Protein 9UEI (pdb70)

Foldseek 3Di:
DDAFEEEEEEAFALVTLVLVQLLVQLSVVVPHAYEYEYADVSCVVCVVSNPRPVRYHYDHQDQDDDPQADPPDGGPVSDDPRCQQVSLQSSQVSVVVVLVVCLVSVGQEYEYALNLCVLVSCVVNPHAYENAELADLLLVQQAQFPQQDADQPDFDDLVSLQDGGPPRPDPQLGDDRLLSVLSRQCQDCGYPGGNSVSRLSNLLRHQAYEYQADCVQQVVSLVSSCVRNVHHYAYLYNSADDADDDDFDVVVVVLLVPADFLFEAEEDADPPDAAALVLVQQQLVLVVVLPTAYEYEYAHHPPAPAVVRSHDPPSCVVCPSRYHYHRDDGRVLNSLPDRSHAEYEYQQDSNVLVSCLLGLHAYEHQHDHSSSSSSCSSLCPVLLLHHYFDADSNSGGGSVRSSVRVCLLNVPPHPSVVRNSVSSVVSNCQCPDVCNNVVSNVSSVVVSVD/DDDAFEEEEEEAQALVTLVLVQLLVQLSVVVPHAYEYEYADVSCVVCVVSRPRPVRYHYDHQDQDDDVLDPPPDGGPVRDDPSCQQVSLQSSQVSVVVVLVVCLVRVGQEYEYALNLCVLVSCVVRPHAYENAALADLLLVQQAQFPLQDADQPDFDDLVSQQDGRPPRPDPQLGDDDLLSVLRRQCQDCGHPGGNSVSRLSNLLSHQAYEYQADCVQQVVSQVSRCVRNVHHYAYQHNSADDADDDDFDVVLVVLLVVADFLFEAEEEADDPDAAALVLLQQQVVLVLVLVTQYEYEYACHPPAPAVVRSHDDDDCDVHHSRYHHHRDDGRVLNNQAPRSHAHYEYQQDSNVLVSCLQGLHAYEHQHQHSSSSSSVSSLCPVLLLHHYQDADNNRRGGSVSSSVRVCCLNPPPNPSVVVNSVSSVVRNCVCPPDCNNVVSNVSSVVVSD

B-factor: mean 23.68, std 9.34, range [8.8, 73.56]

Structure (mmCIF, N/CA/C/O backbone):
data_9UEI
#
_entry.id   9UEI
#
_cell.length_a   49.745
_cell.length_b   71.970
_cell.length_c   133.890
_cell.angle_alpha   90.00
_cell.angle_beta   97.52
_cell.angle_gamma   90.00
#
_symmetry.space_group_name_H-M   'P 1 21 1'
#
loop_
_entity.id
_entity.type
_entity.pdbx_description
1 polymer UGT79G15
2 water water
#
loop_
_atom_site.group_PDB
_atom_site.id
_atom_site.type_symbol
_atom_site.label_atom_id
_atom_site.label_alt_id
_atom_site.label_comp_id
_atom_site.label_asym_id
_atom_site.label_entity_id
_atom_site.label_seq_id
_atom_site.pdbx_PDB_ins_code
_atom_site.Cartn_x
_atom_site.Cartn_y
_atom_site.Cartn_z
_atom_site.occupancy
_atom_site.B_iso_or_equiv
_atom_site.auth_seq_id
_atom_site.auth_comp_id
_atom_site.auth_asym_id
_atom_site.auth_atom_id
_atom_site.pdbx_PDB_model_num
ATOM 1 N N . LYS A 1 2 ? 2.787 69.074 99.079 1.00 51.38 6 LYS A N 1
ATOM 2 C CA . LYS A 1 2 ? 1.558 68.293 99.140 1.00 42.95 6 LYS A CA 1
ATOM 3 C C . LYS A 1 2 ? 0.459 69.051 99.877 1.00 46.83 6 LYS A C 1
ATOM 4 O O . LYS A 1 2 ? 0.713 69.706 100.887 1.00 43.81 6 LYS A O 1
ATOM 10 N N . PRO A 1 3 ? -0.764 68.958 99.364 1.00 42.88 7 PRO A N 1
ATOM 11 C CA . PRO A 1 3 ? -1.904 69.636 99.971 1.00 34.89 7 PRO A CA 1
ATOM 12 C C . PRO A 1 3 ? -2.342 68.913 101.244 1.00 31.35 7 PRO A C 1
ATOM 13 O O . PRO A 1 3 ? -2.068 67.764 101.367 1.00 30.79 7 PRO A O 1
ATOM 17 N N . LYS A 1 4 ? -2.993 69.592 102.158 1.00 26.80 8 LYS A N 1
ATOM 18 C CA . LYS A 1 4 ? -3.509 68.884 103.324 1.00 26.60 8 LYS A CA 1
ATOM 19 C C . LYS A 1 4 ? -4.545 67.840 102.921 1.00 26.93 8 LYS A C 1
ATOM 20 O O . LYS A 1 4 ? -5.139 67.924 101.846 1.00 24.81 8 LYS A O 1
ATOM 26 N N . LEU A 1 5 ? -4.755 66.856 103.789 1.00 21.16 9 LEU A N 1
ATOM 27 C CA . LEU A 1 5 ? -5.719 65.792 103.523 1.00 21.19 9 LEU A CA 1
ATOM 28 C C . LEU A 1 5 ? -7.093 66.149 104.075 1.00 18.82 9 LEU A C 1
ATOM 29 O O . LEU A 1 5 ? -7.216 66.858 105.076 1.00 20.28 9 LEU A O 1
ATOM 34 N N . HIS A 1 6 ? -8.128 65.664 103.404 1.00 18.72 10 HIS A N 1
ATOM 35 C CA . HIS A 1 6 ? -9.484 65.665 103.939 1.00 17.33 10 HIS A CA 1
ATOM 36 C C . HIS A 1 6 ? -9.846 64.215 104.225 1.00 18.71 10 HIS A C 1
ATOM 37 O O . HIS A 1 6 ? -9.948 63.403 103.301 1.00 17.33 10 HIS A O 1
ATOM 44 N N . ILE A 1 7 ? -10.027 63.894 105.500 1.00 17.30 11 ILE A N 1
ATOM 45 C CA . ILE A 1 7 ? -10.310 62.537 105.943 1.00 17.01 11 ILE A CA 1
ATOM 46 C C . ILE A 1 7 ? -11.717 62.520 106.514 1.00 16.91 11 ILE A C 1
ATOM 47 O O . ILE A 1 7 ? -12.069 63.378 107.332 1.00 18.22 11 ILE A O 1
ATOM 52 N N . THR A 1 8 ? -12.529 61.567 106.074 1.00 14.83 12 THR A N 1
ATOM 53 C CA . THR A 1 8 ? -13.831 61.342 106.686 1.00 14.47 12 THR A CA 1
ATOM 54 C C . THR A 1 8 ? -13.747 60.091 107.548 1.00 17.20 12 THR A C 1
ATOM 55 O O . THR A 1 8 ? -13.228 59.062 107.109 1.00 17.18 12 THR A O 1
ATOM 59 N N . MET A 1 9 ? -14.250 60.181 108.771 1.00 17.68 13 MET A N 1
ATOM 60 C CA . MET A 1 9 ? -14.292 59.041 109.673 1.00 18.33 13 MET A CA 1
ATOM 61 C C . MET A 1 9 ? -15.732 58.605 109.871 1.00 18.29 13 MET A C 1
ATOM 62 O O . MET A 1 9 ? -16.605 59.432 110.159 1.00 16.19 13 MET A O 1
ATOM 67 N N . PHE A 1 10 ? -15.967 57.304 109.717 1.00 15.72 14 PHE A N 1
ATOM 68 C CA . PHE A 1 10 ? -17.275 56.692 109.938 1.00 16.50 14 PHE A CA 1
ATOM 69 C C . PHE A 1 10 ? -17.080 55.476 110.832 1.00 17.39 14 PHE A C 1
ATOM 70 O O . PHE A 1 10 ? -16.931 54.347 110.344 1.00 16.57 14 PHE A O 1
ATOM 78 N N . PRO A 1 11 ? -17.067 55.673 112.144 1.00 15.43 15 PRO A N 1
ATOM 79 C CA . PRO A 1 11 ? -16.848 54.562 113.072 1.00 16.69 15 PRO A CA 1
ATOM 80 C C . PRO A 1 11 ? -18.129 53.808 113.391 1.00 17.30 15 PRO A C 1
ATOM 81 O O . PRO A 1 11 ? -19.246 54.295 113.192 1.00 17.02 15 PRO A O 1
ATOM 85 N N . TRP A 1 12 ? -17.934 52.597 113.913 1.00 15.95 16 TRP A N 1
ATOM 86 C CA . TRP A 1 12 ? -19.018 51.847 114.533 1.00 17.55 16 TRP A CA 1
ATOM 87 C C . TRP A 1 12 ? -19.703 52.700 115.594 1.00 17.44 16 TRP A C 1
ATOM 88 O O . TRP A 1 12 ? -19.066 53.510 116.275 1.00 17.45 16 TRP A O 1
ATOM 99 N N . VAL A 1 13 ? -21.014 52.525 115.717 1.00 16.82 17 VAL A N 1
ATOM 100 C CA . VAL A 1 13 ? -21.822 53.360 116.594 1.00 19.60 17 VAL A CA 1
ATOM 101 C C . VAL A 1 13 ? -21.704 52.889 118.040 1.00 20.69 17 VA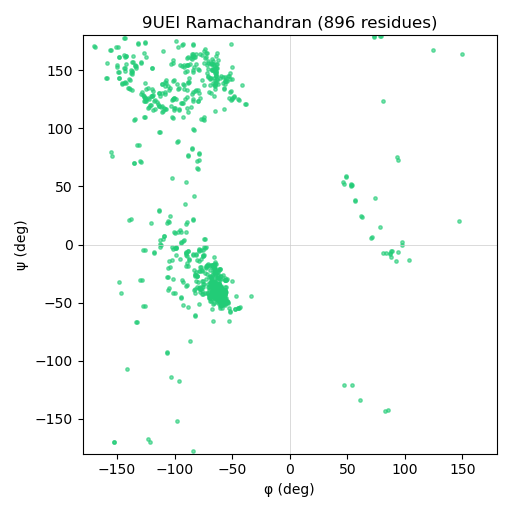L A C 1
ATOM 102 O O . VAL A 1 13 ? -22.637 52.311 118.607 1.00 20.67 17 VAL A O 1
ATOM 106 N N . ALA A 1 14 ? -20.547 53.137 118.641 1.00 15.59 18 ALA A N 1
ATOM 107 C CA . ALA A 1 14 ? -20.324 52.902 120.056 1.00 16.88 18 ALA A CA 1
ATOM 108 C C . ALA A 1 14 ? -19.411 54.009 120.547 1.00 17.53 18 ALA A C 1
ATOM 109 O O . ALA A 1 14 ? -18.492 54.420 119.831 1.00 16.41 18 ALA A O 1
ATOM 111 N N . ILE A 1 15 ? -19.706 54.527 121.742 1.00 19.83 19 ILE A N 1
ATOM 112 C CA . ILE A 1 15 ? -18.897 55.604 122.305 1.00 17.23 19 ILE A CA 1
ATOM 113 C C . ILE A 1 15 ? -17.436 55.177 122.387 1.00 20.72 19 ILE A C 1
ATOM 114 O O . ILE A 1 15 ? -16.524 55.979 122.155 1.00 18.18 19 ILE A O 1
ATOM 119 N N . GLY A 1 16 ? -17.194 53.899 122.700 1.00 17.28 20 GLY A N 1
ATOM 120 C CA . GLY A 1 16 ? -15.840 53.385 122.812 1.00 18.67 20 GLY A CA 1
ATOM 121 C C . GLY A 1 16 ? -15.077 53.341 121.502 1.00 18.58 20 GLY A C 1
ATOM 122 O O . GLY A 1 16 ? -13.847 53.220 121.520 1.00 18.63 20 GLY A O 1
ATOM 123 N N . HIS A 1 17 ? -15.777 53.412 120.370 1.00 16.03 21 HIS A N 1
ATOM 124 C CA . HIS A 1 17 ? -15.148 53.556 119.061 1.00 15.51 21 HIS A CA 1
ATOM 125 C C . HIS A 1 17 ? -15.072 55.020 118.636 1.00 18.44 21 HIS A C 1
ATOM 126 O O . HIS A 1 17 ? -14.039 55.482 118.138 1.00 18.74 21 HIS A O 1
ATOM 133 N N . ILE A 1 18 ? -16.171 55.753 118.813 1.00 15.02 22 ILE A N 1
ATOM 134 C CA . ILE A 1 18 ? -16.231 57.147 118.373 1.00 16.21 22 ILE A CA 1
ATOM 135 C C . ILE A 1 18 ? -15.198 57.996 119.103 1.00 19.21 22 ILE A C 1
ATOM 136 O O . ILE A 1 18 ? -14.563 58.875 118.507 1.00 18.13 22 ILE A O 1
ATOM 141 N N . THR A 1 19 ? -15.026 57.763 120.404 1.00 17.60 23 THR A N 1
ATOM 142 C CA . THR A 1 19 ? -14.122 58.602 121.188 1.00 17.74 23 THR A CA 1
ATOM 143 C C . THR A 1 19 ? -12.675 58.509 120.713 1.00 17.06 23 THR A C 1
ATOM 144 O O . THR A 1 19 ? -12.052 59.566 120.500 1.00 16.49 23 THR A O 1
ATOM 148 N N . PRO A 1 20 ? -12.078 57.323 120.521 1.00 17.84 24 PRO A N 1
ATOM 149 C CA . PRO A 1 20 ? -10.703 57.302 119.993 1.00 15.11 24 PRO A CA 1
ATOM 150 C C . PRO A 1 20 ? -10.594 57.808 118.566 1.00 15.81 24 PRO A C 1
ATOM 151 O O . PRO A 1 20 ? -9.526 58.310 118.196 1.00 16.20 24 PRO A O 1
ATOM 155 N N . PHE A 1 21 ? -11.646 57.695 117.745 1.00 14.86 25 PHE A N 1
ATOM 156 C CA . PHE A 1 21 ? -11.598 58.323 116.427 1.00 15.85 25 PHE A CA 1
ATOM 157 C C . PHE A 1 21 ? -11.495 59.838 116.563 1.00 17.23 25 PHE A C 1
ATOM 158 O O . PHE A 1 21 ? -10.761 60.489 115.808 1.00 15.97 25 PHE A O 1
ATOM 166 N N . ILE A 1 22 ? -12.216 60.412 117.533 1.00 15.07 26 ILE A N 1
ATOM 167 C CA . ILE A 1 22 ? -12.151 61.853 117.776 1.00 13.79 26 ILE A CA 1
ATOM 168 C C . ILE A 1 22 ? -10.767 62.252 118.262 1.00 14.37 26 ILE A C 1
ATOM 169 O O . ILE A 1 22 ? -10.221 63.274 117.834 1.00 16.24 26 ILE A O 1
ATOM 174 N N . HIS A 1 23 ? -10.180 61.461 119.165 1.00 16.58 27 HIS A N 1
ATOM 175 C CA . HIS A 1 23 ? -8.826 61.750 119.622 1.00 17.79 27 HIS A CA 1
ATOM 176 C C . HIS A 1 23 ? -7.858 61.801 118.449 1.00 18.92 27 HIS A C 1
ATOM 177 O O . HIS A 1 23 ? -7.034 62.717 118.350 1.00 19.51 27 HIS A O 1
ATOM 184 N N . LEU A 1 24 ? -7.954 60.830 117.538 1.00 17.86 28 LEU A N 1
ATOM 185 C CA . LEU A 1 24 ? -7.080 60.831 116.371 1.00 17.62 28 LEU A CA 1
ATOM 186 C C . LEU A 1 24 ? -7.382 62.010 115.455 1.00 16.53 28 LEU A C 1
ATOM 187 O O . LEU A 1 24 ? -6.461 62.617 114.896 1.00 16.41 28 LEU A O 1
ATOM 192 N N . ALA A 1 25 ? -8.663 62.343 115.283 1.00 16.28 29 ALA A N 1
ATOM 193 C CA . ALA A 1 25 ? -9.018 63.519 114.495 1.00 16.76 29 ALA A CA 1
ATOM 194 C C . ALA A 1 25 ? -8.336 64.769 115.039 1.00 17.56 29 ALA A C 1
ATOM 195 O O . ALA A 1 25 ? -7.832 65.595 114.270 1.00 16.98 29 ALA A O 1
ATOM 197 N N . ASN A 1 26 ? -8.314 64.924 116.365 1.00 17.37 30 ASN A N 1
ATOM 198 C CA . ASN A 1 26 ? -7.628 66.064 116.966 1.00 17.42 30 ASN A CA 1
ATOM 199 C C . ASN A 1 26 ? -6.146 66.077 116.601 1.00 21.09 30 ASN A C 1
ATOM 200 O O . ASN A 1 26 ? -5.584 67.138 116.305 1.00 17.66 30 ASN A O 1
ATOM 205 N N . GLU A 1 27 ? -5.489 64.912 116.638 1.00 17.45 31 GLU A N 1
ATOM 206 C CA . GLU A 1 27 ? -4.067 64.875 116.313 1.00 20.19 31 GLU A CA 1
ATOM 207 C C . GLU A 1 27 ? -3.814 65.209 114.846 1.00 21.09 31 GLU A C 1
ATOM 208 O O . GLU A 1 27 ? -2.784 65.804 114.518 1.00 20.28 31 GLU A O 1
ATOM 214 N N . LEU A 1 28 ? -4.732 64.832 113.951 1.00 14.71 32 LEU A N 1
ATOM 215 C CA . LEU A 1 28 ? -4.548 65.132 112.536 1.00 15.79 32 LEU A CA 1
ATOM 216 C C . LEU A 1 28 ? -4.810 66.606 112.232 1.00 19.72 32 LEU A C 1
ATOM 217 O O . LEU A 1 28 ? -4.062 67.227 111.465 1.00 18.66 32 LEU A O 1
ATOM 222 N N . ALA A 1 29 ? -5.863 67.185 112.818 1.00 17.57 33 ALA A N 1
ATOM 223 C CA . ALA A 1 29 ? -6.142 68.601 112.581 1.00 19.81 33 ALA A CA 1
ATOM 224 C C . ALA A 1 29 ? -5.079 69.492 113.207 1.00 19.81 33 ALA A C 1
ATOM 225 O O . ALA A 1 29 ? -4.837 70.603 112.721 1.00 19.45 33 ALA A O 1
ATOM 227 N N . LYS A 1 30 ? -4.449 69.034 114.289 1.00 19.29 34 LYS A N 1
ATOM 228 C CA . LYS A 1 30 ? -3.308 69.756 114.842 1.00 24.87 34 LYS A CA 1
ATOM 229 C C . LYS A 1 30 ? -2.210 69.942 113.798 1.00 25.23 34 LYS A C 1
ATOM 230 O O . LYS A 1 30 ? -1.483 70.943 113.832 1.00 30.85 34 LYS A O 1
ATOM 236 N N . ARG A 1 31 ? -2.091 69.008 112.854 1.00 21.95 35 ARG A N 1
ATOM 237 C CA . ARG A 1 31 ? -1.145 69.101 111.748 1.00 24.34 35 ARG A CA 1
ATOM 238 C C . ARG A 1 31 ? -1.769 69.682 110.488 1.00 24.05 35 ARG A C 1
ATOM 239 O O . ARG A 1 31 ? -1.174 69.574 109.410 1.00 25.39 35 ARG A O 1
ATOM 247 N N . GLY A 1 32 ? -2.968 70.256 110.590 1.00 22.12 36 GLY A N 1
ATOM 248 C CA . GLY A 1 32 ? -3.556 71.036 109.520 1.00 22.01 36 GLY A CA 1
ATOM 249 C C . GLY A 1 32 ? -4.546 70.312 108.634 1.00 22.01 36 GLY A C 1
ATOM 250 O O . GLY A 1 32 ? -5.087 70.931 107.712 1.00 16.97 36 GLY A O 1
ATOM 251 N N . HIS A 1 33 ? -4.812 69.034 108.883 1.00 18.19 37 HIS A N 1
ATOM 252 C CA . HIS A 1 33 ? -5.726 68.279 108.039 1.00 16.29 37 HIS A CA 1
ATOM 253 C C . HIS A 1 33 ? -7.180 68.492 108.449 1.00 20.10 37 HIS A C 1
ATOM 254 O O . HIS A 1 33 ? -7.492 68.779 109.610 1.00 19.62 37 HIS A O 1
ATOM 261 N N . SER A 1 34 ? -8.065 68.395 107.457 1.00 18.42 38 SER A N 1
ATOM 262 C CA . SER A 1 34 ? -9.504 68.535 107.643 1.00 18.56 38 SER A CA 1
ATOM 263 C C . SER A 1 34 ? -10.135 67.168 107.891 1.00 17.67 38 SER A C 1
ATOM 264 O O . SER A 1 34 ? -9.834 66.207 107.179 1.00 19.79 38 SER A O 1
ATOM 267 N N . ILE A 1 35 ? -11.014 67.083 108.893 1.00 18.05 39 ILE A N 1
ATOM 268 C CA . ILE A 1 35 ? -11.684 65.834 109.251 1.00 17.19 39 ILE A CA 1
ATOM 269 C C . ILE A 1 35 ? -13.191 66.059 109.296 1.00 18.99 39 ILE A C 1
ATOM 270 O O . ILE A 1 35 ? -13.665 66.986 109.963 1.00 17.59 39 ILE A O 1
ATOM 275 N N . SER A 1 36 ? -13.943 65.205 108.605 1.00 14.26 40 SER A N 1
ATOM 276 C CA . SER A 1 36 ? -15.389 65.118 108.779 1.00 15.71 40 SER A CA 1
ATOM 277 C C . SER A 1 36 ? -15.711 63.819 109.505 1.00 17.44 40 SER A C 1
ATOM 278 O O . SER A 1 36 ? -15.220 62.754 109.123 1.00 16.43 40 SER A O 1
ATOM 281 N N . ILE A 1 37 ? -16.526 63.907 110.553 1.00 17.39 41 ILE A N 1
ATOM 282 C CA . ILE A 1 37 ? -16.836 62.769 111.417 1.00 18.70 41 ILE A CA 1
ATOM 283 C C . ILE A 1 37 ? -18.341 62.546 111.392 1.00 18.47 41 ILE A C 1
ATOM 284 O O . ILE A 1 37 ? -19.113 63.444 111.751 1.00 18.36 41 ILE A O 1
ATOM 289 N N . LEU A 1 38 ? -18.752 61.353 110.954 1.00 17.03 42 LEU A N 1
ATOM 290 C CA . LEU A 1 38 ? -20.155 60.995 110.775 1.00 17.77 42 LEU A CA 1
ATOM 291 C C . LEU A 1 38 ? -20.581 60.132 111.961 1.00 17.22 42 LEU A C 1
ATOM 292 O O . LEU A 1 38 ? -20.153 58.979 112.070 1.00 19.79 42 LEU A O 1
ATOM 297 N N . ILE A 1 39 ? -21.422 60.676 112.839 1.00 17.77 43 ILE A N 1
ATOM 298 C CA . ILE A 1 39 ? -21.869 59.966 114.040 1.00 18.30 43 ILE A CA 1
ATOM 299 C C . ILE A 1 39 ? -23.325 60.310 114.330 1.00 18.92 43 ILE A C 1
ATOM 300 O O . ILE A 1 39 ? -23.867 61.292 113.805 1.00 20.57 43 ILE A O 1
ATOM 305 N N . PRO A 1 40 ? -23.990 59.504 115.161 1.00 19.84 44 PRO A N 1
ATOM 306 C CA . PRO A 1 40 ? -25.391 59.788 115.506 1.00 20.17 44 PRO A CA 1
ATOM 307 C C . PRO A 1 40 ? -25.526 60.969 116.460 1.00 20.50 44 PRO A C 1
ATOM 308 O O . PRO A 1 40 ? -24.563 61.462 117.049 1.00 16.71 44 PRO A O 1
ATOM 312 N N . LYS A 1 41 ? -26.779 61.415 116.599 1.00 20.21 45 LYS A N 1
ATOM 313 C CA . LYS A 1 41 ? -27.088 62.643 117.330 1.00 21.48 45 LYS A CA 1
ATOM 314 C C . LYS A 1 41 ? -26.660 62.574 118.791 1.00 21.43 45 LYS A C 1
ATOM 315 O O . LYS A 1 41 ? -25.923 63.441 119.273 1.00 23.21 45 LYS A O 1
ATOM 321 N N . LYS A 1 42 ? -27.124 61.555 119.518 1.00 21.81 46 LYS A N 1
ATOM 322 C CA . LYS A 1 42 ? -26.870 61.509 120.956 1.00 24.83 46 LYS A CA 1
ATOM 323 C C . LYS A 1 42 ? -25.379 61.429 121.253 1.00 22.95 46 LYS A C 1
ATOM 324 O O . LYS A 1 42 ? -24.891 62.071 122.192 1.00 24.06 46 LYS A O 1
ATOM 330 N N . ALA A 1 43 ? -24.634 60.672 120.444 1.00 19.41 47 ALA A N 1
ATOM 331 C CA . ALA A 1 43 ? -23.189 60.601 120.625 1.00 18.90 47 ALA A CA 1
ATOM 332 C C . ALA A 1 43 ? -22.551 61.971 120.450 1.00 19.12 47 ALA A C 1
ATOM 333 O O . ALA A 1 43 ? -21.648 62.345 121.207 1.00 21.96 47 ALA A O 1
ATOM 335 N N . HIS A 1 44 ? -23.017 62.739 119.463 1.00 20.53 48 HIS A N 1
ATOM 336 C CA . HIS A 1 44 ? -22.460 64.071 119.252 1.00 18.33 48 HIS A CA 1
ATOM 337 C C . HIS A 1 44 ? -22.755 64.985 120.436 1.00 25.99 48 HIS A C 1
ATOM 338 O O . HIS A 1 44 ? -21.893 65.766 120.858 1.00 21.71 48 HIS A O 1
ATOM 345 N N . THR A 1 45 ? -23.964 64.894 120.998 1.00 22.45 49 THR A N 1
ATOM 346 C CA . THR A 1 45 ? -24.273 65.689 122.184 1.00 24.04 49 THR A CA 1
ATOM 347 C C . THR A 1 45 ? -23.331 65.345 123.332 1.00 25.95 49 THR A C 1
ATOM 348 O O . THR A 1 45 ? -22.905 66.229 124.083 1.00 22.90 49 THR A O 1
ATOM 352 N N . GLN A 1 46 ? -22.975 64.067 123.469 1.00 18.36 50 GLN A N 1
ATOM 353 C CA . GLN A 1 46 ? -22.134 63.643 124.582 1.00 23.32 50 GLN A CA 1
ATOM 354 C C . GLN A 1 46 ? -20.655 63.924 124.344 1.00 22.19 50 GLN A C 1
ATOM 355 O O . GLN A 1 46 ? -19.903 64.095 125.311 1.00 21.75 50 GLN A O 1
ATOM 361 N N . LEU A 1 47 ? -20.216 63.972 123.084 1.00 17.28 51 LEU A N 1
ATOM 362 C CA . LEU A 1 47 ? -18.796 64.015 122.765 1.00 19.18 51 LEU A CA 1
ATOM 363 C C . LEU A 1 47 ? -18.339 65.273 122.038 1.00 19.62 51 LEU A C 1
ATOM 364 O O . LEU A 1 47 ? -17.126 65.460 121.886 1.00 18.35 51 LEU A O 1
ATOM 369 N N . GLY A 1 48 ? -19.256 66.150 121.618 1.00 18.30 52 GLY A N 1
ATOM 370 C CA . GLY A 1 48 ? -18.870 67.272 120.773 1.00 20.62 52 GLY A CA 1
ATOM 371 C C . GLY A 1 48 ? -17.859 68.204 121.412 1.00 21.19 52 GLY A C 1
ATOM 372 O O . GLY A 1 48 ? -17.085 68.860 120.709 1.00 21.49 52 GLY A O 1
ATOM 373 N N . HIS A 1 49 ? -17.851 68.281 122.746 1.00 22.45 53 HIS A N 1
ATOM 374 C CA . HIS A 1 49 ? -16.905 69.140 123.451 1.00 22.94 53 HIS A CA 1
ATOM 375 C C . HIS A 1 49 ? -15.457 68.711 123.242 1.00 21.42 53 HIS A C 1
ATOM 376 O O . HIS A 1 49 ? -14.544 69.496 123.528 1.00 17.11 53 HIS A O 1
ATOM 383 N N . ASN A 1 50 ? -15.225 67.481 122.767 1.00 19.84 54 ASN A N 1
ATOM 384 C CA . ASN A 1 50 ? -13.874 66.978 122.539 1.00 22.15 54 ASN A CA 1
ATOM 385 C C . ASN A 1 50 ? -13.219 67.559 121.294 1.00 22.68 54 ASN A C 1
ATOM 386 O O . ASN A 1 50 ? -12.019 67.346 121.093 1.00 23.55 54 ASN A O 1
ATOM 391 N N . ASN A 1 51 ? -13.968 68.279 120.462 1.00 21.35 55 ASN A N 1
ATOM 392 C CA . ASN A 1 51 ? -13.434 68.846 119.225 1.00 19.29 55 ASN A CA 1
ATOM 393 C C . ASN A 1 51 ? -12.545 70.037 119.559 1.00 21.33 55 ASN A C 1
ATOM 394 O O . ASN A 1 51 ? -13.041 71.103 119.930 1.00 23.07 55 ASN A O 1
ATOM 399 N N . LEU A 1 52 ? -11.232 69.864 119.420 1.00 20.56 56 LEU A N 1
ATOM 400 C CA . LEU A 1 52 ? -10.292 70.933 119.727 1.00 20.79 56 LEU A CA 1
ATOM 401 C C . LEU A 1 52 ? -9.982 71.823 118.532 1.00 20.14 56 LEU A C 1
ATOM 402 O O . LEU A 1 52 ? -9.319 72.851 118.703 1.00 22.18 56 LEU A O 1
ATOM 407 N N . TYR A 1 53 ? -10.447 71.467 117.335 1.00 18.55 57 TYR A N 1
ATOM 408 C CA . TYR A 1 53 ? -10.123 72.201 116.108 1.00 20.60 57 TYR A CA 1
ATOM 409 C C . TYR A 1 53 ? -11.392 72.395 115.291 1.00 18.61 57 TYR A C 1
ATOM 410 O O . TYR A 1 53 ? -11.564 71.801 114.220 1.00 17.26 57 TYR A O 1
ATOM 419 N N . PRO A 1 54 ? -12.306 73.246 115.769 1.00 19.31 58 PRO A N 1
ATOM 420 C CA . PRO A 1 54 ? -13.641 73.322 115.148 1.00 19.72 58 PRO A CA 1
ATOM 421 C C . PRO A 1 54 ? -13.645 73.823 113.710 1.00 20.63 58 PRO A C 1
ATOM 422 O O . PRO A 1 54 ? -14.602 73.525 112.981 1.00 18.09 58 PRO A O 1
ATOM 426 N N . ASP A 1 55 ? -12.634 74.584 113.277 1.00 17.88 59 ASP A N 1
ATOM 427 C CA . ASP A 1 55 ? -12.575 74.981 111.872 1.00 18.19 59 ASP A CA 1
ATOM 428 C C . ASP A 1 55 ? -12.170 73.824 110.972 1.00 19.17 59 ASP A C 1
ATOM 429 O O . ASP A 1 55 ? -12.495 73.837 109.778 1.00 18.59 59 ASP A O 1
ATOM 434 N N . LEU A 1 56 ? -11.464 72.831 111.513 1.00 16.35 60 LEU A N 1
ATOM 435 C CA . LEU A 1 56 ? -10.933 71.733 110.720 1.00 17.16 60 LEU A CA 1
ATOM 436 C C . LEU A 1 56 ? -11.688 70.427 110.909 1.00 18.49 60 LEU A C 1
ATOM 437 O O . LEU A 1 56 ? -11.718 69.614 109.984 1.00 16.95 60 LEU A O 1
ATOM 442 N N . ILE A 1 57 ? -12.300 70.212 112.071 1.00 15.28 61 ILE A N 1
ATOM 443 C CA . ILE A 1 57 ? -13.035 68.985 112.373 1.00 16.88 61 ILE A CA 1
ATOM 444 C C . ILE A 1 57 ? -14.523 69.311 112.394 1.00 17.39 61 ILE A C 1
ATOM 445 O O . ILE A 1 57 ? -14.981 70.085 113.243 1.00 19.55 61 ILE A O 1
ATOM 450 N N . LYS A 1 58 ? -15.284 68.710 111.480 1.00 17.12 62 LYS A N 1
ATOM 451 C CA . LYS A 1 58 ? -16.717 68.961 111.360 1.00 18.59 62 LYS A CA 1
ATOM 452 C C . LYS A 1 58 ? -17.505 67.676 111.580 1.00 19.67 62 LYS A C 1
ATOM 453 O O . LYS A 1 58 ? -17.240 66.662 110.927 1.00 16.69 62 LYS A O 1
ATOM 459 N N . PHE A 1 59 ? -18.485 67.728 112.479 1.00 17.48 63 PHE A N 1
ATOM 460 C CA . PHE A 1 59 ? -19.372 66.596 112.705 1.00 19.45 63 PHE A CA 1
ATOM 461 C C . PHE A 1 59 ? -20.560 66.671 111.762 1.00 20.55 63 PHE A C 1
ATOM 462 O O . PHE A 1 59 ? -21.100 67.751 111.509 1.00 18.60 63 PHE A O 1
ATOM 470 N N . HIS A 1 60 ? -20.959 65.515 111.237 1.00 21.45 64 HIS A N 1
ATOM 471 C CA . HIS A 1 60 ? -22.163 65.397 110.429 1.00 21.50 64 HIS A CA 1
ATOM 472 C C . HIS A 1 60 ? -23.044 64.327 111.055 1.00 22.25 64 HIS A C 1
ATOM 473 O O . HIS A 1 60 ? -22.594 63.194 111.265 1.00 19.34 64 HIS A O 1
ATOM 480 N N . ILE A 1 61 ? -24.291 64.686 111.351 1.00 24.94 65 ILE A N 1
ATOM 481 C CA . ILE A 1 61 ? -25.193 63.811 112.097 1.00 26.76 65 ILE A CA 1
ATOM 482 C C . ILE A 1 61 ? -25.851 62.822 111.145 1.00 24.61 65 ILE A C 1
ATOM 483 O O . ILE A 1 61 ? -26.488 63.217 110.163 1.00 24.83 65 ILE A O 1
ATOM 488 N N . VAL A 1 62 ? -25.717 61.535 111.447 1.00 26.23 66 VAL A N 1
ATOM 489 C CA . VAL A 1 62 ? -26.362 60.471 110.689 1.00 24.63 66 VAL A CA 1
ATOM 490 C C . VAL A 1 62 ? -27.519 59.932 111.521 1.00 25.58 66 VAL A C 1
ATOM 491 O O . VAL A 1 62 ? -27.391 59.747 112.737 1.00 24.85 66 VAL A O 1
ATOM 495 N N . THR A 1 63 ? -28.658 59.703 110.874 1.00 25.01 67 THR A N 1
ATOM 496 C CA . THR A 1 63 ? -29.826 59.176 111.568 1.00 26.68 67 THR A CA 1
ATOM 497 C C . THR A 1 63 ? -29.763 57.656 111.583 1.00 25.53 67 THR A C 1
ATOM 498 O O . THR A 1 63 ? -29.327 57.031 110.614 1.00 24.08 67 THR A O 1
ATOM 502 N N . VAL A 1 64 ? -30.209 57.066 112.688 1.00 27.43 68 VAL A N 1
ATOM 503 C CA . VAL A 1 64 ? -30.213 55.616 112.859 1.00 26.69 68 VAL A CA 1
ATOM 504 C C . VAL A 1 64 ? -31.532 55.088 112.298 1.00 28.76 68 VAL A C 1
ATOM 505 O O . VAL A 1 64 ? -32.598 55.411 112.851 1.00 30.32 68 VAL A O 1
ATOM 509 N N . PRO A 1 65 ? -31.513 54.311 111.218 1.00 30.39 69 PRO A N 1
ATOM 510 C CA . PRO A 1 65 ? -32.764 53.900 110.575 1.00 31.56 69 PRO A CA 1
ATOM 511 C C . PRO A 1 65 ? -33.569 52.977 111.476 1.00 33.20 69 PRO A C 1
ATOM 512 O O . PRO A 1 65 ? -33.040 52.322 112.377 1.00 30.94 69 PRO A O 1
ATOM 516 N N . HIS A 1 66 ? -34.880 52.966 111.244 1.00 36.12 70 HIS A N 1
ATOM 517 C CA . HIS A 1 66 ? -35.741 52.014 111.932 1.00 36.11 70 HIS A CA 1
ATOM 518 C C . HIS A 1 66 ? -35.474 50.597 111.441 1.00 33.75 70 HIS A C 1
ATOM 519 O O . HIS A 1 66 ? -35.325 50.352 110.240 1.00 32.48 70 HIS A O 1
ATOM 526 N N . VAL A 1 67 ? -35.425 49.660 112.385 1.00 32.22 71 VAL A N 1
ATOM 527 C CA . VAL A 1 67 ? -35.292 48.236 112.105 1.00 31.23 71 VAL A CA 1
ATOM 528 C C . VAL A 1 67 ? -36.148 47.502 113.126 1.00 31.96 71 VAL A C 1
ATOM 529 O O . VAL A 1 67 ? -36.334 47.974 114.251 1.00 36.30 71 VAL A O 1
ATOM 533 N N . GLU A 1 68 ? -36.692 46.349 112.734 1.00 36.37 72 GLU A N 1
ATOM 534 C CA . GLU A 1 68 ? -37.428 45.541 113.697 1.00 29.73 72 GLU A CA 1
ATOM 535 C C . GLU A 1 68 ? -36.465 45.035 114.760 1.00 29.52 72 GLU A C 1
ATOM 536 O O . GLU A 1 68 ? -35.403 44.490 114.443 1.00 31.69 72 GLU A O 1
ATOM 542 N N . GLY A 1 69 ? -36.805 45.269 116.022 1.00 29.63 73 GLY A N 1
ATOM 543 C CA . GLY A 1 69 ? -36.002 44.810 117.131 1.00 32.13 73 GLY A CA 1
ATOM 544 C C . GLY A 1 69 ? -35.177 45.893 117.784 1.00 22.43 73 GLY A C 1
ATOM 545 O O . GLY A 1 69 ? -34.628 45.664 118.868 1.00 24.80 73 GLY A O 1
ATOM 546 N N . LEU A 1 70 ? -35.053 47.054 117.147 1.00 27.22 74 LEU A N 1
ATOM 547 C CA . LEU A 1 70 ? -34.238 48.121 117.691 1.00 29.05 74 LEU A CA 1
ATOM 548 C C . LEU A 1 70 ? -35.168 49.119 118.358 1.00 26.07 74 LEU A C 1
ATOM 549 O O . LEU A 1 70 ? -35.989 49.735 117.662 1.00 23.58 74 LEU A O 1
ATOM 554 N N . PRO A 1 71 ? -35.091 49.306 119.675 1.00 27.73 75 PRO A N 1
ATOM 555 C CA . PRO A 1 71 ? -35.997 50.251 120.345 1.00 29.49 75 PRO A CA 1
ATOM 556 C C . PRO A 1 71 ? -35.871 51.659 119.785 1.00 30.60 75 PRO A C 1
ATOM 557 O O . PRO A 1 71 ? -34.790 52.091 119.383 1.00 26.34 75 PRO A O 1
ATOM 561 N N . ALA A 1 72 ? -37.007 52.354 119.727 1.00 30.19 76 ALA A N 1
ATOM 562 C CA . ALA A 1 72 ? -37.021 53.766 119.368 1.00 32.21 76 ALA A CA 1
ATOM 563 C C . ALA A 1 72 ? -36.026 54.538 120.221 1.00 30.23 76 ALA A C 1
ATOM 564 O O . ALA A 1 72 ? -36.003 54.403 121.447 1.00 29.07 76 ALA A O 1
ATOM 566 N N . GLY A 1 73 ? -35.212 55.361 119.561 1.00 37.40 77 GLY A N 1
ATOM 567 C CA . GLY A 1 73 ? -34.234 56.199 120.218 1.00 33.59 77 GLY A CA 1
ATOM 568 C C . GLY A 1 73 ? -32.884 55.556 120.463 1.00 36.72 77 GLY A C 1
ATOM 569 O O . GLY A 1 73 ? -31.939 56.266 120.834 1.00 35.02 77 GLY A O 1
ATOM 570 N N . ALA A 1 74 ? -32.757 54.243 120.276 1.00 30.21 78 ALA A N 1
ATOM 571 C CA . ALA A 1 74 ? -31.461 53.593 120.429 1.00 36.16 78 ALA A CA 1
ATOM 572 C C . ALA A 1 74 ? -30.548 54.005 119.280 1.00 34.94 78 ALA A C 1
ATOM 573 O O . ALA A 1 74 ? -30.944 53.944 118.112 1.00 23.92 78 ALA A O 1
ATOM 575 N N . GLU A 1 75 ? -29.323 54.426 119.604 1.00 28.06 79 GLU A N 1
ATOM 576 C CA . GLU A 1 75 ? -28.423 54.896 118.557 1.00 26.90 79 GLU A CA 1
ATOM 577 C C . GLU A 1 75 ? -27.040 54.258 118.609 1.00 24.29 79 GLU A C 1
ATOM 578 O O . GLU A 1 75 ? -26.386 54.125 117.570 1.00 24.26 79 GLU A O 1
ATOM 584 N N . THR A 1 76 ? -26.564 53.885 119.793 1.00 23.44 80 THR A N 1
ATOM 585 C CA . THR A 1 76 ? -25.238 53.297 119.916 1.00 24.65 80 THR A CA 1
ATOM 586 C C . THR A 1 76 ? -25.316 52.034 120.765 1.00 24.51 80 THR A C 1
ATOM 587 O O . THR A 1 76 ? -26.351 51.719 121.360 1.00 24.53 80 THR A O 1
ATOM 591 N N . ALA A 1 77 ? -24.191 51.311 120.820 1.00 22.55 81 ALA A N 1
ATOM 592 C CA . ALA A 1 77 ? -24.159 50.022 121.508 1.00 25.05 81 ALA A CA 1
ATOM 593 C C . ALA A 1 77 ? -24.532 50.148 122.980 1.00 30.79 81 ALA A C 1
ATOM 594 O O . ALA A 1 77 ? -25.073 49.201 123.564 1.00 25.68 81 ALA A O 1
ATOM 596 N N . SER A 1 78 ? -24.250 51.295 123.599 1.00 26.46 82 SER A N 1
ATOM 597 C CA . SER A 1 78 ? -24.574 51.497 125.006 1.00 32.27 82 SER A CA 1
ATOM 598 C C . SER A 1 78 ? -26.045 51.830 125.237 1.00 31.92 82 SER A C 1
ATOM 599 O O . SER A 1 78 ? -26.465 51.930 126.394 1.00 37.56 82 SER A O 1
ATOM 602 N N . ASP A 1 79 ? -26.838 51.988 124.177 1.00 29.09 83 ASP A N 1
ATOM 603 C CA . ASP A 1 79 ? -28.271 52.229 124.301 1.00 30.62 83 ASP A CA 1
ATOM 604 C C . ASP A 1 79 ? -29.102 50.952 124.328 1.00 32.71 83 ASP A C 1
ATOM 605 O O . ASP A 1 79 ? -30.306 51.025 124.594 1.00 30.75 83 ASP A O 1
ATOM 610 N N . ILE A 1 80 ? -28.503 49.795 124.053 1.00 29.19 84 ILE A N 1
ATOM 611 C CA . ILE A 1 80 ? -29.256 48.564 123.868 1.00 31.40 84 ILE A CA 1
ATOM 612 C C . ILE A 1 80 ? -28.738 47.504 124.826 1.00 30.71 84 ILE A C 1
ATOM 613 O O . ILE A 1 80 ? -27.628 47.589 125.357 1.00 33.19 84 ILE A O 1
ATOM 618 N N . ASP A 1 81 ? -29.561 46.485 125.031 1.00 32.34 85 ASP A N 1
ATOM 619 C CA . ASP A 1 81 ? -29.126 45.261 125.681 1.00 35.11 85 ASP A CA 1
ATOM 620 C C . ASP A 1 81 ? -28.822 44.203 124.623 1.00 33.75 85 ASP A C 1
ATOM 621 O O . ASP A 1 81 ? -29.062 44.400 123.428 1.00 27.81 85 ASP A O 1
ATOM 626 N N . ILE A 1 82 ? -28.306 43.060 125.086 1.00 33.66 86 ILE A N 1
ATOM 627 C CA . ILE A 1 82 ? -27.870 41.984 124.193 1.00 35.64 86 ILE A CA 1
ATOM 628 C C . ILE A 1 82 ? -28.931 41.629 123.155 1.00 34.33 86 ILE A C 1
ATOM 629 O O . ILE A 1 82 ? -28.599 41.264 122.020 1.00 31.19 86 ILE A O 1
ATOM 634 N N . THR A 1 83 ? -30.214 41.770 123.498 1.00 29.05 87 THR A N 1
ATOM 635 C CA . THR A 1 83 ? -31.264 41.319 122.592 1.00 30.73 87 THR A CA 1
ATOM 636 C C . THR A 1 83 ? -31.371 42.168 121.329 1.00 28.69 87 THR A C 1
ATOM 637 O O . THR A 1 83 ? -31.888 41.681 120.317 1.00 26.50 87 THR A O 1
ATOM 641 N N . ALA A 1 84 ? -30.883 43.408 121.346 1.00 27.81 88 ALA A N 1
ATOM 642 C CA . ALA A 1 84 ? -30.934 44.262 120.168 1.00 22.76 88 ALA A CA 1
ATOM 643 C C . ALA A 1 84 ? -29.607 44.305 119.413 1.00 23.15 88 ALA A C 1
ATOM 644 O O . ALA A 1 84 ? -29.456 45.122 118.497 1.00 26.12 88 ALA A O 1
ATOM 646 N N . LYS A 1 85 ? -28.651 43.443 119.775 1.00 21.47 89 LYS A N 1
ATOM 647 C CA . LYS A 1 85 ? -27.369 43.364 119.073 1.00 25.49 89 LYS A CA 1
ATOM 648 C C . LYS A 1 85 ? -27.545 43.318 117.557 1.00 23.79 89 LYS A C 1
ATOM 649 O O . LYS A 1 85 ? -26.976 44.135 116.825 1.00 22.77 89 LYS A O 1
ATOM 655 N N . ASN A 1 86 ? -28.326 42.358 117.064 1.00 21.14 90 ASN A N 1
ATOM 656 C CA . ASN A 1 86 ? -28.430 42.190 115.617 1.00 20.29 90 ASN A CA 1
ATOM 657 C C . ASN A 1 86 ? -29.214 43.328 114.963 1.00 22.41 90 ASN A C 1
ATOM 658 O O . ASN A 1 86 ? -28.827 43.782 113.876 1.00 18.18 90 ASN A O 1
ATOM 663 N N . PRO A 1 87 ? -30.324 43.802 115.549 1.00 23.25 91 PRO A N 1
ATOM 664 C CA . PRO A 1 87 ? -30.987 44.984 114.965 1.00 20.02 91 PRO A CA 1
ATOM 665 C C . PRO A 1 87 ? -30.103 46.220 114.872 1.00 23.69 91 PRO A C 1
ATOM 666 O O . PRO A 1 87 ? -30.175 46.943 113.869 1.00 20.73 91 PRO A O 1
ATOM 670 N N . LEU A 1 88 ? -29.271 46.490 115.882 1.00 18.05 92 LEU A N 1
ATOM 671 C CA . LEU A 1 88 ? -28.396 47.659 115.813 1.00 21.34 92 LEU A CA 1
ATOM 672 C C . LEU A 1 88 ? -27.394 47.531 114.672 1.00 17.52 92 LEU A C 1
ATOM 673 O O . LEU A 1 88 ? -27.127 48.504 113.956 1.00 20.67 92 LEU A O 1
ATOM 678 N N . ALA A 1 89 ? -26.824 46.339 114.488 1.00 17.70 93 ALA A N 1
ATOM 679 C CA . ALA A 1 89 ? -25.891 46.144 113.386 1.00 18.75 93 ALA A CA 1
ATOM 680 C C . ALA A 1 89 ? -26.591 46.302 112.041 1.00 21.95 93 ALA A C 1
ATOM 681 O O . ALA A 1 89 ? -26.002 46.820 111.089 1.00 20.10 93 ALA A O 1
ATOM 683 N N . ILE A 1 90 ? -27.843 45.850 111.941 1.00 20.18 94 ILE A N 1
ATOM 684 C CA . ILE A 1 90 ? -28.593 46.011 110.699 1.00 20.26 94 ILE A CA 1
ATOM 685 C C . ILE A 1 90 ? -28.862 47.485 110.422 1.00 20.75 94 ILE A C 1
ATOM 686 O O . ILE A 1 90 ? -28.733 47.950 109.282 1.00 19.28 94 ILE A O 1
ATOM 691 N N . ALA A 1 91 ? -29.237 48.244 111.457 1.00 19.98 95 ALA A N 1
ATOM 692 C CA . ALA A 1 91 ? -29.466 49.674 111.281 1.00 25.44 95 ALA A CA 1
ATOM 693 C C . ALA A 1 91 ? -28.188 50.383 110.855 1.00 19.85 95 ALA A C 1
ATOM 694 O O . ALA A 1 91 ? -28.213 51.247 109.970 1.00 22.20 95 ALA A O 1
ATOM 696 N N . PHE A 1 92 ? -27.061 50.031 111.479 1.00 19.24 96 PHE A N 1
ATOM 697 C CA . PHE A 1 92 ? -25.772 50.597 111.088 1.00 17.18 96 PHE A CA 1
ATOM 698 C C . PHE A 1 92 ? -25.509 50.370 109.608 1.00 21.11 96 PHE A C 1
ATOM 699 O O . PHE A 1 92 ? -25.185 51.308 108.869 1.00 21.26 96 PHE A O 1
ATOM 707 N N . ASP A 1 93 ? -25.671 49.127 109.150 1.00 20.58 97 ASP A N 1
ATOM 708 C CA . ASP A 1 93 ? -25.467 48.832 107.738 1.00 21.62 97 ASP A CA 1
ATOM 709 C C . ASP A 1 93 ? -26.462 49.580 106.863 1.00 22.23 97 ASP A C 1
ATOM 710 O O . ASP A 1 93 ? -26.151 49.911 105.712 1.00 24.27 97 ASP A O 1
ATOM 715 N N . ALA A 1 94 ? -27.652 49.870 107.392 1.00 20.49 98 ALA A N 1
ATOM 716 C CA . ALA A 1 94 ? -28.656 50.631 106.663 1.00 21.59 98 ALA A CA 1
ATOM 717 C C . ALA A 1 94 ? -28.330 52.118 106.582 1.00 25.15 98 ALA A C 1
ATOM 718 O O . ALA A 1 94 ? -29.088 52.869 105.961 1.00 24.17 98 ALA A O 1
ATOM 720 N N . MET A 1 95 ? -27.235 52.567 107.193 1.00 24.28 99 MET A N 1
ATOM 721 C CA . MET A 1 95 ? -26.812 53.948 107.011 1.00 22.71 99 MET A CA 1
ATOM 722 C C . MET A 1 95 ? -26.105 54.164 105.683 1.00 22.57 99 MET A C 1
ATOM 723 O O . MET A 1 95 ? -25.743 55.305 105.373 1.00 24.01 99 MET A O 1
ATOM 728 N N . TYR A 1 96 ? -25.897 53.089 104.916 1.00 21.46 100 TYR A N 1
ATOM 729 C CA . TYR A 1 96 ? -25.230 53.155 103.619 1.00 24.34 100 TYR A CA 1
ATOM 730 C C . TYR A 1 96 ? -25.697 54.339 102.775 1.00 26.01 100 TYR A C 1
ATOM 731 O O . TYR A 1 96 ? -24.880 55.145 102.320 1.00 22.90 100 TYR A O 1
ATOM 740 N N . GLU A 1 97 ? -27.011 54.467 102.566 1.00 21.30 101 GLU A N 1
ATOM 741 C CA . GLU A 1 97 ? -27.519 55.513 101.679 1.00 28.70 101 GLU A CA 1
ATOM 742 C C . GLU A 1 97 ? -27.169 56.905 102.194 1.00 26.38 101 GLU A C 1
ATOM 743 O O . GLU A 1 97 ? -26.756 57.773 101.416 1.00 28.63 101 GLU A O 1
ATOM 749 N N . GLN A 1 98 ? -27.339 57.144 103.497 1.00 25.53 102 GLN A N 1
ATOM 750 C CA . GLN A 1 98 ? -26.972 58.441 104.061 1.00 25.38 102 GLN A CA 1
ATOM 751 C C . GLN A 1 98 ? -25.482 58.700 103.895 1.00 28.60 102 GLN A C 1
ATOM 752 O O . GLN A 1 98 ? -25.065 59.798 103.502 1.00 25.23 102 GLN A O 1
ATOM 758 N N . VAL A 1 99 ? -24.663 57.694 104.211 1.00 24.51 103 VAL A N 1
ATOM 759 C CA . VAL A 1 99 ? -23.217 57.865 104.176 1.00 19.98 103 VAL A CA 1
ATOM 760 C C . VAL A 1 99 ? -22.744 58.068 102.745 1.00 26.04 103 VAL A C 1
ATOM 761 O O . VAL A 1 99 ? -21.877 58.910 102.478 1.00 24.40 103 VAL A O 1
ATOM 765 N N . GLU A 1 100 ? -23.320 57.317 101.801 1.00 23.25 104 GLU A N 1
ATOM 766 C CA . GLU A 1 100 ? -23.049 57.551 100.386 1.00 27.29 104 GLU A CA 1
ATOM 767 C C . GLU A 1 100 ? -23.329 59.003 100.016 1.00 27.72 104 GLU A C 1
ATOM 768 O O . GLU A 1 100 ? -22.498 59.669 99.388 1.00 24.63 104 GLU A O 1
ATOM 774 N N . THR A 1 101 ? -24.500 59.512 100.416 1.00 22.69 105 THR A N 1
ATOM 775 C CA . THR A 1 101 ? -24.866 60.891 100.108 1.00 29.40 105 THR A CA 1
ATOM 776 C C . THR A 1 101 ? -23.847 61.866 100.682 1.00 25.60 105 THR A C 1
ATOM 777 O O . THR A 1 101 ? -23.370 62.769 99.987 1.00 23.49 105 THR A O 1
ATOM 781 N N . LEU A 1 102 ? -23.493 61.683 101.954 1.00 22.58 106 LEU A N 1
ATOM 782 C CA . LEU A 1 102 ? -22.554 62.586 102.607 1.00 25.62 106 LEU A CA 1
ATOM 783 C C . LEU A 1 102 ? -21.183 62.519 101.949 1.00 23.63 106 LEU A C 1
ATOM 784 O O . LEU A 1 102 ? -20.522 63.547 101.759 1.00 21.84 106 LEU A O 1
ATOM 789 N N . LEU A 1 103 ? -20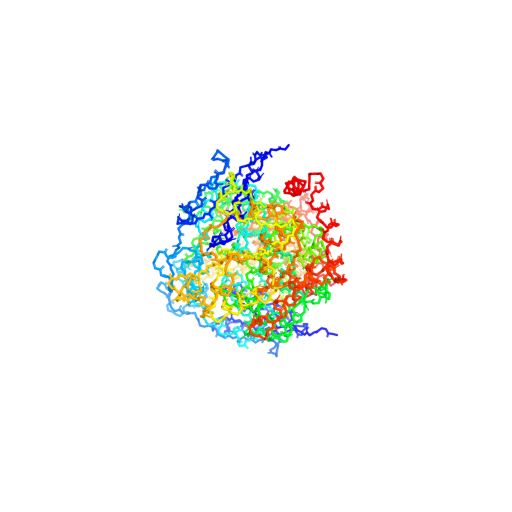.747 61.316 101.575 1.00 21.39 107 LEU A N 1
ATOM 790 C CA . LEU A 1 103 ? -19.433 61.173 100.962 1.00 23.00 107 LEU A CA 1
ATOM 791 C C . LEU A 1 103 ? -19.398 61.817 99.583 1.00 27.38 107 LEU A C 1
ATOM 792 O O . LEU A 1 103 ? -18.370 62.379 99.190 1.00 24.16 107 LEU A O 1
ATOM 797 N N . TYR A 1 104 ? -20.509 61.758 98.844 1.00 24.30 108 TYR A N 1
ATOM 798 C CA . TYR A 1 104 ? -20.563 62.432 97.552 1.00 28.65 108 TYR A CA 1
ATOM 799 C C . TYR A 1 104 ? -20.401 63.938 97.714 1.00 26.64 108 TYR A C 1
ATOM 800 O O . TYR A 1 104 ? -19.792 64.598 96.866 1.00 27.43 108 TYR A O 1
ATOM 809 N N . GLY A 1 105 ? -20.931 64.497 98.800 1.00 28.49 109 GLY A N 1
ATOM 810 C CA . GLY A 1 105 ? -20.781 65.914 99.063 1.00 27.35 109 GLY A CA 1
ATOM 811 C C . GLY A 1 105 ? -19.426 66.283 99.631 1.00 29.21 109 GLY A C 1
ATOM 812 O O . GLY A 1 105 ? -18.862 67.321 99.275 1.00 27.78 109 GLY A O 1
ATOM 813 N N . LEU A 1 106 ? -18.879 65.426 100.497 1.00 21.47 110 LEU A N 1
ATOM 814 C CA . LEU A 1 106 ? -17.640 65.757 101.193 1.00 24.23 110 LEU A CA 1
ATOM 815 C C . LEU A 1 106 ? -16.410 65.524 100.326 1.00 24.75 110 LEU A C 1
ATOM 816 O O . LEU A 1 106 ? -15.389 66.192 100.524 1.00 24.34 110 LEU A O 1
ATOM 821 N N . LYS A 1 107 ? -16.489 64.599 99.372 1.00 21.77 111 LYS A N 1
ATOM 822 C CA . LYS A 1 107 ? -15.383 64.266 98.482 1.00 24.83 111 LYS A CA 1
ATOM 823 C C . LYS A 1 107 ? -14.043 64.079 99.211 1.00 24.05 111 LYS A C 1
ATOM 824 O O . LYS A 1 107 ? -13.053 64.712 98.867 1.00 23.50 111 LYS A O 1
ATOM 830 N N . PRO A 1 108 ? -13.997 63.214 100.227 1.00 20.37 112 PRO A N 1
ATOM 831 C CA . PRO A 1 108 ? -12.758 63.055 100.997 1.00 19.26 112 PRO A CA 1
ATOM 832 C C . PRO A 1 108 ? -11.645 62.415 100.183 1.00 21.04 112 PRO A C 1
ATOM 833 O O . PRO A 1 108 ? -11.871 61.747 99.171 1.00 23.44 112 PRO A O 1
ATOM 837 N N . ASP A 1 109 ? -10.414 62.634 100.652 1.00 20.46 113 ASP A N 1
ATOM 838 C CA . ASP A 1 109 ? -9.273 61.914 100.100 1.00 21.57 113 ASP A CA 1
ATOM 839 C C . ASP A 1 109 ? -9.206 60.494 100.650 1.00 22.05 113 ASP A C 1
ATOM 840 O O . ASP A 1 109 ? -8.919 59.548 99.907 1.00 20.32 113 ASP A O 1
ATOM 845 N N . ILE A 1 110 ? -9.472 60.331 101.946 1.00 17.31 114 ILE A N 1
ATOM 846 C CA . ILE A 1 110 ? -9.337 59.061 102.648 1.00 20.00 114 ILE A CA 1
ATOM 847 C C . ILE A 1 110 ? -10.527 58.910 103.580 1.00 19.59 114 ILE A C 1
ATOM 848 O O . ILE A 1 110 ? -10.968 59.881 104.200 1.00 19.41 114 ILE A O 1
ATOM 853 N N . VAL A 1 111 ? -11.039 57.689 103.700 1.00 18.18 115 VAL A N 1
ATOM 854 C CA . VAL A 1 111 ? -12.099 57.390 104.650 1.00 19.83 115 VAL A CA 1
ATOM 855 C C . VAL A 1 111 ? -11.584 56.357 105.641 1.00 17.18 115 VAL A C 1
ATOM 856 O O . VAL A 1 111 ? -11.046 55.320 105.240 1.00 17.42 115 VAL A O 1
ATOM 860 N N . PHE A 1 112 ? -11.733 56.654 106.928 1.00 17.12 116 PHE A N 1
ATOM 861 C CA . PHE A 1 112 ? -11.430 55.720 108.002 1.00 15.65 116 PHE A CA 1
ATOM 862 C C . PHE A 1 112 ? -12.717 55.029 108.432 1.00 15.33 116 PHE A C 1
ATOM 863 O O . PHE A 1 112 ? -13.742 55.687 108.634 1.00 16.15 116 PHE A O 1
ATOM 871 N N . TYR A 1 113 ? -12.655 53.713 108.604 1.00 15.16 117 TYR A N 1
ATOM 872 C CA . TYR A 1 113 ? -13.815 52.950 109.049 1.00 16.94 117 TYR A CA 1
ATOM 873 C C . TYR A 1 113 ? -13.316 51.757 109.851 1.00 13.73 117 TYR A C 1
ATOM 874 O O . TYR A 1 113 ? -12.118 51.470 109.880 1.00 16.09 117 TYR A O 1
ATOM 883 N N . ASP A 1 114 ? -14.241 51.058 110.513 1.00 13.55 118 ASP A N 1
ATOM 884 C CA . ASP A 1 114 ? -13.867 49.779 111.113 1.00 14.86 118 ASP A CA 1
ATOM 885 C C . ASP A 1 114 ? -14.886 48.693 110.795 1.00 15.96 118 ASP A C 1
ATOM 886 O O . ASP A 1 114 ? -14.559 47.736 110.085 1.00 18.57 118 ASP A O 1
ATOM 891 N N . PHE A 1 115 ? -16.110 48.804 111.302 1.00 16.73 119 PHE A N 1
ATOM 892 C CA . PHE A 1 115 ? -17.076 47.735 111.075 1.00 16.51 119 PHE A CA 1
ATOM 893 C C . PHE A 1 115 ? -17.859 47.903 109.779 1.00 16.68 119 PHE A C 1
ATOM 894 O O . PHE A 1 115 ? -18.518 46.953 109.351 1.00 17.24 119 PHE A O 1
ATOM 902 N N . ALA A 1 116 ? -17.805 49.078 109.145 1.00 14.80 120 ALA A N 1
ATOM 903 C CA . ALA A 1 116 ? -18.567 49.343 107.922 1.00 16.23 120 ALA A CA 1
ATOM 904 C C . ALA A 1 116 ? -17.840 48.713 106.737 1.00 19.47 120 ALA A C 1
ATOM 905 O O . ALA A 1 116 ? -17.170 49.378 105.943 1.00 17.36 120 ALA A O 1
ATOM 907 N N . ASP A 1 117 ? -18.001 47.392 106.608 1.00 18.19 121 ASP A N 1
ATOM 908 C CA . ASP A 1 117 ? -17.254 46.635 105.611 1.00 19.22 121 ASP A CA 1
ATOM 909 C C . ASP A 1 117 ? -17.625 47.017 104.181 1.00 19.78 121 ASP A C 1
ATOM 910 O O . ASP A 1 117 ? -16.860 46.721 103.259 1.00 21.24 121 ASP A O 1
ATOM 915 N N . TRP A 1 118 ? -18.772 47.668 103.979 1.00 20.49 122 TRP A N 1
ATOM 916 C CA . TRP A 1 118 ? -19.194 48.138 102.665 1.00 19.66 122 TRP A CA 1
ATOM 917 C C . TRP A 1 118 ? -18.548 49.454 102.251 1.00 18.63 122 TRP A C 1
ATOM 918 O O . TRP A 1 118 ? -18.729 49.870 101.100 1.00 15.43 122 TRP A O 1
ATOM 929 N N . ILE A 1 119 ? -17.825 50.128 103.151 1.00 19.49 123 ILE A N 1
ATOM 930 C CA . ILE A 1 119 ? -17.169 51.389 102.779 1.00 19.12 123 ILE A CA 1
ATOM 931 C C . ILE A 1 119 ? -16.255 51.211 101.574 1.00 18.81 123 ILE A C 1
ATOM 932 O O . ILE A 1 119 ? -16.263 52.078 100.688 1.00 16.53 123 ILE A O 1
ATOM 937 N N . PRO A 1 120 ? -15.473 50.130 101.444 1.00 19.28 124 PRO A N 1
ATOM 938 C CA . PRO A 1 120 ? -14.672 49.966 100.218 1.00 19.52 124 PRO A CA 1
ATOM 939 C C . PRO A 1 120 ? -15.490 49.946 98.935 1.00 18.77 124 PRO A C 1
ATOM 940 O O . PRO A 1 120 ? -14.957 50.292 97.873 1.00 16.59 124 PRO A O 1
ATOM 944 N N . LYS A 1 121 ? -16.762 49.544 98.985 1.00 19.68 125 LYS A N 1
ATOM 945 C CA . LYS A 1 121 ? -17.576 49.605 97.777 1.00 19.04 125 LYS A CA 1
ATOM 946 C C . LYS A 1 121 ? -17.871 51.049 97.402 1.00 20.38 125 LYS A C 1
ATOM 947 O O . LYS A 1 121 ? -17.828 51.414 96.220 1.00 20.57 125 LYS A O 1
ATOM 953 N N . LEU A 1 122 ? -18.131 51.893 98.401 1.00 16.85 126 LEU A N 1
ATOM 954 C CA . LEU A 1 122 ? -18.300 53.313 98.128 1.00 21.70 126 LEU A CA 1
ATOM 955 C C . LEU A 1 122 ? -16.987 53.946 97.691 1.00 20.98 126 LEU A C 1
ATOM 956 O O . LEU A 1 122 ? -16.992 54.880 96.879 1.00 21.00 126 LEU A O 1
ATOM 961 N N . ALA A 1 123 ? -15.859 53.436 98.199 1.00 21.74 127 ALA A N 1
ATOM 962 C CA . ALA A 1 123 ? -14.551 53.930 97.778 1.00 22.41 127 ALA A CA 1
ATOM 963 C C . ALA A 1 123 ? -14.383 53.825 96.271 1.00 23.97 127 ALA A C 1
ATOM 964 O O . ALA A 1 123 ? -13.913 54.767 95.618 1.00 21.62 127 ALA A O 1
ATOM 966 N N . ALA A 1 124 ? -14.757 52.677 95.702 1.00 19.69 128 ALA A N 1
ATOM 967 C CA . ALA A 1 124 ? -14.645 52.490 94.260 1.00 24.20 128 ALA A CA 1
ATOM 968 C C . ALA A 1 124 ? -15.626 53.377 93.502 1.00 25.70 128 ALA A C 1
ATOM 969 O O . ALA A 1 124 ? -15.287 53.918 92.442 1.00 24.50 128 ALA A O 1
ATOM 971 N N . GLN A 1 125 ? -16.825 53.586 94.052 1.00 18.72 129 GLN A N 1
ATOM 972 C CA . GLN A 1 125 ? -17.844 54.344 93.333 1.00 25.59 129 GLN A CA 1
ATOM 973 C C . GLN A 1 125 ? -17.554 55.836 93.369 1.00 31.03 129 GLN A C 1
ATOM 974 O O . GLN A 1 125 ? -17.680 56.522 92.348 1.00 30.18 129 GLN A O 1
ATOM 980 N N . ILE A 1 126 ? -17.153 56.345 94.529 1.00 25.82 130 ILE A N 1
ATOM 981 C CA . ILE A 1 126 ? -17.001 57.779 94.720 1.00 24.97 130 ILE A CA 1
ATOM 982 C C . ILE A 1 126 ? -15.566 58.221 94.447 1.00 26.32 130 ILE A C 1
ATOM 983 O O . ILE A 1 126 ? -15.342 59.336 93.968 1.00 30.32 130 ILE A O 1
ATOM 988 N N . GLY A 1 127 ? -14.592 57.353 94.701 1.00 26.11 131 GLY A N 1
ATOM 989 C CA . GLY A 1 127 ? -13.202 57.670 94.458 1.00 28.91 131 GLY A CA 1
ATOM 990 C C . GLY A 1 127 ? -12.492 58.220 95.676 1.00 28.27 131 GLY A C 1
ATOM 991 O O . GLY A 1 127 ? -12.185 59.415 95.747 1.00 28.13 131 GLY A O 1
ATOM 992 N N . PHE A 1 128 ? -12.215 57.341 96.637 1.00 24.03 132 PHE A N 1
ATOM 993 C CA . PHE A 1 128 ? -11.336 57.668 97.748 1.00 26.51 132 PHE A CA 1
ATOM 994 C C . PHE A 1 128 ? -10.596 56.416 98.193 1.00 25.31 132 PHE A C 1
ATOM 995 O O . PHE A 1 128 ? -10.985 55.288 97.877 1.00 24.36 132 PHE A O 1
ATOM 1003 N N . LYS A 1 129 ? -9.509 56.642 98.921 1.00 20.92 133 LYS A N 1
ATOM 1004 C CA . LYS A 1 129 ? -8.733 55.600 99.569 1.00 24.44 133 LYS A CA 1
ATOM 1005 C C . LYS A 1 129 ? -9.292 55.333 100.962 1.00 21.92 133 LYS A C 1
ATOM 1006 O O . LYS A 1 129 ? -10.029 56.145 101.523 1.00 19.76 133 LYS A O 1
ATOM 1012 N N . THR A 1 130 ? -8.952 54.171 101.518 1.00 18.24 134 THR A N 1
ATOM 1013 C CA . THR A 1 130 ? -9.536 53.789 102.795 1.00 19.50 134 THR A CA 1
ATOM 1014 C C . THR A 1 130 ? -8.491 53.201 103.727 1.00 18.40 134 THR A C 1
ATOM 1015 O O . THR A 1 130 ? -7.536 52.546 103.300 1.00 20.46 134 THR A O 1
ATOM 1019 N N . VAL A 1 131 ? -8.717 53.424 105.018 1.00 15.34 135 VAL A N 1
ATOM 1020 C CA . VAL A 1 131 ? -7.972 52.780 106.087 1.00 12.78 135 VAL A CA 1
ATOM 1021 C C . VAL A 1 131 ? -8.994 52.113 106.991 1.00 14.21 135 VAL A C 1
ATOM 1022 O O . VAL A 1 131 ? -9.913 52.778 107.483 1.00 16.44 135 VAL A O 1
ATOM 1026 N N . CYS A 1 132 ? -8.850 50.808 107.195 1.00 16.04 136 CYS A N 1
ATOM 1027 C CA . CYS A 1 132 ? -9.635 50.113 108.210 1.00 15.85 136 CYS A CA 1
ATOM 1028 C C . CYS A 1 132 ? -8.913 50.321 109.537 1.00 16.45 136 CYS A C 1
ATOM 1029 O O . CYS A 1 132 ? -7.932 49.637 109.838 1.00 18.72 136 CYS A O 1
ATOM 1032 N N . TYR A 1 133 ? -9.376 51.290 110.327 1.00 16.72 137 TYR A N 1
ATOM 1033 C CA . TYR A 1 133 ? -8.642 51.758 111.499 1.00 16.99 137 TYR A CA 1
ATOM 1034 C C . TYR A 1 133 ? -9.190 51.104 112.763 1.00 20.45 137 TYR A C 1
ATOM 1035 O O . TYR A 1 133 ? -10.391 51.187 113.046 1.00 18.76 137 TYR A O 1
ATOM 1044 N N . ASN A 1 134 ? -8.301 50.468 113.525 1.00 18.39 138 ASN A N 1
ATOM 1045 C CA . ASN A 1 134 ? -8.681 49.627 114.654 1.00 19.11 138 ASN A CA 1
ATOM 1046 C C . ASN A 1 134 ? -8.171 50.237 115.952 1.00 21.52 138 ASN A C 1
ATOM 1047 O O . ASN A 1 134 ? -6.966 50.461 116.110 1.00 19.57 138 ASN A O 1
ATOM 1052 N N . VAL A 1 135 ? -9.091 50.505 116.878 1.00 22.49 139 VAL A N 1
ATOM 1053 C CA . VAL A 1 135 ? -8.770 51.255 118.089 1.00 26.85 139 VAL A CA 1
ATOM 1054 C C . VAL A 1 135 ? -8.334 50.311 119.201 1.00 31.18 139 VAL A C 1
ATOM 1055 O O . VAL A 1 135 ? -8.308 50.693 120.375 1.00 39.70 139 VAL A O 1
ATOM 1059 N N . ILE A 1 136 ? -7.967 49.084 118.842 1.00 33.17 140 ILE A N 1
ATOM 1060 C CA . ILE A 1 136 ? -7.622 48.072 119.832 1.00 32.53 140 ILE A CA 1
ATOM 1061 C C . ILE A 1 136 ? -6.202 47.588 119.577 1.00 35.69 140 ILE A C 1
ATOM 1062 O O . ILE A 1 136 ? -5.473 48.167 118.763 1.00 31.14 140 ILE A O 1
ATOM 1067 N N . CYS A 1 137 ? -5.798 46.523 120.258 1.00 31.35 141 CYS A N 1
ATOM 1068 C CA . CYS A 1 137 ? -4.433 46.046 120.118 1.00 27.64 141 CYS A CA 1
ATOM 1069 C C . CYS A 1 137 ? -4.337 44.999 119.019 1.00 23.65 141 CYS A C 1
ATOM 1070 O O . CYS A 1 137 ? -5.304 44.293 118.710 1.00 20.58 141 CYS A O 1
ATOM 1073 N N . ALA A 1 138 ? -3.143 44.913 118.427 1.00 22.84 142 ALA A N 1
ATOM 1074 C CA . ALA A 1 138 ? -2.940 44.042 117.275 1.00 18.30 142 ALA A CA 1
ATOM 1075 C C . ALA A 1 138 ? -3.112 42.577 117.639 1.00 19.22 142 ALA A C 1
ATOM 1076 O O . ALA A 1 138 ? -3.569 41.786 116.808 1.00 20.74 142 ALA A O 1
ATOM 1078 N N . SER A 1 139 ? -2.753 42.196 118.870 1.00 18.47 143 SER A N 1
ATOM 1079 C CA . SER A 1 139 ? -2.763 40.783 119.236 1.00 19.23 143 SER A CA 1
ATOM 1080 C C . SER A 1 139 ? -4.168 40.206 119.148 1.00 21.01 143 SER A C 1
ATOM 1081 O O . SER A 1 139 ? -4.361 39.089 118.655 1.00 19.64 143 SER A O 1
ATOM 1084 N N . CYS A 1 140 ? -5.164 40.951 119.629 1.00 20.95 144 CYS A N 1
ATOM 1085 C CA . CYS A 1 140 ? -6.541 40.488 119.507 1.00 18.61 144 CYS A CA 1
ATOM 1086 C C . CYS A 1 140 ? -6.951 40.353 118.046 1.00 22.68 144 CYS A C 1
ATOM 1087 O O . CYS A 1 140 ? -7.611 39.379 117.667 1.00 20.17 144 CYS A O 1
ATOM 1090 N N . MET A 1 141 ? -6.531 41.299 117.200 1.00 16.93 145 MET A N 1
ATOM 1091 C CA . MET A 1 141 ? -6.792 41.172 115.769 1.00 16.63 145 MET A CA 1
ATOM 1092 C C . MET A 1 141 ? -6.099 39.947 115.188 1.00 19.57 145 MET A C 1
ATOM 1093 O O . MET A 1 141 ? -6.693 39.207 114.394 1.00 18.26 145 MET A O 1
ATOM 1098 N N . ALA A 1 142 ? -4.835 39.729 115.563 1.00 18.71 146 ALA A N 1
ATOM 1099 C CA . ALA A 1 142 ? -4.027 38.685 114.942 1.00 16.60 146 ALA A CA 1
ATOM 1100 C C . ALA A 1 142 ? -4.432 37.290 115.400 1.00 19.78 146 ALA A C 1
ATOM 1101 O O . ALA A 1 142 ? -4.343 36.336 114.617 1.00 19.13 146 ALA A O 1
ATOM 1103 N N . ILE A 1 143 ? -4.864 37.139 116.657 1.00 19.77 147 ILE A N 1
ATOM 1104 C CA . ILE A 1 143 ? -5.206 35.810 117.164 1.00 17.43 147 ILE A CA 1
ATOM 1105 C C . ILE A 1 143 ? -6.625 35.395 116.812 1.00 16.63 147 ILE A C 1
ATOM 1106 O O . ILE A 1 143 ? -6.994 34.228 117.015 1.00 16.48 147 ILE A O 1
ATOM 1111 N N . GLY A 1 144 ? -7.426 36.307 116.273 1.00 16.68 148 GLY A N 1
ATOM 1112 C CA . GLY A 1 144 ? -8.823 36.032 116.007 1.00 17.29 148 GLY A CA 1
ATOM 1113 C C . GLY A 1 144 ? -9.144 35.845 114.539 1.00 17.67 148 GLY A C 1
ATOM 1114 O O . GLY A 1 144 ? -9.039 34.736 114.005 1.00 18.69 148 GLY A O 1
ATOM 1115 N N . ILE A 1 145 ? -9.534 36.929 113.876 1.00 15.65 149 ILE A N 1
ATOM 1116 C CA . ILE A 1 145 ? -10.108 36.876 112.533 1.00 15.75 149 ILE A CA 1
ATOM 1117 C C . ILE A 1 145 ? -9.000 37.169 111.526 1.00 19.45 149 ILE A C 1
ATOM 1118 O O . ILE A 1 145 ? -8.757 38.316 111.144 1.00 19.31 149 ILE A O 1
ATOM 1123 N N . VAL A 1 146 ? -8.318 36.111 111.096 1.00 18.08 150 VAL A N 1
ATOM 1124 C CA . VAL A 1 146 ? -7.357 36.157 109.994 1.00 16.67 150 VAL A CA 1
ATOM 1125 C C . VAL A 1 146 ? -7.645 34.956 109.097 1.00 19.16 150 VAL A C 1
ATOM 1126 O O . VAL A 1 146 ? -8.201 33.955 109.574 1.00 18.14 150 VAL A O 1
ATOM 1130 N N . PRO A 1 147 ? -7.303 35.012 107.804 1.00 17.89 151 PRO A N 1
ATOM 1131 C CA . PRO A 1 147 ? -7.622 33.888 106.909 1.00 20.72 151 PRO A CA 1
ATOM 1132 C C . PRO A 1 147 ? -7.069 32.553 107.371 1.00 20.24 151 PRO A C 1
ATOM 1133 O O . PRO A 1 147 ? -7.678 31.516 107.086 1.00 21.02 151 PRO A O 1
ATOM 1137 N N . ALA A 1 148 ? -5.933 32.544 108.074 1.00 19.57 152 ALA A N 1
ATOM 1138 C CA . ALA A 1 148 ? -5.387 31.293 108.587 1.00 18.25 152 ALA A CA 1
ATOM 1139 C C . ALA A 1 148 ? -6.332 30.594 109.561 1.00 24.76 152 ALA A C 1
ATOM 1140 O O . ALA A 1 148 ? -6.204 29.382 109.763 1.00 20.57 152 ALA A O 1
ATOM 1142 N N . ARG A 1 149 ? -7.276 31.312 110.169 1.00 21.34 153 ARG A N 1
ATOM 1143 C CA . ARG A 1 149 ? -8.255 30.688 111.052 1.00 22.07 153 ARG A CA 1
ATOM 1144 C C . ARG A 1 149 ? -9.533 30.410 110.273 1.00 19.46 153 ARG A C 1
ATOM 1145 O O . ARG A 1 149 ? -10.214 31.344 109.833 1.00 23.36 153 ARG A O 1
ATOM 1153 N N . HIS A 1 150 ? -9.868 29.133 110.129 1.00 22.10 154 HIS A N 1
ATOM 1154 C CA . HIS A 1 150 ? -11.132 28.744 109.521 1.00 23.62 154 HIS A CA 1
ATOM 1155 C C . HIS A 1 150 ? -12.252 28.881 110.539 1.00 24.27 154 HIS A C 1
ATOM 1156 O O . HIS A 1 150 ? -12.201 28.272 111.613 1.00 26.51 154 HIS A O 1
ATOM 1163 N N . ILE A 1 151 ? -13.268 29.664 110.201 1.00 23.02 155 ILE A N 1
ATOM 1164 C CA . ILE A 1 151 ? -14.432 29.848 111.054 1.00 20.46 155 ILE A CA 1
ATOM 1165 C C . ILE A 1 151 ? -15.668 29.368 110.303 1.00 23.36 155 ILE A C 1
ATOM 1166 O O . ILE A 1 151 ? -16.027 29.941 109.268 1.00 21.42 155 ILE A O 1
ATOM 1171 N N . PRO A 1 152 ? -16.344 28.328 110.786 1.00 24.06 156 PRO A N 1
ATOM 1172 C CA . PRO A 1 152 ? -17.508 27.790 110.071 1.00 25.01 156 PRO A CA 1
ATOM 1173 C C . PRO A 1 152 ? -18.639 28.801 109.986 1.00 26.39 156 PRO A C 1
ATOM 1174 O O . PRO A 1 152 ? -18.791 29.675 110.843 1.00 23.57 156 PRO A O 1
ATOM 1178 N N . LYS A 1 153 ? -19.439 28.668 108.929 1.00 22.83 157 LYS A N 1
ATOM 1179 C CA . LYS A 1 153 ? -20.546 29.590 108.721 1.00 26.63 157 LYS A CA 1
ATOM 1180 C C . LYS A 1 153 ? -21.764 29.192 109.542 1.00 26.95 157 LYS A C 1
ATOM 1181 O O . LYS A 1 153 ? -22.573 30.052 109.906 1.00 27.91 157 LYS A O 1
ATOM 1187 N N . ASP A 1 154 ? -21.882 27.906 109.878 1.00 28.28 158 ASP A N 1
ATOM 1188 C CA . ASP A 1 154 ? -23.128 27.331 110.365 1.00 30.59 158 ASP A CA 1
ATOM 1189 C C . ASP A 1 154 ? -23.093 26.895 111.825 1.00 27.48 158 ASP A C 1
ATOM 1190 O O . ASP A 1 154 ? -24.106 26.397 112.324 1.00 27.50 158 ASP A O 1
ATOM 1195 N N . ARG A 1 155 ? -21.978 27.070 112.528 1.00 22.44 159 ARG A N 1
ATOM 1196 C CA . ARG A 1 155 ? -21.898 26.623 113.912 1.00 24.55 159 ARG A CA 1
ATOM 1197 C C . ARG A 1 155 ? -20.948 27.522 114.682 1.00 22.91 159 ARG A C 1
ATOM 1198 O O . ARG A 1 155 ? -20.036 28.112 114.089 1.00 21.43 159 ARG A O 1
ATOM 1206 N N . PRO A 1 156 ? -21.133 27.651 115.994 1.00 21.53 160 PRO A N 1
ATOM 1207 C CA . PRO A 1 156 ? -20.134 28.347 116.807 1.00 19.74 160 PRO A CA 1
ATOM 1208 C C . PRO A 1 156 ? -18.831 27.572 116.829 1.00 19.79 160 PRO A C 1
ATOM 1209 O O . PRO A 1 156 ? -18.804 26.343 116.717 1.00 19.06 160 PRO A O 1
ATOM 1213 N N . LEU A 1 157 ? -17.741 28.310 116.981 1.00 17.06 161 LEU A N 1
ATOM 1214 C CA . LEU A 1 157 ? -16.458 27.681 117.232 1.00 14.31 161 LEU A CA 1
ATOM 1215 C C . LEU A 1 157 ? -16.489 26.988 118.590 1.00 18.70 161 LEU A C 1
ATOM 1216 O O . LEU A 1 157 ? -17.221 27.390 119.500 1.00 16.94 161 LEU A O 1
ATOM 1221 N N . THR A 1 158 ? -15.719 25.911 118.709 1.00 14.64 162 THR A N 1
ATOM 1222 C CA . THR A 1 158 ? -15.595 25.263 120.002 1.00 16.94 162 THR A CA 1
ATOM 1223 C C . THR A 1 158 ? -14.549 25.976 120.851 1.00 20.65 162 THR A C 1
ATOM 1224 O O . THR A 1 158 ? -13.712 26.732 120.349 1.00 19.32 162 THR A O 1
ATOM 1228 N N . GLU A 1 159 ? -14.614 25.729 122.161 1.00 20.43 163 GLU A N 1
ATOM 1229 C CA . GLU A 1 159 ? -13.597 26.262 123.060 1.00 23.23 163 GLU A CA 1
ATOM 1230 C C . GLU A 1 159 ? -12.199 25.825 122.635 1.00 23.40 163 GLU A C 1
ATOM 1231 O O . GLU A 1 159 ? -11.247 26.611 122.710 1.00 22.30 163 GLU A O 1
ATOM 1237 N N . GLU A 1 160 ? -12.052 24.577 122.182 1.00 21.67 164 GLU A N 1
ATOM 1238 C CA . GLU A 1 160 ? -10.737 24.116 121.744 1.00 22.30 164 GLU A CA 1
ATOM 1239 C C . GLU A 1 160 ? -10.275 24.842 120.488 1.00 20.79 164 GLU A C 1
ATOM 1240 O O . GLU A 1 160 ? -9.078 25.108 120.329 1.00 19.01 164 GLU A O 1
ATOM 1246 N N . GLU A 1 161 ? -11.198 25.164 119.577 1.00 18.62 165 GLU A N 1
ATOM 1247 C CA . GLU A 1 161 ? -10.813 25.955 118.410 1.00 19.94 165 GLU A CA 1
ATOM 1248 C C . GLU A 1 161 ? -10.416 27.370 118.819 1.00 18.18 165 GLU A C 1
ATOM 1249 O O . GLU A 1 161 ? -9.421 27.914 118.326 1.00 21.79 165 GLU A O 1
ATOM 1255 N N . LEU A 1 162 ? -11.172 27.970 119.738 1.00 14.61 166 LEU A N 1
ATOM 1256 C CA . LEU A 1 162 ? -10.884 29.334 120.170 1.00 18.11 166 LEU A CA 1
ATOM 1257 C C . LEU A 1 162 ? -9.547 29.394 120.892 1.00 20.98 166 LEU A C 1
ATOM 1258 O O . LEU A 1 162 ? -8.804 30.374 120.768 1.00 19.88 166 LEU A O 1
ATOM 1263 N N . MET A 1 163 ? -9.254 28.354 121.672 1.00 19.27 167 MET A N 1
ATOM 1264 C CA . MET A 1 163 ? -7.992 28.215 122.390 1.00 26.13 167 MET A CA 1
ATOM 1265 C C . MET A 1 163 ? -6.780 28.128 121.462 1.00 26.20 167 MET A C 1
ATOM 1266 O O . MET A 1 163 ? -5.664 28.479 121.869 1.00 25.14 167 MET A O 1
ATOM 1271 N N . THR A 1 164 ? -6.965 27.655 120.227 1.00 24.34 168 THR A N 1
ATOM 1272 C CA . THR A 1 164 ? -5.845 27.436 119.312 1.00 21.89 168 THR A CA 1
ATOM 1273 C C . THR A 1 164 ? -5.557 28.686 118.490 1.00 21.66 168 THR A C 1
ATOM 1274 O O . THR A 1 164 ? -6.414 29.095 117.694 1.00 19.79 168 THR A O 1
ATOM 1278 N N . PRO A 1 165 ? -4.376 29.292 118.611 1.00 22.81 169 PRO A N 1
ATOM 1279 C CA . PRO A 1 165 ? -4.076 30.464 117.793 1.00 19.36 169 PRO A CA 1
ATOM 1280 C C . PRO A 1 165 ? -4.057 30.092 116.329 1.00 22.14 169 PRO A C 1
ATOM 1281 O O . PRO A 1 165 ? -3.829 28.920 115.969 1.00 23.67 169 PRO A O 1
ATOM 1285 N N . PRO A 1 166 ? -4.301 31.050 115.438 1.00 20.41 170 PRO A N 1
ATOM 1286 C CA . PRO A 1 166 ? -4.260 30.746 114.003 1.00 21.47 170 PRO A CA 1
ATOM 1287 C C . PRO A 1 166 ? -2.864 30.336 113.557 1.00 25.72 170 PRO A C 1
ATOM 1288 O O . PRO A 1 166 ? -1.858 30.754 114.133 1.00 23.40 170 PRO A O 1
ATOM 1292 N N . GLU A 1 167 ? -2.818 29.478 112.537 1.00 27.04 171 GLU A N 1
ATOM 1293 C CA . GLU A 1 167 ? -1.550 29.044 111.957 1.00 30.03 171 GLU A CA 1
ATOM 1294 C C . GLU A 1 167 ? -0.657 30.234 111.623 1.00 22.96 171 GLU A C 1
ATOM 1295 O O . GLU A 1 167 ? -1.064 31.158 110.913 1.00 22.53 171 GLU A O 1
ATOM 1301 N N . GLY A 1 168 ? 0.570 30.201 112.140 1.00 27.71 172 GLY A N 1
ATOM 1302 C CA . GLY A 1 168 ? 1.540 31.241 111.890 1.00 28.33 172 GLY A CA 1
ATOM 1303 C C . GLY A 1 168 ? 1.506 32.391 112.872 1.00 25.73 172 GLY A C 1
ATOM 1304 O O . GLY A 1 168 ? 2.373 33.274 112.794 1.00 24.86 172 GLY A O 1
ATOM 1305 N N . TYR A 1 169 ? 0.535 32.408 113.784 1.00 24.75 173 TYR A N 1
ATOM 1306 C CA . TYR A 1 169 ? 0.449 33.436 114.812 1.00 24.76 173 TYR A CA 1
ATOM 1307 C C . TYR A 1 169 ? 1.778 33.552 115.561 1.00 21.37 173 TYR A C 1
ATOM 1308 O O . TYR A 1 169 ? 2.294 32.543 116.058 1.00 22.11 173 TYR A O 1
ATOM 1317 N N . PRO A 1 170 ? 2.358 34.741 115.649 1.00 22.89 174 PRO A N 1
ATOM 1318 C CA . PRO A 1 170 ? 3.787 34.852 115.983 1.00 25.05 174 PRO A CA 1
ATOM 1319 C C . PRO A 1 170 ? 4.137 34.809 117.465 1.00 24.65 174 PRO A C 1
ATOM 1320 O O . PRO A 1 170 ? 5.216 35.277 117.836 1.00 32.48 174 PRO A O 1
ATOM 1324 N N . SER A 1 171 ? 3.279 34.273 118.328 1.00 23.78 175 SER A N 1
ATOM 1325 C CA . SER A 1 171 ? 3.605 34.253 119.747 1.00 25.22 175 SER A CA 1
ATOM 1326 C C . SER A 1 171 ? 3.115 32.974 120.408 1.00 24.24 175 SER A C 1
ATOM 1327 O O . SER A 1 171 ? 2.011 32.505 120.128 1.00 22.77 175 SER A O 1
ATOM 1330 N N . SER A 1 172 ? 3.938 32.427 121.300 1.00 24.03 176 SER A N 1
ATOM 1331 C CA . SER A 1 172 ? 3.521 31.344 122.180 1.00 25.55 176 SER A CA 1
ATOM 1332 C C . SER A 1 172 ? 3.206 31.829 123.588 1.00 25.49 176 SER A C 1
ATOM 1333 O O . SER A 1 172 ? 2.758 31.033 124.419 1.00 23.20 176 SER A O 1
ATOM 1336 N N . THR A 1 173 ? 3.410 33.111 123.869 1.00 21.37 177 THR A N 1
ATOM 1337 C CA . THR A 1 173 ? 3.154 33.689 125.183 1.00 23.90 177 THR A CA 1
ATOM 1338 C C . THR A 1 173 ? 1.889 34.527 125.218 1.00 23.68 177 THR A C 1
ATOM 1339 O O . THR A 1 173 ? 1.172 34.516 126.221 1.00 23.08 177 THR A O 1
ATOM 1343 N N . VAL A 1 174 ? 1.610 35.266 124.147 1.00 18.81 178 VAL A N 1
ATOM 1344 C CA . VAL A 1 174 ? 0.421 36.131 124.089 1.00 20.24 178 VAL A CA 1
ATOM 1345 C C . VAL A 1 174 ? -0.707 35.261 123.550 1.00 18.19 178 VAL A C 1
ATOM 1346 O O . VAL A 1 174 ? -1.124 35.350 122.391 1.00 19.50 178 VAL A O 1
ATOM 1350 N N . VAL A 1 175 ? -1.220 34.397 124.422 1.00 16.99 179 VAL A N 1
ATOM 1351 C CA . VAL A 1 175 ? -2.239 33.427 124.056 1.00 17.38 179 VAL A CA 1
ATOM 1352 C C . VAL A 1 175 ? -3.221 33.305 125.208 1.00 20.33 179 VAL A C 1
ATOM 1353 O O . VAL A 1 175 ? -2.941 33.691 126.346 1.00 20.12 179 VAL A O 1
ATOM 1357 N N . LEU A 1 176 ? -4.387 32.757 124.893 1.00 23.76 180 LEU A N 1
ATOM 1358 C CA . LEU A 1 176 ? -5.370 32.468 125.917 1.00 23.87 180 LEU A CA 1
ATOM 1359 C C . LEU A 1 176 ? -5.118 31.096 126.539 1.00 24.76 180 LEU A C 1
ATOM 1360 O O . LEU A 1 176 ? -4.552 30.202 125.897 1.00 28.87 180 LEU A O 1
ATOM 1365 N N . ARG A 1 177 ? -5.593 30.943 127.791 1.00 21.30 181 ARG A N 1
ATOM 1366 C CA . ARG A 1 177 ? -5.419 29.766 128.638 1.00 28.44 181 ARG A CA 1
ATOM 1367 C C . ARG A 1 177 ? -6.762 29.085 128.822 1.00 28.38 181 ARG A C 1
ATOM 1368 O O . ARG A 1 177 ? -7.665 29.665 129.441 1.00 30.51 181 ARG A O 1
ATOM 1376 N N . GLY A 1 178 ? -6.875 27.841 128.367 1.00 31.47 182 GLY A N 1
ATOM 1377 C CA . GLY A 1 178 ? -8.021 27.011 128.702 1.00 33.12 182 GLY A CA 1
ATOM 1378 C C . GLY A 1 178 ? -9.373 27.685 128.543 1.00 31.42 182 GLY A C 1
ATOM 1379 O O . GLY A 1 178 ? -9.718 28.173 127.461 1.00 31.64 182 GLY A O 1
ATOM 1380 N N . GLN A 1 179 ? -10.130 27.764 129.639 1.00 32.40 183 GLN A N 1
ATOM 1381 C CA . GLN A 1 179 ? -11.467 28.344 129.591 1.00 34.39 183 GLN A CA 1
ATOM 1382 C C . GLN A 1 179 ? -11.459 29.861 129.448 1.00 33.69 183 GLN A C 1
ATOM 1383 O O . GLN A 1 179 ? -12.538 30.466 129.467 1.00 35.09 183 GLN A O 1
ATOM 1389 N N . GLU A 1 180 ? -10.292 30.493 129.289 1.00 25.62 184 GLU A N 1
ATOM 1390 C CA . GLU A 1 180 ? -10.294 31.885 128.857 1.00 26.67 184 GLU A CA 1
ATOM 1391 C C . GLU A 1 180 ? -10.755 31.994 127.413 1.00 27.37 184 GLU A C 1
ATOM 1392 O O . GLU A 1 180 ? -11.144 33.083 126.974 1.00 22.14 184 GLU A O 1
ATOM 1398 N N . ALA A 1 181 ? -10.718 30.878 126.676 1.00 25.80 185 ALA A N 1
ATOM 1399 C CA . ALA A 1 181 ? -11.074 30.869 125.260 1.00 28.42 185 ALA A CA 1
ATOM 1400 C C . ALA A 1 181 ? -12.473 31.420 125.023 1.00 26.43 185 ALA A C 1
ATOM 1401 O O . ALA A 1 181 ? -12.744 31.975 123.951 1.00 25.22 185 ALA A O 1
ATOM 1403 N N . ARG A 1 182 ? -13.373 31.277 125.998 1.00 27.99 186 ARG A N 1
ATOM 1404 C CA . ARG A 1 182 ? -14.729 31.778 125.814 1.00 27.80 186 ARG A CA 1
ATOM 1405 C C . ARG A 1 182 ? -14.763 33.294 125.681 1.00 23.69 186 ARG A C 1
ATOM 1406 O O . ARG A 1 182 ? -15.698 33.830 125.077 1.00 20.91 186 ARG A O 1
ATOM 1414 N N . THR A 1 183 ? -13.751 33.998 126.196 1.00 22.78 187 THR A N 1
ATOM 1415 C CA . THR A 1 183 ? -13.712 35.443 126.017 1.00 19.94 187 THR A CA 1
ATOM 1416 C C . THR A 1 183 ? -13.503 35.834 124.559 1.00 21.23 187 THR A C 1
ATOM 1417 O O . THR A 1 183 ? -13.785 36.980 124.192 1.00 20.32 187 THR A O 1
ATOM 1421 N N . LEU A 1 184 ? -13.032 34.911 123.719 1.00 21.94 188 LEU A N 1
ATOM 1422 C CA . LEU A 1 184 ? -12.822 35.178 122.302 1.00 20.43 188 LEU A CA 1
ATOM 1423 C C . LEU A 1 184 ? -14.012 34.769 121.441 1.00 17.76 188 LEU A C 1
ATOM 1424 O O . LEU A 1 184 ? -13.969 34.957 120.221 1.00 18.26 188 LEU A O 1
ATOM 1429 N N . SER A 1 185 ? -15.087 34.249 122.043 1.00 18.99 189 SER A N 1
ATOM 1430 C CA . SER A 1 185 ? -16.163 33.654 121.257 1.00 19.54 189 SER A CA 1
ATOM 1431 C C . SER A 1 185 ? -16.888 34.673 120.392 1.00 20.16 189 SER A C 1
ATOM 1432 O O . SER A 1 185 ? -17.581 34.283 119.446 1.00 17.22 189 SER A O 1
ATOM 1435 N N . PHE A 1 186 ? -16.746 35.965 120.692 1.00 17.39 190 PHE A N 1
ATOM 1436 C CA . PHE A 1 186 ? -17.405 36.985 119.891 1.00 19.14 190 PHE A CA 1
ATOM 1437 C C . PHE A 1 186 ? -16.962 36.973 118.431 1.00 14.97 190 PHE A C 1
ATOM 1438 O O . PHE A 1 186 ? -17.682 37.503 117.583 1.00 15.12 190 PHE A O 1
ATOM 1446 N N . ILE A 1 187 ? -15.796 36.404 118.107 1.00 17.66 191 ILE A N 1
ATOM 1447 C CA . ILE A 1 187 ? -15.291 36.564 116.747 1.00 16.92 191 ILE A CA 1
ATOM 1448 C C . ILE A 1 187 ? -16.219 35.910 115.734 1.00 18.21 191 ILE A C 1
ATOM 1449 O O . ILE A 1 187 ? -16.278 36.351 114.581 1.00 15.77 191 ILE A O 1
ATOM 1454 N N . GLY A 1 188 ? -16.990 34.905 116.150 1.00 15.51 192 GLY A N 1
ATOM 1455 C CA . GLY A 1 188 ? -17.894 34.195 115.266 1.00 17.24 192 GLY A CA 1
ATOM 1456 C C . GLY A 1 188 ? -19.361 34.469 115.507 1.00 19.86 192 GLY A C 1
ATOM 1457 O O . GLY A 1 188 ? -20.208 33.809 114.889 1.00 19.20 192 GLY A O 1
ATOM 1458 N N . MET A 1 189 ? -19.696 35.419 116.379 1.00 17.71 193 MET A N 1
ATOM 1459 C CA . MET A 1 189 ? -21.078 35.698 116.743 1.00 22.06 193 MET A CA 1
ATOM 1460 C C . MET A 1 189 ? -21.836 36.277 115.559 1.00 19.72 193 MET A C 1
ATOM 1461 O O . MET A 1 189 ? -21.263 36.938 114.689 1.00 21.15 193 MET A O 1
ATOM 1466 N N . ASP A 1 190 ? -23.140 36.023 115.527 1.00 18.24 194 ASP A N 1
ATOM 1467 C CA . ASP A 1 190 ? -23.993 36.763 114.614 1.00 19.42 194 ASP A CA 1
ATOM 1468 C C . ASP A 1 190 ? -23.918 38.247 114.941 1.00 22.63 194 ASP A C 1
ATOM 1469 O O . ASP A 1 190 ? -23.828 38.640 116.109 1.00 19.53 194 ASP A O 1
ATOM 1474 N N . TYR A 1 191 ? -23.958 39.079 113.901 1.00 18.95 195 TYR A N 1
ATOM 1475 C CA . TYR A 1 191 ? -23.796 40.516 114.114 1.00 19.61 195 TYR A CA 1
ATOM 1476 C C . TYR A 1 191 ? -24.500 41.210 112.946 1.00 20.33 195 TYR A C 1
ATOM 1477 O O . TYR A 1 191 ? -23.873 41.745 112.028 1.00 17.73 195 TYR A O 1
ATOM 1486 N N . GLY A 1 192 ? -25.831 41.229 113.015 1.00 22.76 196 GLY A N 1
ATOM 1487 C CA . GLY A 1 192 ? -26.656 41.695 111.917 1.00 22.68 196 GLY A CA 1
ATOM 1488 C C . GLY A 1 192 ? -26.940 40.621 110.887 1.00 22.87 196 GLY A C 1
ATOM 1489 O O . GLY A 1 192 ? -27.127 39.452 111.239 1.00 26.66 196 GLY A O 1
ATOM 1490 N N . ALA A 1 193 ? -26.966 40.999 109.605 1.00 19.67 197 ALA A N 1
ATOM 1491 C CA . ALA A 1 193 ? -27.293 40.041 108.554 1.00 24.53 197 ALA A CA 1
ATOM 1492 C C . ALA A 1 193 ? -26.185 39.025 108.317 1.00 23.94 197 ALA A C 1
ATOM 1493 O O . ALA A 1 193 ? -26.441 37.994 107.688 1.00 26.14 197 ALA A O 1
ATOM 1495 N N . THR A 1 194 ? -24.964 39.295 108.776 1.00 21.52 198 THR A N 1
ATOM 1496 C CA . THR A 1 194 ? -23.865 38.348 108.660 1.00 26.00 198 THR A CA 1
ATOM 1497 C C . THR A 1 194 ? -23.266 38.119 110.039 1.00 20.58 198 THR A C 1
ATOM 1498 O O . THR A 1 194 ? -23.604 38.800 111.010 1.00 18.19 198 THR A O 1
ATOM 1502 N N . LYS A 1 195 ? -22.345 37.166 110.113 1.00 18.99 199 LYS A N 1
ATOM 1503 C CA . LYS A 1 195 ? -21.612 36.926 111.344 1.00 19.69 199 LYS A CA 1
ATOM 1504 C C . LYS A 1 195 ? -20.359 37.797 111.380 1.00 20.04 199 LYS A C 1
ATOM 1505 O O . LYS A 1 195 ? -19.829 38.206 110.340 1.00 15.60 199 LYS A O 1
ATOM 1511 N N . PHE A 1 196 ? -19.901 38.078 112.606 1.00 16.44 200 PHE A N 1
ATOM 1512 C CA . PHE A 1 196 ? -18.881 39.095 112.850 1.00 18.67 200 PHE A CA 1
ATOM 1513 C C . PHE A 1 196 ? -17.605 38.839 112.059 1.00 15.88 200 PHE A C 1
ATOM 1514 O O . PHE A 1 196 ? -16.997 39.778 111.535 1.00 15.63 200 PHE A O 1
ATOM 1522 N N . ASP A 1 197 ? -17.169 37.582 111.967 1.00 14.55 201 ASP A N 1
ATOM 1523 C CA . ASP A 1 197 ? -15.921 37.316 111.256 1.00 17.14 201 ASP A CA 1
ATOM 1524 C C . ASP A 1 197 ? -16.063 37.559 109.760 1.00 17.70 201 ASP A C 1
ATOM 1525 O O . ASP A 1 197 ? -15.075 37.885 109.095 1.00 17.35 201 ASP A O 1
ATOM 1530 N N . VAL A 1 198 ? -17.273 37.414 109.216 1.00 16.15 202 VAL A N 1
ATOM 1531 C CA . VAL A 1 198 ? -17.478 37.710 107.801 1.00 15.90 202 VAL A CA 1
ATOM 1532 C C . VAL A 1 198 ? -17.379 39.211 107.563 1.00 17.36 202 VAL A C 1
ATOM 1533 O O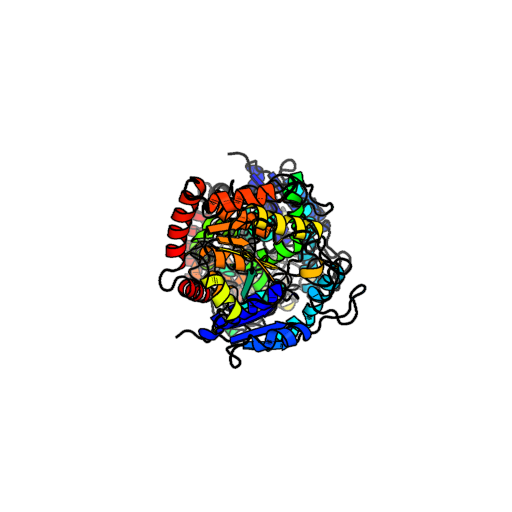 . VAL A 1 198 ? -16.741 39.665 106.608 1.00 17.15 202 VAL A O 1
ATOM 1537 N N . ARG A 1 199 ? -18.000 40.000 108.437 1.00 15.53 203 ARG A N 1
ATOM 1538 C CA . ARG A 1 199 ? -17.884 41.452 108.339 1.00 16.37 203 ARG A CA 1
ATOM 1539 C C . ARG A 1 199 ? -16.432 41.895 108.477 1.00 18.50 203 ARG A C 1
ATOM 1540 O O . ARG A 1 199 ? -15.915 42.639 107.635 1.00 14.59 203 ARG A O 1
ATOM 1548 N N . ILE A 1 200 ? -15.744 41.412 109.516 1.00 15.54 204 ILE A N 1
ATOM 1549 C CA . ILE A 1 200 ? -14.374 41.854 109.772 1.00 12.16 204 ILE A CA 1
ATOM 1550 C C . ILE A 1 200 ? -13.448 41.434 108.634 1.00 16.80 204 ILE A C 1
ATOM 1551 O O . ILE A 1 200 ? -12.583 42.208 108.205 1.00 18.44 204 ILE A O 1
ATOM 1556 N N . THR A 1 201 ? -13.619 40.214 108.112 1.00 15.90 205 THR A N 1
ATOM 1557 C CA . THR A 1 201 ? -12.782 39.787 106.993 1.00 16.23 205 THR A CA 1
ATOM 1558 C C . THR A 1 201 ? -12.995 40.675 105.771 1.00 18.01 205 THR A C 1
ATOM 1559 O O . THR A 1 201 ? -12.027 41.089 105.124 1.00 17.89 205 THR A O 1
ATOM 1563 N N . ALA A 1 202 ? -14.248 41.014 105.463 1.00 14.36 206 ALA A N 1
ATOM 1564 C CA . ALA A 1 202 ? -14.502 41.901 104.330 1.00 17.96 206 ALA A CA 1
ATOM 1565 C C . ALA A 1 202 ? -13.923 43.291 104.574 1.00 21.98 206 ALA A C 1
ATOM 1566 O O . ALA A 1 202 ? -13.360 43.907 103.661 1.00 21.63 206 ALA A O 1
ATOM 1568 N N . ALA A 1 203 ? -14.059 43.804 105.799 1.00 16.94 207 ALA A N 1
ATOM 1569 C CA . ALA A 1 203 ? -13.507 45.118 106.112 1.00 19.36 207 ALA A CA 1
ATOM 1570 C C . ALA A 1 203 ? -11.997 45.134 105.932 1.00 19.57 207 ALA A C 1
ATOM 1571 O O . ALA A 1 203 ? -11.431 46.112 105.430 1.00 19.39 207 ALA A O 1
ATOM 1573 N N . MET A 1 204 ? -11.329 44.052 106.335 1.00 14.27 208 MET A N 1
ATOM 1574 C CA . MET A 1 204 ? -9.874 44.009 106.314 1.00 18.12 208 MET A CA 1
ATOM 1575 C C . MET A 1 204 ? -9.334 43.756 104.910 1.00 19.67 208 MET A C 1
ATOM 1576 O O . MET A 1 204 ? -8.306 44.326 104.527 1.00 19.30 208 MET A O 1
ATOM 1581 N N . GLN A 1 205 ? -10.009 42.904 104.133 1.00 20.54 209 GLN A N 1
ATOM 1582 C CA . GLN A 1 205 ? -9.582 42.609 102.770 1.00 24.23 209 GLN A CA 1
ATOM 1583 C C . GLN A 1 205 ? -9.918 43.733 101.799 1.00 19.98 209 GLN A C 1
ATOM 1584 O O . GLN A 1 205 ? -9.301 43.819 100.730 1.00 18.84 209 GLN A O 1
ATOM 1590 N N . GLY A 1 206 ? -10.887 44.581 102.133 1.00 19.21 210 GLY A N 1
ATOM 1591 C CA . GLY A 1 206 ? -11.319 45.624 101.227 1.00 20.17 210 GLY A CA 1
ATOM 1592 C C . GLY A 1 206 ? -10.583 46.942 101.350 1.00 19.49 210 GLY A C 1
ATOM 1593 O O . GLY A 1 206 ? -10.633 47.765 100.429 1.00 19.73 210 GLY A O 1
ATOM 1594 N N . CYS A 1 207 ? -9.904 47.167 102.472 1.00 19.62 211 CYS A N 1
ATOM 1595 C CA . CYS A 1 207 ? -9.287 48.466 102.698 1.00 20.54 211 CYS A CA 1
ATOM 1596 C C . CYS A 1 207 ? -8.015 48.603 101.869 1.00 20.39 211 CYS A C 1
ATOM 1597 O O . CYS A 1 207 ? -7.442 47.621 101.400 1.00 23.56 211 CYS A O 1
ATOM 1600 N N . ASP A 1 208 ? -7.559 49.846 101.710 1.00 16.84 212 ASP A N 1
ATOM 1601 C CA . ASP A 1 208 ? -6.255 50.051 101.096 1.00 19.18 212 ASP A CA 1
ATOM 1602 C C . ASP A 1 208 ? -5.130 49.819 102.090 1.00 19.00 212 ASP A C 1
ATOM 1603 O O . ASP A 1 208 ? -4.061 49.336 101.705 1.00 21.03 212 ASP A O 1
ATOM 1608 N N . ALA A 1 209 ? -5.359 50.127 103.365 1.00 16.68 213 ALA A N 1
ATOM 1609 C CA . ALA A 1 209 ? -4.383 49.863 104.408 1.00 17.38 213 ALA A CA 1
ATOM 1610 C C . ALA A 1 209 ? -5.107 49.568 105.711 1.00 16.71 213 ALA A C 1
ATOM 1611 O O . ALA A 1 209 ? -6.185 50.106 105.978 1.00 16.10 213 ALA A O 1
ATOM 1613 N N . ILE A 1 210 ? -4.490 48.719 106.523 1.00 16.87 214 ILE A N 1
ATOM 1614 C CA . ILE A 1 210 ? -4.962 48.434 107.871 1.00 17.88 214 ILE A CA 1
ATOM 1615 C C . ILE A 1 210 ? -4.321 49.434 108.822 1.00 16.90 214 ILE A C 1
ATOM 1616 O O . ILE A 1 210 ? -3.096 49.596 108.831 1.00 18.86 214 ILE A O 1
ATOM 1621 N N . GLY A 1 211 ? -5.141 50.118 109.609 1.00 14.36 215 GLY A N 1
ATOM 1622 C CA . GLY A 1 211 ? -4.661 51.058 110.613 1.00 17.54 215 GLY A CA 1
ATOM 1623 C C . GLY A 1 211 ? -4.873 50.479 112.001 1.00 18.08 215 GLY A C 1
ATOM 1624 O O . GLY A 1 211 ? -5.911 49.869 112.272 1.00 16.52 215 GLY A O 1
ATOM 1625 N N . ILE A 1 212 ? -3.890 50.671 112.883 1.00 19.89 216 ILE A N 1
ATOM 1626 C CA . ILE A 1 212 ? -3.968 50.124 114.236 1.00 16.28 216 ILE A CA 1
ATOM 1627 C C . ILE A 1 212 ? -3.408 51.130 115.234 1.00 19.99 216 ILE A C 1
ATOM 1628 O O . ILE A 1 212 ? -2.336 51.704 115.022 1.00 19.25 216 ILE A O 1
ATOM 1633 N N . ARG A 1 213 ? -4.131 51.309 116.340 1.00 19.45 217 ARG A N 1
ATOM 1634 C CA . ARG A 1 213 ? -3.757 52.170 117.461 1.00 16.24 217 ARG A CA 1
ATOM 1635 C C . ARG A 1 213 ? -2.751 51.459 118.376 1.00 20.13 217 ARG A C 1
ATOM 1636 O O . ARG A 1 213 ? -3.027 51.128 119.532 1.00 21.11 217 ARG A O 1
ATOM 1644 N N . THR A 1 214 ? -1.561 51.211 117.841 1.00 17.91 218 THR A N 1
ATOM 1645 C CA . THR A 1 214 ? -0.528 50.548 118.629 1.00 15.63 218 THR A CA 1
ATOM 1646 C C . THR A 1 214 ? 0.841 50.971 118.101 1.00 20.28 218 THR A C 1
ATOM 1647 O O . THR A 1 214 ? 0.955 51.883 117.275 1.00 20.54 218 THR A O 1
ATOM 1651 N N . CYS A 1 215 ? 1.885 50.293 118.576 1.00 22.29 219 CYS A N 1
ATOM 1652 C CA . CYS A 1 215 ? 3.259 50.643 118.252 1.00 21.93 219 CYS A CA 1
ATOM 1653 C C . CYS A 1 215 ? 4.050 49.381 117.935 1.00 23.14 219 CYS A C 1
ATOM 1654 O O . CYS A 1 215 ? 3.710 48.280 118.376 1.00 22.20 219 CYS A O 1
ATOM 1657 N N . ARG A 1 216 ? 5.138 49.569 117.182 1.00 23.33 220 ARG A N 1
ATOM 1658 C CA . ARG A 1 216 ? 6.004 48.454 116.820 1.00 24.32 220 ARG A CA 1
ATOM 1659 C C . ARG A 1 216 ? 6.682 47.862 118.046 1.00 25.66 220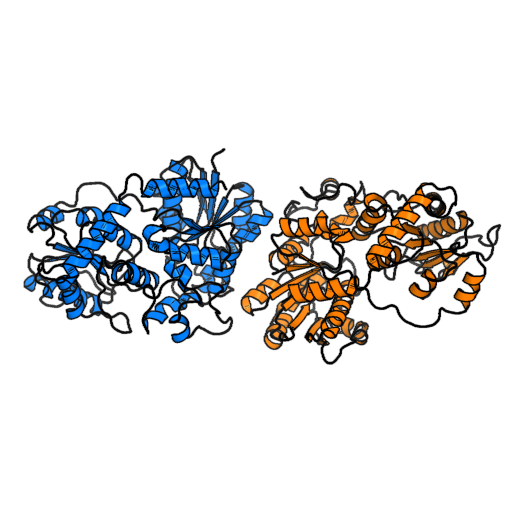 ARG A C 1
ATOM 1660 O O . ARG A 1 216 ? 6.930 46.652 118.107 1.00 23.24 220 ARG A O 1
ATOM 1668 N N . GLU A 1 217 ? 7.019 48.710 119.019 1.00 22.50 221 GLU A N 1
ATOM 1669 C CA . GLU A 1 217 ? 7.782 48.257 120.176 1.00 22.70 221 GLU A CA 1
ATOM 1670 C C . GLU A 1 217 ? 7.025 47.192 120.957 1.00 26.35 221 GLU A C 1
ATOM 1671 O O . GLU A 1 217 ? 7.621 46.220 121.435 1.00 27.23 221 GLU A O 1
ATOM 1677 N N . LEU A 1 218 ? 5.709 47.347 121.081 1.00 21.56 222 LEU A N 1
ATOM 1678 C CA . LEU A 1 218 ? 4.909 46.381 121.818 1.00 23.42 222 LEU A CA 1
ATOM 1679 C C . LEU A 1 218 ? 4.410 45.239 120.941 1.00 20.25 222 LEU A C 1
ATOM 1680 O O . LEU A 1 218 ? 4.310 44.107 121.421 1.00 20.28 222 LEU A O 1
ATOM 1685 N N . GLU A 1 219 ? 4.090 45.510 119.664 1.00 20.66 223 GLU A N 1
ATOM 1686 C CA . GLU A 1 219 ? 3.331 44.552 118.866 1.00 20.56 223 GLU A CA 1
ATOM 1687 C C . GLU A 1 219 ? 3.808 44.412 117.421 1.00 20.08 223 GLU A C 1
ATOM 1688 O O . GLU A 1 219 ? 3.026 43.971 116.571 1.00 21.48 223 GLU A O 1
ATOM 1694 N N . GLY A 1 220 ? 5.047 44.791 117.111 1.00 22.85 224 GLY A N 1
ATOM 1695 C CA . GLY A 1 220 ? 5.576 44.699 115.765 1.00 20.16 224 GLY A CA 1
ATOM 1696 C C . GLY A 1 220 ? 5.288 43.392 115.042 1.00 23.68 224 GLY A C 1
ATOM 1697 O O . GLY A 1 220 ? 4.753 43.379 113.929 1.00 19.48 224 GLY A O 1
ATOM 1698 N N . PRO A 1 221 ? 5.654 42.264 115.655 1.00 24.08 225 PRO A N 1
ATOM 1699 C CA . PRO A 1 221 ? 5.426 40.969 114.988 1.00 22.64 225 PRO A CA 1
ATOM 1700 C C . PRO A 1 221 ? 3.961 40.665 114.718 1.00 21.15 225 PRO A C 1
ATOM 1701 O O . PRO A 1 221 ? 3.655 40.008 113.715 1.00 20.07 225 PRO A O 1
ATOM 1705 N N . MET A 1 222 ? 3.046 41.102 115.591 1.00 19.83 226 MET A N 1
ATOM 1706 C CA . MET A 1 222 ? 1.619 40.943 115.308 1.00 18.27 226 MET A CA 1
ATOM 1707 C C . MET A 1 222 ? 1.198 41.747 114.092 1.00 18.41 226 MET A C 1
ATOM 1708 O O . MET A 1 222 ? 0.413 41.271 113.263 1.00 19.64 226 MET A O 1
ATOM 1713 N N . CYS A 1 223 ? 1.696 42.979 113.978 1.00 17.07 227 CYS A N 1
ATOM 1714 C CA . CYS A 1 223 ? 1.364 43.810 112.827 1.00 17.29 227 CYS A CA 1
ATOM 1715 C C . CYS A 1 223 ? 1.886 43.193 111.533 1.00 17.71 227 CYS A C 1
ATOM 1716 O O . CYS A 1 223 ? 1.183 43.183 110.514 1.00 21.48 227 CYS A O 1
ATOM 1719 N N . ASP A 1 224 ? 3.125 42.691 111.547 1.00 21.06 228 ASP A N 1
ATOM 1720 C CA . ASP A 1 224 ? 3.674 42.016 110.373 1.00 21.04 228 ASP A CA 1
ATOM 1721 C C . ASP A 1 224 ? 2.822 40.818 109.979 1.00 20.52 228 ASP A C 1
ATOM 1722 O O . ASP A 1 224 ? 2.573 40.583 108.788 1.00 18.63 228 ASP A O 1
ATOM 1727 N N . TYR A 1 225 ? 2.375 40.044 110.971 1.00 19.75 229 TYR A N 1
ATOM 1728 C CA . TYR A 1 225 ? 1.514 38.894 110.710 1.00 18.96 229 TYR A CA 1
ATOM 1729 C C . TYR A 1 225 ? 0.204 39.326 110.066 1.00 19.78 229 TYR A C 1
ATOM 1730 O O . TYR A 1 225 ? -0.265 38.707 109.101 1.00 19.48 229 TYR A O 1
ATOM 1739 N N . LEU A 1 226 ? -0.410 40.386 110.602 1.00 18.90 230 LEU A N 1
ATOM 1740 C CA . LEU A 1 226 ? -1.628 40.922 110.003 1.00 19.96 230 LEU A CA 1
ATOM 1741 C C . LEU A 1 226 ? -1.376 41.408 108.580 1.00 20.83 230 LEU A C 1
ATOM 1742 O O . LEU A 1 226 ? -2.219 41.222 107.695 1.00 20.73 230 LEU A O 1
ATOM 1747 N N . SER A 1 227 ? -0.233 42.058 108.347 1.00 20.92 231 SER A N 1
ATOM 1748 C CA . SER A 1 227 ? 0.087 42.514 107.000 1.00 20.10 231 SER A CA 1
ATOM 1749 C C . SER A 1 227 ? 0.231 41.335 106.047 1.00 21.40 231 SER A C 1
ATOM 1750 O O . SER A 1 227 ? -0.267 41.375 104.916 1.00 21.48 231 SER A O 1
ATOM 1753 N N . ALA A 1 228 ? 0.905 40.275 106.494 1.00 21.45 232 ALA A N 1
ATOM 1754 C CA . ALA A 1 228 ? 1.069 39.086 105.663 1.00 21.63 232 ALA A CA 1
ATOM 1755 C C . ALA A 1 228 ? -0.259 38.379 105.427 1.00 21.14 232 ALA A C 1
ATOM 1756 O O . ALA A 1 228 ? -0.559 37.970 104.298 1.00 20.43 232 ALA A O 1
ATOM 1758 N N . GLN A 1 229 ? -1.070 38.230 106.479 1.00 20.50 233 GLN A N 1
ATOM 1759 C CA . GLN A 1 229 ? -2.323 37.485 106.362 1.00 20.97 233 GLN A CA 1
ATOM 1760 C C . GLN A 1 229 ? -3.278 38.131 105.368 1.00 21.90 233 GLN A C 1
ATOM 1761 O O . GLN A 1 229 ? -3.936 37.436 104.587 1.00 19.24 233 GLN A O 1
ATOM 1767 N N . TYR A 1 230 ? -3.387 39.454 105.394 1.00 16.86 234 TYR A N 1
ATOM 1768 C CA . TYR A 1 230 ? -4.320 40.155 104.529 1.00 20.71 234 TYR A CA 1
ATOM 1769 C C . TYR A 1 230 ? -3.653 40.747 103.298 1.00 20.21 234 TYR A C 1
ATOM 1770 O O . TYR A 1 230 ? -4.349 41.294 102.438 1.00 20.93 234 TYR A O 1
ATOM 1779 N N . ASN A 1 231 ? -2.333 40.618 103.181 1.00 21.97 235 ASN A N 1
ATOM 1780 C CA . ASN A 1 231 ? -1.571 41.217 102.090 1.00 24.56 235 ASN A CA 1
ATOM 1781 C C . ASN A 1 231 ? -1.870 42.713 101.985 1.00 25.27 235 ASN A C 1
ATOM 1782 O O . ASN A 1 231 ? -2.256 43.231 100.935 1.00 22.53 235 ASN A O 1
ATOM 1787 N N . LYS A 1 232 ? -1.734 43.404 103.112 1.00 24.26 236 LYS A N 1
ATOM 1788 C CA . LYS A 1 232 ? -2.037 44.824 103.180 1.00 22.85 236 LYS A CA 1
ATOM 1789 C C . LYS A 1 232 ? -0.965 45.528 103.993 1.00 20.69 236 LYS A C 1
ATOM 1790 O O . LYS A 1 232 ? -0.416 44.945 104.934 1.00 22.10 236 LYS A O 1
ATOM 1796 N N . PRO A 1 233 ? -0.656 46.779 103.664 1.00 21.16 237 PRO A N 1
ATOM 1797 C CA . PRO A 1 233 ? 0.169 47.583 104.568 1.00 20.54 237 PRO A CA 1
ATOM 1798 C C . PRO A 1 233 ? -0.556 47.799 105.886 1.00 17.75 237 PRO A C 1
ATOM 1799 O O . PRO A 1 233 ? -1.782 47.923 105.935 1.00 17.40 237 PRO A O 1
ATOM 1803 N N . VAL A 1 234 ? 0.212 47.838 106.966 1.00 16.89 238 VAL A N 1
ATOM 1804 C CA . VAL A 1 234 ? -0.316 48.146 108.289 1.00 19.67 238 VAL A CA 1
ATOM 1805 C C . VAL A 1 234 ? 0.282 49.473 108.732 1.00 20.41 238 VAL A C 1
ATOM 1806 O O . VAL A 1 234 ? 1.508 49.598 108.855 1.00 23.87 238 VAL A O 1
ATOM 1810 N N . PHE A 1 235 ? -0.579 50.460 108.969 1.00 18.54 239 PHE A N 1
ATOM 1811 C CA . PHE A 1 235 ? -0.165 51.785 109.427 1.00 17.43 239 PHE A CA 1
ATOM 1812 C C . PHE A 1 235 ? -0.402 51.894 110.927 1.00 19.42 239 PHE A C 1
ATOM 1813 O O . PHE A 1 235 ? -1.521 51.666 111.398 1.00 17.20 239 PHE A O 1
ATOM 1821 N N . LEU A 1 236 ? 0.638 52.251 111.672 1.00 20.97 240 LEU A N 1
ATOM 1822 C CA . LEU A 1 236 ? 0.533 52.433 113.113 1.00 16.23 240 LEU A CA 1
ATOM 1823 C C . LEU A 1 236 ? 0.445 53.916 113.453 1.00 19.14 240 LEU A C 1
ATOM 1824 O O . LEU A 1 236 ? 1.317 54.701 113.068 1.00 19.52 240 LEU A O 1
ATOM 1829 N N . SER A 1 237 ? -0.605 54.287 114.184 1.00 19.93 241 SER A N 1
ATOM 1830 C CA . SER A 1 237 ? -0.790 55.651 114.656 1.00 17.98 241 SER A CA 1
ATOM 1831 C C . SER A 1 237 ? -0.134 55.905 116.004 1.00 18.08 241 SER A C 1
ATOM 1832 O O . SER A 1 237 ? -0.140 57.051 116.472 1.00 18.42 241 SER A O 1
ATOM 1835 N N . GLY A 1 238 ? 0.417 54.877 116.644 1.00 16.91 242 GLY A N 1
ATOM 1836 C CA . GLY A 1 238 ? 0.736 54.960 118.050 1.00 15.78 242 GLY A CA 1
ATOM 1837 C C . GLY A 1 238 ? -0.535 54.897 118.874 1.00 17.64 242 GLY A C 1
ATOM 1838 O O . GLY A 1 238 ? -1.637 54.790 118.331 1.00 20.70 242 GLY A O 1
ATOM 1839 N N . PRO A 1 239 ? -0.416 54.954 120.204 1.00 17.73 243 PRO A N 1
ATOM 1840 C CA . PRO A 1 239 ? -1.588 54.704 121.054 1.00 19.19 243 PRO A CA 1
ATOM 1841 C C . PRO A 1 239 ? -2.588 55.850 121.112 1.00 20.08 243 PRO A C 1
ATOM 1842 O O . PRO A 1 239 ? -3.691 55.642 121.634 1.00 21.59 243 PRO A O 1
ATOM 1846 N N . VAL A 1 240 ? -2.254 57.028 120.579 1.00 19.04 244 VAL A N 1
ATOM 1847 C CA . VAL A 1 240 ? -3.169 58.168 120.505 1.00 20.74 244 VAL A CA 1
ATOM 1848 C C . VAL A 1 240 ? -3.827 58.407 121.864 1.00 21.88 244 VAL A C 1
ATOM 1849 O O . VAL A 1 240 ? -5.057 58.373 121.998 1.00 20.42 244 VAL A O 1
ATOM 1853 N N . LEU A 1 241 ? -3.014 58.637 122.881 1.00 17.66 245 LEU A N 1
ATOM 1854 C CA . LEU A 1 241 ? -3.553 58.772 124.230 1.00 23.89 245 LEU A CA 1
ATOM 1855 C C . LEU A 1 241 ? -4.093 60.181 124.444 1.00 24.95 245 LEU A C 1
ATOM 1856 O O . LEU A 1 241 ? -3.414 61.158 124.107 1.00 23.87 245 LEU A O 1
ATOM 1861 N N . PRO A 1 242 ? -5.300 60.325 124.989 1.00 26.16 246 PRO A N 1
ATOM 1862 C CA . PRO A 1 242 ? -5.863 61.666 125.192 1.00 30.22 246 PRO A CA 1
ATOM 1863 C C . PRO A 1 242 ? -5.144 62.409 126.308 1.00 33.79 246 PRO A C 1
ATOM 1864 O O . PRO A 1 242 ? -4.690 61.808 127.285 1.00 33.77 246 PRO A O 1
ATOM 1868 N N . GLU A 1 243 ? -5.008 63.723 126.130 1.00 35.39 247 GLU A N 1
ATOM 1869 C CA . GLU A 1 243 ? -4.422 64.568 127.163 1.00 43.15 247 GLU A CA 1
ATOM 1870 C C . GLU A 1 243 ? -5.186 64.419 128.474 1.00 39.93 247 GLU A C 1
ATOM 1871 O O . GLU A 1 243 ? -6.420 64.388 128.497 1.00 41.63 247 GLU A O 1
ATOM 1877 N N . SER A 1 244 ? -4.449 64.341 129.565 1.00 45.67 248 SER A N 1
ATOM 1878 C CA . SER A 1 244 ? -5.058 64.167 130.876 1.00 47.27 248 SER A CA 1
ATOM 1879 C C . SER A 1 244 ? -5.659 65.482 131.371 1.00 48.46 248 SER A C 1
ATOM 1880 O O . SER A 1 244 ? -5.098 66.553 131.125 1.00 53.57 248 SER A O 1
ATOM 1883 N N . PRO A 1 245 ? -6.815 65.425 132.034 1.00 47.24 249 PRO A N 1
ATOM 1884 C CA . PRO A 1 245 ? -7.377 66.629 132.657 1.00 54.65 249 PRO A CA 1
ATOM 1885 C C . PRO A 1 245 ? -6.357 67.328 133.551 1.00 51.71 249 PRO A C 1
ATOM 1886 O O . PRO A 1 245 ? -5.501 66.694 134.172 1.00 51.10 249 PRO A O 1
ATOM 1890 N N . LYS A 1 246 ? -6.464 68.650 133.605 1.00 49.41 250 LYS A N 1
ATOM 1891 C CA . LYS A 1 246 ? -5.486 69.538 134.215 1.00 53.02 250 LYS A CA 1
ATOM 1892 C C . LYS A 1 246 ? -5.955 69.976 135.594 1.00 52.02 250 LYS A C 1
ATOM 1893 O O . LYS A 1 246 ? -7.129 69.841 135.947 1.00 49.24 250 LYS A O 1
ATOM 1899 N N . GLY A 1 247 ? -5.003 70.364 136.431 1.00 50.49 251 GLY A N 1
ATOM 1900 C CA . GLY A 1 247 ? -5.373 70.974 137.681 1.00 46.30 251 GLY A CA 1
ATOM 1901 C C . GLY A 1 247 ? -4.778 70.254 138.864 1.00 43.00 251 GLY A C 1
ATOM 1902 O O . GLY A 1 247 ? -4.283 69.129 138.752 1.00 40.28 251 GLY A O 1
ATOM 1903 N N . PRO A 1 248 ? -4.851 70.878 140.035 1.00 39.43 252 PRO A N 1
ATOM 1904 C CA . PRO A 1 248 ? -4.278 70.258 141.231 1.00 31.61 252 PRO A CA 1
ATOM 1905 C C . PRO A 1 248 ? -5.070 69.034 141.668 1.00 31.20 252 PRO A C 1
ATOM 1906 O O . PRO A 1 248 ? -6.297 68.986 141.549 1.00 24.69 252 PRO A O 1
ATOM 1910 N N . LEU A 1 249 ? -4.343 68.030 142.152 1.00 27.92 253 LEU A N 1
ATOM 1911 C CA . LEU A 1 249 ? -4.975 66.880 142.781 1.00 25.53 253 LEU A CA 1
ATOM 1912 C C . LEU A 1 249 ? -5.850 67.329 143.942 1.00 24.10 253 LEU A C 1
ATOM 1913 O O . LEU A 1 249 ? -5.428 68.144 144.769 1.00 22.69 253 LEU A O 1
ATOM 1918 N N . GLU A 1 250 ? -7.069 66.794 143.997 1.00 22.24 254 GLU A N 1
ATOM 1919 C CA . GLU A 1 250 ? -7.965 66.964 145.134 1.00 23.16 254 GLU A CA 1
ATOM 1920 C C . GLU A 1 250 ? -7.186 66.931 146.441 1.00 26.64 254 GLU A C 1
ATOM 1921 O O . GLU A 1 250 ? -6.483 65.956 146.737 1.00 22.48 254 GLU A O 1
ATOM 1927 N N . GLU A 1 251 ? -7.286 68.027 147.200 1.00 19.89 255 GLU A N 1
ATOM 1928 C CA . GLU A 1 251 ? -6.417 68.214 148.353 1.00 22.96 255 GLU A CA 1
ATOM 1929 C C . GLU A 1 251 ? -6.574 67.089 149.349 1.00 26.95 255 GLU A C 1
ATOM 1930 O O . GLU A 1 251 ? -5.574 66.615 149.878 1.00 25.87 255 GLU A O 1
ATOM 1936 N N . LYS A 1 252 ? -7.805 66.596 149.554 1.00 21.08 256 LYS A N 1
ATOM 1937 C CA . LYS A 1 252 ? -8.043 65.522 150.520 1.00 23.81 256 LYS A CA 1
ATOM 1938 C C . LYS A 1 252 ? -7.249 64.277 150.162 1.00 24.87 256 LYS A C 1
ATOM 1939 O O . LYS A 1 252 ? -6.742 63.570 151.042 1.00 25.47 256 LYS A O 1
ATOM 1945 N N . TRP A 1 253 ? -7.097 64.013 148.872 1.00 23.48 257 TRP A N 1
ATOM 1946 C CA . TRP A 1 253 ? -6.244 62.907 148.485 1.00 21.77 257 TRP A CA 1
ATOM 1947 C C . TRP A 1 253 ? -4.757 63.282 148.703 1.00 24.60 257 TRP A C 1
ATOM 1948 O O . TRP A 1 253 ? -3.948 62.378 148.975 1.00 20.67 257 TRP A O 1
ATOM 1959 N N . GLU A 1 254 ? -4.425 64.563 148.584 1.00 27.08 258 GLU A N 1
ATOM 1960 C CA . GLU A 1 254 ? -3.057 65.022 148.793 1.00 30.26 258 GLU A CA 1
ATOM 1961 C C . GLU A 1 254 ? -2.663 64.877 150.257 1.00 24.47 258 GLU A C 1
ATOM 1962 O O . GLU A 1 254 ? -1.563 64.422 150.573 1.00 26.09 258 GLU A O 1
ATOM 1968 N N . LYS A 1 255 ? -3.570 65.263 151.148 1.00 37.30 259 LYS A N 1
ATOM 1969 C CA . LYS A 1 255 ? -3.333 65.150 152.581 1.00 29.48 259 LYS A CA 1
ATOM 1970 C C . LYS A 1 255 ? -3.231 63.685 152.991 1.00 26.76 259 LYS A C 1
ATOM 1971 O O . LYS A 1 255 ? -2.524 63.342 153.939 1.00 27.17 259 LYS A O 1
ATOM 1977 N N . TRP A 1 256 ? -3.941 62.826 152.268 1.00 28.13 260 TRP A N 1
ATOM 1978 C CA . TRP A 1 256 ? -3.917 61.409 152.536 1.00 26.74 260 TRP A CA 1
ATOM 1979 C C . TRP A 1 256 ? -2.709 60.743 152.000 1.00 25.17 260 TRP A C 1
ATOM 1980 O O . TRP A 1 256 ? -2.037 60.065 152.729 1.00 29.29 260 TRP A O 1
ATOM 1991 N N . LEU A 1 257 ? -2.412 60.950 150.736 1.00 26.22 261 LEU A N 1
ATOM 1992 C CA . LEU A 1 257 ? -1.227 60.312 150.174 1.00 24.89 261 LEU A CA 1
ATOM 1993 C C . LEU A 1 257 ? 0.064 60.766 150.886 1.00 26.11 261 LEU A C 1
ATOM 1994 O O . LEU A 1 257 ? 1.015 59.977 151.009 1.00 23.38 261 LEU A O 1
ATOM 1999 N N . ASN A 1 258 ? 0.088 62.015 151.341 1.00 24.06 262 ASN A N 1
ATOM 2000 C CA . ASN A 1 258 ? 1.255 62.560 152.023 1.00 26.30 262 ASN A CA 1
ATOM 2001 C C . ASN A 1 258 ? 1.576 61.810 153.312 1.00 25.69 262 ASN A C 1
ATOM 2002 O O . ASN A 1 258 ? 2.714 61.823 153.781 1.00 25.51 262 ASN A O 1
ATOM 2007 N N . LYS A 1 259 ? 0.567 61.157 153.879 1.00 27.34 263 LYS A N 1
ATOM 2008 C CA . LYS A 1 259 ? 0.740 60.403 155.115 1.00 27.28 263 LYS A CA 1
ATOM 2009 C C . LYS A 1 259 ? 1.295 59.010 154.839 1.00 28.83 263 LYS A C 1
ATOM 2010 O O . LYS A 1 259 ? 0.858 58.028 155.440 1.00 22.49 263 LYS A O 1
ATOM 2016 N N . PHE A 1 260 ? 2.260 58.931 153.929 1.00 27.86 264 PHE A N 1
ATOM 2017 C CA . PHE A 1 260 ? 2.874 57.657 153.573 1.00 25.94 264 PHE A CA 1
ATOM 2018 C C . PHE A 1 260 ? 4.246 57.862 152.937 1.00 28.44 264 PHE A C 1
ATOM 2019 O O . PHE A 1 260 ? 4.535 58.926 152.390 1.00 27.73 264 PHE A O 1
ATOM 2027 N N . GLU A 1 261 ? 5.086 56.835 153.014 1.00 29.94 265 GLU A N 1
ATOM 2028 C CA . GLU A 1 261 ? 6.422 56.896 152.445 1.00 29.51 265 GLU A CA 1
ATOM 2029 C C . GLU A 1 261 ? 6.325 56.856 150.920 1.00 26.52 265 GLU A C 1
ATOM 2030 O O . GLU A 1 261 ? 5.348 56.338 150.369 1.00 28.28 265 GLU A O 1
ATOM 2036 N N . PRO A 1 262 ? 7.315 57.406 150.219 1.00 24.89 266 PRO A N 1
ATOM 2037 C CA . PRO A 1 262 ? 7.284 57.354 148.754 1.00 25.13 266 PRO A CA 1
ATOM 2038 C C . PRO A 1 262 ? 7.175 55.921 148.259 1.00 25.08 266 PRO A C 1
ATOM 2039 O O . PRO A 1 262 ? 7.726 54.994 148.859 1.00 18.17 266 PRO A O 1
ATOM 2043 N N . LYS A 1 263 ? 6.435 55.748 147.166 1.00 23.00 267 LYS A N 1
ATOM 2044 C CA . LYS A 1 263 ? 6.347 54.476 146.454 1.00 22.28 267 LYS A CA 1
ATOM 2045 C C . LYS A 1 263 ? 5.734 53.370 147.303 1.00 23.24 267 LYS A C 1
ATOM 2046 O O . LYS A 1 263 ? 5.964 52.186 147.044 1.00 26.08 267 LYS A O 1
ATOM 2052 N N . SER A 1 264 ? 4.946 53.721 148.321 1.00 22.63 268 SER A N 1
ATOM 2053 C CA . SER A 1 264 ? 4.445 52.730 149.261 1.00 18.53 268 SER A CA 1
ATOM 2054 C C . SER A 1 264 ? 2.975 52.385 149.077 1.00 19.96 268 SER A C 1
ATOM 2055 O O . SER A 1 264 ? 2.554 51.312 149.518 1.00 20.28 268 SER A O 1
ATOM 2058 N N . VAL A 1 265 ? 2.199 53.243 148.423 1.00 20.27 269 VAL A N 1
ATOM 2059 C CA . VAL A 1 265 ? 0.749 53.094 148.328 1.00 18.77 269 VAL A CA 1
ATOM 2060 C C . VAL A 1 265 ? 0.393 52.303 147.076 1.00 17.09 269 VAL A C 1
ATOM 2061 O O . VAL A 1 265 ? 0.950 52.539 145.997 1.00 17.68 269 VAL A O 1
ATOM 2065 N N . VAL A 1 266 ? -0.560 51.379 147.211 1.00 17.96 270 VAL A N 1
ATOM 2066 C CA . VAL A 1 266 ? -1.053 50.573 146.098 1.00 16.56 270 VAL A CA 1
ATOM 2067 C C . VAL A 1 266 ? -2.360 51.182 145.611 1.00 15.47 270 VAL A C 1
ATOM 2068 O O . VAL A 1 266 ? -3.344 51.231 146.358 1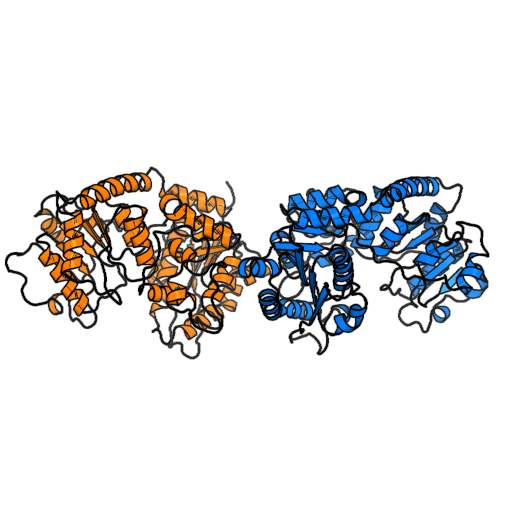.00 17.55 270 VAL A O 1
ATOM 2072 N N . TYR A 1 267 ? -2.376 51.631 144.358 1.00 18.19 271 TYR A N 1
ATOM 2073 C CA . TYR A 1 267 ? -3.559 52.212 143.738 1.00 17.34 271 TYR A CA 1
ATOM 2074 C C . TYR A 1 267 ? -4.230 51.182 142.843 1.00 21.88 271 TYR A C 1
ATOM 2075 O O . TYR A 1 267 ? -3.555 50.399 142.168 1.00 16.91 271 TYR A O 1
ATOM 2084 N N . CYS A 1 268 ? -5.563 51.185 142.841 1.00 17.94 272 CYS A N 1
ATOM 2085 C CA . CYS A 1 268 ? -6.321 50.204 142.077 1.00 16.53 272 CYS A CA 1
ATOM 2086 C C . CYS A 1 268 ? -7.501 50.879 141.395 1.00 15.65 272 CYS A C 1
ATOM 2087 O O . CYS A 1 268 ? -8.220 51.662 142.021 1.00 16.67 272 CYS A O 1
ATOM 2090 N N . ALA A 1 269 ? -7.688 50.576 140.112 1.00 15.26 273 ALA A N 1
ATOM 2091 C CA . ALA A 1 269 ? -8.856 51.024 139.367 1.00 19.73 273 ALA A CA 1
ATOM 2092 C C . ALA A 1 269 ? -9.018 50.129 138.149 1.00 17.41 273 ALA A C 1
ATOM 2093 O O . ALA A 1 269 ? -8.025 49.728 137.539 1.00 18.89 273 ALA A O 1
ATOM 2095 N N . PHE A 1 270 ? -10.270 49.833 137.795 1.00 20.02 274 PHE A N 1
ATOM 2096 C CA . PHE A 1 270 ? -10.590 48.964 136.667 1.00 17.95 274 PHE A CA 1
ATOM 2097 C C . PHE A 1 270 ? -11.285 49.712 135.533 1.00 22.55 274 PHE A C 1
ATOM 2098 O O . PHE A 1 270 ? -12.085 49.130 134.796 1.00 26.46 274 PHE A O 1
ATOM 2106 N N . GLY A 1 271 ? -10.992 50.996 135.385 1.00 24.63 275 GLY A N 1
ATOM 2107 C CA . GLY A 1 271 ? -11.521 51.758 134.277 1.00 32.85 275 GLY A CA 1
ATOM 2108 C C . GLY A 1 271 ? -12.962 52.180 134.478 1.00 36.68 275 GLY A C 1
ATOM 2109 O O . GLY A 1 271 ? -13.624 51.899 135.476 1.00 35.11 275 GLY A O 1
ATOM 2110 N N . SER A 1 272 ? -13.470 52.893 133.478 1.00 37.99 276 SER A N 1
ATOM 2111 C CA . SER A 1 272 ? -14.843 53.382 133.506 1.00 43.94 276 SER A CA 1
ATOM 2112 C C . SER A 1 272 ? -15.748 52.528 132.627 1.00 41.62 276 SER A C 1
ATOM 2113 O O . SER A 1 272 ? -16.539 53.050 131.841 1.00 44.68 276 SER A O 1
ATOM 2116 N N . GLN A 1 273 ? -15.799 51.288 132.898 1.00 43.55 277 GLN A N 1
ATOM 2117 C CA . GLN A 1 273 ? -16.919 50.593 132.444 1.00 50.79 277 GLN A CA 1
ATOM 2118 C C . GLN A 1 273 ? -17.215 49.529 133.447 1.00 43.81 277 GLN A C 1
ATOM 2119 O O . GLN A 1 273 ? -18.344 49.325 133.787 1.00 37.91 277 GLN A O 1
ATOM 2125 N N . MET A 1 274 ? -16.193 48.871 133.939 1.00 39.78 278 MET A N 1
ATOM 2126 C CA . MET A 1 274 ? -16.515 47.751 134.826 1.00 34.36 278 MET A CA 1
ATOM 2127 C C . MET A 1 274 ? -17.344 48.112 136.054 1.00 37.11 278 MET A C 1
ATOM 2128 O O . MET A 1 274 ? -17.125 49.126 136.735 1.00 32.13 278 MET A O 1
ATOM 2133 N N . ILE A 1 275 ? -18.304 47.234 136.349 1.00 29.73 279 ILE A N 1
ATOM 2134 C CA . ILE A 1 275 ? -18.983 47.183 137.631 1.00 28.65 279 ILE A CA 1
ATOM 2135 C C . ILE A 1 275 ? -18.856 45.749 138.121 1.00 27.71 279 ILE A C 1
ATOM 2136 O O . ILE A 1 275 ? -19.278 44.813 137.429 1.00 24.48 279 ILE A O 1
ATOM 2141 N N . LEU A 1 276 ? -18.297 45.575 139.311 1.00 23.92 280 LEU A N 1
ATOM 2142 C CA . LEU A 1 276 ? -18.117 44.236 139.856 1.00 19.93 280 LEU A CA 1
ATOM 2143 C C . LEU A 1 276 ? -19.413 43.748 140.493 1.00 22.02 280 LEU A C 1
ATOM 2144 O O . LEU A 1 276 ? -20.274 44.540 140.879 1.00 20.56 280 LEU A O 1
ATOM 2149 N N . GLN A 1 277 ? -19.569 42.429 140.558 1.00 22.48 281 GLN A N 1
ATOM 2150 C CA . GLN A 1 277 ? -20.563 41.874 141.459 1.00 19.81 281 GLN A CA 1
ATOM 2151 C C . GLN A 1 277 ? -20.108 42.114 142.894 1.00 17.88 281 GLN A C 1
ATOM 2152 O O . GLN A 1 277 ? -18.915 42.262 143.167 1.00 15.81 281 GLN A O 1
ATOM 2158 N N . LYS A 1 278 ? -21.072 42.152 143.816 1.00 15.06 282 LYS A N 1
ATOM 2159 C CA . LYS A 1 278 ? -20.739 42.405 145.219 1.00 17.85 282 LYS A CA 1
ATOM 2160 C C . LYS A 1 278 ? -19.730 41.396 145.758 1.00 18.32 282 LYS A C 1
ATOM 2161 O O . LYS A 1 278 ? -18.812 41.762 146.504 1.00 18.36 282 LYS A O 1
ATOM 2167 N N . ASN A 1 279 ? -19.885 40.119 145.406 1.00 17.34 283 ASN A N 1
ATOM 2168 C CA . ASN A 1 279 ? -19.011 39.107 145.990 1.00 20.80 283 ASN A CA 1
ATOM 2169 C C . ASN A 1 279 ? -17.553 39.323 145.580 1.00 18.36 283 ASN A C 1
ATOM 2170 O O . ASN A 1 279 ? -16.659 39.314 146.434 1.00 16.32 283 ASN A O 1
ATOM 2175 N N . GLN A 1 280 ? -17.301 39.608 144.300 1.00 17.87 284 GLN A N 1
ATOM 2176 C CA . GLN A 1 280 ? -15.933 39.873 143.855 1.00 17.15 284 GLN A CA 1
ATOM 2177 C C . GLN A 1 280 ? -15.407 41.196 144.401 1.00 18.36 284 GLN A C 1
ATOM 2178 O O . GLN A 1 280 ? -14.210 41.327 144.692 1.00 16.15 284 GLN A O 1
ATOM 2184 N N . PHE A 1 281 ? -16.281 42.194 144.524 1.00 14.19 285 PHE A N 1
ATOM 2185 C CA . PHE A 1 281 ? -15.884 43.461 145.126 1.00 13.92 285 PHE A CA 1
ATOM 2186 C C . PHE A 1 281 ? -15.393 43.264 146.554 1.00 16.91 285 PHE A C 1
ATOM 2187 O O . PHE A 1 281 ? -14.330 43.774 146.934 1.00 17.63 285 PHE A O 1
ATOM 2195 N N . GLN A 1 282 ? -16.154 42.523 147.363 1.00 13.68 286 GLN A N 1
ATOM 2196 C CA . GLN A 1 282 ? -15.737 42.289 148.743 1.00 16.12 286 GLN A CA 1
ATOM 2197 C C . GLN A 1 282 ? -14.434 41.505 148.788 1.00 16.57 286 GLN A C 1
ATOM 2198 O O . GLN A 1 282 ? -13.529 41.838 149.561 1.00 14.83 286 GLN A O 1
ATOM 2204 N N . GLU A 1 283 ? -14.314 40.468 147.952 1.00 15.65 287 GLU A N 1
ATOM 2205 C CA . GLU A 1 283 ? -13.076 39.696 147.896 1.00 16.81 287 GLU A CA 1
ATOM 2206 C C . GLU A 1 283 ? -11.882 40.574 147.534 1.00 18.56 287 GLU A C 1
ATOM 2207 O O . GLU A 1 283 ? -10.787 40.404 148.085 1.00 17.70 287 GLU A O 1
ATOM 2213 N N . LEU A 1 284 ? -12.075 41.512 146.597 1.00 17.70 288 LEU A N 1
ATOM 2214 C CA . LEU A 1 284 ? -11.005 42.430 146.215 1.00 18.13 288 LEU A CA 1
ATOM 2215 C C . LEU A 1 284 ? -10.547 43.278 147.397 1.00 15.63 288 LEU A C 1
ATOM 2216 O O . LEU A 1 284 ? -9.347 43.360 147.684 1.00 15.60 288 LEU A O 1
ATOM 2221 N N . VAL A 1 285 ? -11.486 43.946 148.078 1.00 16.68 289 VAL A N 1
ATOM 2222 C CA . VAL A 1 285 ? -11.078 44.860 149.144 1.00 15.66 289 VAL A CA 1
ATOM 2223 C C . VAL A 1 285 ? -10.473 44.088 150.307 1.00 17.78 289 VAL A C 1
ATOM 2224 O O . VAL A 1 285 ? -9.547 44.573 150.968 1.00 13.80 289 VAL A O 1
ATOM 2228 N N . LEU A 1 286 ? -10.961 42.875 150.572 1.00 14.88 290 LEU A N 1
ATOM 2229 C CA . LEU A 1 286 ? -10.327 42.060 151.598 1.00 17.21 290 LEU A CA 1
ATOM 2230 C C . LEU A 1 286 ? -8.911 41.677 151.196 1.00 17.03 290 LEU A C 1
ATOM 2231 O O . LEU A 1 286 ? -8.039 41.545 152.060 1.00 17.56 290 LEU A O 1
ATOM 2236 N N . GLY A 1 287 ? -8.663 41.505 149.895 1.00 17.52 291 GLY A N 1
ATOM 2237 C CA . GLY A 1 287 ? -7.303 41.267 149.439 1.00 17.75 291 GLY A CA 1
ATOM 2238 C C . GLY A 1 287 ? -6.381 42.432 149.738 1.00 18.44 291 GLY A C 1
ATOM 2239 O O . GLY A 1 287 ? -5.252 42.246 150.198 1.00 17.08 291 GLY A O 1
ATOM 2240 N N . PHE A 1 288 ? -6.848 43.652 149.473 1.00 17.98 292 PHE A N 1
ATOM 2241 C CA . PHE A 1 288 ? -6.044 44.825 149.786 1.00 19.67 292 PHE A CA 1
ATOM 2242 C C . PHE A 1 288 ? -5.807 44.935 151.287 1.00 17.87 292 PHE A C 1
ATOM 2243 O O . PHE A 1 288 ? -4.694 45.256 151.721 1.00 19.76 292 PHE A O 1
ATOM 2251 N N . GLU A 1 289 ? -6.835 44.654 152.098 1.00 19.29 293 GLU A N 1
ATOM 2252 C CA . GLU A 1 289 ? -6.638 44.678 153.546 1.00 19.25 293 GLU A CA 1
ATOM 2253 C C . GLU A 1 289 ? -5.539 43.710 153.969 1.00 23.31 293 GLU A C 1
ATOM 2254 O O . GLU A 1 289 ? -4.690 44.053 154.803 1.00 23.37 293 GLU A O 1
ATOM 2260 N N . MET A 1 290 ? -5.526 42.506 153.381 1.00 20.84 294 MET A N 1
ATOM 2261 C CA . MET A 1 290 ? -4.576 41.467 153.777 1.00 20.52 294 MET A CA 1
ATOM 2262 C C . MET A 1 290 ? -3.125 41.866 153.545 1.00 21.58 294 MET A C 1
ATOM 2263 O O . MET A 1 290 ? -2.237 41.377 154.252 1.00 22.00 294 MET A O 1
ATOM 2268 N N . THR A 1 291 ? -2.852 42.720 152.554 1.00 21.35 295 THR A N 1
ATOM 2269 C CA . THR A 1 291 ? -1.464 43.027 152.218 1.00 19.34 295 THR A CA 1
ATOM 2270 C C . THR A 1 291 ? -0.734 43.754 153.336 1.00 23.25 295 THR A C 1
ATOM 2271 O O . THR A 1 291 ? 0.501 43.744 153.353 1.00 23.03 295 THR A O 1
ATOM 2275 N N . GLY A 1 292 ? -1.459 44.401 154.247 1.00 21.54 296 GLY A N 1
ATOM 2276 C CA . GLY A 1 292 ? -0.826 45.252 155.231 1.00 21.56 296 GLY A CA 1
ATOM 2277 C C . GLY A 1 292 ? -0.249 46.531 154.673 1.00 23.73 296 GLY A C 1
ATOM 2278 O O . GLY A 1 292 ? 0.418 47.268 155.404 1.00 24.96 296 GLY A O 1
ATOM 2279 N N . LEU A 1 293 ? -0.467 46.811 153.402 1.00 22.87 297 LEU A N 1
ATOM 2280 C CA . LEU A 1 293 ? 0.070 48.005 152.777 1.00 21.51 297 LEU A CA 1
ATOM 2281 C C . LEU A 1 293 ? -1.010 49.063 152.621 1.00 20.59 297 LEU A C 1
ATOM 2282 O O . LEU A 1 293 ? -2.203 48.747 152.566 1.00 18.09 297 LEU A O 1
ATOM 2287 N N . PRO A 1 294 ? -0.623 50.337 152.543 1.00 19.06 298 PRO A N 1
ATOM 2288 C CA . PRO A 1 294 ? -1.611 51.385 152.257 1.00 18.56 298 PRO A CA 1
ATOM 2289 C C . PRO A 1 294 ? -2.191 51.194 150.869 1.00 17.22 298 PRO A C 1
ATOM 2290 O O . PRO A 1 294 ? -1.481 50.842 149.926 1.00 18.40 298 PRO A O 1
ATOM 2294 N N . PHE A 1 295 ? -3.489 51.445 150.735 1.00 16.84 299 PHE A N 1
ATOM 2295 C CA . PHE A 1 295 ? -4.118 51.255 149.442 1.00 16.70 299 PHE A CA 1
ATOM 2296 C C . PHE A 1 295 ? -5.167 52.320 149.175 1.00 19.03 299 PHE A C 1
ATOM 2297 O O . PHE A 1 295 ? -5.801 52.849 150.091 1.00 17.22 299 PHE A O 1
ATOM 2305 N N . PHE A 1 296 ? -5.359 52.589 147.888 1.00 16.11 300 PHE A N 1
ATOM 2306 C CA . PHE A 1 296 ? -6.353 53.533 147.396 1.00 18.80 300 PHE A CA 1
ATOM 2307 C C . PHE A 1 296 ? -7.068 52.848 146.241 1.00 17.12 300 PHE A C 1
ATOM 2308 O O . PHE A 1 296 ? -6.487 52.661 145.167 1.00 16.76 300 PHE A O 1
ATOM 2316 N N . VAL A 1 297 ? -8.314 52.454 146.474 1.00 17.09 301 VAL A N 1
ATOM 2317 C CA . VAL A 1 297 ? -9.096 51.685 145.519 1.00 16.76 301 VAL A CA 1
ATOM 2318 C C . VAL A 1 297 ? -10.207 52.579 144.992 1.00 15.47 301 VAL A C 1
ATOM 2319 O O . VAL A 1 297 ? -11.072 53.019 145.758 1.00 17.11 301 VAL A O 1
ATOM 2323 N N . ALA A 1 298 ? -10.204 52.820 143.684 1.00 16.40 302 ALA A N 1
ATOM 2324 C CA . ALA A 1 298 ? -11.213 53.644 143.024 1.00 17.03 302 ALA A CA 1
ATOM 2325 C C . ALA A 1 298 ? -12.035 52.732 142.126 1.00 18.27 302 ALA A C 1
ATOM 2326 O O . ALA A 1 298 ? -11.640 52.436 140.996 1.00 18.19 302 ALA A O 1
ATOM 2328 N N . LEU A 1 299 ? -13.177 52.285 142.631 1.00 16.30 303 LEU A N 1
ATOM 2329 C CA . LEU A 1 299 ? -14.056 51.403 141.887 1.00 18.34 303 LEU A CA 1
ATOM 2330 C C . LEU A 1 299 ? -15.482 51.914 141.997 1.00 19.32 303 LEU A C 1
ATOM 2331 O O . LEU A 1 299 ? -15.853 52.557 142.981 1.00 17.97 303 LEU A O 1
ATOM 2336 N N . SER A 1 300 ? -16.281 51.613 140.981 1.00 18.22 304 SER A N 1
ATOM 2337 C CA . SER A 1 300 ? -17.711 51.844 141.084 1.00 23.24 304 SER A CA 1
ATOM 2338 C C . SER A 1 300 ? -18.300 50.928 142.146 1.00 24.79 304 SER A C 1
ATOM 2339 O O . SER A 1 300 ? -17.866 49.783 142.303 1.00 20.60 304 SER A O 1
ATOM 2342 N N . LYS A 1 301 ? -19.284 51.438 142.883 1.00 22.79 305 LYS A N 1
ATOM 2343 C CA . LYS A 1 301 ? -20.055 50.567 143.755 1.00 21.09 305 LYS A CA 1
ATOM 2344 C C . LYS A 1 301 ? -20.528 49.356 142.954 1.00 19.41 305 LYS A C 1
ATOM 2345 O O . LYS A 1 301 ? -20.831 49.485 141.761 1.00 18.21 305 LYS A O 1
ATOM 2351 N N . PRO A 1 302 ? -20.555 48.169 143.549 1.00 19.50 306 PRO A N 1
ATOM 2352 C CA . PRO A 1 302 ? -20.950 46.980 142.791 1.00 20.37 306 PRO A CA 1
ATOM 2353 C C . PRO A 1 302 ? -22.443 46.978 142.497 1.00 22.44 306 PRO A C 1
ATOM 2354 O O . PRO A 1 302 ? -23.225 47.729 143.082 1.00 20.75 306 PRO A O 1
ATOM 2358 N N . HIS A 1 303 ? -22.825 46.112 141.558 1.00 27.14 307 HIS A N 1
ATOM 2359 C CA . HIS A 1 303 ? -24.222 45.967 141.162 1.00 28.93 307 HIS A CA 1
ATOM 2360 C C . HIS A 1 303 ? -25.136 45.820 142.372 1.00 28.72 307 HIS A C 1
ATOM 2361 O O . HIS A 1 303 ? -24.903 44.981 143.247 1.00 23.80 307 HIS A O 1
ATOM 2368 N N . GLY A 1 304 ? -26.174 46.657 142.426 1.00 27.34 308 GLY A N 1
ATOM 2369 C CA . GLY A 1 304 ? -27.175 46.563 143.465 1.00 27.33 308 GLY A CA 1
ATOM 2370 C C . GLY A 1 304 ? -26.863 47.315 144.738 1.00 28.66 308 GLY A C 1
ATOM 2371 O O . GLY A 1 304 ? -27.720 47.373 145.628 1.00 30.37 308 GLY A O 1
ATOM 2372 N N . ALA A 1 305 ? -25.664 47.872 144.867 1.00 25.81 309 ALA A N 1
ATOM 2373 C CA . ALA A 1 305 ? -25.274 48.542 146.096 1.00 26.15 309 ALA A CA 1
ATOM 2374 C C . ALA A 1 305 ? -25.857 49.949 146.161 1.00 28.99 309 ALA A C 1
ATOM 2375 O O . ALA A 1 305 ? -26.084 50.601 145.139 1.00 25.56 309 ALA A O 1
ATOM 2377 N N . ASP A 1 306 ? -26.096 50.416 147.388 1.00 28.46 310 ASP A N 1
ATOM 2378 C CA . ASP A 1 306 ? -26.481 51.808 147.588 1.00 29.44 310 ASP A CA 1
ATOM 2379 C C . ASP A 1 306 ? -25.283 52.729 147.440 1.00 29.71 310 ASP A C 1
ATOM 2380 O O . ASP A 1 306 ? -25.422 53.870 146.984 1.00 25.11 310 ASP A O 1
ATOM 2385 N N . SER A 1 307 ? -24.107 52.235 147.805 1.00 25.98 311 SER A N 1
ATOM 2386 C CA . SER A 1 307 ? -22.890 53.025 147.904 1.00 27.07 311 SER A CA 1
ATOM 2387 C C . SER A 1 307 ? -21.742 52.050 148.096 1.00 28.33 311 SER A C 1
ATOM 2388 O O . SER A 1 307 ? -21.954 50.853 148.313 1.00 21.85 311 SER A O 1
ATOM 2391 N N . ILE A 1 308 ? -20.517 52.577 148.014 1.00 23.46 312 ILE A N 1
ATOM 2392 C CA . ILE A 1 308 ? -19.350 51.760 148.332 1.00 24.44 312 ILE A CA 1
ATOM 2393 C C . ILE A 1 308 ? -19.419 51.267 149.771 1.00 26.41 312 ILE A C 1
ATOM 2394 O O . ILE A 1 308 ? -19.170 50.087 150.053 1.00 24.16 312 ILE A O 1
ATOM 2399 N N . GLU A 1 309 ? -19.793 52.150 150.700 1.00 27.24 313 GLU A N 1
ATOM 2400 C CA . GLU A 1 309 ? -19.748 51.785 152.111 1.00 28.48 313 GLU A CA 1
ATOM 2401 C C . GLU A 1 309 ? -20.803 50.744 152.450 1.00 24.19 313 GLU A C 1
ATOM 2402 O O . GLU A 1 309 ? -20.580 49.900 153.327 1.00 24.55 313 GLU A O 1
ATOM 2408 N N . GLU A 1 310 ? -21.948 50.776 151.768 1.00 22.37 314 GLU A N 1
ATOM 2409 C CA . GLU A 1 310 ? -22.983 49.786 152.034 1.00 27.16 314 GLU A CA 1
ATOM 2410 C C . GLU A 1 310 ? -22.609 48.406 151.499 1.00 26.02 314 GLU A C 1
ATOM 2411 O O . GLU A 1 310 ? -23.163 47.403 151.960 1.00 24.93 314 GLU A O 1
ATOM 2417 N N . ALA A 1 311 ? -21.664 48.325 150.561 1.00 24.65 315 ALA A N 1
ATOM 2418 C CA . ALA A 1 311 ? -21.271 47.050 149.976 1.00 24.44 315 ALA A CA 1
ATOM 2419 C C . ALA A 1 311 ? -20.001 46.472 150.584 1.00 21.48 315 ALA A C 1
ATOM 2420 O O . ALA A 1 311 ? -19.649 45.330 150.272 1.00 21.17 315 ALA A O 1
ATOM 2422 N N . LEU A 1 312 ? -19.296 47.231 151.414 1.00 18.56 316 LEU A N 1
ATOM 2423 C CA . LEU A 1 312 ? -18.083 46.720 152.028 1.00 19.52 316 LEU A CA 1
ATOM 2424 C C . LEU A 1 312 ? -18.433 45.607 153.015 1.00 20.65 316 LEU A C 1
ATOM 2425 O O . LEU A 1 312 ? -19.527 45.598 153.587 1.00 20.95 316 LEU A O 1
ATOM 2430 N N . PRO A 1 313 ? -17.534 44.645 153.215 1.00 20.63 317 PRO A N 1
ATOM 2431 C CA . PRO A 1 313 ? -17.827 43.549 154.147 1.00 20.36 317 PRO A CA 1
ATOM 2432 C C . PRO A 1 313 ? -17.814 44.046 155.585 1.00 24.27 317 PRO A C 1
ATOM 2433 O O . PRO A 1 313 ? -17.207 45.069 155.909 1.00 19.44 317 PRO A O 1
ATOM 2437 N N . GLU A 1 314 ? -18.498 43.305 156.457 1.00 26.27 318 GLU A N 1
ATOM 2438 C CA . GLU A 1 314 ? -18.759 43.828 157.792 1.00 27.87 318 GLU A CA 1
ATOM 2439 C C . GLU A 1 314 ? -17.448 44.001 158.553 1.00 28.29 318 GLU A C 1
ATOM 2440 O O . GLU A 1 314 ? -16.569 43.136 158.519 1.00 25.68 318 GLU A O 1
ATOM 2446 N N . GLY A 1 315 ? -17.327 45.125 159.265 1.00 27.82 319 GLY A N 1
ATOM 2447 C CA . GLY A 1 315 ? -16.133 45.397 160.039 1.00 26.38 319 GLY A CA 1
ATOM 2448 C C . GLY A 1 315 ? -14.957 45.955 159.259 1.00 27.05 319 GLY A C 1
ATOM 2449 O O . GLY A 1 315 ? -13.951 46.323 159.876 1.00 24.85 319 GLY A O 1
ATOM 2450 N N . PHE A 1 316 ? -15.070 46.009 157.936 1.00 25.31 320 PHE A N 1
ATOM 2451 C CA . PHE A 1 316 ? -13.976 46.475 157.090 1.00 22.14 320 PHE A CA 1
ATOM 2452 C C . PHE A 1 316 ? -13.453 47.844 157.518 1.00 22.96 320 PHE A C 1
ATOM 2453 O O . PHE A 1 316 ? -12.322 47.969 157.987 1.00 21.83 320 PHE A O 1
ATOM 2461 N N . LEU A 1 317 ? -14.246 48.871 157.398 1.00 23.51 321 LEU A N 1
ATOM 2462 C CA . LEU A 1 317 ? -13.764 50.224 157.637 1.00 25.83 321 LEU A CA 1
ATOM 2463 C C . LEU A 1 317 ? -12.910 50.496 158.909 1.00 25.17 321 LEU A C 1
ATOM 2464 O O . LEU A 1 317 ? -11.959 51.129 158.863 1.00 31.93 321 LEU A O 1
ATOM 2469 N N . GLU A 1 318 ? -13.271 50.005 160.047 1.00 33.26 322 GLU A N 1
ATOM 2470 C CA . GLU A 1 318 ? -12.355 49.982 161.182 1.00 32.25 322 GLU A CA 1
ATOM 2471 C C . GLU A 1 318 ? -11.187 49.035 160.931 1.00 31.82 322 GLU A C 1
ATOM 2472 O O . GLU A 1 318 ? -10.024 49.430 161.023 1.00 36.80 322 GLU A O 1
ATOM 2478 N N . ARG A 1 319 ? -11.419 47.785 160.834 1.00 23.96 323 ARG A N 1
ATOM 2479 C CA . ARG A 1 319 ? -10.208 47.088 160.817 1.00 25.01 323 ARG A CA 1
ATOM 2480 C C . ARG A 1 319 ? -9.190 47.963 160.108 1.00 24.16 323 ARG A C 1
ATOM 2481 O O . ARG A 1 319 ? -8.102 48.054 160.514 1.00 24.71 323 ARG A O 1
ATOM 2489 N N . VAL A 1 320 ? -9.567 48.563 158.986 1.00 24.80 324 VAL A N 1
ATOM 2490 C CA . VAL A 1 320 ? -8.588 49.211 158.105 1.00 23.95 324 VAL A CA 1
ATOM 2491 C C . VAL A 1 320 ? -8.202 50.602 158.596 1.00 24.08 324 VAL A C 1
ATOM 2492 O O . VAL A 1 320 ? -7.036 51.007 158.474 1.00 23.13 324 VAL A O 1
ATOM 2496 N N . GLY A 1 321 ? -9.152 51.337 159.163 1.00 22.40 325 GLY A N 1
ATOM 2497 C CA . GLY A 1 321 ? -8.854 52.663 159.671 1.00 28.22 325 GLY A CA 1
ATOM 2498 C C . GLY A 1 321 ? -8.376 53.568 158.555 1.00 30.85 325 GLY A C 1
ATOM 2499 O O . GLY A 1 321 ? -8.925 53.572 157.445 1.00 26.06 325 GLY A O 1
ATOM 2500 N N . ASP A 1 322 ? -7.294 54.295 158.827 1.00 26.35 326 ASP A N 1
ATOM 2501 C CA . ASP A 1 322 ? -6.754 55.288 157.911 1.00 27.27 326 ASP A CA 1
ATOM 2502 C C . ASP A 1 322 ? -5.723 54.723 156.937 1.00 25.95 326 ASP A C 1
ATOM 2503 O O . ASP A 1 322 ? -5.065 55.500 156.234 1.00 22.50 326 ASP A O 1
ATOM 2508 N N . ARG A 1 323 ? -5.586 53.397 156.856 1.00 22.15 327 ARG A N 1
ATOM 2509 C CA . ARG A 1 323 ? -4.548 52.793 156.031 1.00 23.78 327 ARG A CA 1
ATOM 2510 C C . ARG A 1 323 ? -5.001 52.533 154.601 1.00 25.83 327 ARG A C 1
ATOM 2511 O O . ARG A 1 323 ? -4.154 52.405 153.709 1.00 20.11 327 ARG A O 1
ATOM 2519 N N . GLY A 1 324 ? -6.306 52.552 154.345 1.00 20.02 328 GLY A N 1
ATOM 2520 C CA . GLY A 1 324 ? -6.808 52.391 152.999 1.00 19.51 328 GLY A CA 1
ATOM 2521 C C . GLY A 1 324 ? -8.008 53.280 152.741 1.00 19.25 328 GLY A C 1
ATOM 2522 O O . GLY A 1 324 ? -8.733 53.672 153.657 1.00 21.29 328 GLY A O 1
ATOM 2523 N N . VAL A 1 325 ? -8.200 53.591 151.463 1.00 17.33 329 VAL A N 1
ATOM 2524 C CA . VAL A 1 325 ? -9.371 54.308 150.979 1.00 19.50 329 VAL A CA 1
ATOM 2525 C C . VAL A 1 325 ? -10.040 53.448 149.916 1.00 18.78 329 VAL A C 1
ATOM 2526 O O . VAL A 1 325 ? -9.356 52.896 149.047 1.00 16.54 329 VAL A O 1
ATOM 2530 N N . VAL A 1 326 ? -11.365 53.325 149.992 1.00 14.09 330 VAL A N 1
ATOM 2531 C CA . VAL A 1 326 ? -12.171 52.781 148.906 1.00 14.82 330 VAL A CA 1
ATOM 2532 C C . VAL A 1 326 ? -13.194 53.847 148.545 1.00 15.52 330 VAL A C 1
ATOM 2533 O O . VAL A 1 326 ? -14.005 54.246 149.390 1.00 18.72 330 VAL A O 1
ATOM 2537 N N . HIS A 1 327 ? -13.135 54.331 147.306 1.00 16.70 331 HIS A N 1
ATOM 2538 C CA . HIS A 1 327 ? -13.917 55.481 146.870 1.00 17.59 331 HIS A CA 1
ATOM 2539 C C . HIS A 1 327 ? -14.672 55.154 145.590 1.00 17.71 331 HIS A C 1
ATOM 2540 O O . HIS A 1 327 ? -14.072 54.692 144.615 1.00 15.73 331 HIS A O 1
ATOM 2547 N N . GLY A 1 328 ? -15.973 55.437 145.582 1.00 17.73 332 GLY A N 1
ATOM 2548 C CA . GLY A 1 328 ? -16.839 55.169 144.454 1.00 15.87 332 GLY A CA 1
ATOM 2549 C C . GLY A 1 328 ? -17.123 56.345 143.549 1.00 18.96 332 GLY A C 1
ATOM 2550 O O . GLY A 1 328 ? -17.826 56.177 142.547 1.00 17.92 332 GLY A O 1
ATOM 2551 N N . GLY A 1 329 ? -16.608 57.541 143.875 1.00 17.11 333 GLY A N 1
ATOM 2552 C CA . GLY A 1 329 ? -16.758 58.692 143.005 1.00 20.04 333 GLY A CA 1
ATOM 2553 C C . GLY A 1 329 ? -15.571 58.861 142.066 1.00 21.97 333 GLY A C 1
ATOM 2554 O O . GLY A 1 329 ? -14.550 58.192 142.184 1.00 19.80 333 GLY A O 1
ATOM 2555 N N . TRP A 1 330 ? -15.713 59.795 141.128 1.00 24.47 334 TRP A N 1
ATOM 2556 C CA . TRP A 1 330 ? -14.674 60.003 140.128 1.00 20.95 334 TRP A CA 1
ATOM 2557 C C . TRP A 1 330 ? -13.383 60.486 140.782 1.00 20.51 334 TRP A C 1
ATOM 2558 O O . TRP A 1 330 ? -13.407 61.303 141.704 1.00 21.77 334 TRP A O 1
ATOM 2569 N N . VAL A 1 331 ? -12.245 59.956 140.316 1.00 21.44 335 VAL A N 1
ATOM 2570 C CA . VAL A 1 331 ? -10.943 60.369 140.826 1.00 20.20 335 VAL A CA 1
ATOM 2571 C C . VAL A 1 331 ? -10.017 60.737 139.675 1.00 22.10 335 VAL A C 1
ATOM 2572 O O . VAL A 1 331 ? -10.186 60.297 138.536 1.00 22.17 335 VAL A O 1
ATOM 2576 N N . GLN A 1 332 ? -9.022 61.564 140.005 1.00 22.84 336 GLN A N 1
ATOM 2577 C CA . GLN A 1 332 ? -8.014 62.042 139.057 1.00 27.36 336 GLN A CA 1
ATOM 2578 C C . GLN A 1 332 ? -6.905 60.997 138.982 1.00 20.87 336 GLN A C 1
ATOM 2579 O O . GLN A 1 332 ? -5.871 61.090 139.648 1.00 19.58 336 GLN A O 1
ATOM 2585 N N . GLN A 1 333 ? -7.139 59.973 138.158 1.00 21.47 337 GLN A N 1
ATOM 2586 C CA . GLN A 1 333 ? -6.242 58.821 138.134 1.00 20.54 337 GLN A CA 1
ATOM 2587 C C . GLN A 1 333 ? -4.814 59.222 137.783 1.00 20.47 337 GLN A C 1
ATOM 2588 O O . GLN A 1 333 ? -3.856 58.752 138.410 1.00 17.75 337 GLN A O 1
ATOM 2594 N N . THR A 1 334 ? -4.651 60.077 136.771 1.00 24.29 338 THR A N 1
ATOM 2595 C CA . THR A 1 334 ? -3.312 60.496 136.365 1.00 25.19 338 THR A CA 1
ATOM 2596 C C . THR A 1 334 ? -2.575 61.175 137.513 1.00 27.70 338 THR A C 1
ATOM 2597 O O . THR A 1 334 ? -1.438 60.809 137.839 1.00 27.22 338 THR A O 1
ATOM 2601 N N . GLN A 1 335 ? -3.208 62.175 138.136 1.00 25.01 339 GLN A N 1
ATOM 2602 C CA . GLN A 1 335 ? -2.567 62.875 139.246 1.00 25.09 339 GLN A CA 1
ATOM 2603 C C . GLN A 1 335 ? -2.289 61.930 140.406 1.00 25.51 339 GLN A C 1
ATOM 2604 O O . GLN A 1 335 ? -1.278 62.076 141.103 1.00 25.81 339 GLN A O 1
ATOM 2610 N N . ILE A 1 336 ? -3.174 60.958 140.638 1.00 20.09 340 ILE A N 1
ATOM 2611 C CA . ILE A 1 336 ? -2.934 60.012 141.724 1.00 20.72 340 ILE A CA 1
ATOM 2612 C C . ILE A 1 336 ? -1.733 59.139 141.399 1.00 23.70 340 ILE A C 1
ATOM 2613 O O . ILE A 1 336 ? -0.835 58.959 142.229 1.00 21.42 340 ILE A O 1
ATOM 2618 N N . LEU A 1 337 ? -1.687 58.602 140.177 1.00 24.51 341 LEU A N 1
ATOM 2619 C CA . LEU A 1 337 ? -0.555 57.769 139.784 1.00 27.17 341 LEU A CA 1
ATOM 2620 C C . LEU A 1 337 ? 0.755 58.546 139.807 1.00 28.14 341 LEU A C 1
ATOM 2621 O O . LEU A 1 337 ? 1.806 57.975 140.122 1.00 28.53 341 LEU A O 1
ATOM 2626 N N . ASN A 1 338 ? 0.721 59.840 139.472 1.00 25.85 342 ASN A N 1
ATOM 2627 C CA . ASN A 1 338 ? 1.945 60.632 139.486 1.00 29.50 342 ASN A CA 1
ATOM 2628 C C . ASN A 1 338 ? 2.380 61.041 140.888 1.00 29.50 342 ASN A C 1
ATOM 2629 O O . ASN A 1 338 ? 3.505 61.526 141.044 1.00 27.24 342 ASN A O 1
ATOM 2634 N N . HIS A 1 339 ? 1.528 60.876 141.898 1.00 26.94 343 HIS A N 1
ATOM 2635 C CA . HIS A 1 339 ? 1.912 61.238 143.257 1.00 29.35 343 HIS A CA 1
ATOM 2636 C C . HIS A 1 339 ? 3.050 60.344 143.737 1.00 24.24 343 HIS A C 1
ATOM 2637 O O . HIS A 1 339 ? 3.055 59.135 143.488 1.00 23.15 343 HIS A O 1
ATOM 2644 N N . GLN A 1 340 ? 4.020 60.949 144.431 1.00 24.63 344 GLN A N 1
ATOM 2645 C CA . GLN A 1 340 ? 5.244 60.233 144.783 1.00 29.49 344 GLN A CA 1
ATOM 2646 C C . GLN A 1 340 ? 4.990 59.071 145.732 1.00 24.40 344 GLN A C 1
ATOM 2647 O O . GLN A 1 340 ? 5.819 58.159 145.811 1.00 22.16 344 GLN A O 1
ATOM 2653 N N . SER A 1 341 ? 3.863 59.078 146.445 1.00 23.62 345 SER A N 1
ATOM 2654 C CA . SER A 1 341 ? 3.562 58.032 147.414 1.00 23.33 345 SER A CA 1
ATOM 2655 C C . SER A 1 341 ? 3.073 56.741 146.771 1.00 22.12 345 SER A C 1
ATOM 2656 O O . SER A 1 341 ? 3.134 55.686 147.412 1.00 19.65 345 SER A O 1
ATOM 2659 N N . VAL A 1 342 ? 2.602 56.796 145.532 1.00 22.66 346 VAL A N 1
ATOM 2660 C CA . VAL A 1 342 ? 2.023 55.629 144.874 1.00 19.64 346 VAL A CA 1
ATOM 2661 C C . VAL A 1 342 ? 3.146 54.803 144.264 1.00 20.69 346 VAL A C 1
ATOM 2662 O O . VAL A 1 342 ? 4.023 55.342 143.580 1.00 21.61 346 VAL A O 1
ATOM 2666 N N . GLY A 1 343 ? 3.136 53.496 144.525 1.00 20.30 347 GLY A N 1
ATOM 2667 C CA . GLY A 1 343 ? 4.197 52.644 144.024 1.00 18.20 347 GLY A CA 1
ATOM 2668 C C . GLY A 1 343 ? 3.711 51.440 143.246 1.00 20.55 347 GLY A C 1
ATOM 2669 O O . GLY A 1 343 ? 4.517 50.684 142.695 1.00 19.99 347 GLY A O 1
ATOM 2670 N N . CYS A 1 344 ? 2.397 51.246 143.195 1.00 18.91 348 CYS A N 1
ATOM 2671 C CA . CYS A 1 344 ? 1.838 50.089 142.512 1.00 19.09 348 CYS A CA 1
ATOM 2672 C C . CYS A 1 344 ? 0.483 50.469 141.936 1.00 19.28 348 CYS A C 1
ATOM 2673 O O . CYS A 1 344 ? -0.258 51.250 142.540 1.00 17.94 348 CYS A O 1
ATOM 2676 N N . PHE A 1 345 ? 0.183 49.931 140.755 1.00 16.11 349 PHE A N 1
ATOM 2677 C CA . PHE A 1 345 ? -1.080 50.163 140.058 1.00 16.99 349 PHE A CA 1
ATOM 2678 C C . PHE A 1 345 ? -1.687 48.806 139.722 1.00 19.88 349 PHE A C 1
ATOM 2679 O O . PHE A 1 345 ? -1.163 48.083 138.870 1.00 20.20 349 PHE A O 1
ATOM 2687 N N . VAL A 1 346 ? -2.778 48.459 140.398 1.00 19.36 350 VAL A N 1
ATOM 2688 C CA . VAL A 1 346 ? -3.544 47.256 140.088 1.00 17.70 350 VAL A CA 1
ATOM 2689 C C . VAL A 1 346 ? -4.654 47.642 139.127 1.00 18.30 350 VAL A C 1
ATOM 2690 O O . VAL A 1 346 ? -5.486 48.501 139.443 1.00 18.32 350 VAL A O 1
ATOM 2694 N N . SER A 1 347 ? -4.683 47.008 137.959 1.00 17.50 351 SER A N 1
ATOM 2695 C CA . SER A 1 347 ? -5.680 47.356 136.962 1.00 17.71 351 SER A CA 1
ATOM 2696 C C . SER A 1 347 ? -6.137 46.111 136.217 1.00 17.40 351 SER A C 1
ATOM 2697 O O . SER A 1 347 ? -5.671 44.990 136.459 1.00 17.93 351 SER A O 1
ATOM 2700 N N . HIS A 1 348 ? -7.079 46.331 135.312 1.00 18.10 352 HIS A N 1
ATOM 2701 C CA . HIS A 1 348 ? -7.634 45.304 134.449 1.00 18.67 352 HIS A CA 1
ATOM 2702 C C . HIS A 1 348 ? -6.912 45.208 133.117 1.00 16.51 352 HIS A C 1
ATOM 2703 O O . HIS A 1 348 ? -7.322 44.419 132.263 1.00 17.35 352 HIS A O 1
ATOM 2710 N N . CYS A 1 349 ? -5.855 45.996 132.923 1.00 16.43 353 CYS A N 1
ATOM 2711 C CA . CYS A 1 349 ? -5.111 46.026 131.665 1.00 18.61 353 CYS A CA 1
ATOM 2712 C C . CYS A 1 349 ? -6.001 46.360 130.473 1.00 20.68 353 CYS A C 1
ATOM 2713 O O . CYS A 1 349 ? -5.828 45.817 129.379 1.00 19.61 353 CYS A O 1
ATOM 2716 N N . GLY A 1 350 ? -6.962 47.256 130.681 1.00 20.60 354 GLY A N 1
ATOM 2717 C CA . GLY A 1 350 ? -7.582 47.912 129.554 1.00 25.40 354 GLY A CA 1
ATOM 2718 C C . GLY A 1 350 ? -6.565 48.761 128.818 1.00 24.28 354 GLY A C 1
ATOM 2719 O O . GLY A 1 350 ? -5.505 49.092 129.346 1.00 22.28 354 GLY A O 1
ATOM 2720 N N . PHE A 1 351 ? -6.897 49.120 127.576 1.00 23.53 355 PHE A N 1
ATOM 2721 C CA . PHE A 1 351 ? -5.938 49.812 126.719 1.00 21.21 355 PHE A CA 1
ATOM 2722 C C . PHE A 1 351 ? -5.345 51.039 127.408 1.00 21.65 355 PHE A C 1
ATOM 2723 O O . PHE A 1 351 ? -4.122 51.154 127.561 1.00 18.81 355 PHE A O 1
ATOM 2731 N N . GLY A 1 352 ? -6.202 51.973 127.826 1.00 18.38 356 GLY A N 1
ATOM 2732 C CA . GLY A 1 352 ? -5.699 53.185 128.454 1.00 20.54 356 GLY A CA 1
ATOM 2733 C C . GLY A 1 352 ? -4.950 52.909 129.744 1.00 20.69 356 GLY A C 1
ATOM 2734 O O . GLY A 1 352 ? -3.900 53.503 130.006 1.00 18.75 356 GLY A O 1
ATOM 2735 N N . SER A 1 353 ? -5.458 51.978 130.554 1.00 23.05 357 SER A N 1
ATOM 2736 C CA . SER A 1 353 ? -4.772 51.648 131.798 1.00 22.73 357 SER A CA 1
ATOM 2737 C C . SER A 1 353 ? -3.458 50.919 131.543 1.00 22.64 357 SER A C 1
ATOM 2738 O O . SER A 1 353 ? -2.503 51.088 132.312 1.00 22.80 357 SER A O 1
ATOM 2741 N N . MET A 1 354 ? -3.394 50.101 130.488 1.00 23.24 358 MET A N 1
ATOM 2742 C CA . MET A 1 354 ? -2.132 49.468 130.108 1.00 19.95 358 MET A CA 1
ATOM 2743 C C . MET A 1 354 ? -1.062 50.517 129.842 1.00 21.52 358 MET A C 1
ATOM 2744 O O . MET A 1 354 ? 0.047 50.452 130.385 1.00 20.28 358 MET A O 1
ATOM 2749 N N . TRP A 1 355 ? -1.385 51.498 129.003 1.00 17.98 359 TRP A N 1
ATOM 2750 C CA . TRP A 1 355 ? -0.404 52.516 128.657 1.00 18.63 359 TRP A CA 1
ATOM 2751 C C . TRP A 1 355 ? -0.054 53.380 129.862 1.00 18.29 359 TRP A C 1
ATOM 2752 O O . TRP A 1 355 ? 1.120 53.707 130.076 1.00 19.03 359 TRP A O 1
ATOM 2763 N N . GLU A 1 356 ? -1.050 53.740 130.672 1.00 18.24 360 GLU A N 1
ATOM 2764 C CA . GLU A 1 356 ? -0.763 54.501 131.884 1.00 23.78 360 GLU A CA 1
ATOM 2765 C C . GLU A 1 356 ? 0.186 53.732 132.798 1.00 23.27 360 GLU A C 1
ATOM 2766 O O . GLU A 1 356 ? 1.116 54.314 133.371 1.00 22.79 360 GLU A O 1
ATOM 2772 N N . SER A 1 357 ? -0.025 52.420 132.938 1.00 23.65 361 SER A N 1
ATOM 2773 C CA . SER A 1 357 ? 0.879 51.598 133.741 1.00 22.62 361 SER A CA 1
ATOM 2774 C C . SER A 1 357 ? 2.289 51.596 133.161 1.00 21.55 361 SER A C 1
ATOM 2775 O O . SER A 1 357 ? 3.272 51.787 133.887 1.00 20.77 361 SER A O 1
ATOM 2778 N N . LEU A 1 358 ? 2.408 51.368 131.849 1.00 19.67 362 LEU A N 1
ATOM 2779 C CA . LEU A 1 358 ? 3.725 51.326 131.222 1.00 19.28 362 LEU A CA 1
ATOM 2780 C C . LEU A 1 358 ? 4.461 52.645 131.395 1.00 20.38 362 LEU A C 1
ATOM 2781 O O . LEU A 1 358 ? 5.663 52.664 131.689 1.00 19.41 362 LEU A O 1
ATOM 2786 N N . LEU A 1 359 ? 3.750 53.760 131.247 1.00 20.61 363 LEU A N 1
ATOM 2787 C CA . LEU A 1 359 ? 4.385 55.066 131.302 1.00 20.81 363 LEU A CA 1
ATOM 2788 C C . LEU A 1 359 ? 4.665 55.526 132.727 1.00 22.64 363 LEU A C 1
ATOM 2789 O O . LEU A 1 359 ? 5.434 56.474 132.913 1.00 26.44 363 LEU A O 1
ATOM 2794 N N . SER A 1 360 ? 4.076 54.877 133.728 1.00 23.99 364 SER A N 1
ATOM 2795 C CA . SER A 1 360 ? 4.315 55.225 135.118 1.00 25.65 364 SER A CA 1
ATOM 2796 C C . SER A 1 360 ? 5.586 54.548 135.619 1.00 27.03 364 SER A C 1
ATOM 2797 O O . SER A 1 360 ? 6.167 53.687 134.956 1.00 25.19 364 SER A O 1
ATOM 2800 N N . ASP A 1 361 ? 6.001 54.919 136.828 1.00 26.07 365 ASP A N 1
ATOM 2801 C CA . ASP A 1 361 ? 7.106 54.240 137.490 1.00 28.65 365 ASP A CA 1
ATOM 2802 C C . ASP A 1 361 ? 6.628 53.330 138.617 1.00 30.68 365 ASP A C 1
ATOM 2803 O O . ASP A 1 361 ? 7.410 52.975 139.504 1.00 33.55 365 ASP A O 1
ATOM 2808 N N . SER A 1 362 ? 5.358 52.948 138.595 1.00 21.10 366 SER A N 1
ATOM 2809 C CA . SER A 1 362 ? 4.809 52.049 139.594 1.00 25.02 366 SER A CA 1
ATOM 2810 C C . SER A 1 362 ? 4.890 50.611 139.106 1.00 21.88 366 SER A C 1
ATOM 2811 O O . SER A 1 362 ? 4.912 50.340 137.903 1.00 19.96 366 SER A O 1
ATOM 2814 N N . GLN A 1 363 ? 4.944 49.691 140.061 1.00 20.06 367 GLN A N 1
ATOM 2815 C CA . GLN A 1 363 ? 4.835 48.279 139.738 1.00 18.65 367 GLN A CA 1
ATOM 2816 C C . GLN A 1 363 ? 3.452 47.997 139.162 1.00 18.60 367 GLN A C 1
ATOM 2817 O O . GLN A 1 363 ? 2.479 48.688 139.471 1.00 22.57 367 GLN A O 1
ATOM 2823 N N . ILE A 1 364 ? 3.362 46.976 138.313 1.00 18.90 368 ILE A N 1
ATOM 2824 C CA . ILE A 1 364 ? 2.143 46.705 137.555 1.00 21.45 368 ILE A CA 1
ATOM 2825 C C . ILE A 1 364 ? 1.588 45.342 137.949 1.00 19.75 368 ILE A C 1
ATOM 2826 O O . ILE A 1 364 ? 2.288 44.325 137.846 1.00 20.13 368 ILE A O 1
ATOM 2831 N N . VAL A 1 365 ? 0.325 45.328 138.386 1.00 17.32 369 VAL A N 1
ATOM 2832 C CA . VAL A 1 365 ? -0.400 44.123 138.781 1.00 16.95 369 VAL A CA 1
ATOM 2833 C C . VAL A 1 365 ? -1.697 44.084 137.982 1.00 17.85 369 VAL A C 1
ATOM 2834 O O . VAL A 1 365 ? -2.475 45.044 138.017 1.00 15.22 369 VAL A O 1
ATOM 2838 N N . LEU A 1 366 ? -1.944 42.978 137.278 1.00 17.37 370 LEU A N 1
ATOM 2839 C CA . LEU A 1 366 ? -2.994 42.934 136.265 1.00 17.72 370 LEU A CA 1
ATOM 2840 C C . LEU A 1 366 ? -4.053 41.892 136.589 1.00 19.22 370 LEU A C 1
ATOM 2841 O O . LEU A 1 366 ? -3.731 40.750 136.935 1.00 17.89 370 LEU A O 1
ATOM 2846 N N . VAL A 1 367 ? -5.314 42.298 136.462 1.00 16.65 371 VAL A N 1
ATOM 2847 C CA . VAL A 1 367 ? -6.480 41.458 136.725 1.00 18.49 371 VAL A CA 1
ATOM 2848 C C . VAL A 1 367 ? -7.410 41.573 135.522 1.00 18.80 371 VAL A C 1
ATOM 2849 O O . VAL A 1 367 ? -8.475 42.198 135.624 1.00 20.28 371 VAL A O 1
ATOM 2853 N N . PRO A 1 368 ? -7.063 40.996 134.373 1.00 19.24 372 PRO A N 1
ATOM 2854 C CA . PRO A 1 368 ? -7.868 41.212 133.164 1.00 20.05 372 PRO A CA 1
ATOM 2855 C C . PRO A 1 368 ? -9.193 40.466 133.216 1.00 20.51 372 PRO A C 1
ATOM 2856 O O . PRO A 1 368 ? -9.378 39.520 133.984 1.00 23.70 372 PRO A O 1
ATOM 2860 N N . ARG A 1 369 ? -10.130 40.909 132.372 1.00 19.75 373 ARG A N 1
ATOM 2861 C CA . ARG A 1 369 ? -11.409 40.211 132.273 1.00 23.09 373 ARG A CA 1
ATOM 2862 C C . ARG A 1 369 ? -11.704 39.832 130.822 1.00 22.12 373 ARG A C 1
ATOM 2863 O O . ARG A 1 369 ? -11.973 38.663 130.524 1.00 26.27 373 ARG A O 1
ATOM 2871 N N . LEU A 1 370 ? -11.650 40.809 129.916 1.00 21.99 374 LEU A N 1
ATOM 2872 C CA . LEU A 1 370 ? -11.967 40.604 128.510 1.00 22.55 374 LEU A CA 1
ATOM 2873 C C . LEU A 1 370 ? -10.763 40.079 127.730 1.00 21.19 374 LEU A C 1
ATOM 2874 O O . LEU A 1 370 ? -9.611 40.175 128.166 1.00 18.72 374 LEU A O 1
ATOM 2879 N N . ALA A 1 371 ? -11.056 39.550 126.535 1.00 19.00 375 ALA A N 1
ATOM 2880 C CA . ALA A 1 371 ? -10.035 38.937 125.688 1.00 17.56 375 ALA A CA 1
ATOM 2881 C C . ALA A 1 371 ? -8.861 39.873 125.430 1.00 17.43 375 ALA A C 1
ATOM 2882 O O . ALA A 1 371 ? -7.700 39.475 125.572 1.00 19.54 375 ALA A O 1
ATOM 2884 N N . ASP A 1 372 ? -9.134 41.120 125.028 1.00 20.67 376 ASP A N 1
ATOM 2885 C CA . ASP A 1 372 ? -8.020 42.023 124.741 1.00 21.77 376 ASP A CA 1
ATOM 2886 C C . ASP A 1 372 ? -7.235 42.319 126.011 1.00 17.38 376 ASP A C 1
ATOM 2887 O O . ASP A 1 372 ? -6.005 42.443 125.976 1.00 20.99 376 ASP A O 1
ATOM 2892 N N . GLN A 1 373 ? -7.935 42.425 127.142 1.00 19.82 377 GLN A N 1
ATOM 2893 C CA . GLN A 1 373 ? -7.265 42.661 128.415 1.00 20.30 377 GLN A CA 1
ATOM 2894 C C . GLN A 1 373 ? -6.356 41.495 128.775 1.00 18.81 377 GLN A C 1
ATOM 2895 O O . GLN A 1 373 ? -5.226 41.695 129.239 1.00 17.13 377 GLN A O 1
ATOM 2901 N N . ILE A 1 374 ? -6.821 40.267 128.539 1.00 17.29 378 ILE A N 1
ATOM 2902 C CA . ILE A 1 374 ? -6.001 39.103 128.849 1.00 16.25 378 ILE A CA 1
ATOM 2903 C C . ILE A 1 374 ? -4.760 39.081 127.969 1.00 14.60 378 ILE A C 1
ATOM 2904 O O . ILE A 1 374 ? -3.645 38.855 128.453 1.00 15.54 378 ILE A O 1
ATOM 2909 N N . LEU A 1 375 ? -4.927 39.336 126.670 1.00 15.62 379 LEU A N 1
ATOM 2910 C CA . LEU A 1 375 ? -3.781 39.286 125.768 1.00 17.69 379 LEU A CA 1
ATOM 2911 C C . LEU A 1 375 ? -2.797 40.409 126.072 1.00 19.11 379 LEU A C 1
ATOM 2912 O O . LEU A 1 375 ? -1.579 40.195 126.042 1.00 21.09 379 LEU A O 1
ATOM 2917 N N . ASN A 1 376 ? -3.309 41.611 126.369 1.00 17.73 380 ASN A N 1
ATOM 2918 C CA . ASN A 1 376 ? -2.453 42.686 126.868 1.00 19.83 380 ASN A CA 1
ATOM 2919 C C . ASN A 1 376 ? -1.714 42.247 128.126 1.00 18.45 380 ASN A C 1
ATOM 2920 O O . ASN A 1 376 ? -0.523 42.531 128.294 1.00 18.40 380 ASN A O 1
ATOM 2925 N N . THR A 1 377 ? -2.409 41.544 129.022 1.00 18.27 381 THR A N 1
ATOM 2926 C CA . THR A 1 377 ? -1.778 41.083 130.256 1.00 16.11 381 THR A CA 1
ATOM 2927 C C . THR A 1 377 ? -0.687 40.054 129.974 1.00 16.10 381 THR A C 1
ATOM 2928 O O . THR A 1 377 ? 0.385 40.095 130.587 1.00 17.89 381 THR A O 1
ATOM 2932 N N . ARG A 1 378 ? -0.932 39.132 129.042 1.00 16.83 382 ARG A N 1
ATOM 2933 C CA . ARG A 1 378 ? 0.096 38.151 128.704 1.00 19.56 382 ARG A CA 1
ATOM 2934 C C . ARG A 1 378 ? 1.331 38.829 128.132 1.00 19.39 382 ARG A C 1
ATOM 2935 O O . ARG A 1 378 ? 2.464 38.444 128.446 1.00 21.77 382 ARG A O 1
ATOM 2943 N N . LEU A 1 379 ? 1.133 39.854 127.302 1.00 16.65 383 LEU A N 1
ATOM 2944 C CA . LEU A 1 379 ? 2.268 40.598 126.773 1.00 19.89 383 LEU A CA 1
ATOM 2945 C C . LEU A 1 379 ? 3.080 41.220 127.898 1.00 17.37 383 LEU A C 1
ATOM 2946 O O . LEU A 1 379 ? 4.301 41.032 127.978 1.00 17.90 383 LEU A O 1
ATOM 2951 N N . LEU A 1 380 ? 2.418 41.953 128.792 1.00 17.04 384 LEU A N 1
ATOM 2952 C CA . LEU A 1 380 ? 3.158 42.648 129.839 1.00 19.68 384 LEU A CA 1
ATOM 2953 C C . LEU A 1 380 ? 3.734 41.668 130.855 1.00 17.84 384 LEU A C 1
ATOM 2954 O O . LEU A 1 380 ? 4.915 41.755 131.210 1.00 21.67 384 LEU A O 1
ATOM 2959 N N . ALA A 1 381 ? 2.928 40.709 131.311 1.00 19.38 385 ALA A N 1
ATOM 2960 C CA . ALA A 1 381 ? 3.358 39.854 132.417 1.00 19.09 385 ALA A CA 1
ATOM 2961 C C . ALA A 1 381 ? 4.239 38.699 131.956 1.00 25.36 385 ALA A C 1
ATOM 2962 O O . ALA A 1 381 ? 5.224 38.367 132.625 1.00 25.51 385 ALA A O 1
ATOM 2964 N N . GLU A 1 382 ? 3.924 38.091 130.813 1.00 22.46 386 GLU A N 1
ATOM 2965 C CA . GLU A 1 382 ? 4.626 36.892 130.366 1.00 25.58 386 GLU A CA 1
ATOM 2966 C C . GLU A 1 382 ? 5.688 37.171 129.313 1.00 26.78 386 GLU A C 1
ATOM 2967 O O . GLU A 1 382 ? 6.778 36.597 129.380 1.00 30.35 386 GLU A O 1
ATOM 2973 N N . GLU A 1 383 ? 5.409 38.039 128.342 1.00 26.89 387 GLU A N 1
ATOM 2974 C CA . GLU A 1 383 ? 6.401 38.312 127.307 1.00 27.63 387 GLU A CA 1
ATOM 2975 C C . GLU A 1 383 ? 7.430 39.343 127.770 1.00 26.13 387 GLU A C 1
ATOM 2976 O O . GLU A 1 383 ? 8.625 39.043 127.852 1.00 27.32 387 GLU A O 1
ATOM 2982 N N . LEU A 1 384 ? 6.986 40.565 128.081 1.00 23.62 388 LEU A N 1
ATOM 2983 C CA . LEU A 1 384 ? 7.924 41.611 128.477 1.00 22.09 388 LEU A CA 1
ATOM 2984 C C . LEU A 1 384 ? 8.384 41.477 129.921 1.00 22.84 388 LEU A C 1
ATOM 2985 O O . LEU A 1 384 ? 9.450 42.002 130.269 1.00 21.22 388 LEU A O 1
ATOM 2990 N N . LYS A 1 385 ? 7.599 40.801 130.761 1.00 22.09 389 LYS A N 1
ATOM 2991 C CA . LYS A 1 385 ? 7.897 40.627 132.181 1.00 19.98 389 LYS A CA 1
ATOM 2992 C C . LYS A 1 385 ? 8.125 41.971 132.867 1.00 24.25 389 LYS A C 1
ATOM 2993 O O . LYS A 1 385 ? 9.113 42.189 133.575 1.00 20.78 389 LYS A O 1
ATOM 2999 N N . VAL A 1 386 ? 7.168 42.874 132.660 1.00 17.28 390 VAL A N 1
ATOM 3000 C CA . VAL A 1 386 ? 7.134 44.172 133.317 1.00 20.59 390 VAL A CA 1
ATOM 3001 C C . VAL A 1 386 ? 6.005 44.258 134.325 1.00 18.69 390 VAL A C 1
ATOM 3002 O O . VAL A 1 386 ? 5.786 45.327 134.914 1.00 22.12 390 VAL A O 1
ATOM 3006 N N . ALA A 1 387 ? 5.290 43.159 134.547 1.00 18.71 391 ALA A N 1
ATOM 3007 C CA . ALA A 1 387 ? 4.088 43.131 135.365 1.00 20.01 391 ALA A CA 1
ATOM 3008 C C . ALA A 1 387 ? 3.886 41.716 135.882 1.00 21.56 391 ALA A C 1
ATOM 3009 O O . ALA A 1 387 ? 4.524 40.768 135.419 1.00 22.23 391 ALA A O 1
ATOM 3011 N N . VAL A 1 388 ? 2.982 41.581 136.848 1.00 18.72 392 VAL A N 1
ATOM 3012 C CA . VAL A 1 388 ? 2.528 40.270 137.296 1.00 22.16 392 VAL A CA 1
ATOM 3013 C C . VAL A 1 388 ? 1.027 40.173 137.066 1.00 22.82 392 VAL A C 1
ATOM 3014 O O . VAL A 1 388 ? 0.313 41.182 137.063 1.00 19.87 392 VAL A O 1
ATOM 3018 N N . GLU A 1 389 ? 0.548 38.948 136.858 1.00 16.62 393 GLU A N 1
ATOM 3019 C CA . GLU A 1 389 ? -0.868 38.690 136.643 1.00 18.91 393 GLU A CA 1
ATOM 3020 C C . GLU A 1 389 ? -1.437 37.947 137.846 1.00 22.16 393 GLU A C 1
ATOM 3021 O O . GLU A 1 389 ? -0.788 37.057 138.402 1.00 19.94 393 GLU A O 1
ATOM 3027 N N . VAL A 1 390 ? -2.630 38.352 138.267 1.00 19.25 394 VAL A N 1
ATOM 3028 C CA . VAL A 1 390 ? -3.331 37.702 139.370 1.00 18.10 394 VAL A CA 1
ATOM 3029 C C . VAL A 1 390 ? -3.997 36.425 138.876 1.00 21.98 394 VAL A C 1
ATOM 3030 O O . VAL A 1 390 ? -4.646 36.418 137.824 1.00 22.20 394 VAL A O 1
ATOM 3034 N N . GLU A 1 391 ? -3.824 35.332 139.617 1.00 20.80 395 GLU A N 1
ATOM 3035 C CA . GLU A 1 391 ? -4.410 34.073 139.188 1.00 24.82 395 GLU A CA 1
ATOM 3036 C C . GLU A 1 391 ? -5.921 34.122 139.375 1.00 21.74 395 GLU A C 1
ATOM 3037 O O . GLU A 1 391 ? -6.434 34.807 140.262 1.00 23.40 395 GLU A O 1
ATOM 3043 N N . ARG A 1 392 ? -6.640 33.439 138.487 1.00 22.68 396 ARG A N 1
ATOM 3044 C CA . ARG A 1 392 ? -8.096 33.478 138.471 1.00 23.13 396 ARG A CA 1
ATOM 3045 C C . ARG A 1 392 ? -8.622 32.061 138.281 1.00 23.90 396 ARG A C 1
ATOM 3046 O O . ARG A 1 392 ? -7.891 31.158 137.870 1.00 24.02 396 ARG A O 1
ATOM 3054 N N . GLY A 1 393 ? -9.903 31.872 138.603 1.00 24.99 397 GLY A N 1
ATOM 3055 C CA . GLY A 1 393 ? -10.586 30.628 138.320 1.00 27.48 397 GLY A CA 1
ATOM 3056 C C . GLY A 1 393 ? -11.126 30.581 136.903 1.00 34.07 397 GLY A C 1
ATOM 3057 O O . GLY A 1 393 ? -10.987 31.519 136.118 1.00 32.90 397 GLY A O 1
ATOM 3058 N N . ASP A 1 394 ? -11.814 29.479 136.592 1.00 35.84 398 ASP A N 1
ATOM 3059 C CA . ASP A 1 394 ? -12.352 29.305 135.245 1.00 39.63 398 ASP A CA 1
ATOM 3060 C C . ASP A 1 394 ? -13.429 30.323 134.895 1.00 43.37 398 ASP A C 1
ATOM 3061 O O . ASP A 1 394 ? -13.657 30.573 133.706 1.00 42.48 398 ASP A O 1
ATOM 3066 N N . MET A 1 395 ? -14.107 30.905 135.884 1.00 35.93 399 MET A N 1
ATOM 3067 C CA . MET A 1 395 ? -15.149 31.886 135.617 1.00 38.21 399 MET A CA 1
ATOM 3068 C C . MET A 1 395 ? -14.703 33.314 135.910 1.00 40.39 399 MET A C 1
ATOM 3069 O O . MET A 1 395 ? -15.552 34.199 136.065 1.00 38.64 399 MET A O 1
ATOM 3074 N N . GLY A 1 396 ? -13.395 33.570 135.971 1.00 35.18 400 GLY A N 1
ATOM 3075 C CA . GLY A 1 396 ? -12.929 34.921 136.177 1.00 33.27 400 GLY A CA 1
ATOM 3076 C C . GLY A 1 396 ? -12.689 35.291 137.625 1.00 29.58 400 GLY A C 1
ATOM 3077 O O . GLY A 1 396 ? -12.091 36.343 137.889 1.00 26.50 400 GLY A O 1
ATOM 3078 N N . TRP A 1 397 ? -13.177 34.485 138.564 1.00 30.45 401 TRP A N 1
ATOM 3079 C CA . TRP A 1 397 ? -13.083 34.799 139.984 1.00 27.38 401 TRP A CA 1
ATOM 3080 C C . TRP A 1 397 ? -11.629 34.799 140.442 1.00 25.60 401 TRP A C 1
ATOM 3081 O O . TRP A 1 397 ? -10.842 33.930 140.059 1.00 23.85 401 TRP A O 1
ATOM 3092 N N . PHE A 1 398 ? -11.261 35.791 141.253 1.00 19.42 402 PHE A N 1
ATOM 3093 C CA . PHE A 1 398 ? -9.953 35.802 141.891 1.00 18.69 402 PHE A CA 1
ATOM 3094 C C . PHE A 1 398 ? -10.126 35.944 143.396 1.00 23.29 402 PHE A C 1
ATOM 3095 O O . PHE A 1 398 ? -10.966 36.717 143.863 1.00 20.25 402 PHE A O 1
ATOM 3103 N N . SER A 1 399 ? -9.332 35.190 144.148 1.00 20.32 403 SER A N 1
ATOM 3104 C CA . SER A 1 399 ? -9.438 35.179 145.597 1.00 21.68 403 SER A CA 1
ATOM 3105 C C . SER A 1 399 ? -8.618 36.307 146.209 1.00 21.19 403 SER A C 1
ATOM 3106 O O . SER A 1 399 ? -7.698 36.856 145.590 1.00 20.73 403 SER A O 1
ATOM 3109 N N . LYS A 1 400 ? -8.961 36.637 147.455 1.00 20.22 404 LYS A N 1
ATOM 3110 C CA . LYS A 1 400 ? -8.203 37.648 148.182 1.00 18.60 404 LYS A CA 1
ATOM 3111 C C . LYS A 1 400 ? -6.770 37.192 148.431 1.00 20.90 404 LYS A C 1
ATOM 3112 O O . LYS A 1 400 ? -5.849 38.016 148.454 1.00 18.35 404 LYS A O 1
ATOM 3118 N N . GLU A 1 401 ? -6.559 35.883 148.605 1.00 18.01 405 GLU A N 1
ATOM 3119 C CA . GLU A 1 401 ? -5.212 35.376 148.850 1.00 16.66 405 GLU A CA 1
ATOM 3120 C C . GLU A 1 401 ? -4.317 35.564 147.630 1.00 18.99 405 GLU A C 1
ATOM 3121 O O . GLU A 1 401 ? -3.132 35.892 147.764 1.00 20.12 405 GLU A O 1
ATOM 3127 N N . ASP A 1 402 ? -4.860 35.339 146.433 1.00 19.44 406 ASP A N 1
ATOM 3128 C CA . ASP A 1 402 ? -4.060 35.458 145.219 1.00 21.26 406 ASP A CA 1
ATOM 3129 C C . ASP A 1 402 ? -3.817 36.915 144.845 1.00 18.68 406 ASP A C 1
ATOM 3130 O O . ASP A 1 402 ? -2.741 37.260 144.346 1.00 18.35 406 ASP A O 1
ATOM 3135 N N . LEU A 1 403 ? -4.805 37.784 145.059 1.00 18.71 407 LEU A N 1
ATOM 3136 C CA . LEU A 1 403 ? -4.573 39.208 144.846 1.00 17.69 407 LEU A CA 1
ATOM 3137 C C . LEU A 1 403 ? -3.511 39.734 145.806 1.00 17.99 407 LEU A C 1
ATOM 3138 O O . LEU A 1 403 ? -2.598 40.463 145.401 1.00 16.88 407 LEU A O 1
ATOM 3143 N N . CYS A 1 404 ? -3.613 39.365 147.085 1.00 18.23 408 CYS A N 1
ATOM 3144 C CA . CYS A 1 404 ? -2.612 39.769 148.070 1.00 20.67 408 CYS A CA 1
ATOM 3145 C C . CYS A 1 404 ? -1.218 39.291 147.670 1.00 18.53 408 CYS A C 1
ATOM 3146 O O . CYS A 1 404 ? -0.255 40.068 147.680 1.00 15.98 408 CYS A O 1
ATOM 3149 N N . LYS A 1 405 ? -1.101 38.008 147.301 1.00 21.44 409 LYS A N 1
ATOM 3150 C CA . LYS A 1 405 ? 0.184 37.445 146.885 1.00 20.67 409 LYS A CA 1
ATOM 3151 C C . LYS A 1 405 ? 0.772 38.191 145.691 1.00 22.45 409 LYS A C 1
ATOM 3152 O O . LYS A 1 405 ? 1.986 38.429 145.636 1.00 19.47 409 LYS A O 1
ATOM 3158 N N . ALA A 1 406 ? -0.067 38.544 144.711 1.00 22.16 410 ALA A N 1
ATOM 3159 C CA . ALA A 1 406 ? 0.420 39.291 143.553 1.00 23.19 410 ALA A CA 1
ATOM 3160 C C . ALA A 1 406 ? 0.965 40.656 143.959 1.00 19.11 410 ALA A C 1
ATOM 3161 O O . ALA A 1 406 ? 2.031 41.072 143.489 1.00 21.64 410 ALA A O 1
ATOM 3163 N N . ILE A 1 407 ? 0.241 41.374 144.822 1.00 19.87 411 ILE A N 1
ATOM 3164 C CA . ILE A 1 407 ? 0.705 42.685 145.277 1.00 16.82 411 ILE A CA 1
ATOM 3165 C C . ILE A 1 407 ? 1.993 42.540 146.078 1.00 21.23 411 ILE A C 1
ATOM 3166 O O . ILE A 1 407 ? 2.961 43.286 145.876 1.00 20.00 411 ILE A O 1
ATOM 3171 N N . LYS A 1 408 ? 2.020 41.571 147.001 1.00 21.91 412 LYS A N 1
ATOM 3172 C CA . LYS A 1 408 ? 3.219 41.322 147.797 1.00 21.87 412 LYS A CA 1
ATOM 3173 C C . LYS A 1 408 ? 4.410 40.991 146.910 1.00 23.90 412 LYS A C 1
ATOM 3174 O O . LYS A 1 408 ? 5.538 41.418 147.183 1.00 23.20 412 LYS A O 1
ATOM 3180 N N . SER A 1 409 ? 4.169 40.241 145.833 1.00 23.07 413 SER A N 1
ATOM 3181 C CA . SER A 1 409 ? 5.252 39.801 144.960 1.00 20.14 413 SER A CA 1
ATOM 3182 C C . SER A 1 409 ? 5.948 40.964 144.255 1.00 22.75 413 SER A C 1
ATOM 3183 O O . SER A 1 409 ? 7.119 40.842 143.877 1.00 22.91 413 SER A O 1
ATOM 3186 N N . VAL A 1 410 ? 5.268 42.098 144.073 1.00 18.59 414 VAL A N 1
ATOM 3187 C CA . VAL A 1 410 ? 5.919 43.256 143.465 1.00 21.33 414 VAL A CA 1
ATOM 3188 C C . VAL A 1 410 ? 6.315 44.325 144.480 1.00 21.07 414 VAL A C 1
ATOM 3189 O O . VAL A 1 410 ? 7.090 45.228 144.128 1.00 23.20 414 VAL A O 1
ATOM 3193 N N . MET A 1 411 ? 5.798 44.225 145.701 1.00 19.53 415 MET A N 1
ATOM 3194 C CA . MET A 1 411 ? 6.100 45.193 146.748 1.00 22.27 415 MET A CA 1
ATOM 3195 C C . MET A 1 411 ? 7.283 44.741 147.598 1.00 27.09 415 MET A C 1
ATOM 3196 O O . MET A 1 411 ? 8.188 45.525 147.883 1.00 23.71 415 MET A O 1
ATOM 3201 N N . ASP A 1 412 ? 7.201 43.527 148.095 1.00 26.94 416 ASP A N 1
ATOM 3202 C CA . ASP A 1 412 ? 8.214 43.021 148.976 1.00 32.35 416 ASP A CA 1
ATOM 3203 C C . ASP A 1 412 ? 9.558 43.372 148.388 1.00 28.52 416 ASP A C 1
ATOM 3204 O O . ASP A 1 412 ? 9.820 43.086 147.293 1.00 38.42 416 ASP A O 1
ATOM 3209 N N . GLU A 1 413 ? 10.385 44.046 149.180 1.00 40.22 417 GLU A N 1
ATOM 3210 C CA . GLU A 1 413 ? 11.686 44.514 148.715 1.00 44.86 417 GLU A CA 1
ATOM 3211 C C . GLU A 1 413 ? 12.661 43.360 148.525 1.00 42.22 417 GLU A C 1
ATOM 3212 O O . GLU A 1 413 ? 13.689 43.505 147.864 1.00 47.58 417 GLU A O 1
ATOM 3218 N N . GLU A 1 414 ? 12.333 42.213 149.110 1.00 45.00 418 GLU A N 1
ATOM 3219 C CA . GLU A 1 414 ? 13.186 41.037 149.010 1.00 48.70 418 GLU A CA 1
ATOM 3220 C C . GLU A 1 414 ? 12.617 40.021 148.027 1.00 48.02 418 GLU A C 1
ATOM 3221 O O . GLU A 1 414 ? 12.908 38.828 148.120 1.00 54.58 418 GLU A O 1
ATOM 3227 N N . SER A 1 415 ? 11.806 40.493 147.084 1.00 43.96 419 SER A N 1
ATOM 3228 C CA . SER A 1 415 ? 11.216 39.601 146.093 1.00 43.38 419 SER A CA 1
ATOM 3229 C C . SER A 1 415 ? 11.926 39.724 144.749 1.00 34.82 419 SER A C 1
ATOM 3230 O O . SER A 1 415 ? 11.953 40.798 144.147 1.00 31.33 419 SER A O 1
ATOM 3233 N N . GLU A 1 416 ? 12.500 38.620 144.282 1.00 36.16 420 GLU A N 1
ATOM 3234 C CA . GLU A 1 416 ? 13.208 38.610 143.015 1.00 42.85 420 GLU A CA 1
ATOM 3235 C C . GLU A 1 416 ? 12.266 38.943 141.874 1.00 30.49 420 GLU A C 1
ATOM 3236 O O . GLU A 1 416 ? 12.651 39.646 140.936 1.00 26.89 420 GLU A O 1
ATOM 3242 N N . VAL A 1 417 ? 11.032 38.436 141.924 1.00 32.43 421 VAL A N 1
ATOM 3243 C CA . VAL A 1 417 ? 10.094 38.728 140.846 1.00 27.55 421 VAL A CA 1
ATOM 3244 C C . VAL A 1 417 ? 9.775 40.216 140.815 1.00 24.92 421 VAL A C 1
ATOM 3245 O O . VAL A 1 417 ? 9.669 40.816 139.740 1.00 24.07 421 VAL A O 1
ATOM 3249 N N . GLY A 1 418 ? 9.667 40.842 141.990 1.00 22.94 422 GLY A N 1
ATOM 3250 C CA . GLY A 1 418 ? 9.461 42.282 142.038 1.00 23.53 422 GLY A CA 1
ATOM 3251 C C . GLY A 1 418 ? 10.636 43.054 141.473 1.00 25.21 422 GLY A C 1
ATOM 3252 O O . GLY A 1 418 ? 10.456 44.065 140.789 1.00 20.30 422 GLY A O 1
ATOM 3253 N N . LYS A 1 419 ? 11.855 42.584 141.750 1.00 26.86 423 LYS A N 1
ATOM 3254 C CA . LYS A 1 419 ? 13.053 43.240 141.235 1.00 27.55 423 LYS A CA 1
ATOM 3255 C C . LYS A 1 419 ? 13.124 43.130 139.720 1.00 24.77 423 LYS A C 1
ATOM 3256 O O . LYS A 1 419 ? 13.486 44.096 139.036 1.00 27.43 423 LYS A O 1
ATOM 3262 N N . LEU A 1 420 ? 12.777 41.957 139.184 1.00 23.83 424 LEU A N 1
ATOM 3263 C CA . LEU A 1 420 ? 12.845 41.722 137.746 1.00 23.50 424 LEU A CA 1
ATOM 3264 C C . LEU A 1 420 ? 11.850 42.593 136.988 1.00 23.91 424 LEU A C 1
ATOM 3265 O O . LEU A 1 420 ? 12.216 43.259 136.013 1.00 23.05 424 LEU A O 1
ATOM 3270 N N . VAL A 1 421 ? 10.581 42.592 137.407 1.00 23.83 425 VAL A N 1
ATOM 3271 C CA . VAL A 1 421 ? 9.586 43.353 136.656 1.00 22.12 425 VAL A CA 1
ATOM 3272 C C . VAL A 1 421 ? 9.839 44.853 136.774 1.00 23.17 425 VAL A C 1
ATOM 3273 O O . VAL A 1 421 ? 9.606 45.600 135.817 1.00 22.93 425 VAL A O 1
ATOM 3277 N N . LYS A 1 422 ? 10.355 45.317 137.915 1.00 23.70 426 LYS A N 1
ATOM 3278 C CA . LYS A 1 422 ? 10.699 46.731 138.042 1.00 21.31 426 LYS A CA 1
ATOM 3279 C C . LYS A 1 422 ? 11.847 47.093 137.109 1.00 25.02 426 LYS A C 1
ATOM 3280 O O . LYS A 1 422 ? 11.829 48.149 136.465 1.00 22.85 426 LYS A O 1
ATOM 3286 N N . LYS A 1 423 ? 12.858 46.227 137.034 1.00 24.43 427 LYS A N 1
ATOM 3287 C CA . LYS A 1 423 ? 13.976 46.454 136.126 1.00 25.10 427 LYS A CA 1
ATOM 3288 C C . LYS A 1 423 ? 13.508 46.469 134.676 1.00 25.78 427 LYS A C 1
ATOM 3289 O O . LYS A 1 423 ? 13.861 47.370 133.906 1.00 27.54 427 LYS A O 1
ATOM 3295 N N . ASN A 1 424 ? 12.707 45.474 134.283 1.00 22.70 428 ASN A N 1
ATOM 3296 C CA . ASN A 1 424 ? 12.199 45.441 132.914 1.00 22.48 428 ASN A CA 1
ATOM 3297 C C . ASN A 1 424 ? 11.284 46.626 132.627 1.00 22.62 428 ASN A C 1
ATOM 3298 O O . ASN A 1 424 ? 11.340 47.209 131.539 1.00 24.24 428 ASN A O 1
ATOM 3303 N N . HIS A 1 425 ? 10.418 46.981 133.580 1.00 20.14 429 HIS A N 1
ATOM 3304 C CA . HIS A 1 425 ? 9.506 48.104 133.379 1.00 20.56 429 HIS A CA 1
ATOM 3305 C C . HIS A 1 425 ? 10.272 49.399 133.126 1.00 22.53 429 HIS A C 1
ATOM 3306 O O . HIS A 1 425 ? 9.944 50.160 132.208 1.00 23.73 429 HIS A O 1
ATOM 3313 N N . ALA A 1 426 ? 11.310 49.658 133.924 1.00 23.17 430 ALA A N 1
ATOM 3314 C CA . ALA A 1 426 ? 12.113 50.865 133.735 1.00 27.38 430 ALA A CA 1
ATOM 3315 C C . ALA A 1 426 ? 12.699 50.921 132.328 1.00 24.62 430 ALA A C 1
ATOM 3316 O O . ALA A 1 426 ? 12.678 51.972 131.676 1.00 28.37 430 ALA A O 1
ATOM 3318 N N . LYS A 1 427 ? 13.248 49.799 131.851 1.00 29.86 431 LYS A N 1
ATOM 3319 C CA . LYS A 1 427 ? 13.749 49.729 130.480 1.00 31.50 431 LYS A CA 1
ATOM 3320 C C . LYS A 1 427 ? 12.676 50.112 129.471 1.00 30.70 431 LYS A C 1
ATOM 3321 O O . LYS A 1 427 ? 12.901 50.950 128.589 1.00 32.50 431 LYS A O 1
ATOM 3327 N N . TRP A 1 428 ? 11.497 49.501 129.588 1.00 27.41 432 TRP A N 1
ATOM 3328 C CA . TRP A 1 428 ? 10.442 49.742 128.612 1.00 26.75 432 TRP A CA 1
ATOM 3329 C C . TRP A 1 428 ? 9.886 51.153 128.738 1.00 29.13 432 TRP A C 1
ATOM 3330 O O . TRP A 1 428 ? 9.560 51.785 127.727 1.00 28.77 432 TRP A O 1
ATOM 3341 N N . ARG A 1 429 ? 9.787 51.670 129.968 1.00 26.79 433 ARG A N 1
ATOM 3342 C CA . ARG A 1 429 ? 9.317 53.039 130.161 1.00 26.83 433 ARG A CA 1
ATOM 3343 C C . ARG A 1 429 ? 10.257 54.032 129.496 1.00 31.06 433 ARG A C 1
ATOM 3344 O O . ARG A 1 429 ? 9.815 55.018 128.896 1.00 28.27 433 ARG A O 1
ATOM 3352 N N . GLU A 1 430 ? 11.564 53.804 129.628 1.00 30.04 434 GLU A N 1
ATOM 3353 C CA . GLU A 1 430 ? 12.539 54.690 129.005 1.00 32.89 434 GLU A CA 1
ATOM 3354 C C . GLU A 1 430 ? 12.350 54.756 127.492 1.00 32.90 434 GLU A C 1
ATOM 3355 O O . GLU A 1 430 ? 12.413 55.840 126.901 1.00 35.50 434 GLU A O 1
ATOM 3361 N N . THR A 1 431 ? 12.114 53.612 126.845 1.00 31.95 435 THR A N 1
ATOM 3362 C CA . THR A 1 431 ? 11.804 53.627 125.417 1.00 31.10 435 THR A CA 1
ATOM 3363 C C . THR A 1 431 ? 10.531 54.419 125.134 1.00 31.44 435 THR A C 1
ATOM 3364 O O . THR A 1 431 ? 10.507 55.280 124.248 1.00 27.60 435 THR A O 1
ATOM 3368 N N . LEU A 1 432 ? 9.465 54.153 125.892 1.00 27.87 436 LEU A N 1
ATOM 3369 C CA . LEU A 1 432 ? 8.160 54.715 125.563 1.00 27.30 436 LEU A CA 1
ATOM 3370 C C . LEU A 1 432 ? 8.044 56.201 125.871 1.00 28.68 436 LEU A C 1
ATOM 3371 O O . LEU A 1 432 ? 7.022 56.796 125.515 1.00 25.55 436 LEU A O 1
ATOM 3376 N N . VAL A 1 433 ? 9.097 56.777 126.444 1.00 34.95 437 VAL A N 1
ATOM 3377 C CA . VAL A 1 433 ? 9.190 58.215 126.656 1.00 32.28 437 VAL A CA 1
ATOM 3378 C C . VAL A 1 433 ? 10.405 58.799 125.931 1.00 36.16 437 VAL A C 1
ATOM 3379 O O . VAL A 1 433 ? 10.856 59.898 126.254 1.00 36.06 437 VAL A O 1
ATOM 3383 N N . SER A 1 434 ? 10.931 58.062 124.953 1.00 39.59 438 SER A N 1
ATOM 3384 C CA . SER A 1 434 ? 12.061 58.534 124.151 1.00 35.97 438 SER A CA 1
ATOM 3385 C C . SER A 1 434 ? 11.747 59.924 123.611 1.00 39.17 438 SER A C 1
ATOM 3386 O O . SER A 1 434 ? 10.622 60.401 123.762 1.00 34.12 438 SER A O 1
ATOM 3389 N N . PRO A 1 435 ? 12.718 60.588 122.987 1.00 41.53 439 PRO A N 1
ATOM 3390 C CA . PRO A 1 435 ? 12.445 61.964 122.554 1.00 35.46 439 PRO A CA 1
ATOM 3391 C C . PRO A 1 435 ? 11.545 62.001 121.323 1.00 32.13 439 PRO A C 1
ATOM 3392 O O . PRO A 1 435 ? 11.976 61.627 120.233 1.00 33.82 439 PRO A O 1
ATOM 3396 N N . GLY A 1 436 ? 10.307 62.450 121.503 1.00 30.19 440 GLY A N 1
ATOM 3397 C CA . GLY A 1 436 ? 9.357 62.526 120.409 1.00 27.97 440 GLY A CA 1
ATOM 3398 C C . GLY A 1 436 ? 8.833 61.163 120.004 1.00 25.15 440 GLY A C 1
ATOM 3399 O O . GLY A 1 436 ? 8.663 60.878 118.819 1.00 27.28 440 GLY A O 1
ATOM 3400 N N . TYR A 1 437 ? 8.575 60.316 120.996 1.00 23.50 441 TYR A N 1
ATOM 3401 C CA . TYR A 1 437 ? 8.070 58.969 120.744 1.00 21.78 441 TYR A CA 1
ATOM 3402 C C . TYR A 1 437 ? 6.654 58.987 120.177 1.00 21.66 441 TYR A C 1
ATOM 3403 O O . TYR A 1 437 ? 6.393 58.416 119.111 1.00 21.88 441 TYR A O 1
ATOM 3412 N N . MET A 1 438 ? 5.722 59.632 120.877 1.00 19.41 442 MET A N 1
ATOM 3413 C CA . MET A 1 438 ? 4.335 59.619 120.420 1.00 19.07 442 MET A CA 1
ATOM 3414 C C . MET A 1 438 ? 4.176 60.433 119.146 1.00 22.60 442 MET A C 1
ATOM 3415 O O . MET A 1 438 ? 3.542 59.983 118.185 1.00 19.25 442 MET A O 1
ATOM 3420 N N . ASP A 1 439 ? 4.756 61.636 119.120 1.00 24.44 443 ASP A N 1
ATOM 3421 C CA . ASP A 1 439 ? 4.606 62.509 117.961 1.00 24.10 443 ASP A CA 1
ATOM 3422 C C . ASP A 1 439 ? 5.189 61.882 116.701 1.00 20.78 443 ASP A C 1
ATOM 3423 O O . ASP A 1 439 ? 4.648 62.078 115.607 1.00 24.00 443 ASP A O 1
ATOM 3428 N N . ASN A 1 440 ? 6.279 61.121 116.831 1.00 23.13 444 ASN A N 1
ATOM 3429 C CA . ASN A 1 440 ? 6.888 60.508 115.654 1.00 21.82 444 ASN A CA 1
ATOM 3430 C C . ASN A 1 440 ? 5.974 59.459 115.029 1.00 23.66 444 ASN A C 1
ATOM 3431 O O . ASN A 1 440 ? 5.950 59.304 113.803 1.00 21.31 444 ASN A O 1
ATOM 3436 N N . TYR A 1 441 ? 5.228 58.712 115.848 1.00 23.00 445 TYR A N 1
ATOM 3437 C CA . TYR A 1 441 ? 4.264 57.769 115.282 1.00 19.38 445 TYR A CA 1
ATOM 3438 C C . TYR A 1 441 ? 3.193 58.502 114.485 1.00 19.86 445 TYR A C 1
ATOM 3439 O O . TYR A 1 441 ? 2.798 58.059 113.399 1.00 21.61 445 TYR A O 1
ATOM 3448 N N . LEU A 1 442 ? 2.719 59.634 115.009 1.00 21.95 446 LEU A N 1
ATOM 3449 C CA . LEU A 1 442 ? 1.656 60.379 114.342 1.00 22.07 446 LEU A CA 1
ATOM 3450 C C . LEU A 1 442 ? 2.126 60.953 113.014 1.00 21.29 446 LEU A C 1
ATOM 3451 O O . LEU A 1 442 ? 1.401 60.889 112.013 1.00 18.27 446 LEU A O 1
ATOM 3456 N N . GLU A 1 443 ? 3.334 61.523 112.985 1.00 21.57 447 GLU A N 1
ATOM 3457 C CA . GLU A 1 443 ? 3.842 62.094 111.744 1.00 23.10 447 GLU A CA 1
ATOM 3458 C C . GLU A 1 443 ? 4.188 60.997 110.746 1.00 21.36 447 GLU A C 1
ATOM 3459 O O . GLU A 1 443 ? 3.974 61.156 109.539 1.00 19.57 447 GLU A O 1
ATOM 3465 N N . ASP A 1 444 ? 4.708 59.868 111.237 1.00 22.66 448 ASP A N 1
ATOM 3466 C CA . ASP A 1 444 ? 4.964 58.723 110.367 1.00 23.78 448 ASP A CA 1
ATOM 3467 C C . ASP A 1 444 ? 3.663 58.181 109.791 1.00 22.64 448 ASP A C 1
ATOM 3468 O O . ASP A 1 444 ? 3.602 57.783 108.620 1.00 23.74 448 ASP A O 1
ATOM 3473 N N . PHE A 1 445 ? 2.610 58.166 110.610 1.00 23.24 449 PHE A N 1
ATOM 3474 C CA . PHE A 1 445 ? 1.300 57.704 110.167 1.00 19.60 449 PHE A CA 1
ATOM 3475 C C . PHE A 1 445 ? 0.762 58.592 109.051 1.00 20.80 449 PHE A C 1
ATOM 3476 O O . PHE A 1 445 ? 0.209 58.096 108.062 1.00 20.10 449 PHE A O 1
ATOM 3484 N N . ILE A 1 446 ? 0.934 59.912 109.186 1.00 21.46 450 ILE A N 1
ATOM 3485 C CA . ILE A 1 446 ? 0.442 60.840 108.171 1.00 19.20 450 ILE A CA 1
ATOM 3486 C C . ILE A 1 446 ? 1.163 60.624 106.845 1.00 19.71 450 ILE A C 1
ATOM 3487 O O . ILE A 1 446 ? 0.537 60.620 105.778 1.00 22.29 450 ILE A O 1
ATOM 3492 N N . GLN A 1 447 ? 2.487 60.451 106.883 1.00 24.12 451 GLN A N 1
ATOM 3493 C CA . GLN A 1 447 ? 3.219 60.217 105.642 1.00 24.20 451 GLN A CA 1
ATOM 3494 C C . GLN A 1 447 ? 2.758 58.938 104.963 1.00 24.50 451 GLN A C 1
ATOM 3495 O O . GLN A 1 447 ? 2.645 58.886 103.732 1.00 24.21 451 GLN A O 1
ATOM 3501 N N . GLN A 1 448 ? 2.444 57.907 105.752 1.00 23.71 452 GLN A N 1
ATOM 3502 C CA . GLN A 1 448 ? 1.918 56.678 105.174 1.00 21.05 452 GLN A CA 1
ATOM 3503 C C . GLN A 1 448 ? 0.578 56.928 104.493 1.00 22.84 452 GLN A C 1
ATOM 3504 O O . GLN A 1 448 ? 0.297 56.357 103.433 1.00 22.96 452 GLN A O 1
ATOM 3510 N N . LEU A 1 449 ? -0.259 57.790 105.081 1.00 19.09 453 LEU A N 1
ATOM 3511 C CA . LEU A 1 449 ? -1.527 58.130 104.444 1.00 21.98 453 LEU A CA 1
ATOM 3512 C C . LEU A 1 449 ? -1.303 58.778 103.080 1.00 24.38 453 LEU A C 1
ATOM 3513 O O . LEU A 1 449 ? -2.044 58.509 102.127 1.00 22.84 453 LEU A O 1
ATOM 3518 N N . TYR A 1 450 ? -0.266 59.612 102.962 1.00 24.07 454 TYR A N 1
ATOM 3519 C CA . TYR A 1 450 ? 0.056 60.254 101.692 1.00 26.63 454 TYR A CA 1
ATOM 3520 C C . TYR A 1 450 ? 0.510 59.271 100.617 1.00 29.94 454 TYR A C 1
ATOM 3521 O O . TYR A 1 450 ? 0.449 59.606 99.429 1.00 29.41 454 TYR A O 1
ATOM 3530 N N . GLY A 1 451 ? 0.952 58.074 100.993 1.00 27.77 455 GLY A N 1
ATOM 3531 C CA . GLY A 1 451 ? 1.431 57.107 100.019 1.00 31.88 455 GLY A CA 1
ATOM 3532 C C . GLY A 1 451 ? 0.456 55.997 99.679 1.00 29.77 455 GLY A C 1
ATOM 3533 O O . GLY A 1 451 ? -0.722 56.074 100.014 1.00 36.01 455 GLY A O 1
ATOM 3534 N N . GLU B 1 1 ? -4.154 14.882 92.036 1.00 41.63 5 GLU B N 1
ATOM 3535 C CA . GLU B 1 1 ? -5.373 15.448 91.474 1.00 34.51 5 GLU B CA 1
ATOM 3536 C C . GLU B 1 1 ? -6.169 16.177 92.556 1.00 32.45 5 GLU B C 1
ATOM 3537 O O . GLU B 1 1 ? -6.538 15.592 93.577 1.00 30.73 5 GLU B O 1
ATOM 3543 N N . LYS B 1 2 ? -6.422 17.460 92.323 1.00 30.47 6 LYS B N 1
ATOM 3544 C CA . LYS B 1 2 ? -7.224 18.257 93.231 1.00 30.40 6 LYS B CA 1
ATOM 3545 C C . LYS B 1 2 ? -8.668 17.769 93.219 1.00 29.37 6 LYS B C 1
ATOM 3546 O O . LYS B 1 2 ? -9.121 17.179 92.235 1.00 26.87 6 LYS B O 1
ATOM 3552 N N . PRO B 1 3 ? -9.417 18.000 94.297 1.00 28.95 7 PRO B N 1
ATOM 3553 C CA . PRO B 1 3 ? -10.826 17.605 94.279 1.00 25.68 7 PRO B CA 1
ATOM 3554 C C . PRO B 1 3 ? -11.545 18.415 93.214 1.00 23.88 7 PRO B C 1
ATOM 3555 O O . PRO B 1 3 ? -11.214 19.575 92.962 1.00 25.12 7 PRO B O 1
ATOM 3559 N N . LYS B 1 4 ? -12.520 17.786 92.568 1.00 22.56 8 LYS B N 1
ATOM 3560 C CA . LYS B 1 4 ? -13.314 18.485 91.571 1.00 22.49 8 LYS B CA 1
ATOM 3561 C C . LYS B 1 4 ? -14.137 19.589 92.232 1.00 19.43 8 LYS B C 1
ATOM 3562 O O . LYS B 1 4 ? -14.429 19.551 93.431 1.00 19.19 8 LYS B O 1
ATOM 3568 N N . LEU B 1 5 ? -14.482 20.602 91.445 1.00 16.34 9 LEU B N 1
ATOM 3569 C CA . LEU B 1 5 ? -15.305 21.693 91.944 1.00 14.12 9 LEU B CA 1
ATOM 3570 C C . LEU B 1 5 ? -16.778 21.365 91.745 1.00 13.25 9 LEU B C 1
ATOM 3571 O O . LEU B 1 5 ? -17.150 20.665 90.804 1.00 14.94 9 LEU B O 1
ATOM 3576 N N . HIS B 1 6 ? -17.615 21.875 92.646 1.00 12.40 10 HIS B N 1
ATOM 3577 C CA . HIS B 1 6 ? -19.059 21.911 92.445 1.00 13.80 10 HIS B CA 1
ATOM 3578 C C . HIS B 1 6 ? -19.466 23.366 92.241 1.00 13.21 10 HIS B C 1
ATOM 3579 O O . HIS B 1 6 ? -19.333 24.186 93.156 1.00 11.92 10 HIS B O 1
ATOM 3586 N N . ILE B 1 7 ? -19.960 23.677 91.049 1.00 11.58 11 ILE B N 1
ATOM 3587 C CA . ILE B 1 7 ? -20.327 25.033 90.660 1.00 11.91 11 ILE B CA 1
ATOM 3588 C C . ILE B 1 7 ? -21.836 25.081 90.480 1.00 14.86 11 ILE B C 1
ATOM 3589 O O . ILE B 1 7 ? -22.412 24.214 89.815 1.00 14.30 11 ILE B O 1
ATOM 3594 N N . THR B 1 8 ? -22.481 26.066 91.096 1.00 10.93 12 THR B N 1
ATOM 3595 C CA . THR B 1 8 ? -23.893 26.323 90.855 1.00 12.42 12 THR B CA 1
ATOM 3596 C C . THR B 1 8 ? -24.018 27.553 89.967 1.00 14.28 12 THR B C 1
ATOM 3597 O O . THR B 1 8 ? -23.325 28.557 90.169 1.00 13.81 12 THR B O 1
ATOM 3601 N N . MET B 1 9 ? -24.879 27.451 88.963 1.00 13.85 13 MET B N 1
ATOM 3602 C CA . MET B 1 9 ? -25.124 28.510 87.994 1.00 12.50 13 MET B CA 1
ATOM 3603 C C . MET B 1 9 ? -26.536 29.061 88.161 1.00 13.18 13 MET B C 1
ATOM 3604 O O . MET B 1 9 ? -27.505 28.299 88.143 1.00 12.06 13 MET B O 1
ATOM 3609 N N . PHE B 1 10 ? -26.669 30.379 88.295 1.00 12.00 14 PHE B N 1
ATOM 3610 C CA . PHE B 1 10 ? -27.997 30.989 88.350 1.00 10.58 14 PHE B CA 1
ATOM 3611 C C . PHE B 1 10 ? -28.023 32.188 87.411 1.00 9.85 14 PHE B C 1
ATOM 3612 O O . PHE B 1 10 ? -27.785 33.330 87.832 1.00 13.16 14 PHE B O 1
ATOM 3620 N N . PRO B 1 11 ? -28.306 31.966 86.134 1.00 11.01 15 PRO B N 1
ATOM 3621 C CA . PRO B 1 11 ? -28.309 33.065 85.165 1.00 9.58 15 PRO B CA 1
ATOM 3622 C C . PRO B 1 11 ? -29.628 33.821 85.143 1.00 11.42 15 PRO B C 1
ATOM 3623 O O . PRO B 1 11 ? -30.663 33.358 85.631 1.00 12.46 15 PRO B O 1
ATOM 3627 N N . TRP B 1 12 ? -29.557 35.026 84.575 1.00 13.87 16 TRP B N 1
ATOM 3628 C CA . TRP B 1 12 ? -30.754 35.791 84.245 1.00 13.23 16 TRP B CA 1
ATOM 3629 C C . TRP B 1 12 ? -31.704 34.955 83.399 1.00 13.70 16 TRP B C 1
ATOM 3630 O O . TRP B 1 12 ? -31.274 34.146 82.573 1.00 16.09 16 TRP B O 1
ATOM 3641 N N . VAL B 1 13 ? -33.005 35.150 83.611 1.00 13.36 17 VAL B N 1
ATOM 3642 C CA . VAL B 1 13 ? -34.007 34.309 82.963 1.00 13.40 17 VAL B CA 1
ATOM 3643 C C . VAL B 1 13 ? -34.214 34.755 81.521 1.00 17.67 17 VAL B C 1
ATOM 3644 O O . VAL B 1 13 ? -35.238 35.354 81.169 1.00 17.68 17 VAL B O 1
ATOM 3648 N N . ALA B 1 14 ? -33.230 34.468 80.677 1.00 13.56 18 ALA B N 1
ATOM 3649 C CA . ALA B 1 14 ? -33.342 34.695 79.246 1.00 14.59 18 ALA B CA 1
ATOM 3650 C C . ALA B 1 14 ? -32.573 33.593 78.541 1.00 17.94 18 ALA B C 1
ATOM 3651 O O . ALA B 1 14 ? -31.478 33.222 78.974 1.00 17.50 18 ALA B O 1
ATOM 3653 N N . ILE B 1 15 ? -33.153 33.076 77.455 1.00 19.01 19 ILE B N 1
ATOM 3654 C CA . ILE B 1 15 ? -32.497 32.012 76.698 1.00 13.93 19 ILE B CA 1
ATOM 3655 C C . ILE B 1 15 ? -31.100 32.449 76.273 1.00 16.18 19 ILE B C 1
ATOM 3656 O O . ILE B 1 15 ? -30.157 31.652 76.275 1.00 14.77 19 ILE B O 1
ATOM 3661 N N . GLY B 1 16 ? -30.940 33.729 75.923 1.00 17.56 20 GLY B N 1
ATOM 3662 C CA . GLY B 1 16 ? -29.651 34.241 75.489 1.00 17.78 20 GLY B CA 1
ATOM 3663 C C . GLY B 1 16 ? -28.587 34.278 76.572 1.00 16.31 20 GLY B C 1
ATOM 3664 O O . GLY B 1 16 ? -27.400 34.383 76.248 1.00 17.95 20 GLY B O 1
ATOM 3665 N N . HIS B 1 17 ? -28.983 34.209 77.846 1.00 14.91 21 HIS B N 1
ATOM 3666 C CA . HIS B 1 17 ? -28.044 34.057 78.955 1.00 13.71 21 HIS B CA 1
ATOM 3667 C C . HIS B 1 17 ? -27.864 32.593 79.347 1.00 11.56 21 HIS B C 1
ATOM 3668 O O . HIS B 1 17 ? -26.739 32.135 79.568 1.00 14.57 21 HIS B O 1
ATOM 3675 N N . ILE B 1 18 ? -28.972 31.861 79.459 1.00 14.26 22 ILE B N 1
ATOM 3676 C CA . ILE B 1 18 ? -28.913 30.471 79.904 1.00 14.27 22 ILE B CA 1
ATOM 3677 C C . ILE B 1 18 ? -28.078 29.635 78.946 1.00 14.20 22 ILE B C 1
ATOM 3678 O O . ILE B 1 18 ? -27.272 28.797 79.373 1.00 15.12 22 ILE B O 1
ATOM 3683 N N . THR B 1 19 ? -28.236 29.859 77.641 1.00 14.83 23 THR B N 1
ATOM 3684 C CA . THR B 1 19 ? -27.549 29.003 76.676 1.00 14.92 23 THR B CA 1
ATOM 3685 C C . THR B 1 19 ? -26.031 29.096 76.795 1.00 14.49 23 THR B C 1
ATOM 3686 O O . THR B 1 19 ? -25.379 28.039 76.872 1.00 14.05 23 THR B O 1
ATOM 3690 N N . PRO B 1 20 ? -25.405 30.280 76.844 1.00 15.58 24 PRO B N 1
ATOM 3691 C CA . PRO B 1 20 ? -23.944 30.298 77.040 1.00 12.15 24 PRO B CA 1
ATOM 3692 C C . PRO B 1 20 ? -23.510 29.804 78.408 1.00 14.43 24 PRO B C 1
ATOM 3693 O O . PRO B 1 20 ? -22.371 29.339 78.543 1.00 16.31 24 PRO B O 1
ATOM 3697 N N . PHE B 1 21 ? -24.354 29.918 79.437 1.00 11.39 25 PHE B N 1
ATOM 3698 C CA . PHE B 1 21 ? -24.009 29.305 80.716 1.00 12.20 25 PHE B CA 1
ATOM 3699 C C . PHE B 1 21 ? -23.939 27.787 80.582 1.00 13.36 25 PHE B C 1
ATOM 3700 O O . PHE B 1 21 ? -23.048 27.147 81.155 1.00 11.21 25 PHE B O 1
ATOM 3708 N N . ILE B 1 22 ? -24.865 27.196 79.816 1.00 13.22 26 ILE B N 1
ATOM 3709 C CA . ILE B 1 22 ? -24.836 25.750 79.592 1.00 14.76 26 ILE B CA 1
ATOM 3710 C C . ILE B 1 22 ? -23.603 25.353 78.785 1.00 12.43 26 ILE B C 1
ATOM 3711 O O . ILE B 1 22 ? -22.965 24.335 79.073 1.00 14.90 26 ILE B O 1
ATOM 3716 N N . HIS B 1 23 ? -23.254 26.132 77.755 1.00 14.78 27 HIS B N 1
ATOM 3717 C CA . HIS B 1 23 ? -22.045 25.835 76.988 1.00 17.01 27 HIS B CA 1
ATOM 3718 C C . HIS B 1 23 ? -20.813 25.799 77.886 1.00 16.65 27 HIS B C 1
ATOM 3719 O O . HIS B 1 23 ? -19.965 24.906 77.751 1.00 17.52 27 HIS B O 1
ATOM 3726 N N . LEU B 1 24 ? -20.693 26.763 78.807 1.00 13.72 28 LEU B N 1
ATOM 3727 C CA . LEU B 1 24 ? -19.592 26.735 79.766 1.00 13.53 28 LEU B CA 1
ATOM 3728 C C . LEU B 1 24 ? -19.707 25.539 80.703 1.00 13.44 28 LEU B C 1
ATOM 3729 O O . LEU B 1 24 ? -18.697 24.910 81.043 1.00 13.11 28 LEU B O 1
ATOM 3734 N N . ALA B 1 25 ? -20.926 25.220 81.144 1.00 11.54 29 ALA B N 1
ATOM 3735 C CA . ALA B 1 25 ? -21.111 24.039 81.982 1.00 11.73 29 ALA B CA 1
ATOM 3736 C C . ALA B 1 25 ? -20.586 22.790 81.285 1.00 13.05 29 ALA B C 1
ATOM 3737 O O . ALA B 1 25 ? -19.900 21.969 81.906 1.00 13.33 29 ALA B O 1
ATOM 3739 N N . ASN B 1 26 ? -20.877 22.641 79.987 1.00 12.53 30 ASN B N 1
ATOM 3740 C CA . ASN B 1 26 ? -20.363 21.491 79.243 1.00 13.38 30 ASN B CA 1
ATOM 3741 C C . ASN B 1 26 ? -18.840 21.451 79.262 1.00 15.49 30 ASN B C 1
ATOM 3742 O O . ASN B 1 26 ? -18.242 20.394 79.500 1.00 15.48 30 ASN B O 1
ATOM 3747 N N . GLU B 1 27 ? -18.196 22.598 79.038 1.00 15.23 31 GLU B N 1
ATOM 3748 C CA . GLU B 1 27 ? -16.740 22.639 79.029 1.00 14.39 31 GLU B CA 1
ATOM 3749 C C . GLU B 1 27 ? -16.173 22.352 80.417 1.00 14.89 31 GLU B C 1
ATOM 3750 O O . GLU B 1 27 ? -15.094 21.766 80.536 1.00 15.99 31 GLU B O 1
ATOM 3756 N N . LEU B 1 28 ? -16.879 22.754 81.476 1.00 11.68 32 LEU B N 1
ATOM 3757 C CA . LEU B 1 28 ? -16.399 22.463 82.824 1.00 14.36 32 LEU B CA 1
ATOM 3758 C C . LEU B 1 28 ? -16.593 20.993 83.173 1.00 14.17 32 LEU B C 1
ATOM 3759 O O . LEU B 1 28 ? -15.723 20.374 83.796 1.00 14.09 32 LEU B O 1
ATOM 3764 N N . ALA B 1 29 ? -17.743 20.427 82.803 1.00 12.94 33 ALA B N 1
ATOM 3765 C CA . ALA B 1 29 ? -18.000 19.021 83.090 1.00 15.19 33 ALA B CA 1
ATOM 3766 C C . ALA B 1 29 ? -17.099 18.106 82.274 1.00 17.01 33 ALA B C 1
ATOM 3767 O O . ALA B 1 29 ? -16.816 16.974 82.695 1.00 15.25 33 ALA B O 1
ATOM 3769 N N . LYS B 1 30 ? -16.674 18.559 81.094 1.00 15.76 34 LYS B N 1
ATOM 3770 C CA . LYS B 1 30 ? -15.690 17.809 80.325 1.00 17.30 34 LYS B CA 1
ATOM 3771 C C . LYS B 1 30 ? -14.427 17.572 81.139 1.00 19.02 34 LYS B C 1
ATOM 3772 O O . LYS B 1 30 ? -13.764 16.542 80.972 1.00 20.83 34 LYS B O 1
ATOM 3778 N N . ARG B 1 31 ? -14.099 18.488 82.048 1.00 15.94 35 ARG B N 1
ATOM 3779 C CA . ARG B 1 31 ? -12.945 18.322 82.919 1.00 18.52 35 ARG B CA 1
ATOM 3780 C C . ARG B 1 31 ? -13.312 17.710 84.265 1.00 16.78 35 ARG B C 1
ATOM 3781 O O . ARG B 1 31 ? -12.471 17.686 85.168 1.00 17.30 35 ARG B O 1
ATOM 3789 N N . GLY B 1 32 ? -14.541 17.210 84.419 1.00 15.60 36 GLY B N 1
ATOM 3790 C CA . GLY B 1 32 ? -14.906 16.426 85.584 1.00 15.34 36 GLY B CA 1
ATOM 3791 C C . GLY B 1 32 ? -15.621 17.175 86.689 1.00 17.22 36 GLY B C 1
ATOM 3792 O O . GLY B 1 32 ? -15.899 16.580 87.735 1.00 14.22 36 GLY B O 1
ATOM 3793 N N . HIS B 1 33 ? -15.902 18.460 86.508 1.00 14.64 37 HIS B N 1
ATOM 3794 C CA . HIS B 1 33 ? -16.541 19.238 87.556 1.00 15.32 37 HIS B CA 1
ATOM 3795 C C . HIS B 1 33 ? -18.055 19.072 87.532 1.00 13.27 37 HIS B C 1
ATOM 3796 O O . HIS B 1 33 ? -18.669 18.868 86.480 1.00 13.98 37 HIS B O 1
ATOM 3803 N N . SER B 1 34 ? -18.651 19.158 88.716 1.00 12.29 38 SER B N 1
ATOM 3804 C CA . SER B 1 34 ? -20.092 19.040 88.875 1.00 14.36 38 SER B CA 1
ATOM 3805 C C . SER B 1 34 ? -20.722 20.418 88.750 1.00 14.10 38 SER B C 1
ATOM 3806 O O . SER B 1 34 ? -20.252 21.380 89.368 1.00 15.49 38 SER B O 1
ATOM 3809 N N . ILE B 1 35 ? -21.789 20.509 87.963 1.00 13.17 39 ILE B N 1
ATOM 3810 C CA . ILE B 1 35 ? -22.491 21.764 87.743 1.00 13.33 39 ILE B CA 1
ATOM 3811 C C . ILE B 1 35 ? -23.965 21.555 88.058 1.00 14.65 39 ILE B C 1
ATOM 3812 O O . ILE B 1 35 ? -24.596 20.638 87.522 1.00 15.45 39 ILE B O 1
ATOM 3817 N N . SER B 1 36 ? -24.516 22.411 88.910 1.00 14.36 40 SER B N 1
ATOM 3818 C CA . SER B 1 36 ? -25.955 22.506 89.106 1.00 13.87 40 SER B CA 1
ATOM 3819 C C . SER B 1 36 ? -26.427 23.812 88.483 1.00 16.63 40 SER B C 1
ATOM 3820 O O . SER B 1 36 ? -25.859 24.870 88.759 1.00 13.81 40 SER B O 1
ATOM 3823 N N . ILE B 1 37 ? -27.455 23.736 87.645 1.00 13.02 41 ILE B N 1
ATOM 3824 C CA . ILE B 1 37 ? -27.943 24.881 86.885 1.00 12.84 41 ILE B CA 1
ATOM 3825 C C . ILE B 1 37 ? -29.398 25.106 87.260 1.00 14.54 41 ILE B C 1
ATOM 3826 O O . ILE B 1 37 ? -30.236 24.214 87.080 1.00 13.44 41 ILE B O 1
ATOM 3831 N N . LEU B 1 38 ? -29.691 26.292 87.793 1.00 13.83 42 LEU B N 1
ATOM 3832 C CA . LEU B 1 38 ? -31.014 26.651 88.295 1.00 13.95 42 LEU B CA 1
ATOM 3833 C C . LEU B 1 38 ? -31.707 27.512 87.239 1.00 16.41 42 LEU B C 1
ATOM 3834 O O . LEU B 1 38 ? -31.329 28.671 87.036 1.00 15.66 42 LEU B O 1
ATOM 3839 N N . ILE B 1 39 ? -32.722 26.957 86.580 1.00 17.70 43 ILE B N 1
ATOM 3840 C CA . ILE B 1 39 ? -33.437 27.654 85.507 1.00 14.43 43 ILE B CA 1
ATOM 3841 C C . ILE B 1 39 ? -34.916 27.301 85.577 1.00 15.17 43 ILE B C 1
ATOM 3842 O O . ILE B 1 39 ? -35.306 26.305 86.201 1.00 18.05 43 ILE B O 1
ATOM 3847 N N . PRO B 1 40 ? -35.769 28.109 84.948 1.00 18.24 44 PRO B N 1
ATOM 3848 C CA . PRO B 1 40 ? -37.208 27.819 84.971 1.00 14.82 44 PRO B CA 1
ATOM 3849 C C . PRO B 1 40 ? -37.566 26.652 84.061 1.00 17.39 44 PRO B C 1
ATOM 3850 O O . PRO B 1 40 ? -36.789 26.210 83.211 1.00 17.01 44 PRO B O 1
ATOM 3854 N N . LYS B 1 41 ? -38.798 26.173 84.252 1.00 19.24 45 LYS B N 1
ATOM 3855 C CA . LYS B 1 41 ? -39.276 24.965 83.582 1.00 20.03 45 LYS B CA 1
ATOM 3856 C C . LYS B 1 41 ? -39.235 25.104 82.064 1.00 18.41 45 LYS B C 1
ATOM 3857 O O . LYS B 1 41 ? -38.706 24.231 81.367 1.00 18.36 45 LYS B O 1
ATOM 3863 N N . LYS B 1 42 ? -39.818 26.179 81.528 1.00 17.75 46 LYS B N 1
ATOM 3864 C CA . LYS B 1 42 ? -39.912 26.317 80.074 1.00 21.78 46 LYS B CA 1
ATOM 3865 C C . LYS B 1 42 ? -38.537 26.384 79.420 1.00 19.36 46 LYS B C 1
ATOM 3866 O O . LYS B 1 42 ? -38.333 25.827 78.335 1.00 20.01 46 LYS B O 1
ATOM 3872 N N . ALA B 1 43 ? -37.585 27.070 80.052 1.00 16.73 47 ALA B N 1
ATOM 3873 C CA . ALA B 1 43 ? -36.232 27.099 79.505 1.00 18.75 47 ALA B CA 1
ATOM 3874 C C . ALA B 1 43 ? -35.623 25.703 79.471 1.00 18.78 47 ALA B C 1
ATOM 3875 O O . ALA B 1 43 ? -34.960 25.329 78.496 1.00 17.96 47 ALA B O 1
ATOM 3877 N N . HIS B 1 44 ? -35.846 24.917 80.525 1.00 17.58 48 HIS B N 1
ATOM 3878 C CA . HIS B 1 44 ? -35.297 23.567 80.579 1.00 17.60 48 HIS B CA 1
ATOM 3879 C C . HIS B 1 44 ? -35.891 22.687 79.488 1.00 18.08 48 HIS B C 1
ATOM 3880 O O . HIS B 1 44 ? -35.184 21.874 78.884 1.00 17.48 48 HIS B O 1
ATOM 3887 N N . THR B 1 45 ? -37.190 22.838 79.221 1.00 18.79 49 THR B N 1
ATOM 3888 C CA . THR B 1 45 ? -37.812 22.093 78.132 1.00 18.60 49 THR B CA 1
ATOM 3889 C C . THR B 1 45 ? -37.147 22.413 76.801 1.00 22.17 49 THR B C 1
ATOM 3890 O O . THR B 1 45 ? -36.964 21.527 75.956 1.00 22.79 49 THR B O 1
ATOM 3894 N N . GLN B 1 46 ? -36.774 23.673 76.600 1.00 17.29 50 GLN B N 1
ATOM 3895 C CA . GLN B 1 46 ? -36.196 24.083 75.328 1.00 21.50 50 GLN B CA 1
ATOM 3896 C C . GLN B 1 46 ? -34.714 23.767 75.231 1.00 19.87 50 GLN B C 1
ATOM 3897 O O . GLN B 1 46 ? -34.202 23.581 74.123 1.00 20.19 50 GLN B O 1
ATOM 3903 N N . LEU B 1 47 ? -34.010 23.710 76.363 1.00 16.35 51 LEU B N 1
ATOM 3904 C CA . LEU B 1 47 ? -32.558 23.647 76.349 1.00 17.55 51 LEU B CA 1
ATOM 3905 C C . LEU B 1 47 ? -31.961 22.387 76.963 1.00 17.70 51 LEU B C 1
ATOM 3906 O O . LEU B 1 47 ? -30.742 22.211 76.878 1.00 16.63 51 LEU B O 1
ATOM 3911 N N . GLY B 1 48 ? -32.767 21.513 77.573 1.00 16.89 52 GLY B N 1
ATOM 3912 C CA . GLY B 1 48 ? -32.209 20.380 78.301 1.00 17.71 52 GLY B CA 1
ATOM 3913 C C . GLY B 1 48 ? -31.402 19.425 77.439 1.00 19.22 52 GLY B C 1
ATOM 3914 O O . GLY B 1 48 ? -30.474 18.774 77.929 1.00 16.59 52 GLY B O 1
ATOM 3915 N N . HIS B 1 49 ? -31.734 19.324 76.149 1.00 18.10 53 HIS B N 1
ATOM 3916 C CA . HIS B 1 49 ? -30.976 18.451 75.261 1.00 16.92 53 HIS B CA 1
ATOM 3917 C C . HIS B 1 49 ? -29.531 18.900 75.085 1.00 17.83 53 HIS B C 1
ATOM 3918 O O . HIS B 1 49 ? -28.720 18.120 74.581 1.00 16.76 53 HIS B O 1
ATOM 3925 N N . ASN B 1 50 ? -29.192 20.136 75.469 1.00 17.14 54 ASN B N 1
ATOM 3926 C CA . ASN B 1 50 ? -27.834 20.646 75.309 1.00 17.45 54 ASN B CA 1
ATOM 3927 C C . ASN B 1 50 ? -26.857 20.057 76.318 1.00 16.30 54 ASN B C 1
ATOM 3928 O O . ASN B 1 50 ? -25.650 20.297 76.200 1.00 20.76 54 ASN B O 1
ATOM 3933 N N . ASN B 1 51 ? -27.349 19.321 77.309 1.00 14.84 55 ASN B N 1
ATOM 3934 C CA . ASN B 1 51 ? -26.522 18.765 78.378 1.00 14.09 55 ASN B CA 1
ATOM 3935 C C . ASN B 1 51 ? -25.734 17.571 77.851 1.00 14.91 55 ASN B C 1
ATOM 3936 O O . ASN B 1 51 ? -26.296 16.495 77.636 1.00 16.47 55 ASN B O 1
ATOM 3941 N N . LEU B 1 52 ? -24.426 17.750 77.672 1.00 15.27 56 LEU B N 1
ATOM 3942 C CA . LEU B 1 52 ? -23.567 16.695 77.153 1.00 18.25 56 LEU B CA 1
ATOM 3943 C C . LEU B 1 52 ? -22.977 15.806 78.244 1.00 17.69 56 LEU B C 1
ATOM 3944 O O . LEU B 1 52 ? -22.357 14.788 77.921 1.00 15.39 56 LEU B O 1
ATOM 3949 N N . TYR B 1 53 ? -23.161 16.152 79.518 1.00 12.91 57 TYR B N 1
ATOM 3950 C CA . TYR B 1 53 ? -22.569 15.412 80.637 1.00 14.43 57 TYR B CA 1
ATOM 3951 C C . TYR B 1 53 ? -23.619 15.226 81.722 1.00 15.26 57 TYR B C 1
ATOM 3952 O O . TYR B 1 53 ? -23.539 15.822 82.803 1.00 14.05 57 TYR B O 1
ATOM 3961 N N . PRO B 1 54 ? -24.624 14.382 81.469 1.00 14.32 58 PRO B N 1
ATOM 3962 C CA . PRO B 1 54 ? -25.769 14.321 82.388 1.00 14.14 58 PRO B CA 1
ATOM 3963 C C . PRO B 1 54 ? -25.425 13.833 83.788 1.00 17.21 58 PRO B C 1
ATOM 3964 O O . PRO B 1 54 ? -26.147 14.185 84.728 1.00 15.61 58 PRO B O 1
ATOM 3968 N N . ASP B 1 55 ? -24.338 13.072 83.977 1.00 15.08 59 ASP B N 1
ATOM 3969 C CA . ASP B 1 55 ? -23.963 12.683 85.338 1.00 15.19 59 ASP B CA 1
ATOM 3970 C C . ASP B 1 55 ? -23.404 13.857 86.133 1.00 15.67 59 ASP B C 1
ATOM 3971 O O . ASP B 1 55 ? -23.464 13.853 87.369 1.00 15.38 59 ASP B O 1
ATOM 3976 N N . LEU B 1 56 ? -22.849 14.855 85.457 1.00 14.66 60 LEU B N 1
ATOM 3977 C CA . LEU B 1 56 ? -22.152 15.940 86.131 1.00 16.15 60 LEU B CA 1
ATOM 3978 C C . LEU B 1 56 ? -22.923 17.248 86.133 1.00 15.46 60 LEU B C 1
ATOM 3979 O O . LEU B 1 56 ? -22.732 18.066 87.037 1.00 16.01 60 LEU B O 1
ATOM 3984 N N . ILE B 1 57 ? -23.775 17.461 85.136 1.00 14.34 61 ILE B N 1
ATOM 3985 C CA . ILE B 1 57 ? -24.567 18.674 84.994 1.00 13.92 61 ILE B CA 1
ATOM 3986 C C . ILE B 1 57 ? -26.006 18.317 85.334 1.00 13.52 61 ILE B C 1
ATOM 3987 O O . ILE B 1 57 ? -26.623 17.493 84.649 1.00 13.61 61 ILE B O 1
ATOM 3992 N N . LYS B 1 58 ? -26.533 18.918 86.397 1.00 12.82 62 LYS B N 1
ATOM 3993 C CA . LYS B 1 58 ? -27.890 18.655 86.856 1.00 12.34 62 LYS B CA 1
ATOM 3994 C C . LYS B 1 58 ? -28.687 19.948 86.846 1.00 15.90 62 LYS B C 1
ATOM 3995 O O . LYS B 1 58 ? -28.262 20.950 87.430 1.00 12.94 62 LYS B O 1
ATOM 4001 N N . PHE B 1 59 ? -29.844 19.917 86.204 1.00 16.53 63 PHE B N 1
ATOM 4002 C CA . PHE B 1 59 ? -30.754 21.048 86.215 1.00 14.22 63 PHE B CA 1
ATOM 4003 C C . PHE B 1 59 ? -31.673 20.958 87.421 1.00 16.23 63 PHE B C 1
ATOM 4004 O O . PHE B 1 59 ? -32.129 19.875 87.791 1.00 14.05 63 PHE B O 1
ATOM 4012 N N . HIS B 1 60 ? -31.928 22.104 88.038 1.00 18.05 64 HIS B N 1
ATOM 4013 C CA . HIS B 1 60 ? -32.907 22.230 89.104 1.00 17.37 64 HIS B CA 1
ATOM 4014 C C . HIS B 1 60 ? -33.907 23.294 88.678 1.00 20.60 64 HIS B C 1
ATOM 4015 O O . HIS B 1 60 ? -33.514 24.402 88.297 1.00 17.61 64 HIS B O 1
ATOM 4022 N N . ILE B 1 61 ? -35.189 22.939 88.692 1.00 16.85 65 ILE B N 1
ATOM 4023 C CA . ILE B 1 61 ? -36.231 23.818 88.171 1.00 19.81 65 ILE B CA 1
ATOM 4024 C C . ILE B 1 61 ? -36.642 24.809 89.252 1.00 17.70 65 ILE B C 1
ATOM 4025 O O . ILE B 1 61 ? -37.042 24.423 90.354 1.00 19.65 65 ILE B O 1
ATOM 4030 N N . VAL B 1 62 ? -36.539 26.091 88.933 1.00 17.12 66 VAL B N 1
ATOM 4031 C CA . VAL B 1 62 ? -36.949 27.177 89.809 1.00 17.98 66 VAL B CA 1
ATOM 4032 C C . VAL B 1 62 ? -38.214 27.812 89.245 1.00 19.79 66 VAL B C 1
ATOM 4033 O O . VAL B 1 62 ? -38.319 28.038 88.033 1.00 20.94 66 VAL B O 1
ATOM 4037 N N . THR B 1 63 ? -39.179 28.089 90.114 1.00 18.10 67 THR B N 1
ATOM 4038 C CA . THR B 1 63 ? -40.421 28.707 89.667 1.00 19.27 67 THR B CA 1
ATOM 4039 C C . THR B 1 63 ? -40.286 30.224 89.684 1.00 19.60 67 THR B C 1
ATOM 4040 O O . THR B 1 63 ? -39.714 30.797 90.615 1.00 18.93 67 THR B O 1
ATOM 4044 N N . VAL B 1 64 ? -40.818 30.870 88.651 1.00 18.86 68 VAL B N 1
ATOM 4045 C CA . VAL B 1 64 ? -40.814 32.327 88.550 1.00 18.34 68 VAL B CA 1
ATOM 4046 C C . VAL B 1 64 ? -42.129 32.824 89.149 1.00 19.72 68 VAL B C 1
ATOM 4047 O O . VAL B 1 64 ? -43.191 32.597 88.548 1.00 23.33 68 VAL B O 1
ATOM 4051 N N . PRO B 1 65 ? -42.112 33.477 90.306 1.00 21.70 69 PRO B N 1
ATOM 4052 C CA . PRO B 1 65 ? -43.375 33.818 90.970 1.00 22.95 69 PRO B CA 1
ATOM 4053 C C . PRO B 1 65 ? -44.136 34.907 90.229 1.00 24.66 69 PRO B C 1
ATOM 4054 O O . PRO B 1 65 ? -43.557 35.761 89.554 1.00 20.75 69 PRO B O 1
ATOM 4058 N N . HIS B 1 66 ? -45.458 34.873 90.360 1.00 21.47 70 HIS B N 1
ATOM 4059 C CA . HIS B 1 66 ? -46.313 35.850 89.714 1.00 27.90 70 HIS B CA 1
ATOM 4060 C C . HIS B 1 66 ? -46.135 37.210 90.321 1.00 25.26 70 HIS B C 1
ATOM 4061 O O . HIS B 1 66 ? -45.932 37.342 91.548 1.00 23.35 70 HIS B O 1
ATOM 4068 N N . VAL B 1 67 ? -46.205 38.241 89.485 1.00 25.82 71 VAL B N 1
ATOM 4069 C CA . VAL B 1 67 ? -46.048 39.614 89.948 1.00 26.44 71 VAL B CA 1
ATOM 4070 C C . VAL B 1 67 ? -46.924 40.570 89.145 1.00 24.02 71 VAL B C 1
ATOM 4071 O O . VAL B 1 67 ? -47.032 40.452 87.924 1.00 28.00 71 VAL B O 1
ATOM 4075 N N . GLU B 1 68 ? -47.547 41.518 89.838 1.00 38.03 72 GLU B N 1
ATOM 4076 C CA . GLU B 1 68 ? -48.389 42.469 89.209 1.00 38.70 72 GLU B CA 1
ATOM 4077 C C . GLU B 1 68 ? -47.673 42.919 87.999 1.00 31.07 72 GLU B C 1
ATOM 4078 O O . GLU B 1 68 ? -46.542 43.341 88.050 1.00 31.39 72 GLU B O 1
ATOM 4084 N N . GLY B 1 69 ? -48.358 42.768 86.893 1.00 34.76 73 GLY B N 1
ATOM 4085 C CA . GLY B 1 69 ? -47.857 43.181 85.613 1.00 29.09 73 GLY B CA 1
ATOM 4086 C C . GLY B 1 69 ? -47.164 42.096 84.844 1.00 24.02 73 GLY B C 1
ATOM 4087 O O . GLY B 1 69 ? -46.837 42.303 83.730 1.00 22.22 73 GLY B O 1
ATOM 4088 N N . LEU B 1 70 ? -46.964 40.942 85.457 1.00 27.28 74 LEU B N 1
ATOM 4089 C CA . LEU B 1 70 ? -46.315 39.839 84.781 1.00 25.15 74 LEU B CA 1
ATOM 4090 C C . LEU B 1 70 ? -47.355 38.952 84.141 1.00 22.91 74 LEU B C 1
ATOM 4091 O O . LEU B 1 70 ? -48.261 38.479 84.845 1.00 24.42 74 LEU B O 1
ATOM 4096 N N . PRO B 1 71 ? -47.298 38.749 82.827 1.00 24.45 75 PRO B N 1
ATOM 4097 C CA . PRO B 1 71 ? -48.260 37.856 82.180 1.00 24.62 75 PRO B CA 1
ATOM 4098 C C . PRO B 1 71 ? -48.232 36.491 82.843 1.00 25.36 75 PRO B C 1
ATOM 4099 O O . PRO B 1 71 ? -47.178 36.006 83.262 1.00 25.59 75 PRO B O 1
ATOM 4103 N N . ALA B 1 72 ? -49.414 35.891 82.968 1.00 23.18 76 ALA B N 1
ATOM 4104 C CA . ALA B 1 72 ? -49.526 34.539 83.499 1.00 26.32 76 ALA B CA 1
ATOM 4105 C C . ALA B 1 72 ? -48.597 33.585 82.764 1.00 20.65 76 ALA B C 1
ATOM 4106 O O . ALA B 1 72 ? -48.555 33.565 81.532 1.00 23.87 76 ALA B O 1
ATOM 4108 N N . GLY B 1 73 ? -47.830 32.806 83.527 1.00 26.30 77 GLY B N 1
ATOM 4109 C CA . GLY B 1 73 ? -46.985 31.795 82.928 1.00 25.46 77 GLY B CA 1
ATOM 4110 C C . GLY B 1 73 ? -45.647 32.289 82.430 1.00 26.20 77 GLY B C 1
ATOM 4111 O O . GLY B 1 73 ? -44.814 31.467 82.027 1.00 20.77 77 GLY B O 1
ATOM 4112 N N . ALA B 1 74 ? -45.409 33.599 82.437 1.00 20.30 78 ALA B N 1
ATOM 4113 C CA . ALA B 1 74 ? -44.149 34.133 81.940 1.00 22.76 78 ALA B CA 1
ATOM 4114 C C . ALA B 1 74 ? -42.991 33.672 82.815 1.00 19.76 78 ALA B C 1
ATOM 4115 O O . ALA B 1 74 ? -43.078 33.697 84.046 1.00 18.93 78 ALA B O 1
ATOM 4117 N N . GLU B 1 75 ? -41.916 33.213 82.174 1.00 17.83 79 GLU B N 1
ATOM 4118 C CA . GLU B 1 75 ? -40.767 32.729 82.927 1.00 21.05 79 GLU B CA 1
ATOM 4119 C C . GLU B 1 75 ? -39.461 33.369 82.469 1.00 20.20 79 GLU B C 1
ATOM 4120 O O . GLU B 1 75 ? -38.547 33.548 83.279 1.00 21.11 79 GLU B O 1
ATOM 4126 N N . THR B 1 76 ? -39.362 33.730 81.190 1.00 16.18 80 THR B N 1
ATOM 4127 C CA . THR B 1 76 ? -38.141 34.300 80.638 1.00 18.95 80 THR B CA 1
ATOM 4128 C C . THR B 1 76 ? -38.455 35.548 79.827 1.00 19.71 80 THR B C 1
ATOM 4129 O O . THR B 1 76 ? -39.616 35.889 79.584 1.00 20.15 80 THR B O 1
ATOM 4133 N N . ALA B 1 77 ? -37.379 36.220 79.400 1.00 15.61 81 ALA B N 1
ATOM 4134 C CA . ALA B 1 77 ? -37.502 37.462 78.643 1.00 24.55 81 ALA B CA 1
ATOM 4135 C C . ALA B 1 77 ? -38.263 37.265 77.339 1.00 24.14 81 ALA B C 1
ATOM 4136 O O . ALA B 1 77 ? -38.919 38.194 76.858 1.00 21.36 81 ALA B O 1
ATOM 4138 N N . SER B 1 78 ? -38.198 36.074 76.750 1.00 22.22 82 SER B N 1
ATOM 4139 C CA . SER B 1 78 ? -38.902 35.855 75.494 1.00 26.59 82 SER B CA 1
ATOM 4140 C C . SER B 1 78 ? -40.402 35.667 75.690 1.00 25.22 82 SER B C 1
ATOM 4141 O O . SER B 1 78 ? -41.136 35.591 74.699 1.00 28.28 82 SER B O 1
ATOM 4144 N N . ASP B 1 79 ? -40.872 35.630 76.939 1.00 21.62 83 ASP B N 1
ATOM 4145 C CA . ASP B 1 79 ? -42.289 35.543 77.268 1.00 22.63 83 ASP B CA 1
ATOM 4146 C C . ASP B 1 79 ? -42.970 36.900 77.407 1.00 27.59 83 ASP B C 1
ATOM 4147 O O . ASP B 1 79 ? -44.198 36.942 77.543 1.00 29.50 83 ASP B O 1
ATOM 4152 N N . ILE B 1 80 ? -42.220 38.003 77.419 1.00 25.66 84 ILE B N 1
ATOM 4153 C CA . ILE B 1 80 ? -42.790 39.306 77.731 1.00 22.88 84 ILE B CA 1
ATOM 4154 C C . ILE B 1 80 ? -42.458 40.290 76.621 1.00 27.79 84 ILE B C 1
ATOM 4155 O O . ILE B 1 80 ? -41.549 40.081 75.815 1.00 30.86 84 ILE B O 1
ATOM 4160 N N . ASP B 1 81 ? -43.214 41.378 76.681 1.00 29.14 85 ASP B N 1
ATOM 4161 C CA . ASP B 1 81 ? -43.027 42.595 75.927 1.00 30.82 85 ASP B CA 1
ATOM 4162 C C . ASP B 1 81 ? -42.287 43.572 76.807 1.00 28.03 85 ASP B C 1
ATOM 4163 O O . ASP B 1 81 ? -42.130 43.360 77.970 1.00 26.75 85 ASP B O 1
ATOM 4165 N N . ILE B 1 82 ? -41.858 44.661 76.220 1.00 28.76 86 ILE B N 1
ATOM 4166 C CA . ILE B 1 82 ? -41.220 45.709 76.937 1.00 27.20 86 ILE B CA 1
ATOM 4167 C C . ILE B 1 82 ? -42.051 46.222 78.112 1.00 27.17 86 ILE B C 1
ATOM 4168 O O . ILE B 1 82 ? -41.500 46.690 79.088 1.00 30.13 86 ILE B O 1
ATOM 4173 N N . THR B 1 83 ? -43.359 46.144 78.022 1.00 20.52 87 THR B N 1
ATOM 4174 C CA . THR B 1 83 ? -44.202 46.637 79.087 1.00 22.99 87 THR B CA 1
ATOM 4175 C C . THR B 1 83 ? -44.079 45.844 80.388 1.00 24.85 87 THR B C 1
ATOM 4176 O O . THR B 1 83 ? -44.353 46.350 81.418 1.00 22.44 87 THR B O 1
ATOM 4180 N N . ALA B 1 84 ? -43.644 44.592 80.295 1.00 23.03 88 ALA B N 1
ATOM 4181 C CA . ALA B 1 84 ? -43.476 43.731 81.456 1.00 20.74 88 ALA B CA 1
ATOM 4182 C C . ALA B 1 84 ? -42.023 43.624 81.913 1.00 18.02 88 ALA B C 1
ATOM 4183 O O . ALA B 1 84 ? -41.708 42.757 82.735 1.00 19.56 88 ALA B O 1
ATOM 4185 N N . LYS B 1 85 ? -41.134 44.466 81.380 1.00 16.03 89 LYS B N 1
ATOM 4186 C CA . LYS B 1 85 ? -39.731 44.472 81.790 1.00 20.78 89 LYS B CA 1
ATOM 4187 C C . LYS B 1 85 ? -39.573 44.468 83.308 1.00 18.05 89 LYS B C 1
ATOM 4188 O O . LYS B 1 85 ? -38.879 43.616 83.871 1.00 16.39 89 LYS B O 1
ATOM 4194 N N . ASN B 1 86 ? -40.187 45.433 83.987 1.00 15.87 90 ASN B N 1
ATOM 4195 C CA . ASN B 1 86 ? -39.950 45.547 85.422 1.00 16.39 90 ASN B CA 1
ATOM 4196 C C . ASN B 1 86 ? -40.615 44.430 86.218 1.00 16.24 90 ASN B C 1
ATOM 4197 O O . ASN B 1 86 ? -39.995 43.916 87.157 1.00 16.30 90 ASN B O 1
ATOM 4202 N N . PRO B 1 87 ? -41.856 44.026 85.908 1.00 16.87 91 PRO B N 1
ATOM 4203 C CA . PRO B 1 87 ? -42.410 42.863 86.619 1.00 17.79 91 PRO B CA 1
ATOM 4204 C C . PRO B 1 87 ? -41.555 41.610 86.496 1.00 16.81 91 PRO B C 1
ATOM 4205 O O . PRO B 1 87 ? -41.417 40.881 87.483 1.00 16.96 91 PRO B O 1
ATOM 4209 N N . LEU B 1 88 ? -40.968 41.335 85.327 1.00 16.08 92 LEU B N 1
ATOM 4210 C CA . LEU B 1 88 ? -40.102 40.161 85.219 1.00 14.60 92 LEU B CA 1
ATOM 4211 C C . LEU B 1 88 ? -38.867 40.304 86.102 1.00 13.47 92 LEU B C 1
ATOM 4212 O O . LEU B 1 88 ? -38.453 39.344 86.760 1.00 14.95 92 LEU B O 1
ATOM 4217 N N . ALA B 1 89 ? -38.270 41.500 86.147 1.00 11.93 93 ALA B N 1
ATOM 4218 C CA . ALA B 1 89 ? -37.108 41.686 87.008 1.00 14.84 93 ALA B CA 1
ATOM 4219 C C . ALA B 1 89 ? -37.480 41.499 88.476 1.00 16.10 93 ALA B C 1
ATOM 4220 O O . ALA B 1 89 ? -36.713 40.913 89.249 1.00 15.27 93 ALA B O 1
ATOM 4222 N N . ILE B 1 90 ? -38.666 41.970 88.873 1.00 14.55 94 ILE B N 1
ATOM 4223 C CA . ILE B 1 90 ? -39.131 41.775 90.246 1.00 14.09 94 ILE B CA 1
ATOM 4224 C C . ILE B 1 90 ? -39.383 40.296 90.528 1.00 14.84 94 ILE B C 1
ATOM 4225 O O . ILE B 1 90 ? -39.065 39.791 91.613 1.00 14.64 94 ILE B O 1
ATOM 4230 N N . ALA B 1 91 ? -39.979 39.582 89.574 1.00 16.35 95 ALA B N 1
ATOM 4231 C CA . ALA B 1 91 ? -40.200 38.153 89.769 1.00 14.83 95 ALA B CA 1
ATOM 4232 C C . ALA B 1 91 ? -38.875 37.412 89.906 1.00 15.73 95 ALA B C 1
ATOM 4233 O O . ALA B 1 91 ? -38.726 36.540 90.769 1.00 14.29 95 ALA B O 1
ATOM 4235 N N . PHE B 1 92 ? -37.900 37.760 89.064 1.00 13.94 96 PHE B N 1
ATOM 4236 C CA . PHE B 1 92 ? -36.565 37.172 89.149 1.00 14.05 96 PHE B CA 1
ATOM 4237 C C . PHE B 1 92 ? -35.966 37.369 90.536 1.00 15.13 96 PHE B C 1
ATOM 4238 O O . PHE B 1 92 ? -35.552 36.405 91.191 1.00 15.09 96 PHE B O 1
ATOM 4246 N N . ASP B 1 93 ? -35.957 38.609 91.027 1.00 11.90 97 ASP B N 1
ATOM 4247 C CA . ASP B 1 93 ? -35.423 38.849 92.363 1.00 14.46 97 ASP B CA 1
ATOM 4248 C C . ASP B 1 93 ? -36.234 38.113 93.426 1.00 16.00 97 ASP B C 1
ATOM 4249 O O . ASP B 1 93 ? -35.685 37.713 94.461 1.00 17.62 97 ASP B O 1
ATOM 4254 N N . ALA B 1 94 ? -37.526 37.874 93.170 1.00 16.49 98 ALA B N 1
ATOM 4255 C CA . ALA B 1 94 ? -38.354 37.127 94.114 1.00 14.99 98 ALA B CA 1
ATOM 4256 C C . ALA B 1 94 ? -38.030 35.638 94.135 1.00 17.02 98 ALA B C 1
ATOM 4257 O O . ALA B 1 94 ? -38.639 34.897 94.913 1.00 17.51 98 ALA B O 1
ATOM 4259 N N . MET B 1 95 ? -37.096 35.187 93.304 1.00 16.95 99 MET B N 1
ATOM 4260 C CA . MET B 1 95 ? -36.617 33.813 93.335 1.00 16.23 99 MET B CA 1
ATOM 4261 C C . MET B 1 95 ? -35.614 33.590 94.462 1.00 16.83 99 MET B C 1
ATOM 4262 O O . MET B 1 95 ? -35.192 32.449 94.684 1.00 16.45 99 MET B O 1
ATOM 4267 N N . TYR B 1 96 ? -35.238 34.663 95.170 1.00 16.95 100 TYR B N 1
ATOM 4268 C CA . TYR B 1 96 ? -34.273 34.623 96.271 1.00 19.25 100 TYR B CA 1
ATOM 4269 C C . TYR B 1 96 ? -34.492 33.456 97.231 1.00 19.74 100 TYR B C 1
ATOM 4270 O O . TYR B 1 96 ? -33.566 32.687 97.513 1.00 17.64 100 TYR B O 1
ATOM 4279 N N . GLU B 1 97 ? -35.707 33.328 97.769 1.00 21.03 101 GLU B N 1
ATOM 4280 C CA . GLU B 1 97 ? -35.964 32.299 98.774 1.00 20.63 101 GLU B CA 1
ATOM 4281 C C . GLU B 1 97 ? -35.747 30.904 98.208 1.00 20.79 101 GLU B C 1
ATOM 4282 O O . GLU B 1 97 ? -35.146 30.043 98.863 1.00 18.58 101 GLU B O 1
ATOM 4288 N N . GLN B 1 98 ? -36.235 30.665 96.994 1.00 15.88 102 GLN B N 1
ATOM 4289 C CA . GLN B 1 98 ? -36.043 29.374 96.349 1.00 17.98 102 GLN B CA 1
ATOM 4290 C C . GLN B 1 98 ? -34.566 29.086 96.139 1.00 17.15 102 GLN B C 1
ATOM 4291 O O . GLN B 1 98 ? -34.089 27.972 96.398 1.00 16.68 102 GLN B O 1
ATOM 4297 N N . VAL B 1 99 ? -33.831 30.080 95.639 1.00 14.04 103 VAL B N 1
ATOM 4298 C CA . VAL B 1 99 ? -32.418 29.887 95.331 1.00 13.21 103 VAL B CA 1
ATOM 4299 C C . VAL B 1 99 ? -31.624 29.676 96.613 1.00 16.03 103 VAL B C 1
ATOM 4300 O O . VAL B 1 99 ? -30.726 28.824 96.673 1.00 13.99 103 VAL B O 1
ATOM 4304 N N . GLU B 1 100 ? -31.956 30.440 97.661 1.00 14.32 104 GLU B N 1
ATOM 4305 C CA . GLU B 1 100 ? -31.359 30.240 98.979 1.00 16.16 104 GLU B CA 1
ATOM 4306 C C . GLU B 1 100 ? -31.516 28.800 99.451 1.00 16.37 104 GLU B C 1
ATOM 4307 O O . GLU B 1 100 ? -30.550 28.164 99.894 1.00 15.38 104 GLU B O 1
ATOM 4313 N N . THR B 1 101 ? -32.741 28.279 99.380 1.00 16.09 105 THR B N 1
ATOM 4314 C CA . THR B 1 101 ? -33.002 26.912 99.810 1.00 19.99 105 THR B CA 1
ATOM 4315 C C . THR B 1 101 ? -32.168 25.919 99.007 1.00 19.60 105 THR B C 1
ATOM 4316 O O . THR B 1 101 ? -31.549 25.012 99.574 1.00 16.33 105 THR B O 1
ATOM 4320 N N . LEU B 1 102 ? -32.134 26.081 97.681 1.00 17.96 106 LEU B N 1
ATOM 4321 C CA . LEU B 1 102 ? -31.354 25.169 96.850 1.00 18.17 106 LEU B CA 1
ATOM 4322 C C . LEU B 1 102 ? -29.868 25.254 97.184 1.00 19.47 106 LEU B C 1
ATOM 4323 O O . LEU B 1 102 ? -29.164 24.236 97.181 1.00 19.29 106 LEU B O 1
ATOM 4328 N N . LEU B 1 103 ? -29.371 26.460 97.470 1.00 15.17 107 LEU B N 1
ATOM 4329 C CA . LEU B 1 103 ? -27.949 26.629 97.761 1.00 16.65 107 LEU B CA 1
ATOM 4330 C C . LEU B 1 103 ? -27.566 25.983 99.086 1.00 17.75 107 LEU B C 1
ATOM 4331 O O . LEU B 1 103 ? -26.451 25.467 99.227 1.00 17.06 107 LEU B O 1
ATOM 4336 N N . TYR B 1 104 ? -28.456 26.041 100.081 1.00 17.60 108 TYR B N 1
ATOM 4337 C CA . TYR B 1 104 ? -28.196 25.341 101.335 1.00 21.25 108 TYR B CA 1
ATOM 4338 C C . TYR B 1 104 ? -28.115 23.836 101.111 1.00 22.59 108 TYR B C 1
ATOM 4339 O O . TYR B 1 104 ? -27.340 23.151 101.779 1.00 24.19 108 TYR B O 1
ATOM 4348 N N . GLY B 1 105 ? -28.903 23.306 100.181 1.00 20.29 109 GLY B N 1
ATOM 4349 C CA . GLY B 1 105 ? -28.859 21.890 99.872 1.00 17.74 109 GLY B CA 1
ATOM 4350 C C . GLY B 1 105 ? -27.693 21.476 98.991 1.00 24.20 109 GLY B C 1
ATOM 4351 O O . GLY B 1 105 ? -27.126 20.397 99.177 1.00 20.39 109 GLY B O 1
ATOM 4352 N N . LEU B 1 106 ? -27.326 22.318 98.022 1.00 16.66 110 LEU B N 1
ATOM 4353 C CA . LEU B 1 106 ? -26.295 21.935 97.058 1.00 20.13 110 LEU B CA 1
ATOM 4354 C C . LEU B 1 106 ? -24.882 22.138 97.593 1.00 18.50 110 LEU B C 1
ATOM 4355 O O . LEU B 1 106 ? -23.956 21.442 97.158 1.00 17.18 110 LEU B O 1
ATOM 4360 N N . LYS B 1 107 ? -24.702 23.070 98.528 1.00 17.99 111 LYS B N 1
ATOM 4361 C CA . LYS B 1 107 ? -23.403 23.394 99.106 1.00 20.63 111 LYS B CA 1
ATOM 4362 C C . LYS B 1 107 ? -22.303 23.569 98.052 1.00 18.05 111 LYS B C 1
ATOM 4363 O O . LYS B 1 107 ? -21.225 22.981 98.172 1.00 17.68 111 LYS B O 1
ATOM 4369 N N . PRO B 1 108 ? -22.528 24.398 97.034 1.00 19.34 112 PRO B N 1
ATOM 4370 C CA . PRO B 1 108 ? -21.519 24.541 95.981 1.00 17.54 112 PRO B CA 1
ATOM 4371 C C . PRO B 1 108 ? -20.255 25.202 96.507 1.00 15.93 112 PRO B C 1
ATOM 4372 O O . PRO B 1 108 ? -20.256 25.912 97.517 1.00 16.63 112 PRO B O 1
ATOM 4376 N N . ASP B 1 109 ? -19.157 24.959 95.789 1.00 14.27 113 ASP B N 1
ATOM 4377 C CA . ASP B 1 109 ? -17.917 25.672 96.071 1.00 15.98 113 ASP B CA 1
ATOM 4378 C C . ASP B 1 109 ? -17.982 27.090 95.532 1.00 15.70 113 ASP B C 1
ATOM 4379 O O . ASP B 1 109 ? -17.487 28.027 96.165 1.00 14.35 113 ASP B O 1
ATOM 4384 N N . ILE B 1 110 ? -18.563 27.250 94.348 1.00 12.51 114 ILE B N 1
ATOM 4385 C CA . ILE B 1 110 ? -18.564 28.510 93.620 1.00 16.65 114 ILE B CA 1
ATOM 4386 C C . ILE B 1 110 ? -19.947 28.682 93.007 1.00 15.15 114 ILE B C 1
ATOM 4387 O O . ILE B 1 110 ? -20.575 27.701 92.589 1.00 10.85 114 ILE B O 1
ATOM 4392 N N . VAL B 1 111 ? -20.443 29.918 92.985 1.00 13.95 115 VAL B N 1
ATOM 4393 C CA . VAL B 1 111 ? -21.711 30.234 92.334 1.00 10.59 115 VAL B CA 1
ATOM 4394 C C . VAL B 1 111 ? -21.461 31.245 91.222 1.00 12.69 115 VAL B C 1
ATOM 4395 O O . VAL B 1 111 ? -20.865 32.303 91.457 1.00 14.28 115 VAL B O 1
ATOM 4399 N N . PHE B 1 112 ? -21.937 30.925 90.019 1.00 12.08 116 PHE B N 1
ATOM 4400 C CA . PHE B 1 112 ? -21.895 31.824 88.868 1.00 12.05 116 PHE B CA 1
ATOM 4401 C C . PHE B 1 112 ? -23.235 32.540 88.739 1.00 11.82 116 PHE B C 1
ATOM 4402 O O . PHE B 1 112 ? -24.288 31.900 88.802 1.00 14.83 116 PHE B O 1
ATOM 4410 N N . TYR B 1 113 ? -23.196 33.854 88.524 1.00 10.39 117 TYR B N 1
ATOM 4411 C CA . TYR B 1 113 ? -24.417 34.628 88.352 1.00 13.32 117 TYR B CA 1
ATOM 4412 C C . TYR B 1 113 ? -24.097 35.824 87.462 1.00 11.85 117 TYR B C 1
ATOM 4413 O O . TYR B 1 113 ? -22.933 36.109 87.173 1.00 11.58 117 TYR B O 1
ATOM 4422 N N . ASP B 1 114 ? -25.139 36.538 87.031 1.00 10.49 118 ASP B N 1
ATOM 4423 C CA . ASP B 1 114 ? -24.876 37.801 86.354 1.00 8.80 118 ASP B CA 1
ATOM 4424 C C . ASP B 1 114 ? -25.771 38.913 86.897 1.00 14.10 118 ASP B C 1
ATOM 4425 O O . ASP B 1 114 ? -25.270 39.830 87.556 1.00 14.32 118 ASP B O 1
ATOM 4430 N N . PHE B 1 115 ? -27.084 38.839 86.674 1.00 12.60 119 PHE B N 1
ATOM 4431 C CA . PHE B 1 115 ? -27.962 39.925 87.093 1.00 13.37 119 PHE B CA 1
ATOM 4432 C C . PHE B 1 115 ? -28.456 39.775 88.525 1.00 14.03 119 PHE B C 1
ATOM 4433 O O . PHE B 1 115 ? -29.014 40.731 89.072 1.00 13.90 119 PHE B O 1
ATOM 4441 N N . ALA B 1 116 ? -28.279 38.604 89.141 1.00 12.48 120 ALA B N 1
ATOM 4442 C CA . ALA B 1 116 ? -28.759 38.358 90.502 1.00 13.53 120 ALA B CA 1
ATOM 4443 C C . ALA B 1 116 ? -27.786 39.000 91.489 1.00 15.26 120 ALA B C 1
ATOM 4444 O O . ALA B 1 116 ? -26.948 38.340 92.112 1.00 14.17 120 ALA B O 1
ATOM 4446 N N . ASP B 1 117 ? -27.919 40.326 91.641 1.00 14.78 121 ASP B N 1
ATOM 4447 C CA . ASP B 1 117 ? -26.973 41.089 92.448 1.00 16.84 121 ASP B CA 1
ATOM 4448 C C . ASP B 1 117 ? -27.019 40.701 93.919 1.00 17.66 121 ASP B C 1
ATOM 4449 O O . ASP B 1 117 ? -26.096 41.042 94.665 1.00 17.24 121 ASP B O 1
ATOM 4454 N N . TRP B 1 118 ? -28.082 40.021 94.351 1.00 17.07 122 TRP B N 1
ATOM 4455 C CA . TRP B 1 118 ? -28.219 39.531 95.716 1.00 18.70 122 TRP B CA 1
ATOM 4456 C C . TRP B 1 118 ? -27.474 38.221 95.978 1.00 16.53 122 TRP B C 1
ATOM 4457 O O . TRP B 1 118 ? -27.398 37.793 97.136 1.00 17.47 122 TRP B O 1
ATOM 4468 N N . ILE B 1 119 ? -26.937 37.562 94.947 1.00 13.90 123 ILE B N 1
ATOM 4469 C CA . ILE B 1 119 ? -26.172 36.331 95.178 1.00 16.71 123 ILE B CA 1
ATOM 4470 C C . ILE B 1 119 ? -25.026 36.558 96.152 1.00 13.93 123 ILE B C 1
ATOM 4471 O O . ILE B 1 119 ? -24.829 35.718 97.043 1.00 13.29 123 ILE B O 1
ATOM 4476 N N . PRO B 1 120 ? -24.252 37.652 96.074 1.00 15.03 124 PRO B N 1
ATOM 4477 C CA . PRO B 1 120 ? -23.199 37.872 97.081 1.00 16.23 124 PRO B CA 1
ATOM 4478 C C . PRO B 1 120 ? -23.704 37.961 98.510 1.00 15.76 124 PRO B C 1
ATOM 4479 O O . PRO B 1 120 ? -22.941 37.659 99.436 1.00 16.31 124 PRO B O 1
ATOM 4483 N N . LYS B 1 121 ? -24.951 38.388 98.729 1.00 14.67 125 LYS B N 1
ATOM 4484 C CA . LYS B 1 121 ? -25.479 38.389 100.091 1.00 18.82 125 LYS B CA 1
ATOM 4485 C C . LYS B 1 121 ? -25.684 36.965 100.587 1.00 17.33 125 LYS B C 1
ATOM 4486 O O . LYS B 1 121 ? -25.431 36.661 101.759 1.00 18.73 125 LYS B O 1
ATOM 4492 N N . LEU B 1 122 ? -26.140 36.077 99.705 1.00 15.46 126 LEU B N 1
ATOM 4493 C CA . LEU B 1 122 ? -26.249 34.672 100.070 1.00 14.00 126 LEU B CA 1
ATOM 4494 C C . LEU B 1 122 ? -24.872 34.041 100.249 1.00 14.90 126 LEU B C 1
ATOM 4495 O O . LEU B 1 122 ? -24.701 33.164 101.105 1.00 17.78 126 LEU B O 1
ATOM 4500 N N . ALA B 1 123 ? -23.883 34.485 99.468 1.00 12.92 127 ALA B N 1
ATOM 4501 C CA . ALA B 1 123 ? -22.513 34.004 99.636 1.00 17.34 127 ALA B CA 1
ATOM 4502 C C . ALA B 1 123 ? -21.991 34.281 101.038 1.00 17.65 127 ALA B C 1
ATOM 4503 O O . ALA B 1 123 ? -21.368 33.412 101.658 1.00 18.60 127 ALA B O 1
ATOM 4505 N N . ALA B 1 124 ? -22.226 35.491 101.551 1.00 16.97 128 ALA B N 1
ATOM 4506 C CA . ALA B 1 124 ? -21.745 35.831 102.885 1.00 18.99 128 ALA B CA 1
ATOM 4507 C C . ALA B 1 124 ? -22.419 34.992 103.965 1.00 19.67 128 ALA B C 1
ATOM 4508 O O . ALA B 1 124 ? -21.808 34.717 105.004 1.00 23.75 128 ALA B O 1
ATOM 4510 N N . GLN B 1 125 ? -23.691 34.629 103.774 1.00 19.40 129 GLN B N 1
ATOM 4511 C CA . GLN B 1 125 ? -24.403 33.843 104.778 1.00 19.70 129 GLN B CA 1
ATOM 4512 C C . GLN B 1 125 ? -24.104 32.352 104.671 1.00 23.84 129 GLN B C 1
ATOM 4513 O O . GLN B 1 125 ? -23.937 31.677 105.693 1.0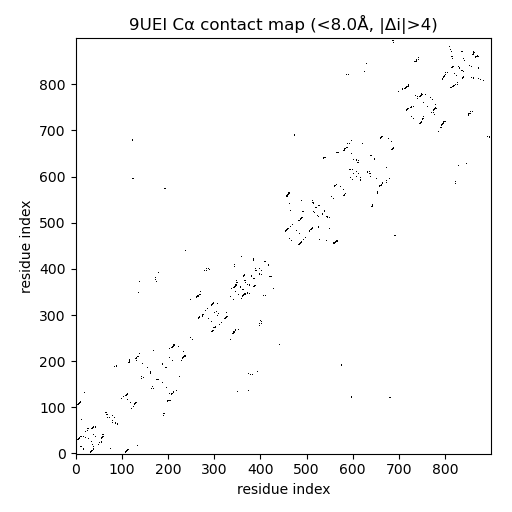0 20.80 129 GLN B O 1
ATOM 4519 N N . ILE B 1 126 ? -24.056 31.818 103.451 1.00 17.87 130 ILE B N 1
ATOM 4520 C CA . ILE B 1 126 ? -23.975 30.373 103.275 1.00 22.14 130 ILE B CA 1
ATOM 4521 C C . ILE B 1 126 ? -22.529 29.902 103.167 1.00 22.35 130 ILE B C 1
ATOM 4522 O O . ILE B 1 126 ? -22.194 28.813 103.646 1.00 25.22 130 ILE B O 1
ATOM 4527 N N . GLY B 1 127 ? -21.650 30.715 102.599 1.00 18.71 131 GLY B N 1
ATOM 4528 C CA . GLY B 1 127 ? -20.274 30.293 102.481 1.00 20.98 131 GLY B CA 1
ATOM 4529 C C . GLY B 1 127 ? -19.995 29.618 101.158 1.00 19.85 131 GLY B C 1
ATOM 4530 O O . GLY B 1 127 ? -19.920 28.386 101.076 1.00 25.04 131 GLY B O 1
ATOM 4531 N N . PHE B 1 128 ? -19.908 30.421 100.102 1.00 16.65 132 PHE B N 1
ATOM 4532 C CA . PHE B 1 128 ? -19.361 29.976 98.832 1.00 13.97 132 PHE B CA 1
ATOM 4533 C C . PHE B 1 128 ? -18.696 31.168 98.171 1.00 15.93 132 PHE B C 1
ATOM 4534 O O . PHE B 1 128 ? -18.953 32.319 98.526 1.00 16.16 132 PHE B O 1
ATOM 4542 N N . LYS B 1 129 ? -17.833 30.878 97.211 1.00 17.25 133 LYS B N 1
ATOM 4543 C CA . LYS B 1 129 ? -17.210 31.909 96.402 1.00 18.82 133 LYS B CA 1
ATOM 4544 C C . LYS B 1 129 ? -18.099 32.186 95.191 1.00 16.75 133 LYS B C 1
ATOM 4545 O O . LYS B 1 129 ? -18.967 31.384 94.841 1.00 13.58 133 LYS B O 1
ATOM 4551 N N . THR B 1 130 ? -17.904 33.346 94.565 1.00 15.06 134 THR B N 1
ATOM 4552 C CA . THR B 1 130 ? -18.785 33.728 93.470 1.00 16.35 134 THR B CA 1
ATOM 4553 C C . THR B 1 130 ? -18.000 34.312 92.306 1.00 15.16 134 THR B C 1
ATOM 4554 O O . THR B 1 130 ? -16.954 34.947 92.479 1.00 13.22 134 THR B O 1
ATOM 4558 N N . VAL B 1 131 ? -18.546 34.092 91.111 1.00 14.90 135 VAL B N 1
ATOM 4559 C CA . VAL B 1 131 ? -18.087 34.716 89.879 1.00 11.58 135 VAL B CA 1
ATOM 4560 C C . VAL B 1 131 ? -19.285 35.391 89.229 1.00 13.68 135 VAL B C 1
ATOM 4561 O O . VAL B 1 131 ? -20.315 34.746 88.994 1.00 11.39 135 VAL B O 1
ATOM 4565 N N . CYS B 1 132 ? -19.166 36.691 88.978 1.00 12.94 136 CYS B N 1
ATOM 4566 C CA . CYS B 1 132 ? -20.130 37.414 88.154 1.00 14.52 136 CYS B CA 1
ATOM 4567 C C . CYS B 1 132 ? -19.704 37.205 86.710 1.00 13.71 136 CYS B C 1
ATOM 4568 O O . CYS B 1 132 ? -18.755 37.832 86.235 1.00 14.33 136 CYS B O 1
ATOM 4571 N N . TYR B 1 133 ? -20.360 36.270 86.028 1.00 11.18 137 TYR B N 1
ATOM 4572 C CA . TYR B 1 133 ? -19.919 35.798 84.722 1.00 10.67 137 TYR B CA 1
ATOM 4573 C C . TYR B 1 133 ? -20.734 36.463 83.618 1.00 15.61 137 TYR B C 1
ATOM 4574 O O . TYR B 1 133 ? -21.969 36.399 83.624 1.00 13.86 137 TYR B O 1
ATOM 4583 N N . ASN B 1 134 ? -20.040 37.080 82.665 1.00 14.52 138 ASN B N 1
ATOM 4584 C CA . ASN B 1 134 ? -20.656 37.912 81.637 1.00 16.32 138 ASN B CA 1
ATOM 4585 C C . ASN B 1 134 ? -20.468 37.249 80.275 1.00 19.37 138 ASN B C 1
ATOM 4586 O O . ASN B 1 134 ? -19.333 37.040 79.832 1.00 16.05 138 ASN B O 1
ATOM 4591 N N . VAL B 1 135 ? -21.574 36.950 79.597 1.00 18.82 139 VAL B N 1
ATOM 4592 C CA . VAL B 1 135 ? -21.520 36.120 78.397 1.00 19.48 139 VAL B CA 1
ATOM 4593 C C . VAL B 1 135 ? -21.308 36.978 77.158 1.00 20.97 139 VAL B C 1
ATOM 4594 O O . VAL B 1 135 ? -21.586 36.546 76.035 1.00 28.09 139 VAL B O 1
ATOM 4598 N N . ILE B 1 136 ? -20.823 38.199 77.353 1.00 22.16 140 ILE B N 1
ATOM 4599 C CA . ILE B 1 136 ? -20.663 39.156 76.265 1.00 26.79 140 ILE B CA 1
ATOM 4600 C C . ILE B 1 136 ? -19.212 39.620 76.194 1.00 29.92 140 ILE B C 1
ATOM 4601 O O . ILE B 1 136 ? -18.321 39.004 76.794 1.00 22.09 140 ILE B O 1
ATOM 4606 N N . CYS B 1 137 ? -18.960 40.680 75.431 1.00 26.64 141 CYS B N 1
ATOM 4607 C CA . CYS B 1 137 ? -17.607 41.181 75.243 1.00 23.39 141 CYS B CA 1
ATOM 4608 C C . CYS B 1 137 ? -17.276 42.260 76.270 1.00 22.00 141 CYS B C 1
ATOM 4609 O O . CYS B 1 137 ? -18.158 42.951 76.793 1.00 20.49 141 CYS B O 1
ATOM 4612 N N . ALA B 1 138 ? -15.977 42.399 76.550 1.00 14.78 142 ALA B N 1
ATOM 4613 C CA . ALA B 1 138 ? -15.521 43.286 77.615 1.00 14.90 142 ALA B CA 1
ATOM 4614 C C . ALA B 1 138 ? -15.818 44.752 77.323 1.00 15.27 142 ALA B C 1
ATOM 4615 O O . ALA B 1 138 ? -16.038 45.529 78.258 1.00 14.90 142 ALA B O 1
ATOM 4617 N N . SER B 1 139 ? -15.807 45.156 76.049 1.00 15.05 143 SER B N 1
ATOM 4618 C CA . SER B 1 139 ? -15.925 46.579 75.735 1.00 14.01 143 SER B CA 1
ATOM 4619 C C . SER B 1 139 ? -17.266 47.149 76.184 1.00 16.20 143 SER B C 1
ATOM 4620 O O . SER B 1 139 ? -17.322 48.245 76.759 1.00 15.72 143 SER B O 1
ATOM 4623 N N . CYS B 1 140 ? -18.358 46.424 75.935 1.00 13.86 144 CYS B N 1
ATOM 4624 C CA . CYS B 1 140 ? -19.667 46.905 76.366 1.00 12.87 144 CYS B CA 1
ATOM 4625 C C . CYS B 1 140 ? -19.723 47.047 77.880 1.00 15.85 144 CYS B C 1
ATOM 4626 O O . CYS B 1 140 ? -20.354 47.972 78.404 1.00 17.12 144 CYS B O 1
ATOM 4629 N N . MET B 1 141 ? -19.079 46.126 78.595 1.00 15.18 145 MET B N 1
ATOM 4630 C CA . MET B 1 141 ? -18.922 46.252 80.040 1.00 15.39 145 MET B CA 1
ATOM 4631 C C . MET B 1 141 ? -18.097 47.480 80.418 1.00 16.43 145 MET B C 1
ATOM 4632 O O . MET B 1 141 ? -18.456 48.226 81.337 1.00 17.34 145 MET B O 1
ATOM 4637 N N . ALA B 1 142 ? -16.980 47.699 79.721 1.00 15.50 146 ALA B N 1
ATOM 4638 C CA . ALA B 1 142 ? -16.036 48.740 80.115 1.00 14.55 146 ALA B CA 1
ATOM 4639 C C . ALA B 1 142 ? -16.533 50.141 79.777 1.00 16.49 146 ALA B C 1
ATOM 4640 O O . ALA B 1 142 ? -16.253 51.091 80.517 1.00 16.80 146 ALA B O 1
ATOM 4642 N N . ILE B 1 143 ? -17.260 50.298 78.668 1.00 14.24 147 ILE B N 1
ATOM 4643 C CA . ILE B 1 143 ? -17.723 51.623 78.258 1.00 18.01 147 ILE B CA 1
ATOM 4644 C C . ILE B 1 143 ? -19.013 52.028 78.951 1.00 16.81 147 ILE B C 1
ATOM 4645 O O . ILE B 1 143 ? -19.442 53.181 78.823 1.00 15.61 147 ILE B O 1
ATOM 4650 N N . GLY B 1 144 ? -19.640 51.114 79.686 1.00 16.03 148 GLY B N 1
ATOM 4651 C CA . GLY B 1 144 ? -20.935 51.387 80.270 1.00 15.53 148 GLY B CA 1
ATOM 4652 C C . GLY B 1 144 ? -20.905 51.612 81.768 1.00 15.13 148 GLY B C 1
ATOM 4653 O O . GLY B 1 144 ? -20.662 52.728 82.234 1.00 15.37 148 GLY B O 1
ATOM 4654 N N . ILE B 1 145 ? -21.134 50.551 82.530 1.00 14.59 149 ILE B N 1
ATOM 4655 C CA . ILE B 1 145 ? -21.383 50.656 83.965 1.00 14.29 149 ILE B CA 1
ATOM 4656 C C . ILE B 1 145 ? -20.061 50.373 84.670 1.00 15.75 149 ILE B C 1
ATOM 4657 O O . ILE B 1 145 ? -19.752 49.238 85.050 1.00 14.82 149 ILE B O 1
ATOM 4662 N N . VAL B 1 146 ? -19.276 51.429 84.859 1.00 16.69 150 VAL B N 1
ATOM 4663 C CA . VAL B 1 146 ? -18.051 51.365 85.648 1.00 15.40 150 VAL B CA 1
ATOM 4664 C C . VAL B 1 146 ? -18.048 52.567 86.584 1.00 16.74 150 VAL B C 1
ATOM 4665 O O . VAL B 1 146 ? -18.682 53.588 86.279 1.00 18.53 150 VAL B O 1
ATOM 4669 N N . PRO B 1 147 ? -17.366 52.489 87.727 1.00 16.42 151 PRO B N 1
ATOM 4670 C CA . PRO B 1 147 ? -17.384 53.616 88.669 1.00 20.94 151 PRO B CA 1
ATOM 4671 C C . PRO B 1 147 ? -16.945 54.935 88.063 1.00 22.60 151 PRO B C 1
ATOM 4672 O O . PRO B 1 147 ? -17.431 55.988 88.493 1.00 21.63 151 PRO B O 1
ATOM 4676 N N . ALA B 1 148 ? -16.046 54.912 87.073 1.00 21.54 152 ALA B N 1
ATOM 4677 C CA . ALA B 1 148 ? -15.616 56.145 86.423 1.00 20.97 152 ALA B CA 1
ATOM 4678 C C . ALA B 1 148 ? -16.762 56.876 85.736 1.00 24.86 152 ALA B C 1
ATOM 4679 O O . ALA B 1 148 ? -16.648 58.082 85.483 1.00 22.16 152 ALA B O 1
ATOM 4681 N N . ARG B 1 149 ? -17.850 56.181 85.409 1.00 21.43 153 ARG B N 1
ATOM 4682 C CA . ARG B 1 149 ? -19.020 56.816 84.819 1.00 22.38 153 ARG B CA 1
ATOM 4683 C C . ARG B 1 149 ? -20.026 57.110 85.920 1.00 20.08 153 ARG B C 1
ATOM 4684 O O . ARG B 1 149 ? -20.534 56.186 86.567 1.00 16.95 153 ARG B O 1
ATOM 4692 N N . HIS B 1 150 ? -20.299 58.393 86.136 1.00 21.14 154 HIS B N 1
ATOM 4693 C CA . HIS B 1 150 ? -21.345 58.796 87.060 1.00 21.62 154 HIS B CA 1
ATOM 4694 C C . HIS B 1 150 ? -22.688 58.664 86.361 1.00 20.59 154 HIS B C 1
ATOM 4695 O O . HIS B 1 150 ? -22.905 59.267 85.304 1.00 22.89 154 HIS B O 1
ATOM 4702 N N . ILE B 1 151 ? -23.588 57.890 86.952 1.00 18.54 155 ILE B N 1
ATOM 4703 C CA . ILE B 1 151 ? -24.929 57.697 86.425 1.00 20.03 155 ILE B CA 1
ATOM 4704 C C . ILE B 1 151 ? -25.906 58.241 87.459 1.00 21.50 155 ILE B C 1
ATOM 4705 O O . ILE B 1 151 ? -25.950 57.742 88.589 1.00 20.54 155 ILE B O 1
ATOM 4710 N N . PRO B 1 152 ? -26.675 59.280 87.137 1.00 23.36 156 PRO B N 1
ATOM 4711 C CA . PRO B 1 152 ? -27.595 59.856 88.125 1.00 26.18 156 PRO B CA 1
ATOM 4712 C C . PRO B 1 152 ? -28.664 58.857 88.528 1.00 25.87 156 PRO B C 1
ATOM 4713 O O . PRO B 1 152 ? -29.129 58.049 87.721 1.00 21.55 156 PRO B O 1
ATOM 4717 N N . LYS B 1 153 ? -29.095 58.960 89.783 1.00 23.09 157 LYS B N 1
ATOM 4718 C CA . LYS B 1 153 ? -30.100 58.043 90.294 1.00 25.66 157 LYS B CA 1
ATOM 4719 C C . LYS B 1 153 ? -31.504 58.463 89.898 1.00 26.94 157 LYS B C 1
ATOM 4720 O O . LYS B 1 153 ? -32.395 57.613 89.823 1.00 26.58 157 LYS B O 1
ATOM 4726 N N . ASP B 1 154 ? -31.710 59.747 89.612 1.00 26.47 158 ASP B N 1
ATOM 4727 C CA . ASP B 1 154 ? -33.043 60.319 89.518 1.00 29.15 158 ASP B CA 1
ATOM 4728 C C . ASP B 1 154 ? -33.440 60.735 88.109 1.00 28.34 158 ASP B C 1
ATOM 4729 O O . ASP B 1 154 ? -34.563 61.218 87.922 1.00 28.46 158 ASP B O 1
ATOM 4734 N N . ARG B 1 155 ? -32.572 60.558 87.115 1.00 20.43 159 ARG B N 1
ATOM 4735 C CA . ARG B 1 155 ? -32.875 60.988 85.756 1.00 22.31 159 ARG B CA 1
ATOM 4736 C C . ARG B 1 155 ? -32.171 60.081 84.761 1.00 20.53 159 ARG B C 1
ATOM 4737 O O . ARG B 1 155 ? -31.149 59.470 85.096 1.00 18.47 159 ARG B O 1
ATOM 4745 N N . PRO B 1 156 ? -32.698 59.955 83.543 1.00 18.61 160 PRO B N 1
ATOM 4746 C CA . PRO B 1 156 ? -31.955 59.246 82.497 1.00 19.10 160 PRO B CA 1
ATOM 4747 C C . PRO B 1 156 ? -30.697 60.004 82.129 1.00 20.28 160 PRO B C 1
ATOM 4748 O O . PRO B 1 156 ? -30.624 61.230 82.245 1.00 17.49 160 PRO B O 1
ATOM 4752 N N . LEU B 1 157 ? -29.704 59.254 81.670 1.00 16.62 161 LEU B N 1
ATOM 4753 C CA . LEU B 1 157 ? -28.540 59.871 81.059 1.00 18.01 161 LEU B CA 1
ATOM 4754 C C . LEU B 1 157 ? -28.952 60.579 79.776 1.00 16.57 161 LEU B C 1
ATOM 4755 O O . LEU B 1 157 ? -29.875 60.153 79.077 1.00 17.48 161 LEU B O 1
ATOM 4760 N N . THR B 1 158 ? -28.260 61.671 79.466 1.00 15.23 162 THR B N 1
ATOM 4761 C CA . THR B 1 158 ? -28.483 62.324 78.186 1.00 17.08 162 THR B CA 1
ATOM 4762 C C . THR B 1 158 ? -27.680 61.614 77.105 1.00 19.72 162 THR B C 1
ATOM 4763 O O . THR B 1 158 ? -26.735 60.870 77.385 1.00 17.06 162 THR B O 1
ATOM 4767 N N . GLU B 1 159 ? -28.072 61.846 75.851 1.00 17.79 163 GLU B N 1
ATOM 4768 C CA . GLU B 1 159 ? -27.316 61.287 74.735 1.00 19.78 163 GLU B CA 1
ATOM 4769 C C . GLU B 1 159 ? -25.852 61.719 74.781 1.00 20.51 163 GLU B C 1
ATOM 4770 O O . GLU B 1 159 ? -24.953 60.914 74.510 1.00 18.61 163 GLU B O 1
ATOM 4776 N N . GLU B 1 160 ? -25.585 62.982 75.135 1.00 16.82 164 GLU B N 1
ATOM 4777 C CA . GLU B 1 160 ? -24.192 63.420 75.200 1.00 20.09 164 GLU B CA 1
ATOM 4778 C C . GLU B 1 160 ? -23.419 62.720 76.310 1.00 17.59 164 GLU B C 1
ATOM 4779 O O . GLU B 1 160 ? -22.226 62.438 76.148 1.00 19.33 164 GLU B O 1
ATOM 4785 N N . GLU B 1 161 ? -24.065 62.425 77.436 1.00 17.57 165 GLU B N 1
ATOM 4786 C CA . GLU B 1 161 ? -23.376 61.657 78.464 1.00 18.69 165 GLU B CA 1
ATOM 4787 C C . GLU B 1 161 ? -23.071 60.252 77.963 1.00 18.93 165 GLU B C 1
ATOM 4788 O O . GLU B 1 161 ? -21.979 59.724 78.200 1.00 16.95 165 GLU B O 1
ATOM 4794 N N . LEU B 1 162 ? -24.019 59.651 77.242 1.00 15.70 166 LEU B N 1
ATOM 4795 C CA . LEU B 1 162 ? -23.869 58.275 76.774 1.00 17.53 166 LEU B CA 1
ATOM 4796 C C . LEU B 1 162 ? -22.757 58.138 75.739 1.00 18.65 166 LEU B C 1
ATOM 4797 O O . LEU B 1 162 ? -22.010 57.153 75.756 1.00 17.75 166 LEU B O 1
ATOM 4802 N N . MET B 1 163 ? -22.653 59.088 74.803 1.00 15.81 167 MET B N 1
ATOM 4803 C CA . MET B 1 163 ? -21.586 59.034 73.804 1.00 18.30 167 MET B CA 1
ATOM 4804 C C . MET B 1 163 ? -20.191 59.201 74.402 1.00 18.31 167 MET B C 1
ATOM 4805 O O . MET B 1 163 ? -19.206 58.841 73.748 1.00 21.04 167 MET B O 1
ATOM 4810 N N . THR B 1 164 ? -20.076 59.767 75.602 1.00 20.20 168 THR B N 1
ATOM 4811 C CA . THR B 1 164 ? -18.774 60.014 76.215 1.00 15.54 168 THR B CA 1
ATOM 4812 C C . THR B 1 164 ? -18.299 58.776 76.963 1.00 18.03 168 THR B C 1
ATOM 4813 O O . THR B 1 164 ? -18.957 58.361 77.927 1.00 17.44 168 THR B O 1
ATOM 4817 N N . PRO B 1 165 ? -17.174 58.176 76.583 1.00 18.57 169 PRO B N 1
ATOM 4818 C CA . PRO B 1 165 ? -16.682 56.997 77.300 1.00 16.28 169 PRO B CA 1
ATOM 4819 C C . PRO B 1 165 ? -16.339 57.346 78.736 1.00 17.40 169 PRO B C 1
ATOM 4820 O O . PRO B 1 165 ? -16.066 58.514 79.051 1.00 20.14 169 PRO B O 1
ATOM 4824 N N . PRO B 1 166 ? -16.359 56.369 79.640 1.00 16.08 170 PRO B N 1
ATOM 4825 C CA . PRO B 1 166 ? -15.978 56.648 81.028 1.00 17.29 170 PRO B CA 1
ATOM 4826 C C . PRO B 1 166 ? -14.518 57.067 81.105 1.00 22.53 170 PRO B C 1
ATOM 4827 O O . PRO B 1 166 ? -13.691 56.634 80.301 1.00 15.82 170 PRO B O 1
ATOM 4831 N N . GLU B 1 167 ? -14.211 57.925 82.081 1.00 21.72 171 GLU B N 1
ATOM 4832 C CA . GLU B 1 167 ? -12.839 58.379 82.310 1.00 25.54 171 GLU B CA 1
ATOM 4833 C C . GLU B 1 167 ? -11.865 57.214 82.381 1.00 20.93 171 GLU B C 1
ATOM 4834 O O . GLU B 1 167 ? -12.031 56.295 83.188 1.00 18.72 171 GLU B O 1
ATOM 4840 N N . GLY B 1 168 ? -10.835 57.263 81.545 1.00 20.74 172 GLY B N 1
ATOM 4841 C CA . GLY B 1 168 ? -9.818 56.241 81.546 1.00 22.59 172 GLY B CA 1
ATOM 4842 C C . GLY B 1 168 ? -10.105 55.054 80.653 1.00 17.38 172 GLY B C 1
ATOM 4843 O O . GLY B 1 168 ? -9.236 54.186 80.520 1.00 19.52 172 GLY B O 1
ATOM 4844 N N . TYR B 1 169 ? -11.291 54.987 80.045 1.00 20.87 173 TYR B N 1
ATOM 4845 C CA . TYR B 1 169 ? -11.630 53.922 79.110 1.00 18.34 173 TYR B CA 1
ATOM 4846 C C . TYR B 1 169 ? -10.538 53.802 78.051 1.00 17.44 173 TYR B C 1
ATOM 4847 O O . TYR B 1 169 ? -10.227 54.793 77.373 1.00 20.76 173 TYR B O 1
ATOM 4856 N N . PRO B 1 170 ? -9.945 52.627 77.881 1.00 17.09 174 PRO B N 1
ATOM 4857 C CA . PRO B 1 170 ? -8.629 52.538 77.230 1.00 21.54 174 PRO B CA 1
ATOM 4858 C C . PRO B 1 170 ? -8.628 52.514 75.707 1.00 24.61 174 PRO B C 1
ATOM 4859 O O . PRO B 1 170 ? -7.656 52.034 75.113 1.00 34.81 174 PRO B O 1
ATOM 4863 N N . SER B 1 171 ? -9.676 53.009 75.053 1.00 20.95 175 SER B N 1
ATOM 4864 C CA . SER B 1 171 ? -9.711 52.991 73.597 1.00 22.69 175 SER B CA 1
ATOM 4865 C C . SER B 1 171 ? -10.347 54.262 73.067 1.00 21.55 175 SER B C 1
ATOM 4866 O O . SER B 1 171 ? -11.343 54.747 73.613 1.00 21.74 175 SER B O 1
ATOM 4869 N N . SER B 1 172 ? -9.766 54.799 71.997 1.00 21.38 176 SER B N 1
ATOM 4870 C CA . SER B 1 172 ? -10.382 55.877 71.240 1.00 23.43 176 SER B CA 1
ATOM 4871 C C . SER B 1 172 ? -11.021 55.379 69.952 1.00 21.62 176 SER B C 1
ATOM 4872 O O . SER B 1 172 ? -11.603 56.179 69.217 1.00 20.36 176 SER B O 1
ATOM 4875 N N . THR B 1 173 ? -10.917 54.085 69.657 1.00 21.52 177 THR B N 1
ATOM 4876 C CA . THR B 1 173 ? -11.494 53.523 68.441 1.00 20.29 177 THR B CA 1
ATOM 4877 C C . THR B 1 173 ? -12.753 52.719 68.705 1.00 19.78 177 THR B C 1
ATOM 4878 O O . THR B 1 173 ? -13.700 52.790 67.919 1.00 19.64 177 THR B O 1
ATOM 4882 N N . VAL B 1 174 ? -12.783 51.961 69.797 1.00 16.75 178 VAL B N 1
ATOM 4883 C CA . VAL B 1 174 ? -13.947 51.127 70.131 1.00 15.74 178 VAL B CA 1
ATOM 4884 C C . VAL B 1 174 ? -14.871 52.021 70.949 1.00 13.91 178 VAL B C 1
ATOM 4885 O O . VAL B 1 174 ? -14.936 51.965 72.180 1.00 15.17 178 VAL B O 1
ATOM 4889 N N . VAL B 1 175 ? -15.573 52.908 70.244 1.00 16.05 179 VAL B N 1
ATOM 4890 C CA . VAL B 1 175 ? -16.443 53.902 70.860 1.00 17.28 179 VAL B CA 1
ATOM 4891 C C . VAL B 1 175 ? -17.681 54.054 69.994 1.00 18.61 179 VAL B C 1
ATOM 4892 O O . VAL B 1 175 ? -17.696 53.674 68.823 1.00 15.49 179 VAL B O 1
ATOM 4896 N N . LEU B 1 176 ? -18.724 54.627 70.580 1.00 16.40 180 LEU B N 1
ATOM 4897 C CA . LEU B 1 176 ? -19.923 54.930 69.818 1.00 20.60 180 LEU B CA 1
ATOM 4898 C C . LEU B 1 176 ? -19.779 56.316 69.195 1.00 23.12 180 LEU B C 1
ATOM 4899 O O . LEU B 1 176 ? -19.020 57.156 69.682 1.00 23.34 180 LEU B O 1
ATOM 4904 N N . ARG B 1 177 ? -20.491 56.545 68.096 1.00 17.80 181 ARG B N 1
ATOM 4905 C CA . ARG B 1 177 ? -20.453 57.832 67.408 1.00 30.92 181 ARG B CA 1
ATOM 4906 C C . ARG B 1 177 ? -21.845 58.443 67.319 1.00 34.84 181 ARG B C 1
ATOM 4907 O O . ARG B 1 177 ? -22.774 57.806 66.814 1.00 37.20 181 ARG B O 1
ATOM 4915 N N . GLY B 1 178 ? -21.971 59.675 67.809 1.00 32.80 182 GLY B N 1
ATOM 4916 C CA . GLY B 1 178 ? -23.162 60.496 67.610 1.00 37.22 182 GLY B CA 1
ATOM 4917 C C . GLY B 1 178 ? -24.474 59.855 68.035 1.00 29.58 182 GLY B C 1
ATOM 4918 O O . GLY B 1 178 ? -24.671 59.522 69.207 1.00 32.07 182 GLY B O 1
ATOM 4919 N N . GLN B 1 179 ? -25.419 59.702 67.102 1.00 30.56 183 GLN B N 1
ATOM 4920 C CA . GLN B 1 179 ? -26.752 59.199 67.459 1.00 40.93 183 GLN B CA 1
ATOM 4921 C C . GLN B 1 179 ? -26.714 57.690 67.733 1.00 37.25 183 GLN B C 1
ATOM 4922 O O . GLN B 1 179 ? -27.781 57.077 67.840 1.00 38.83 183 GLN B O 1
ATOM 4928 N N . GLU B 1 180 ? -25.534 57.047 67.726 1.00 23.00 184 GLU B N 1
ATOM 4929 C CA . GLU B 1 180 ? -25.458 55.677 68.230 1.00 19.95 184 GLU B CA 1
ATOM 4930 C C . GLU B 1 180 ? -25.598 55.627 69.742 1.00 24.11 184 GLU B C 1
ATOM 4931 O O . GLU B 1 180 ? -25.941 54.572 70.286 1.00 18.18 184 GLU B O 1
ATOM 4937 N N . ALA B 1 181 ? -25.380 56.756 70.423 1.00 21.39 185 ALA B N 1
ATOM 4938 C CA . ALA B 1 181 ? -25.365 56.774 71.881 1.00 22.62 185 ALA B CA 1
ATOM 4939 C C . ALA B 1 181 ? -26.638 56.205 72.488 1.00 22.25 185 ALA B C 1
ATOM 4940 O O . ALA B 1 181 ? -26.597 55.626 73.579 1.00 19.93 185 ALA B O 1
ATOM 4942 N N . ARG B 1 182 ? -27.773 56.346 71.802 1.00 21.08 186 ARG B N 1
ATOM 4943 C CA . ARG B 1 182 ? -29.025 55.858 72.362 1.00 21.65 186 ARG B CA 1
ATOM 4944 C C . ARG B 1 182 ? -29.057 54.331 72.469 1.00 21.30 186 ARG B C 1
ATOM 4945 O O . ARG B 1 182 ? -29.850 53.798 73.254 1.00 21.32 186 ARG B O 1
ATOM 4953 N N . THR B 1 183 ? -28.212 53.614 71.712 1.00 19.03 187 THR B N 1
ATOM 4954 C CA . THR B 1 183 ? -28.127 52.161 71.868 1.00 17.74 187 THR B CA 1
ATOM 4955 C C . THR B 1 183 ? -27.552 51.759 73.224 1.00 16.98 187 THR B C 1
ATOM 4956 O O . THR B 1 183 ? -27.742 50.616 73.651 1.00 17.07 187 THR B O 1
ATOM 4960 N N . LEU B 1 184 ? -26.867 52.668 73.915 1.00 17.10 188 LEU B N 1
ATOM 4961 C CA . LEU B 1 184 ? -26.311 52.375 75.230 1.00 17.06 188 LEU B CA 1
ATOM 4962 C C . LEU B 1 184 ? -27.240 52.803 76.363 1.00 19.03 188 LEU B C 1
ATOM 4963 O O . LEU B 1 184 ? -26.893 52.631 77.537 1.00 18.10 188 LEU B O 1
ATOM 4968 N N . SER B 1 185 ? -28.422 53.336 76.044 1.00 17.79 189 SER B N 1
ATOM 4969 C CA . SER B 1 185 ? -29.262 53.934 77.075 1.00 17.84 189 SER B CA 1
ATOM 4970 C C . SER B 1 185 ? -29.767 52.911 78.083 1.00 16.17 189 SER B C 1
ATOM 4971 O O . SER B 1 185 ? -30.219 53.301 79.165 1.00 17.59 189 SER B O 1
ATOM 4974 N N . PHE B 1 186 ? -29.702 51.617 77.758 1.00 19.00 190 PHE B N 1
ATOM 4975 C CA . PHE B 1 186 ? -30.138 50.600 78.706 1.00 17.73 190 PHE B CA 1
ATOM 4976 C C . PHE B 1 186 ? -29.346 50.626 80.010 1.00 16.66 190 PHE B C 1
ATOM 4977 O O . PHE B 1 186 ? -29.830 50.093 81.013 1.00 18.66 190 PHE B O 1
ATOM 4985 N N . ILE B 1 187 ? -28.138 51.204 80.024 1.00 15.48 191 ILE B N 1
ATOM 4986 C CA . ILE B 1 187 ? -27.281 51.052 81.200 1.00 12.94 191 ILE B CA 1
ATOM 4987 C C . ILE B 1 187 ? -27.891 51.717 82.429 1.00 19.62 191 ILE B C 1
ATOM 4988 O O . ILE B 1 187 ? -27.637 51.284 83.561 1.00 18.18 191 ILE B O 1
ATOM 4993 N N . GLY B 1 188 ? -28.732 52.735 82.237 1.00 16.62 192 GLY B N 1
ATOM 4994 C CA . GLY B 1 188 ? -29.343 53.452 83.343 1.00 16.76 192 GLY B CA 1
ATOM 4995 C C . GLY B 1 188 ? -30.822 53.194 83.519 1.00 17.24 192 GLY B C 1
ATOM 4996 O O . GLY B 1 188 ? -31.455 53.839 84.366 1.00 17.22 192 GLY B O 1
ATOM 4997 N N . MET B 1 189 ? -31.392 52.258 82.772 1.00 15.93 193 MET B N 1
ATOM 4998 C CA . MET B 1 189 ? -32.822 51.992 82.788 1.00 17.46 193 MET B CA 1
ATOM 4999 C C . MET B 1 189 ? -33.270 51.413 84.127 1.00 17.92 193 MET B C 1
ATOM 5000 O O . MET B 1 189 ? -32.509 50.748 84.834 1.00 15.95 193 MET B O 1
ATOM 5005 N N . ASP B 1 190 ? -34.518 51.707 84.487 1.00 19.34 194 ASP B N 1
ATOM 5006 C CA . ASP B 1 190 ? -35.162 50.991 85.575 1.00 17.97 194 ASP B CA 1
ATOM 5007 C C . ASP B 1 190 ? -35.214 49.509 85.225 1.00 15.80 194 ASP B C 1
ATOM 5008 O O . ASP B 1 190 ? -35.346 49.133 84.060 1.00 18.98 194 ASP B O 1
ATOM 5013 N N . TYR B 1 191 ? -35.074 48.660 86.237 1.00 15.40 195 TYR B N 1
ATOM 5014 C CA . TYR B 1 191 ? -35.043 47.221 85.988 1.00 17.96 195 TYR B CA 1
ATOM 5015 C C . TYR B 1 191 ? -35.486 46.484 87.245 1.00 20.26 195 TYR B C 1
ATOM 5016 O O . TYR B 1 191 ? -34.653 46.011 88.024 1.00 16.87 195 TYR B O 1
ATOM 5025 N N . GLY B 1 192 ? -36.794 46.419 87.472 1.00 17.42 196 GLY B N 1
ATOM 5026 C CA . GLY B 1 192 ? -37.301 45.908 88.729 1.00 15.85 196 GLY B CA 1
ATOM 5027 C C . GLY B 1 192 ? -37.302 46.989 89.788 1.00 20.39 196 GLY B C 1
ATOM 5028 O O . GLY B 1 192 ? -37.555 48.158 89.480 1.00 24.71 196 GLY B O 1
ATOM 5029 N N . ALA B 1 193 ? -36.994 46.626 91.035 1.00 19.23 197 ALA B N 1
ATOM 5030 C CA . ALA B 1 193 ? -37.042 47.595 92.126 1.00 21.53 197 ALA B CA 1
ATOM 5031 C C . ALA B 1 193 ? -35.904 48.610 92.080 1.00 29.38 197 ALA B C 1
ATOM 5032 O O . ALA B 1 193 ? -36.011 49.667 92.710 1.00 29.34 197 ALA B O 1
ATOM 5034 N N . THR B 1 194 ? -34.830 48.331 91.349 1.00 29.35 198 THR B N 1
ATOM 5035 C CA . THR B 1 194 ? -33.721 49.266 91.232 1.00 26.93 198 THR B CA 1
ATOM 5036 C C . THR B 1 194 ? -33.446 49.544 89.764 1.00 25.62 198 THR B C 1
ATOM 5037 O O . THR B 1 194 ? -34.045 48.941 88.870 1.00 25.30 198 THR B O 1
ATOM 5041 N N . LYS B 1 195 ? -32.529 50.469 89.516 1.00 22.50 199 LYS B N 1
ATOM 5042 C CA . LYS B 1 195 ? -32.114 50.737 88.151 1.00 21.37 199 LYS B CA 1
ATOM 5043 C C . LYS B 1 195 ? -30.940 49.840 87.770 1.00 19.11 199 LYS B C 1
ATOM 5044 O O . LYS B 1 195 ? -30.190 49.357 88.625 1.00 16.40 199 LYS B O 1
ATOM 5050 N N . PHE B 1 196 ? -30.818 49.606 86.460 1.00 15.36 200 PHE B N 1
ATOM 5051 C CA . PHE B 1 196 ? -29.923 48.582 85.930 1.00 17.86 200 PHE B CA 1
ATOM 5052 C C . PHE B 1 196 ? -28.474 48.799 86.347 1.00 15.40 200 PHE B C 1
ATOM 5053 O O . PHE B 1 196 ? -27.753 47.834 86.626 1.00 14.87 200 PHE B O 1
ATOM 5061 N N . ASP B 1 197 ? -28.010 50.048 86.355 1.00 12.76 201 ASP B N 1
ATOM 5062 C CA . ASP B 1 197 ? -26.614 50.280 86.708 1.00 14.77 201 ASP B CA 1
ATOM 5063 C C . ASP B 1 197 ? -26.359 50.025 88.186 1.00 15.03 201 ASP B C 1
ATOM 5064 O O . ASP B 1 197 ? -25.242 49.667 88.564 1.00 13.61 201 ASP B O 1
ATOM 5069 N N . VAL B 1 198 ? -27.371 50.209 89.035 1.00 13.08 202 VAL B N 1
ATOM 5070 C CA . VAL B 1 198 ? -27.181 49.924 90.453 1.00 14.50 202 VAL B CA 1
ATOM 5071 C C . VAL B 1 198 ? -27.056 48.421 90.663 1.00 15.43 202 VAL B C 1
ATOM 5072 O O . VAL B 1 198 ? -26.185 47.948 91.402 1.00 15.86 202 VAL B O 1
ATOM 5076 N N . ARG B 1 199 ? -27.910 47.653 89.988 1.00 11.78 203 ARG B N 1
ATOM 5077 C CA . ARG B 1 199 ? -27.838 46.195 90.040 1.00 16.63 203 ARG B CA 1
ATOM 5078 C C . ARG B 1 199 ? -26.492 45.684 89.532 1.00 14.29 203 ARG B C 1
ATOM 5079 O O . ARG B 1 199 ? -25.836 44.876 90.197 1.00 12.47 203 ARG B O 1
ATOM 5087 N N . ILE B 1 200 ? -26.068 46.140 88.346 1.00 14.95 204 ILE B N 1
ATOM 5088 C CA . ILE B 1 200 ? -24.813 45.661 87.763 1.00 11.43 204 ILE B CA 1
ATOM 5089 C C . ILE B 1 200 ? -23.622 46.085 88.616 1.00 13.34 204 ILE B C 1
ATOM 5090 O O . ILE B 1 200 ? -22.675 45.312 88.806 1.00 14.66 204 ILE B O 1
ATOM 5095 N N . THR B 1 201 ? -23.637 47.317 89.137 1.00 14.44 205 THR B N 1
ATOM 5096 C CA . THR B 1 201 ? -22.547 47.726 90.016 1.00 11.16 205 THR B CA 1
ATOM 5097 C C . THR B 1 201 ? -22.491 46.831 91.246 1.00 13.48 205 THR B C 1
ATOM 5098 O O . THR B 1 201 ? -21.408 46.396 91.656 1.00 14.04 205 THR B O 1
ATOM 5102 N N . ALA B 1 202 ? -23.655 46.509 91.821 1.00 12.43 206 ALA B N 1
ATOM 5103 C CA . ALA B 1 202 ? -23.691 45.618 92.977 1.00 14.24 206 ALA B CA 1
ATOM 5104 C C . ALA B 1 202 ? -23.245 44.208 92.603 1.00 14.01 206 ALA B C 1
ATOM 5105 O O . ALA B 1 202 ? -22.532 43.551 93.374 1.00 12.12 206 ALA B O 1
ATOM 5107 N N . ALA B 1 203 ? -23.658 43.722 91.427 1.00 11.06 207 ALA B N 1
ATOM 5108 C CA . ALA B 1 203 ? -23.239 42.389 91.003 1.00 13.34 207 ALA B CA 1
ATOM 5109 C C . ALA B 1 203 ? -21.725 42.307 90.866 1.00 17.37 207 ALA B C 1
ATOM 5110 O O . ALA B 1 203 ? -21.106 41.318 91.282 1.00 12.87 207 ALA B O 1
ATOM 5112 N N . MET B 1 204 ? -21.110 43.348 90.304 1.00 10.82 208 MET B N 1
ATOM 5113 C CA . MET B 1 204 ? -19.670 43.342 90.052 1.00 15.62 208 MET B CA 1
ATOM 5114 C C . MET B 1 204 ? -18.859 43.605 91.313 1.00 14.12 208 MET B C 1
ATOM 5115 O O . MET B 1 204 ? -17.765 43.052 91.472 1.00 16.91 208 MET B O 1
ATOM 5120 N N . GLN B 1 205 ? -19.347 44.471 92.199 1.00 12.84 209 GLN B N 1
ATOM 5121 C CA . GLN B 1 205 ? -18.622 44.747 93.431 1.00 16.31 209 GLN B CA 1
ATOM 5122 C C . GLN B 1 205 ? -18.759 43.627 94.451 1.00 17.00 209 GLN B C 1
ATOM 5123 O O . GLN B 1 205 ? -17.901 43.501 95.331 1.00 17.37 209 GLN B O 1
ATOM 5129 N N . GLY B 1 206 ? -19.807 42.815 94.351 1.00 15.84 210 GLY B N 1
ATOM 5130 C CA . GLY B 1 206 ? -20.059 41.784 95.336 1.00 16.94 210 GLY B CA 1
ATOM 5131 C C . GLY B 1 206 ? -19.385 40.458 95.048 1.00 16.81 210 GLY B C 1
ATOM 5132 O O . GLY B 1 206 ? -19.261 39.616 95.944 1.00 15.67 210 GLY B O 1
ATOM 5133 N N . CYS B 1 207 ? -18.964 40.244 93.804 1.00 12.68 211 CYS B N 1
ATOM 5134 C CA . CYS B 1 207 ? -18.399 38.952 93.438 1.00 15.24 211 CYS B CA 1
ATOM 5135 C C . CYS B 1 207 ? -16.964 38.832 93.940 1.00 18.50 211 CYS B C 1
ATOM 5136 O O . CYS B 1 207 ? -16.326 39.816 94.314 1.00 17.56 211 CYS B O 1
ATOM 5139 N N . ASP B 1 208 ? -16.461 37.593 93.960 1.00 13.84 212 ASP B N 1
ATOM 5140 C CA . ASP B 1 208 ? -15.040 37.378 94.211 1.00 15.54 212 ASP B CA 1
ATOM 5141 C C . ASP B 1 208 ? -14.202 37.577 92.958 1.00 14.41 212 ASP B C 1
ATOM 5142 O O . ASP B 1 208 ? -13.040 37.990 93.055 1.00 17.78 212 ASP B O 1
ATOM 5147 N N . ALA B 1 209 ? -14.757 37.282 91.784 1.00 15.31 213 ALA B N 1
ATOM 5148 C CA . ALA B 1 209 ? -14.067 37.522 90.525 1.00 18.86 213 ALA B CA 1
ATOM 5149 C C . ALA B 1 209 ? -15.083 37.834 89.437 1.00 13.18 213 ALA B C 1
ATOM 5150 O O . ALA B 1 209 ? -16.212 37.337 89.458 1.00 14.09 213 ALA B O 1
ATOM 5152 N N . ILE B 1 210 ? -14.661 38.658 88.488 1.00 14.09 214 ILE B N 1
ATOM 5153 C CA . ILE B 1 210 ? -15.439 38.954 87.294 1.00 13.10 214 ILE B CA 1
ATOM 5154 C C . ILE B 1 210 ? -15.049 37.969 86.204 1.00 14.24 214 ILE B C 1
ATOM 5155 O O . ILE B 1 210 ? -13.869 37.852 85.856 1.00 15.14 214 ILE B O 1
ATOM 5160 N N . GLY B 1 211 ? -16.033 37.273 85.652 1.00 12.12 215 GLY B N 1
ATOM 5161 C CA . GLY B 1 211 ? -15.810 36.333 84.562 1.00 13.60 215 GLY B CA 1
ATOM 5162 C C . GLY B 1 211 ? -16.360 36.917 83.273 1.00 13.35 215 GLY B C 1
ATOM 5163 O O . GLY B 1 211 ? -17.445 37.502 83.267 1.00 13.01 215 GLY B O 1
ATOM 5164 N N . ILE B 1 212 ? -15.619 36.740 82.181 1.00 12.86 216 ILE B N 1
ATOM 5165 C CA . ILE B 1 212 ? -16.004 37.313 80.895 1.00 10.84 216 ILE B CA 1
ATOM 5166 C C . ILE B 1 212 ? -15.718 36.311 79.789 1.00 12.77 216 ILE B C 1
ATOM 5167 O O . ILE B 1 212 ? -14.641 35.707 79.736 1.00 14.91 216 ILE B O 1
ATOM 5172 N N . ARG B 1 213 ? -16.684 36.159 78.889 1.00 12.99 217 ARG B N 1
ATOM 5173 C CA . ARG B 1 213 ? -16.576 35.267 77.737 1.00 15.24 217 ARG B CA 1
ATOM 5174 C C . ARG B 1 213 ? -15.750 35.911 76.616 1.00 17.49 217 ARG B C 1
ATOM 5175 O O . ARG B 1 213 ? -16.241 36.196 75.527 1.00 18.47 217 ARG B O 1
ATOM 5183 N N . THR B 1 214 ? -14.468 36.139 76.886 1.00 15.04 218 THR B N 1
ATOM 5184 C CA . THR B 1 214 ? -13.635 36.778 75.872 1.00 13.73 218 THR B CA 1
ATOM 5185 C C . THR B 1 214 ? -12.183 36.345 76.068 1.00 15.85 218 THR B C 1
ATOM 5186 O O . THR B 1 214 ? -11.891 35.401 76.810 1.00 16.00 218 THR B O 1
ATOM 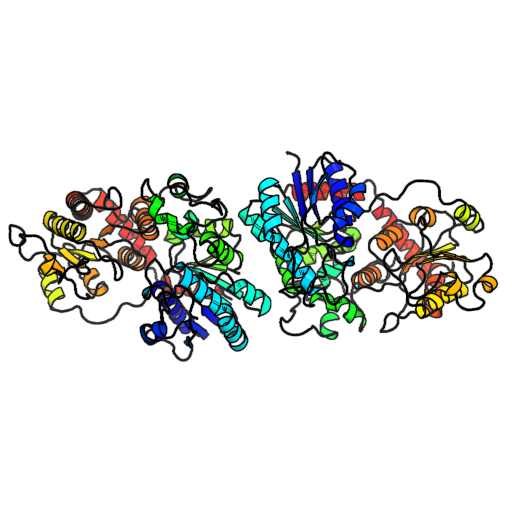5190 N N . CYS B 1 215 ? -11.271 37.007 75.358 1.00 15.23 219 CYS B N 1
ATOM 5191 C CA . CYS B 1 215 ? -9.861 36.640 75.361 1.00 16.74 219 CYS B CA 1
ATOM 5192 C C . CYS B 1 215 ? -9.014 37.897 75.458 1.00 18.35 219 CYS B C 1
ATOM 5193 O O . CYS B 1 215 ? -9.453 38.989 75.091 1.00 15.56 219 CYS B O 1
ATOM 5196 N N . ARG B 1 216 ? -7.778 37.725 75.940 1.00 18.38 220 ARG B N 1
ATOM 5197 C CA . ARG B 1 216 ? -6.866 38.859 76.069 1.00 19.99 220 ARG B CA 1
ATOM 5198 C C . ARG B 1 216 ? -6.463 39.420 74.713 1.00 19.01 220 ARG B C 1
ATOM 5199 O O . ARG B 1 216 ? -6.247 40.630 74.576 1.00 16.73 220 ARG B O 1
ATOM 5207 N N . GLU B 1 217 ? -6.319 38.554 73.709 1.00 16.81 221 GLU B N 1
ATOM 5208 C CA . GLU B 1 217 ? -5.781 39.001 72.429 1.00 18.20 221 GLU B CA 1
ATOM 5209 C C . GLU B 1 217 ? -6.643 40.098 71.823 1.00 18.08 221 GLU B C 1
ATOM 5210 O O . GLU B 1 217 ? -6.126 41.059 71.242 1.00 19.37 221 GLU B O 1
ATOM 5216 N N . LEU B 1 218 ? -7.958 39.984 71.977 1.00 15.80 222 LEU B N 1
ATOM 5217 C CA . LEU B 1 218 ? -8.914 40.942 71.442 1.00 18.03 222 LEU B CA 1
ATOM 5218 C C . LEU B 1 218 ? -9.221 42.070 72.416 1.00 17.47 222 LEU B C 1
ATOM 5219 O O . LEU B 1 218 ? -9.430 43.212 71.992 1.00 18.30 222 LEU B O 1
ATOM 5224 N N . GLU B 1 219 ? -9.255 41.778 73.723 1.00 18.10 223 GLU B N 1
ATOM 5225 C CA . GLU B 1 219 ? -9.826 42.728 74.671 1.00 17.73 223 GLU B CA 1
ATOM 5226 C C . GLU B 1 219 ? -9.015 42.870 75.955 1.00 13.34 223 GLU B C 1
ATOM 5227 O O . GLU B 1 219 ? -9.573 43.272 76.981 1.00 17.01 223 GLU B O 1
ATOM 5233 N N . GLY B 1 220 ? -7.732 42.521 75.936 1.00 17.46 224 GLY B N 1
ATOM 5234 C CA . GLY B 1 220 ? -6.876 42.629 77.096 1.00 19.56 224 GLY B CA 1
ATOM 5235 C C . GLY B 1 220 ? -7.002 43.937 77.858 1.00 17.33 224 GLY B C 1
ATOM 5236 O O . GLY B 1 220 ? -7.231 43.951 79.073 1.00 13.28 224 GLY B O 1
ATOM 5237 N N . PRO B 1 221 ? -6.836 45.066 77.158 1.00 17.81 225 PRO B N 1
ATOM 5238 C CA . PRO B 1 221 ? -6.917 46.365 77.851 1.00 18.80 225 PRO B CA 1
ATOM 5239 C C . PRO B 1 221 ? -8.269 46.655 78.484 1.00 18.31 225 PRO B C 1
ATOM 5240 O O . PRO B 1 221 ? -8.309 47.257 79.564 1.00 17.54 225 PRO B O 1
ATOM 5244 N N . MET B 1 222 ? -9.378 46.238 77.861 1.00 15.44 226 MET B N 1
ATOM 5245 C CA . MET B 1 222 ? -10.683 46.398 78.504 1.00 14.33 226 MET B CA 1
ATOM 5246 C C . MET B 1 222 ? -10.778 45.578 79.778 1.00 15.62 226 MET B C 1
ATOM 5247 O O . MET B 1 222 ? -11.370 46.022 80.770 1.00 13.70 226 MET B O 1
ATOM 5252 N N . CYS B 1 223 ? -10.231 44.363 79.755 1.00 15.46 227 CYS B N 1
ATOM 5253 C CA . CYS B 1 223 ? -10.252 43.516 80.940 1.00 14.78 227 CYS B CA 1
ATOM 5254 C C . CYS B 1 223 ? -9.439 44.133 82.074 1.00 16.97 227 CYS B C 1
ATOM 5255 O O . CYS B 1 223 ? -9.898 44.186 83.220 1.00 16.53 227 CYS B O 1
ATOM 5258 N N . ASP B 1 224 ? -8.227 44.612 81.771 1.00 15.57 228 ASP B N 1
ATOM 5259 C CA . ASP B 1 224 ? -7.424 45.280 82.793 1.00 19.28 228 ASP B CA 1
ATOM 5260 C C . ASP B 1 224 ? -8.152 46.491 83.361 1.00 16.75 228 ASP B C 1
ATOM 5261 O O . ASP B 1 224 ? -8.136 46.721 84.575 1.00 17.29 228 ASP B O 1
ATOM 5266 N N . TYR B 1 225 ? -8.800 47.271 82.496 1.00 13.63 229 TYR B N 1
ATOM 5267 C CA . TYR B 1 225 ? -9.557 48.434 82.951 1.00 15.70 229 TYR B CA 1
ATOM 5268 C C . TYR B 1 225 ? -10.676 48.017 83.896 1.00 16.54 229 TYR B C 1
ATOM 5269 O O . TYR B 1 225 ? -10.858 48.611 84.964 1.00 17.73 229 TYR B O 1
ATOM 5278 N N . LEU B 1 226 ? -11.415 46.968 83.530 1.00 13.91 230 LEU B N 1
ATOM 5279 C CA . LEU B 1 226 ? -12.481 46.476 84.395 1.00 16.73 230 LEU B CA 1
ATOM 5280 C C . LEU B 1 226 ? -11.933 46.033 85.749 1.00 16.09 230 LEU B C 1
ATOM 5281 O O . LEU B 1 226 ? -12.534 46.314 86.794 1.00 14.89 230 LEU B O 1
ATOM 5286 N N . SER B 1 227 ? -10.785 45.352 85.745 1.00 15.76 231 SER B N 1
ATOM 5287 C CA . SER B 1 227 ? -10.172 44.907 86.993 1.00 18.71 231 SER B CA 1
ATOM 5288 C C . SER B 1 227 ? -9.768 46.093 87.864 1.00 18.93 231 SER B C 1
ATOM 5289 O O . SER B 1 227 ? -9.965 46.071 89.085 1.00 18.17 231 SER B O 1
ATOM 5292 N N . ALA B 1 228 ? -9.190 47.131 87.253 1.00 18.99 232 ALA B N 1
ATOM 5293 C CA . ALA B 1 228 ? -8.807 48.326 88.002 1.00 22.41 232 ALA B CA 1
ATOM 5294 C C . ALA B 1 228 ? -10.029 49.073 88.520 1.00 24.32 232 ALA B C 1
ATOM 5295 O O . ALA B 1 228 ? -10.042 49.535 89.668 1.00 21.34 232 ALA B O 1
ATOM 5297 N N . GLN B 1 229 ? -11.052 49.224 87.676 1.00 19.53 233 GLN B N 1
ATOM 5298 C CA . GLN B 1 229 ? -12.242 49.979 88.061 1.00 16.45 233 GLN B CA 1
ATOM 5299 C C . GLN B 1 229 ? -12.977 49.329 89.223 1.00 18.41 233 GLN B C 1
ATOM 5300 O O . GLN B 1 229 ? -13.440 50.021 90.136 1.00 19.12 233 GLN B O 1
ATOM 5306 N N . TYR B 1 230 ? -13.104 48.005 89.210 1.00 16.65 234 TYR B N 1
ATOM 5307 C CA . TYR B 1 230 ? -13.875 47.318 90.234 1.00 16.00 234 TYR B CA 1
ATOM 5308 C C . TYR B 1 230 ? -13.019 46.719 91.342 1.00 16.95 234 TYR B C 1
ATOM 5309 O O . TYR B 1 230 ? -13.575 46.200 92.314 1.00 19.43 234 TYR B O 1
ATOM 5318 N N . ASN B 1 231 ? -11.693 46.822 91.245 1.00 20.80 235 ASN B N 1
ATOM 5319 C CA . ASN B 1 231 ? -10.776 46.199 92.205 1.00 23.45 235 ASN B CA 1
ATOM 5320 C C . ASN B 1 231 ? -11.079 44.708 92.356 1.00 25.60 235 ASN B C 1
ATOM 5321 O O . ASN B 1 231 ? -11.207 44.178 93.463 1.00 24.15 235 ASN B O 1
ATOM 5326 N N . LYS B 1 232 ? -11.173 44.023 91.219 1.00 18.95 236 LYS B N 1
ATOM 5327 C CA . LYS B 1 232 ? -11.540 42.616 91.166 1.00 20.80 236 LYS B CA 1
ATOM 5328 C C . LYS B 1 232 ? -10.653 41.888 90.169 1.00 18.53 236 LYS B C 1
ATOM 5329 O O . LYS B 1 232 ? -10.293 42.452 89.130 1.00 18.69 236 LYS B O 1
ATOM 5335 N N . PRO B 1 233 ? -10.332 40.623 90.430 1.00 20.70 237 PRO B N 1
ATOM 5336 C CA . PRO B 1 233 ? -9.731 39.800 89.377 1.00 18.15 237 PRO B CA 1
ATOM 5337 C C . PRO B 1 233 ? -10.720 39.611 88.238 1.00 16.63 237 PRO B C 1
ATOM 5338 O O . PRO B 1 233 ? -11.932 39.524 88.448 1.00 17.84 237 PRO B O 1
ATOM 5342 N N . VAL B 1 234 ? -10.193 39.547 87.021 1.00 13.81 238 VAL B N 1
ATOM 5343 C CA . VAL B 1 234 ? -10.988 39.234 85.841 1.00 15.76 238 VAL B CA 1
ATOM 5344 C C . VAL B 1 234 ? -10.521 37.885 85.317 1.00 18.72 238 VAL B C 1
ATOM 5345 O O . VAL B 1 234 ? -9.349 37.722 84.955 1.00 21.11 238 VAL B O 1
ATOM 5349 N N . PHE B 1 235 ? -11.432 36.922 85.287 1.00 13.12 239 PHE B N 1
ATOM 5350 C CA . PHE B 1 235 ? -11.151 35.579 84.795 1.00 16.24 239 PHE B CA 1
ATOM 5351 C C . PHE B 1 235 ? -11.737 35.467 83.392 1.00 17.90 239 PHE B C 1
ATOM 5352 O O . PHE B 1 235 ? -12.934 35.698 83.203 1.00 15.03 239 PHE B O 1
ATOM 5360 N N . LEU B 1 236 ? -10.911 35.103 82.416 1.00 16.83 240 LEU B N 1
ATOM 5361 C CA . LEU B 1 236 ? -11.369 34.942 81.038 1.00 15.89 240 LEU B CA 1
ATOM 5362 C C . LEU B 1 236 ? -11.569 33.469 80.706 1.00 15.33 240 LEU B C 1
ATOM 5363 O O . LEU B 1 236 ? -10.637 32.669 80.834 1.00 17.23 240 LEU B O 1
ATOM 5368 N N . SER B 1 237 ? -12.775 33.120 80.247 1.00 15.50 241 SER B N 1
ATOM 5369 C CA . SER B 1 237 ? -13.083 31.759 79.831 1.00 14.50 241 SER B CA 1
ATOM 5370 C C . SER B 1 237 ? -12.766 31.491 78.365 1.00 15.33 241 SER B C 1
ATOM 5371 O O . SER B 1 237 ? -12.898 30.345 77.918 1.00 16.17 241 SER B O 1
ATOM 5374 N N . GLY B 1 238 ? -12.373 32.506 77.602 1.00 16.23 242 GLY B N 1
ATOM 5375 C CA . GLY B 1 238 ? -12.406 32.401 76.162 1.00 15.58 242 GLY B CA 1
ATOM 5376 C C . GLY B 1 238 ? -13.841 32.472 75.679 1.00 16.16 242 GLY B C 1
ATOM 5377 O O . GLY B 1 238 ? -14.778 32.588 76.475 1.00 14.71 242 GLY B O 1
ATOM 5378 N N . PRO B 1 239 ? -14.045 32.413 74.360 1.00 16.60 243 PRO B N 1
ATOM 5379 C CA . PRO B 1 239 ? -15.385 32.667 73.812 1.00 14.75 243 PRO B CA 1
ATOM 5380 C C . PRO B 1 239 ? -16.380 31.534 73.999 1.00 17.86 243 PRO B C 1
ATOM 5381 O O . PRO B 1 239 ? -17.574 31.755 73.750 1.00 17.02 243 PRO B O 1
ATOM 5385 N N . VAL B 1 240 ? -15.941 30.351 74.442 1.00 17.34 244 VAL B N 1
ATOM 5386 C CA . VAL B 1 240 ? -16.819 29.213 74.726 1.00 15.96 244 VAL B CA 1
ATOM 5387 C C . VAL B 1 240 ? -17.772 28.987 73.558 1.00 21.18 244 VAL B C 1
ATOM 5388 O O . VAL B 1 240 ? -18.998 29.074 73.708 1.00 17.70 244 VAL B O 1
ATOM 5392 N N . LEU B 1 241 ? -17.219 28.740 72.380 1.00 16.65 245 LEU B N 1
ATOM 5393 C CA . LEU B 1 241 ? -18.060 28.616 71.199 1.00 19.64 245 LEU B CA 1
ATOM 5394 C C . LEU B 1 241 ? -18.636 27.207 71.122 1.00 22.37 245 LEU B C 1
ATOM 5395 O O . LEU B 1 241 ? -17.897 26.232 71.290 1.00 23.55 245 LEU B O 1
ATOM 5400 N N . PRO B 1 242 ? -19.937 27.064 70.884 1.00 25.66 246 PRO B N 1
ATOM 5401 C CA . PRO B 1 242 ? -20.526 25.724 70.823 1.00 29.14 246 PRO B CA 1
ATOM 5402 C C . PRO B 1 242 ? -20.074 24.995 69.571 1.00 35.45 246 PRO B C 1
ATOM 5403 O O . PRO B 1 242 ? -19.883 25.598 68.512 1.00 32.46 246 PRO B O 1
ATOM 5407 N N . GLU B 1 243 ? -19.879 23.686 69.711 1.00 33.84 247 GLU B N 1
ATOM 5408 C CA . GLU B 1 243 ? -19.501 22.856 68.578 1.00 41.02 247 GLU B CA 1
ATOM 5409 C C . GLU B 1 243 ? -20.502 23.007 67.440 1.00 43.08 247 GLU B C 1
ATOM 5410 O O . GLU B 1 243 ? -21.711 23.123 67.661 1.00 38.72 247 GLU B O 1
ATOM 5416 N N . SER B 1 244 ? -19.986 23.033 66.226 1.00 47.96 248 SER B N 1
ATOM 5417 C CA . SER B 1 244 ? -20.830 23.196 65.053 1.00 49.24 248 SER B CA 1
ATOM 5418 C C . SER B 1 244 ? -21.584 21.899 64.761 1.00 47.77 248 SER B C 1
ATOM 5419 O O . SER B 1 244 ? -21.003 20.815 64.849 1.00 52.02 248 SER B O 1
ATOM 5422 N N . PRO B 1 245 ? -22.875 21.980 64.429 1.00 44.31 249 PRO B N 1
ATOM 5423 C CA . PRO B 1 245 ? -23.602 20.769 64.025 1.00 51.83 249 PRO B CA 1
ATOM 5424 C C . PRO B 1 245 ? -22.910 20.088 62.855 1.00 51.00 249 PRO B C 1
ATOM 5425 O O . PRO B 1 245 ? -22.411 20.745 61.938 1.00 50.29 249 PRO B O 1
ATOM 5429 N N . LYS B 1 246 ? -22.874 18.760 62.888 1.00 51.85 250 LYS B N 1
ATOM 5430 C CA . LYS B 1 246 ? -22.117 18.009 61.901 1.00 50.21 250 LYS B CA 1
ATOM 5431 C C . LYS B 1 246 ? -23.063 17.316 60.928 1.00 48.67 250 LYS B C 1
ATOM 5432 O O . LYS B 1 246 ? -24.041 16.682 61.339 1.00 52.31 250 LYS B O 1
ATOM 5438 N N . GLY B 1 247 ? -22.656 17.292 59.663 1.00 37.93 251 GLY B N 1
ATOM 5439 C CA . GLY B 1 247 ? -23.387 16.637 58.607 1.00 34.56 251 GLY B CA 1
ATOM 5440 C C . GLY B 1 247 ? -23.158 17.329 57.280 1.00 32.32 251 GLY B C 1
ATOM 5441 O O . GLY B 1 247 ? -22.652 18.454 57.214 1.00 31.17 251 GLY B O 1
ATOM 5442 N N . PRO B 1 248 ? -23.498 16.650 56.189 1.00 26.12 252 PRO B N 1
ATOM 5443 C CA . PRO B 1 248 ? -23.215 17.214 54.866 1.00 22.78 252 PRO B CA 1
ATOM 5444 C C . PRO B 1 248 ? -24.090 18.422 54.582 1.00 17.02 252 PRO B C 1
ATOM 5445 O O . PRO B 1 248 ? -25.263 18.469 54.957 1.00 17.19 252 PRO B O 1
ATOM 5449 N N . LEU B 1 249 ? -23.492 19.407 53.921 1.00 23.19 253 LEU B N 1
ATOM 5450 C CA . LEU B 1 249 ? -24.235 20.567 53.447 1.00 20.56 253 LEU B CA 1
ATOM 5451 C C . LEU B 1 249 ? -25.381 20.136 52.542 1.00 19.45 253 LEU B C 1
ATOM 5452 O O . LEU B 1 249 ? -25.207 19.273 51.676 1.00 18.82 253 LEU B O 1
ATOM 5457 N N . GLU B 1 250 ? -26.559 20.719 52.773 1.00 19.70 254 GLU B N 1
ATOM 5458 C CA . GLU B 1 250 ? -27.715 20.576 51.894 1.00 20.74 254 GLU B CA 1
ATOM 5459 C C . GLU B 1 250 ? -27.288 20.597 50.434 1.00 19.88 254 GLU B C 1
ATOM 5460 O O . GLU B 1 250 ? -26.660 21.555 49.974 1.00 15.84 254 GLU B O 1
ATOM 5466 N N . GLU B 1 251 ? -27.595 19.513 49.713 1.00 15.74 255 GLU B N 1
ATOM 5467 C CA . GLU B 1 251 ? -27.035 19.324 48.376 1.00 18.81 255 GLU B CA 1
ATOM 5468 C C . GLU B 1 251 ? -27.420 20.453 47.431 1.00 15.34 255 GLU B C 1
ATOM 5469 O O . GLU B 1 251 ? -26.617 20.867 46.589 1.00 18.64 255 GLU B O 1
ATOM 5475 N N . LYS B 1 252 ? -28.645 20.964 47.557 1.00 16.48 256 LYS B N 1
ATOM 5476 C CA . LYS B 1 252 ? -29.094 22.038 46.680 1.00 15.75 256 LYS B CA 1
ATOM 5477 C C . LYS B 1 252 ? -28.220 23.278 46.835 1.00 17.71 256 LYS B C 1
ATOM 5478 O O . LYS B 1 252 ? -27.959 23.990 45.856 1.00 17.30 256 LYS B O 1
ATOM 5484 N N . TRP B 1 253 ? -27.755 23.556 48.056 1.00 14.65 257 TRP B N 1
ATOM 5485 C CA . TRP B 1 253 ? -26.866 24.698 48.243 1.00 16.26 257 TRP B CA 1
ATOM 5486 C C . TRP B 1 253 ? -25.451 24.377 47.780 1.00 14.54 257 TRP B C 1
ATOM 5487 O O . TRP B 1 253 ? -24.770 25.241 47.218 1.00 14.59 257 TRP B O 1
ATOM 5498 N N . GLU B 1 254 ? -24.986 23.148 48.022 1.00 13.92 258 GLU B N 1
ATOM 5499 C CA . GLU B 1 254 ? -23.699 22.723 47.475 1.00 18.22 258 GLU B CA 1
ATOM 5500 C C . GLU B 1 254 ? -23.657 22.869 45.960 1.00 17.69 258 GLU B C 1
ATOM 5501 O O . GLU B 1 254 ? -22.677 23.384 45.405 1.00 16.06 258 GLU B O 1
ATOM 5507 N N . LYS B 1 255 ? -24.703 22.403 45.269 1.00 17.97 259 LYS B N 1
ATOM 5508 C CA . LYS B 1 255 ? -24.719 22.500 43.811 1.00 20.14 259 LYS B CA 1
ATOM 5509 C C . LYS B 1 255 ? -24.769 23.952 43.372 1.00 18.59 259 LYS B C 1
ATOM 5510 O O . LYS B 1 255 ? -24.040 24.365 42.464 1.00 21.21 259 LYS B O 1
ATOM 5516 N N . TRP B 1 256 ? -25.626 24.743 44.011 1.00 17.86 260 TRP B N 1
ATOM 5517 C CA . TRP B 1 256 ? -25.729 26.149 43.647 1.00 18.72 260 TRP B CA 1
ATOM 5518 C C . TRP B 1 256 ? -24.405 26.864 43.869 1.00 15.18 260 TRP B C 1
ATOM 5519 O O . TRP B 1 256 ? -23.945 27.623 43.011 1.00 18.30 260 TRP B O 1
ATOM 5530 N N . LEU B 1 257 ? -23.773 26.635 45.020 1.00 17.25 261 LEU B N 1
ATOM 5531 C CA . LEU B 1 257 ? -22.496 27.291 45.295 1.00 15.71 261 LEU B CA 1
ATOM 5532 C C . LEU B 1 257 ? -21.423 26.855 44.302 1.00 20.65 261 LEU B C 1
ATOM 5533 O O . LEU B 1 257 ? -20.580 27.662 43.890 1.00 20.01 261 LEU B O 1
ATOM 5538 N N . ASN B 1 258 ? -21.448 25.584 43.896 1.00 18.11 262 ASN B N 1
ATOM 5539 C CA . ASN B 1 258 ? -20.455 25.046 42.971 1.00 21.05 262 ASN B CA 1
ATOM 5540 C C . ASN B 1 258 ? -20.517 25.666 41.578 1.00 20.67 262 ASN B C 1
ATOM 5541 O O . ASN B 1 258 ? -19.601 25.438 40.780 1.00 21.29 262 ASN B O 1
ATOM 5546 N N . LYS B 1 259 ? -21.553 26.444 41.254 1.00 21.67 263 LYS B N 1
ATOM 5547 C CA . LYS B 1 259 ? -21.556 27.109 39.955 1.00 22.95 263 LYS B CA 1
ATOM 5548 C C . LYS B 1 259 ? -20.510 28.208 39.852 1.00 20.81 263 LYS B C 1
ATOM 5549 O O . LYS B 1 259 ? -20.151 28.592 38.737 1.00 22.07 263 LYS B O 1
ATOM 5555 N N . PHE B 1 260 ? -19.993 28.699 40.969 1.00 19.02 264 PHE B N 1
ATOM 5556 C CA . PHE B 1 260 ? -19.248 29.947 40.973 1.00 22.39 264 PHE B CA 1
ATOM 5557 C C . PHE B 1 260 ? -17.768 29.697 41.224 1.00 23.45 264 PHE B C 1
ATOM 5558 O O . PHE B 1 260 ? -17.348 28.609 41.621 1.00 21.41 264 PHE B O 1
ATOM 5566 N N . GLU B 1 261 ? -16.976 30.736 40.966 1.00 24.45 265 GLU B N 1
ATOM 5567 C CA . GLU B 1 261 ? -15.541 30.671 41.171 1.00 25.37 265 GLU B CA 1
ATOM 5568 C C . GLU B 1 261 ? -15.227 30.648 42.664 1.00 23.61 265 GLU B C 1
ATOM 5569 O O . GLU B 1 261 ? -16.038 31.092 43.480 1.00 23.36 265 GLU B O 1
ATOM 5575 N N . PRO B 1 262 ? -14.066 30.110 43.049 1.00 23.23 266 PRO B N 1
ATOM 5576 C CA . PRO B 1 262 ? -13.699 30.110 44.470 1.00 21.68 266 PRO B CA 1
ATOM 5577 C C . PRO B 1 262 ? -13.707 31.523 45.040 1.00 23.33 266 PRO B C 1
ATOM 5578 O O . PRO B 1 262 ? -13.295 32.478 44.379 1.00 20.04 266 PRO B O 1
ATOM 5582 N N . LYS B 1 263 ? -14.186 31.644 46.282 1.00 21.79 267 LYS B N 1
ATOM 5583 C CA . LYS B 1 263 ? -14.125 32.887 47.057 1.00 19.34 267 LYS B CA 1
ATOM 5584 C C . LYS B 1 263 ? -14.902 34.033 46.404 1.00 23.29 267 LYS B C 1
ATOM 5585 O O . LYS B 1 263 ? -14.618 35.209 46.650 1.00 21.53 267 LYS B O 1
ATOM 5591 N N . SER B 1 264 ? -15.904 33.718 45.582 1.00 19.69 268 SER B N 1
ATOM 5592 C CA . SER B 1 264 ? -16.601 34.738 44.807 1.00 19.34 268 SER B CA 1
ATOM 5593 C C . SER B 1 264 ? -17.980 35.090 45.352 1.00 19.00 268 SER B C 1
ATOM 5594 O O . SER B 1 264 ? -18.511 36.151 45.007 1.00 18.26 268 SER B O 1
ATOM 5597 N N . VAL B 1 265 ? -18.576 34.228 46.168 1.00 16.18 269 VAL B N 1
ATOM 5598 C CA . VAL B 1 265 ? -19.954 34.383 46.621 1.00 15.57 269 VAL B CA 1
ATOM 5599 C C . VAL B 1 265 ? -19.968 35.141 47.942 1.00 14.32 269 VAL B C 1
ATOM 5600 O O . VAL B 1 265 ? -19.156 34.870 48.834 1.00 13.29 269 VAL B O 1
ATOM 5604 N N . VAL B 1 266 ? -20.913 36.071 48.081 1.00 12.41 270 VAL B N 1
ATOM 5605 C CA . VAL B 1 266 ? -21.092 36.858 49.299 1.00 12.56 270 VAL B CA 1
ATOM 5606 C C . VAL B 1 266 ? -22.245 36.267 50.099 1.00 10.11 270 VAL B C 1
ATOM 5607 O O . VAL B 1 266 ? -23.389 36.255 49.633 1.00 12.77 270 VAL B O 1
ATOM 5611 N N . TYR B 1 267 ? -21.952 35.795 51.308 1.00 13.72 271 TYR B N 1
ATOM 5612 C CA . TYR B 1 267 ? -22.954 35.221 52.197 1.00 13.29 271 TYR B CA 1
ATOM 5613 C C . TYR B 1 267 ? -23.350 36.241 53.258 1.00 15.34 271 TYR B C 1
ATOM 5614 O O . TYR B 1 267 ? -22.497 36.962 53.782 1.00 14.32 271 TYR B O 1
ATOM 5623 N N . CYS B 1 268 ? -24.642 36.282 53.592 1.00 13.66 272 CYS B N 1
ATOM 5624 C CA . CYS B 1 268 ? -25.160 37.262 54.542 1.00 10.58 272 CYS B CA 1
ATOM 5625 C C . CYS B 1 268 ? -26.127 36.597 55.504 1.00 15.74 272 CYS B C 1
ATOM 5626 O O . CYS B 1 268 ? -27.023 35.866 55.078 1.00 13.12 272 CYS B O 1
ATOM 5629 N N . ALA B 1 269 ? -25.963 36.875 56.793 1.00 11.52 273 ALA B N 1
ATOM 5630 C CA . ALA B 1 269 ? -26.924 36.417 57.785 1.00 14.11 273 ALA B CA 1
ATOM 5631 C C . ALA B 1 269 ? -26.775 37.288 59.021 1.00 13.84 273 ALA B C 1
ATOM 5632 O O . ALA B 1 269 ? -25.660 37.679 59.377 1.00 13.52 273 ALA B O 1
ATOM 5634 N N . PHE B 1 270 ? -27.898 37.591 59.667 1.00 14.54 274 PHE B N 1
ATOM 5635 C CA . PHE B 1 270 ? -27.895 38.462 60.834 1.00 16.72 274 PHE B CA 1
ATOM 5636 C C . PHE B 1 270 ? -28.287 37.720 62.109 1.00 19.85 274 PHE B C 1
ATOM 5637 O O . PHE B 1 270 ? -28.815 38.320 63.047 1.00 19.57 274 PHE B O 1
ATOM 5645 N N . GLY B 1 271 ? -27.999 36.426 62.171 1.00 18.94 275 GLY B N 1
ATOM 5646 C CA . GLY B 1 271 ? -28.246 35.658 63.373 1.00 25.39 275 GLY B CA 1
ATOM 5647 C C . GLY B 1 271 ? -29.699 35.248 63.536 1.00 30.08 275 GLY B C 1
ATOM 5648 O O . GLY B 1 271 ? -30.578 35.564 62.734 1.00 27.76 275 GLY B O 1
ATOM 5649 N N . SER B 1 272 ? -29.945 34.531 64.631 1.00 24.78 276 SER B N 1
ATOM 5650 C CA . SER B 1 272 ? -31.224 33.864 64.843 1.00 33.31 276 SER B CA 1
ATOM 5651 C C . SER B 1 272 ? -32.291 34.790 65.409 1.00 31.36 276 SER B C 1
ATOM 5652 O O . SER B 1 272 ? -33.481 34.476 65.306 1.00 31.61 276 SER B O 1
ATOM 5655 N N . GLN B 1 273 ? -31.893 35.888 66.047 1.00 33.76 277 GLN B N 1
ATOM 5656 C CA . GLN B 1 273 ? -32.814 36.792 66.724 1.00 32.59 277 GLN B CA 1
ATOM 5657 C C . GLN B 1 273 ? -33.367 37.888 65.812 1.00 33.93 277 GLN B C 1
ATOM 5658 O O . GLN B 1 273 ? -34.585 38.076 65.731 1.00 27.35 277 GLN B O 1
ATOM 5664 N N . MET B 1 274 ? -32.484 38.640 65.155 1.00 29.51 278 MET B N 1
ATOM 5665 C CA . MET B 1 274 ? -32.892 39.884 64.512 1.00 29.30 278 MET B CA 1
ATOM 5666 C C . MET B 1 274 ? -33.913 39.619 63.408 1.00 28.85 278 MET B C 1
ATOM 5667 O O . MET B 1 274 ? -33.802 38.652 62.648 1.00 24.87 278 MET B O 1
ATOM 5672 N N . ILE B 1 275 ? -34.933 40.475 63.348 1.00 25.23 279 ILE B N 1
ATOM 5673 C CA . ILE B 1 275 ? -35.910 40.499 62.264 1.00 20.29 279 ILE B CA 1
ATOM 5674 C C . ILE B 1 275 ? -35.973 41.916 61.706 1.00 22.83 279 ILE B C 1
ATOM 5675 O O . ILE B 1 275 ? -36.142 42.879 62.462 1.00 22.25 279 ILE B O 1
ATOM 5680 N N . LEU B 1 276 ? -35.801 42.044 60.396 1.00 16.31 280 LEU B N 1
ATOM 5681 C CA . LEU B 1 276 ? -35.809 43.350 59.754 1.00 16.66 280 LEU B CA 1
ATOM 5682 C C . LEU B 1 276 ? -37.229 43.831 59.469 1.00 16.74 280 LEU B C 1
ATOM 5683 O O . LEU B 1 276 ? -38.157 43.040 59.292 1.00 15.22 280 LEU B O 1
ATOM 5688 N N . GLN B 1 277 ? -37.384 45.150 59.423 1.00 16.81 281 GLN B N 1
ATOM 5689 C CA . GLN B 1 277 ? -38.553 45.745 58.802 1.00 17.54 281 GLN B CA 1
ATOM 5690 C C . GLN B 1 277 ? -38.508 45.504 57.298 1.00 16.00 281 GLN B C 1
ATOM 5691 O O . GLN B 1 277 ? -37.443 45.292 56.709 1.00 13.68 281 GLN B O 1
ATOM 5697 N N . LYS B 1 278 ? -39.688 45.529 56.675 1.00 15.68 282 LYS B N 1
ATOM 5698 C CA . LYS B 1 278 ? -39.763 45.318 55.231 1.00 14.63 282 LYS B CA 1
ATOM 5699 C C . LYS B 1 278 ? -38.929 46.336 54.458 1.00 11.68 282 LYS B C 1
ATOM 5700 O O . LYS B 1 278 ? -38.255 45.981 53.484 1.00 11.35 282 LYS B O 1
ATOM 5706 N N . ASN B 1 279 ? -38.960 47.611 54.859 1.00 13.27 283 ASN B N 1
ATOM 5707 C CA . ASN B 1 279 ? -38.249 48.609 54.064 1.00 13.75 283 ASN B CA 1
ATOM 5708 C C . ASN B 1 279 ? -36.743 48.350 54.069 1.00 13.54 283 ASN B C 1
ATOM 5709 O O . ASN B 1 279 ? -36.093 48.421 53.020 1.00 13.66 283 ASN B O 1
ATOM 5714 N N . GLN B 1 280 ? -36.172 48.030 55.236 1.00 10.87 284 GLN B N 1
ATOM 5715 C CA . GLN B 1 280 ? -34.743 47.729 55.295 1.00 12.68 284 GLN B CA 1
ATOM 5716 C C . GLN B 1 280 ? -34.420 46.395 54.634 1.00 12.60 284 GLN B C 1
ATOM 5717 O O . GLN B 1 280 ? -33.336 46.231 54.064 1.00 12.43 284 GLN B O 1
ATOM 5723 N N . PHE B 1 281 ? -35.330 45.425 54.735 1.00 13.19 285 PHE B N 1
ATOM 5724 C CA . PHE B 1 281 ? -35.135 44.145 54.059 1.00 12.07 285 PHE B CA 1
ATOM 5725 C C . PHE B 1 281 ? -34.998 44.333 52.554 1.00 12.18 285 PHE B C 1
ATOM 5726 O O . PHE B 1 281 ? -34.091 43.775 51.925 1.00 13.42 285 PHE B O 1
ATOM 5734 N N . GLN B 1 282 ? -35.899 45.114 51.956 1.00 12.99 286 GLN B N 1
ATOM 5735 C CA . GLN B 1 282 ? -35.832 45.348 50.516 1.00 14.43 286 GLN B CA 1
ATOM 5736 C C . GLN B 1 282 ? -34.568 46.105 50.137 1.00 14.12 286 GLN B C 1
ATOM 5737 O O . GLN B 1 282 ? -33.898 45.755 49.159 1.00 13.92 286 GLN B O 1
ATOM 5743 N N . GLU B 1 283 ? -34.224 47.144 50.904 1.00 11.65 287 GLU B N 1
ATOM 5744 C CA . GLU B 1 283 ? -33.000 47.889 50.633 1.00 13.20 287 GLU B CA 1
ATOM 5745 C C . GLU B 1 283 ? -31.782 46.974 50.669 1.00 14.54 287 GLU B C 1
ATOM 5746 O O . GLU B 1 283 ? -30.879 47.092 49.832 1.00 16.99 287 GLU B O 1
ATOM 5752 N N . LEU B 1 284 ? -31.750 46.047 51.627 1.00 13.40 288 LEU B N 1
ATOM 5753 C CA . LEU B 1 284 ? -30.639 45.106 51.723 1.00 12.78 288 LEU B CA 1
ATOM 5754 C C . LEU B 1 284 ? -30.521 44.242 50.470 1.00 12.16 288 LEU B C 1
ATOM 5755 O O . LEU B 1 284 ? -29.434 44.114 49.897 1.00 12.87 288 LEU B O 1
ATOM 5760 N N . VAL B 1 285 ? -31.618 43.609 50.044 1.00 10.88 289 VAL B N 1
ATOM 5761 C CA . VAL B 1 285 ? -31.494 42.689 48.913 1.00 12.15 289 VAL B CA 1
ATOM 5762 C C . VAL B 1 285 ? -31.190 43.451 47.631 1.00 13.41 289 VAL B C 1
ATOM 5763 O O . VAL B 1 285 ? -30.487 42.942 46.752 1.00 13.72 289 VAL B O 1
ATOM 5767 N N . LEU B 1 286 ? -31.707 44.672 47.494 1.00 14.53 290 LEU B N 1
ATOM 5768 C CA . LEU B 1 286 ? -31.352 45.473 46.333 1.00 14.02 290 LEU B CA 1
ATOM 5769 C C . LEU B 1 286 ? -29.875 45.849 46.360 1.00 16.99 290 LEU B C 1
ATOM 5770 O O . LEU B 1 286 ? -29.233 45.929 45.304 1.00 18.69 290 LEU B O 1
ATOM 5775 N N . GLY B 1 287 ? -29.317 46.045 47.557 1.00 14.80 291 GLY B N 1
ATOM 5776 C CA . GLY B 1 287 ? -27.888 46.289 47.669 1.00 14.37 291 GLY B CA 1
ATOM 5777 C C . GLY B 1 287 ? -27.065 45.121 47.166 1.00 15.37 291 GLY B C 1
ATOM 5778 O O . GLY B 1 287 ? -26.077 45.304 46.452 1.00 17.76 291 GLY B O 1
ATOM 5779 N N . PHE B 1 288 ? -27.455 43.898 47.542 1.00 14.44 292 PHE B N 1
ATOM 5780 C CA . PHE B 1 288 ? -26.732 42.726 47.060 1.00 12.26 292 PHE B CA 1
ATOM 5781 C C . PHE B 1 288 ? -26.871 42.578 45.549 1.00 14.60 292 PHE B C 1
ATOM 5782 O O . PHE B 1 288 ? -25.896 42.262 44.860 1.00 13.28 292 PHE B O 1
ATOM 5790 N N . GLU B 1 289 ? -28.076 42.810 45.013 1.00 14.51 293 GLU B N 1
ATOM 5791 C CA . GLU B 1 289 ? -28.257 42.782 43.563 1.00 15.78 293 GLU B CA 1
ATOM 5792 C C . GLU B 1 289 ? -27.333 43.780 42.876 1.00 17.38 293 GLU B C 1
ATOM 5793 O O . GLU B 1 289 ? -26.757 43.486 41.823 1.00 15.50 293 GLU B O 1
ATOM 5799 N N . MET B 1 290 ? -27.196 44.973 43.460 1.00 14.59 294 MET B N 1
ATOM 5800 C CA . MET B 1 290 ? -26.412 46.042 42.853 1.00 17.63 294 MET B CA 1
ATOM 5801 C C . MET B 1 290 ? -24.935 45.680 42.715 1.00 17.31 294 MET B C 1
ATOM 5802 O O . MET B 1 290 ? -24.265 46.185 41.809 1.00 16.43 294 MET B O 1
ATOM 5807 N N . THR B 1 291 ? -24.400 44.828 43.599 1.00 17.77 295 THR B N 1
ATOM 5808 C CA . THR B 1 291 ? -22.972 44.508 43.529 1.00 16.68 295 THR B CA 1
ATOM 5809 C C . THR B 1 291 ? -22.605 43.766 42.252 1.00 15.88 295 THR B C 1
ATOM 5810 O O . THR B 1 291 ? -21.434 43.776 41.855 1.00 17.98 295 THR B O 1
ATOM 5814 N N . GLY B 1 292 ? -23.567 43.118 41.604 1.00 21.56 296 GLY B N 1
ATOM 5815 C CA . GLY B 1 292 ? -23.232 42.246 40.498 1.00 21.20 296 GLY B CA 1
ATOM 5816 C C . GLY B 1 292 ? -22.541 40.960 40.890 1.00 25.62 296 GLY B C 1
ATOM 5817 O O . GLY B 1 292 ? -22.125 40.205 40.008 1.00 24.79 296 GLY B O 1
ATOM 5818 N N . LEU B 1 293 ? -22.416 40.672 42.182 1.00 18.24 297 LEU B N 1
ATOM 5819 C CA . LEU B 1 293 ? -21.727 39.466 42.609 1.00 21.07 297 LEU B CA 1
ATOM 5820 C C . LEU B 1 293 ? -22.721 38.385 42.998 1.00 16.87 297 LEU B C 1
ATOM 5821 O O . LEU B 1 293 ? -23.881 38.674 43.304 1.00 19.02 297 LEU B O 1
ATOM 5826 N N . PRO B 1 294 ? -22.303 37.119 42.989 1.00 17.87 298 PRO B N 1
ATOM 5827 C CA . PRO B 1 294 ? -23.177 36.065 43.510 1.00 19.32 298 PRO B CA 1
ATOM 5828 C C . PRO B 1 294 ? -23.421 36.296 44.992 1.00 14.15 298 PRO B C 1
ATOM 5829 O O . PRO B 1 294 ? -22.518 36.702 45.724 1.00 13.51 298 PRO B O 1
ATOM 5833 N N . PHE B 1 295 ? -24.648 36.041 45.442 1.00 14.03 299 PHE B N 1
ATOM 5834 C CA . PHE B 1 295 ? -24.940 36.261 46.850 1.00 11.75 299 PHE B CA 1
ATOM 5835 C C . PHE B 1 295 ? -25.901 35.212 47.389 1.00 12.40 299 PHE B C 1
ATOM 5836 O O . PHE B 1 295 ? -26.728 34.654 46.663 1.00 16.14 299 PHE B O 1
ATOM 5844 N N . PHE B 1 296 ? -25.775 34.963 48.687 1.00 12.32 300 PHE B N 1
ATOM 5845 C CA . PHE B 1 296 ? -26.610 34.007 49.411 1.00 14.22 300 PHE B CA 1
ATOM 5846 C C . PHE B 1 296 ? -27.028 34.683 50.707 1.00 12.03 300 PHE B C 1
ATOM 5847 O O . PHE B 1 296 ? -26.207 34.842 51.613 1.00 14.00 300 PHE B O 1
ATOM 5855 N N . VAL B 1 297 ? -28.296 35.073 50.796 1.00 13.25 301 VAL B N 1
ATOM 5856 C CA . VAL B 1 297 ? -28.810 35.851 51.916 1.00 13.38 301 VAL B CA 1
ATOM 5857 C C . VAL B 1 297 ? -29.726 34.951 52.733 1.00 13.13 301 VAL B C 1
ATOM 5858 O O . VAL B 1 297 ? -30.774 34.516 52.241 1.00 15.16 301 VAL B O 1
ATOM 5862 N N . ALA B 1 298 ? -29.357 34.704 53.986 1.00 12.10 302 ALA B N 1
ATOM 5863 C CA . ALA B 1 298 ? -30.141 33.859 54.885 1.00 15.50 302 ALA B CA 1
ATOM 5864 C C . ALA B 1 298 ? -30.678 34.759 55.989 1.00 15.25 302 ALA B C 1
ATOM 5865 O O . ALA B 1 298 ? -29.976 35.059 56.958 1.00 15.37 302 ALA B O 1
ATOM 5867 N N . LEU B 1 299 ? -31.917 35.205 55.825 1.00 15.20 303 LEU B N 1
ATOM 5868 C CA . LEU B 1 299 ? -32.546 36.110 56.768 1.00 17.12 303 LEU B CA 1
ATOM 5869 C C . LEU B 1 299 ? -33.957 35.637 57.065 1.00 18.18 303 LEU B C 1
ATOM 5870 O O . LEU B 1 299 ? -34.602 34.989 56.237 1.00 13.79 303 LEU B O 1
ATOM 5875 N N . SER B 1 300 ? -34.436 35.993 58.251 1.00 17.23 304 SER B N 1
ATOM 5876 C CA . SER B 1 300 ? -35.848 35.836 58.541 1.00 17.85 304 SER B CA 1
ATOM 5877 C C . SER B 1 300 ? -36.662 36.717 57.612 1.00 17.98 304 SER B C 1
ATOM 5878 O O . SER B 1 300 ? -36.252 37.831 57.270 1.00 17.60 304 SER B O 1
ATOM 5881 N N . LYS B 1 301 ? -37.810 36.209 57.182 1.00 19.68 305 LYS B N 1
ATOM 5882 C CA . LYS B 1 301 ? -38.765 37.081 56.522 1.00 15.64 305 LYS B CA 1
ATOM 5883 C C . LYS B 1 301 ? -39.019 38.295 57.410 1.00 15.99 305 LYS B C 1
ATOM 5884 O O . LYS B 1 301 ? -39.024 38.171 58.641 1.00 13.81 305 LYS B O 1
ATOM 5890 N N . PRO B 1 302 ? -39.183 39.481 56.835 1.00 16.38 306 PRO B N 1
ATOM 5891 C CA . PRO B 1 302 ? -39.344 40.684 57.655 1.00 16.15 306 PRO B CA 1
ATOM 5892 C C . PRO B 1 302 ? -40.702 40.744 58.335 1.00 17.11 306 PRO B C 1
ATOM 5893 O O . PRO B 1 302 ? -41.642 40.034 57.975 1.00 18.83 306 PRO B O 1
ATOM 5897 N N . HIS B 1 303 ? -40.787 41.626 59.332 1.00 17.68 307 HIS B N 1
ATOM 5898 C CA . HIS B 1 303 ? -42.028 41.835 60.071 1.00 21.88 307 HIS B CA 1
ATOM 5899 C C . HIS B 1 303 ? -43.213 42.016 59.132 1.00 19.05 307 HIS B C 1
ATOM 5900 O O . HIS B 1 303 ? -43.182 42.843 58.215 1.00 22.21 307 HIS B O 1
ATOM 5907 N N . GLY B 1 304 ? -44.252 41.216 59.362 1.00 21.51 308 GLY B N 1
ATOM 5908 C CA . GLY B 1 304 ? -45.481 41.304 58.608 1.00 22.33 308 GLY B CA 1
ATOM 5909 C C . GLY B 1 304 ? -45.509 40.501 57.324 1.00 22.92 308 GLY B C 1
ATOM 5910 O O . GLY B 1 304 ? -46.575 40.387 56.709 1.00 19.88 308 GLY B O 1
ATOM 5911 N N . ALA B 1 305 ? -44.387 39.928 56.902 1.00 19.30 309 ALA B N 1
ATOM 5912 C CA . ALA B 1 305 ? -44.350 39.239 55.620 1.00 19.40 309 ALA B CA 1
ATOM 5913 C C . ALA B 1 305 ? -44.963 37.843 55.709 1.00 21.81 309 ALA B C 1
ATOM 5914 O O . ALA B 1 305 ? -44.909 37.174 56.745 1.00 21.60 309 ALA B O 1
ATOM 5916 N N . ASP B 1 306 ? -45.532 37.397 54.590 1.00 20.05 310 ASP B N 1
ATOM 5917 C CA . ASP B 1 306 ? -46.006 36.022 54.500 1.00 23.28 310 ASP B CA 1
ATOM 5918 C C . ASP B 1 306 ? -44.851 35.048 54.317 1.00 22.13 310 ASP B C 1
ATOM 5919 O O . ASP B 1 306 ? -44.911 33.914 54.806 1.00 21.39 310 ASP B O 1
ATOM 5924 N N . SER B 1 307 ? -43.795 35.492 53.645 1.00 19.94 311 SER B N 1
ATOM 5925 C CA . SER B 1 307 ? -42.665 34.670 53.231 1.00 17.62 311 SER B CA 1
ATOM 5926 C C . SER B 1 307 ? -41.589 35.623 52.737 1.00 18.66 311 SER B C 1
ATOM 5927 O O . SER B 1 307 ? -41.838 36.819 52.555 1.00 17.32 311 SER B O 1
ATOM 5930 N N . ILE B 1 308 ? -40.391 35.081 52.507 1.00 16.61 312 ILE B N 1
ATOM 5931 C CA . ILE B 1 308 ? -39.358 35.878 51.855 1.00 17.41 312 ILE B CA 1
ATOM 5932 C C . ILE B 1 308 ? -39.854 36.336 50.497 1.00 21.29 312 ILE B C 1
ATOM 5933 O O . ILE B 1 308 ? -39.692 37.504 50.114 1.00 16.88 312 ILE B O 1
ATOM 5938 N N . GLU B 1 309 ? -40.529 35.438 49.773 1.00 18.86 313 GLU B N 1
ATOM 5939 C CA . GLU B 1 309 ? -40.946 35.759 48.418 1.00 18.81 313 GLU B CA 1
ATOM 5940 C C . GLU B 1 309 ? -41.996 36.864 48.412 1.00 18.15 313 GLU B C 1
ATOM 5941 O O . GLU B 1 309 ? -41.966 37.742 47.542 1.00 18.75 313 GLU B O 1
ATOM 5947 N N . GLU B 1 310 ? -42.884 36.880 49.411 1.00 18.91 314 GLU B N 1
ATOM 5948 C CA . GLU B 1 310 ? -43.922 37.901 49.477 1.00 17.28 314 GLU B CA 1
ATOM 5949 C C . GLU B 1 310 ? -43.357 39.263 49.864 1.00 20.69 314 GLU B C 1
ATOM 5950 O O . GLU B 1 310 ? -43.997 40.287 49.601 1.00 19.20 314 GLU B O 1
ATOM 5956 N N . ALA B 1 311 ? -42.178 39.273 50.478 1.00 15.48 315 ALA B N 1
ATOM 5957 C CA . ALA B 1 311 ? -41.543 40.517 50.896 1.00 17.59 315 ALA B CA 1
ATOM 5958 C C . ALA B 1 311 ? -40.550 41.009 49.849 1.00 16.78 315 ALA B C 1
ATOM 5959 O O . ALA B 1 311 ? -40.102 42.155 49.895 1.00 14.39 315 ALA B O 1
ATOM 5961 N N . LEU B 1 312 ? -40.164 40.214 48.858 1.00 12.64 316 LEU B N 1
ATOM 5962 C CA . LEU B 1 312 ? -39.180 40.731 47.877 1.00 16.75 316 LEU B CA 1
ATOM 5963 C C . LEU B 1 312 ? -39.720 41.895 47.014 1.00 19.00 316 LEU B C 1
ATOM 5964 O O . LEU B 1 312 ? -40.912 41.911 46.708 1.00 16.72 316 LEU B O 1
ATOM 5969 N N . PRO B 1 313 ? -38.890 42.836 46.573 1.00 15.71 317 PRO B N 1
ATOM 5970 C CA . PRO B 1 313 ? -39.399 43.925 45.715 1.00 18.65 317 PRO B CA 1
ATOM 5971 C C . PRO B 1 313 ? -39.536 43.512 44.239 1.00 25.71 317 PRO B C 1
ATOM 5972 O O . PRO B 1 313 ? -38.797 42.619 43.824 1.00 31.72 317 PRO B O 1
ATOM 5976 N N . GLU B 1 314 ? -40.257 44.229 43.386 1.00 25.13 318 GLU B N 1
ATOM 5977 C CA . GLU B 1 314 ? -40.244 43.893 41.940 1.00 46.25 318 GLU B CA 1
ATOM 5978 C C . GLU B 1 314 ? -38.870 43.818 41.188 1.00 44.90 318 GLU B C 1
ATOM 5979 O O . GLU B 1 314 ? -37.976 44.634 41.414 1.00 29.32 318 GLU B O 1
ATOM 5981 N N . GLY B 1 315 ? -38.751 42.825 40.294 1.00 41.58 319 GLY B N 1
ATOM 5982 C CA . GLY B 1 315 ? -37.704 42.628 39.309 1.00 46.58 319 GLY B CA 1
ATOM 5983 C C . GLY B 1 315 ? -36.460 41.998 39.904 1.00 37.72 319 GLY B C 1
ATOM 5984 O O . GLY B 1 315 ? -35.882 42.521 40.857 1.00 44.88 319 GLY B O 1
ATOM 5985 N N . PHE B 1 316 ? -36.047 40.868 39.339 1.00 52.90 320 PHE B N 1
ATOM 5986 C CA . PHE B 1 316 ? -34.864 40.160 39.816 1.00 42.15 320 PHE B CA 1
ATOM 5987 C C . PHE B 1 316 ? -34.154 39.440 38.675 1.00 43.47 320 PHE B C 1
ATOM 5988 O O . PHE B 1 316 ? -32.931 39.300 38.683 1.00 40.58 320 PHE B O 1
ATOM 5996 N N . LEU B 1 317 ? -34.928 38.984 37.696 1.00 36.75 321 LEU B N 1
ATOM 5997 C CA . LEU B 1 317 ? -34.374 38.275 36.549 1.00 39.32 321 LEU B CA 1
ATOM 5998 C C . LEU B 1 317 ? -34.013 39.241 35.425 1.00 48.88 321 LEU B C 1
ATOM 5999 O O . LEU B 1 317 ? -34.455 39.077 34.287 1.00 50.88 321 LEU B O 1
ATOM 6004 N N . GLU B 1 318 ? -33.209 40.247 35.751 1.00 53.90 322 GLU B N 1
ATOM 6005 C CA . GLU B 1 318 ? -32.783 41.249 34.760 1.00 49.52 322 GLU B CA 1
ATOM 6006 C C . GLU B 1 318 ? -31.420 40.915 34.155 1.00 54.26 322 GLU B C 1
ATOM 6007 O O . GLU B 1 318 ? -31.275 39.892 33.474 1.00 53.49 322 GLU B O 1
ATOM 6013 N N . ARG B 1 319 ? -30.416 41.783 34.369 1.00 54.32 323 ARG B N 1
ATOM 6014 C CA . ARG B 1 319 ? -29.045 41.380 34.059 1.00 53.05 323 ARG B CA 1
ATOM 6015 C C . ARG B 1 319 ? -28.581 40.308 35.032 1.00 55.64 323 ARG B C 1
ATOM 6016 O O . ARG B 1 319 ? -28.018 39.287 34.621 1.00 56.16 323 ARG B O 1
ATOM 6024 N N . VAL B 1 320 ? -28.826 40.503 36.325 1.00 54.00 324 VAL B N 1
ATOM 6025 C CA . VAL B 1 320 ? -28.517 39.445 37.275 1.00 48.69 324 VAL B CA 1
ATOM 6026 C C . VAL B 1 320 ? -29.626 38.411 37.177 1.00 50.47 324 VAL B C 1
ATOM 6027 O O . VAL B 1 320 ? -30.814 38.742 37.296 1.00 46.92 324 VAL B O 1
ATOM 6031 N N . GLY B 1 321 ? -29.242 37.158 36.958 1.00 51.40 325 GLY B N 1
ATOM 6032 C CA . GLY B 1 321 ? -30.202 36.078 36.824 1.00 46.77 325 GLY B CA 1
ATOM 6033 C C . GLY B 1 321 ? -30.302 35.215 38.067 1.00 44.77 325 GLY B C 1
ATOM 6034 O O . GLY B 1 321 ? -30.741 35.676 39.120 1.00 39.33 325 GLY B O 1
ATOM 6035 N N . ASP B 1 322 ? -29.895 33.957 37.941 1.00 36.15 326 ASP B N 1
ATOM 6036 C CA . ASP B 1 322 ? -29.960 33.014 39.052 1.00 32.53 326 ASP B CA 1
ATOM 6037 C C . ASP B 1 322 ? -28.669 33.010 39.865 1.00 32.66 326 ASP B C 1
ATOM 6038 O O . ASP B 1 322 ? -28.250 31.971 40.374 1.00 28.94 326 ASP B O 1
ATOM 6043 N N . ARG B 1 323 ? -28.044 34.177 39.984 1.00 24.88 327 ARG B N 1
ATOM 6044 C CA . ARG B 1 323 ? -26.817 34.307 40.747 1.00 29.39 327 ARG B CA 1
ATOM 6045 C C . ARG B 1 323 ? -27.005 34.814 42.176 1.00 19.79 327 ARG B C 1
ATOM 6046 O O . ARG B 1 323 ? -26.015 35.125 42.838 1.00 17.80 327 ARG B O 1
ATOM 6054 N N . GLY B 1 324 ? -28.233 34.878 42.674 1.00 19.67 328 GLY B N 1
ATOM 6055 C CA . GLY B 1 324 ? -28.454 35.157 44.083 1.00 18.80 328 GLY B CA 1
ATOM 6056 C C . GLY B 1 324 ? -29.542 34.279 44.669 1.00 17.37 328 GLY B C 1
ATOM 6057 O O . GLY B 1 324 ? -30.488 33.879 43.985 1.00 19.40 328 GLY B O 1
ATOM 6058 N N . VAL B 1 325 ? -29.404 33.998 45.964 1.00 15.86 329 VAL B N 1
ATOM 6059 C CA . VAL B 1 325 ? -30.398 33.270 46.745 1.00 15.38 329 VAL B CA 1
ATOM 6060 C C . VAL B 1 325 ? -30.772 34.127 47.945 1.00 14.55 329 VAL B C 1
ATOM 6061 O O . VAL B 1 325 ? -29.888 34.672 48.616 1.00 10.68 329 VAL B O 1
ATOM 6065 N N . VAL B 1 326 ? -32.070 34.247 48.216 1.00 14.71 330 VAL B N 1
ATOM 6066 C CA . VAL B 1 326 ? -32.558 34.819 49.465 1.00 12.16 330 VAL B CA 1
ATOM 6067 C C . VAL B 1 326 ? -33.457 33.771 50.103 1.00 16.53 330 VAL B C 1
ATOM 6068 O O . VAL B 1 326 ? -34.493 33.408 49.532 1.00 14.86 330 VAL B O 1
ATOM 6072 N N . HIS B 1 327 ? -33.073 33.287 51.282 1.00 13.07 331 HIS B N 1
ATOM 6073 C CA . HIS B 1 327 ? -33.741 32.134 51.869 1.00 16.16 331 HIS B CA 1
ATOM 6074 C C . HIS B 1 327 ? -34.172 32.439 53.294 1.00 14.61 331 HIS B C 1
ATOM 6075 O O . HIS B 1 327 ? -33.374 32.930 54.101 1.00 14.97 331 HIS B O 1
ATOM 6082 N N . GLY B 1 328 ? -35.430 32.141 53.598 1.00 10.49 332 GLY B N 1
ATOM 6083 C CA . GLY B 1 328 ? -35.993 32.389 54.902 1.00 12.08 332 GLY B CA 1
ATOM 6084 C C . GLY B 1 328 ? -36.036 31.203 55.833 1.00 15.51 332 GLY B C 1
ATOM 6085 O O . GLY B 1 328 ? -36.433 31.362 56.991 1.00 16.39 332 GLY B O 1
ATOM 6086 N N . GLY B 1 329 ? -35.620 30.024 55.378 1.00 15.32 333 GLY B N 1
ATOM 6087 C CA . GLY B 1 329 ? -35.548 28.866 56.244 1.00 16.62 333 GLY B CA 1
ATOM 6088 C C . GLY B 1 329 ? -34.175 28.705 56.863 1.00 19.92 333 GLY B C 1
ATOM 6089 O O . GLY B 1 329 ? -33.232 29.426 56.544 1.00 16.44 333 GLY B O 1
ATOM 6090 N N . TRP B 1 330 ? -34.073 27.754 57.787 1.00 19.79 334 TRP B N 1
ATOM 6091 C CA . TRP B 1 330 ? -32.809 27.542 58.481 1.00 21.20 334 TRP B CA 1
ATOM 6092 C C . TRP B 1 330 ? -31.747 27.036 57.511 1.00 17.74 334 TRP B C 1
ATOM 6093 O O . TRP B 1 330 ? -32.028 26.214 56.636 1.00 18.23 334 TRP B O 1
ATOM 6104 N N . VAL B 1 331 ? -30.521 27.545 57.651 1.00 16.05 335 VAL B N 1
ATOM 6105 C CA . VAL B 1 331 ? -29.413 27.105 56.812 1.00 20.14 335 VAL B CA 1
ATOM 6106 C C . VAL B 1 331 ? -28.227 26.721 57.684 1.00 20.87 335 VAL B C 1
ATOM 6107 O O . VAL B 1 331 ? -28.078 27.177 58.820 1.00 19.25 335 VAL B O 1
ATOM 6111 N N . GLN B 1 332 ? -27.373 25.869 57.117 1.00 17.41 336 GLN B N 1
ATOM 6112 C CA . GLN B 1 332 ? -26.180 25.361 57.794 1.00 15.72 336 GLN B CA 1
ATOM 6113 C C . GLN B 1 332 ? -25.062 26.375 57.591 1.00 16.17 336 GLN B C 1
ATOM 6114 O O . GLN B 1 332 ? -24.218 26.253 56.699 1.00 13.93 336 GLN B O 1
ATOM 6120 N N . GLN B 1 333 ? -25.072 27.408 58.437 1.00 16.43 337 GLN B N 1
ATOM 6121 C CA . GLN B 1 333 ? -24.174 28.539 58.217 1.00 17.73 337 GLN B CA 1
ATOM 6122 C C . GLN B 1 333 ? -22.714 28.110 58.213 1.00 17.99 337 GLN B C 1
ATOM 6123 O O . GLN B 1 333 ? -21.934 28.561 57.368 1.00 19.59 337 GLN B O 1
ATOM 6129 N N . THR B 1 334 ? -22.324 27.247 59.152 1.00 20.46 338 THR B N 1
ATOM 6130 C CA . THR B 1 334 ? -20.936 26.796 59.211 1.00 21.62 338 THR B CA 1
ATOM 6131 C C . THR B 1 334 ? -20.512 26.133 57.904 1.00 22.90 338 THR B C 1
ATOM 6132 O O . THR B 1 334 ? -19.492 26.504 57.312 1.00 20.98 338 THR B O 1
ATOM 6136 N N . GLN B 1 335 ? -21.284 25.151 57.432 1.00 19.82 339 GLN B N 1
ATOM 6137 C CA . GLN B 1 335 ? -20.920 24.471 56.189 1.00 19.74 339 GLN B CA 1
ATOM 6138 C C . GLN B 1 335 ? -20.922 25.413 54.988 1.00 18.49 339 GLN B C 1
ATOM 6139 O O . GLN B 1 335 ? -20.113 25.239 54.069 1.00 19.04 339 GLN B O 1
ATOM 6145 N N . ILE B 1 336 ? -21.836 26.388 54.956 1.00 17.31 340 ILE B N 1
ATOM 6146 C CA . ILE B 1 336 ? -21.883 27.323 53.832 1.00 14.77 340 ILE B CA 1
ATOM 6147 C C . ILE B 1 336 ? -20.661 28.215 53.831 1.00 16.96 340 ILE B C 1
ATOM 6148 O O . ILE B 1 336 ? -20.003 28.397 52.801 1.00 17.35 340 ILE B O 1
ATOM 6153 N N . LEU B 1 337 ? -20.352 28.783 54.992 1.00 17.40 341 LEU B N 1
ATOM 6154 C CA . LEU B 1 337 ? -19.224 29.699 55.123 1.00 19.30 341 LEU B CA 1
ATOM 6155 C C . LEU B 1 337 ? -17.915 29.076 54.645 1.00 26.56 341 LEU B C 1
ATOM 6156 O O . LEU B 1 337 ? -17.149 29.705 53.915 1.00 27.39 341 LEU B O 1
ATOM 6161 N N . ASN B 1 338 ? -17.662 27.840 55.063 1.00 26.42 342 ASN B N 1
ATOM 6162 C CA . ASN B 1 338 ? -16.425 27.150 54.716 1.00 24.89 342 ASN B CA 1
ATOM 6163 C C . ASN B 1 338 ? -16.297 26.853 53.224 1.00 30.73 342 ASN B C 1
ATOM 6164 O O . ASN B 1 338 ? -15.205 26.923 52.660 1.00 34.67 342 ASN B O 1
ATOM 6169 N N . HIS B 1 339 ? -17.416 26.5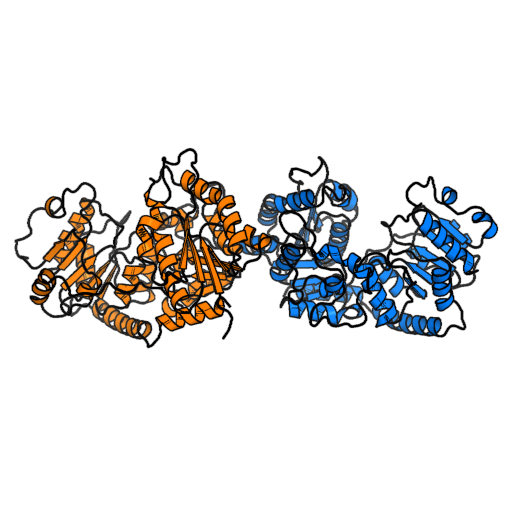19 52.590 1.00 21.81 343 HIS B N 1
ATOM 6170 C CA . HIS B 1 339 ? -17.420 26.168 51.156 1.00 21.31 343 HIS B CA 1
ATOM 6171 C C . HIS B 1 339 ? -16.513 27.101 50.384 1.00 22.44 343 HIS B C 1
ATOM 6172 O O . HIS B 1 339 ? -16.510 28.320 50.595 1.00 19.93 343 HIS B O 1
ATOM 6179 N N . GLN B 1 340 ? -15.751 26.514 49.467 1.00 20.75 344 GLN B N 1
ATOM 6180 C CA . GLN B 1 340 ? -14.696 27.279 48.822 1.00 23.50 344 GLN B CA 1
ATOM 6181 C C . GLN B 1 340 ? -15.232 28.403 47.944 1.00 21.69 344 GLN B C 1
ATOM 6182 O O . GLN B 1 340 ? -14.473 29.320 47.622 1.00 21.47 344 GLN B O 1
ATOM 6188 N N . SER B 1 341 ? -16.506 28.360 47.541 1.00 17.99 345 SER B N 1
ATOM 6189 C CA . SER B 1 341 ? -17.045 29.416 46.695 1.00 18.20 345 SER B CA 1
ATOM 6190 C C . SER B 1 341 ? -17.355 30.689 47.472 1.00 18.77 345 SER B C 1
ATOM 6191 O O . SER B 1 341 ? -17.478 31.754 46.860 1.00 17.30 345 SER B O 1
ATOM 6194 N N . VAL B 1 342 ? -17.489 30.604 48.792 1.00 16.41 346 VAL B N 1
ATOM 6195 C CA . VAL B 1 342 ? -17.874 31.761 49.596 1.00 18.37 346 VAL B CA 1
ATOM 6196 C C . VAL B 1 342 ? -16.632 32.579 49.925 1.00 15.50 346 VAL B C 1
ATOM 6197 O O . VAL B 1 342 ? -15.623 32.044 50.405 1.00 16.57 346 VAL B O 1
ATOM 6201 N N . GLY B 1 343 ? -16.703 33.880 49.669 1.00 13.30 347 GLY B N 1
ATOM 6202 C CA . GLY B 1 343 ? -15.558 34.729 49.898 1.00 18.34 347 GLY B CA 1
ATOM 6203 C C . GLY B 1 343 ? -15.837 35.921 50.788 1.00 17.68 347 GLY B C 1
ATOM 6204 O O . GLY B 1 343 ? -14.914 36.673 51.106 1.00 15.65 347 GLY B O 1
ATOM 6205 N N . CYS B 1 344 ? -17.091 36.120 51.190 1.00 16.30 348 CYS B N 1
ATOM 6206 C CA . CYS B 1 344 ? -17.432 37.269 52.020 1.00 14.54 348 CYS B CA 1
ATOM 6207 C C . CYS B 1 344 ? -18.589 36.907 52.942 1.00 16.32 348 CYS B C 1
ATOM 6208 O O . CYS B 1 344 ? -19.498 36.172 52.545 1.00 14.27 348 CYS B O 1
ATOM 6211 N N . PHE B 1 345 ? -18.548 37.433 54.168 1.00 15.43 349 PHE B N 1
ATOM 6212 C CA . PHE B 1 345 ? -19.580 37.213 55.182 1.00 11.71 349 PHE B CA 1
ATOM 6213 C C . PHE B 1 345 ? -20.065 38.576 55.659 1.00 13.44 349 PHE B C 1
ATOM 6214 O O . PHE B 1 345 ? -19.314 39.307 56.313 1.00 13.68 349 PHE B O 1
ATOM 6222 N N . VAL B 1 346 ? -21.299 38.927 55.303 1.00 14.74 350 VAL B N 1
ATOM 6223 C CA . VAL B 1 346 ? -21.956 40.130 55.803 1.00 14.01 350 VAL B CA 1
ATOM 6224 C C . VAL B 1 346 ? -22.785 39.740 57.019 1.00 15.22 350 VAL B C 1
ATOM 6225 O O . VAL B 1 346 ? -23.685 38.900 56.916 1.00 12.81 350 VAL B O 1
ATOM 6229 N N . SER B 1 347 ? -22.508 40.357 58.167 1.00 14.03 351 SER B N 1
ATOM 6230 C CA . SER B 1 347 ? -23.243 40.025 59.378 1.00 12.03 351 SER B CA 1
ATOM 6231 C C . SER B 1 347 ? -23.461 41.282 60.211 1.00 14.54 351 SER B C 1
ATOM 6232 O O . SER B 1 347 ? -23.016 42.380 59.864 1.00 13.15 351 SER B O 1
ATOM 6235 N N . HIS B 1 348 ? -24.164 41.102 61.324 1.00 15.93 352 HIS B N 1
ATOM 6236 C CA . HIS B 1 348 ? -24.462 42.155 62.284 1.00 13.31 352 HIS B CA 1
ATOM 6237 C C . HIS B 1 348 ? -23.420 42.239 63.390 1.00 14.81 352 HIS B C 1
ATOM 6238 O O . HIS B 1 348 ? -23.582 43.032 64.324 1.00 13.57 352 HIS B O 1
ATOM 6245 N N . CYS B 1 349 ? -22.363 41.432 63.309 1.00 13.57 353 CYS B N 1
ATOM 6246 C CA . CYS B 1 349 ? -21.320 41.380 64.331 1.00 16.47 353 CYS B CA 1
ATOM 6247 C C . CYS B 1 349 ? -21.885 41.066 65.711 1.00 15.72 353 CYS B C 1
ATOM 6248 O O . CYS B 1 349 ? -21.436 41.607 66.723 1.00 14.05 353 CYS B O 1
ATOM 6251 N N . GLY B 1 350 ? -22.872 40.182 65.761 1.00 18.25 354 GLY B N 1
ATOM 6252 C CA . GLY B 1 350 ? -23.213 39.551 67.018 1.00 17.49 354 GLY B CA 1
ATOM 6253 C C . GLY B 1 350 ? -22.048 38.720 67.519 1.00 18.33 354 GLY B C 1
ATOM 6254 O O . GLY B 1 350 ? -21.081 38.450 66.805 1.00 18.53 354 GLY B O 1
ATOM 6255 N N . PHE B 1 351 ? -22.119 38.348 68.797 1.00 17.91 355 PHE B N 1
ATOM 6256 C CA . PHE B 1 351 ? -21.004 37.637 69.417 1.00 18.35 355 PHE B CA 1
ATOM 6257 C C . PHE B 1 351 ? -20.598 36.422 68.591 1.00 17.35 355 PHE B C 1
ATOM 6258 O O . PHE B 1 351 ? -19.446 36.304 68.159 1.00 15.67 355 PHE B O 1
ATOM 6266 N N . GLY B 1 352 ? -21.543 35.510 68.356 1.00 17.57 356 GLY B N 1
ATOM 6267 C CA . GLY B 1 352 ? -21.229 34.308 67.596 1.00 17.43 356 GLY B CA 1
ATOM 6268 C C . GLY B 1 352 ? -20.803 34.599 66.169 1.00 19.60 356 GLY B C 1
ATOM 6269 O O . GLY B 1 352 ? -19.908 33.940 65.630 1.00 17.88 356 GLY B O 1
ATOM 6270 N N . SER B 1 353 ? -21.445 35.583 65.531 1.00 19.84 357 SER B N 1
ATOM 6271 C CA . SER B 1 353 ? -21.066 35.943 64.168 1.00 19.87 357 SER B CA 1
ATOM 6272 C C . SER B 1 353 ? -19.691 36.597 64.124 1.00 17.20 357 SER B C 1
ATOM 6273 O O . SER B 1 353 ? -18.937 36.398 63.165 1.00 20.64 357 SER B O 1
ATOM 6276 N N . MET B 1 354 ? -19.349 37.383 65.147 1.00 18.69 358 MET B N 1
ATOM 6277 C CA . MET B 1 354 ? -18.012 37.966 65.209 1.00 16.80 358 MET B CA 1
ATOM 6278 C C . MET B 1 354 ? -16.956 36.875 65.184 1.00 16.76 358 MET B C 1
ATOM 6279 O O . MET B 1 354 ? -16.004 36.926 64.400 1.00 17.27 358 MET B O 1
ATOM 6284 N N . TRP B 1 355 ? -17.112 35.874 66.046 1.00 17.81 359 TRP B N 1
ATOM 6285 C CA . TRP B 1 355 ? -16.111 34.821 66.124 1.00 14.87 359 TRP B CA 1
ATOM 6286 C C . TRP B 1 355 ? -16.090 33.979 64.853 1.00 16.36 359 TRP B C 1
ATOM 6287 O O . TRP B 1 355 ? -15.012 33.658 64.342 1.00 14.87 359 TRP B O 1
ATOM 6298 N N . GLU B 1 356 ? -17.262 33.649 64.300 1.00 13.37 360 GLU B N 1
ATOM 6299 C CA . GLU B 1 356 ? -17.292 32.926 63.031 1.00 21.32 360 GLU B CA 1
ATOM 6300 C C . GLU B 1 356 ? -16.583 33.708 61.932 1.00 16.79 360 GLU B C 1
ATOM 6301 O O . GLU B 1 356 ? -15.844 33.127 61.128 1.00 19.93 360 GLU B O 1
ATOM 6307 N N . SER B 1 357 ? -16.805 35.026 61.875 1.00 18.58 361 SER B N 1
ATOM 6308 C CA . SER B 1 357 ? -16.119 35.851 60.886 1.00 18.46 361 SER B CA 1
ATOM 6309 C C . SER B 1 357 ? -14.609 35.793 61.085 1.00 16.38 361 SER B C 1
ATOM 6310 O O . SER B 1 357 ? -13.851 35.583 60.131 1.00 15.30 361 SER B O 1
ATOM 6313 N N . LEU B 1 358 ? -14.157 35.965 62.332 1.00 14.25 362 LEU B N 1
ATOM 6314 C CA . LEU B 1 358 ? -12.725 35.958 62.617 1.00 13.40 362 LEU B CA 1
ATOM 6315 C C . LEU B 1 358 ? -12.086 34.623 62.242 1.00 17.69 362 LEU B C 1
ATOM 6316 O O . LEU B 1 358 ? -10.975 34.586 61.699 1.00 17.89 362 LEU B O 1
ATOM 6321 N N . LEU B 1 359 ? -12.773 33.518 62.519 1.00 16.87 363 LEU B N 1
ATOM 6322 C CA . LEU B 1 359 ? -12.228 32.189 62.279 1.00 20.07 363 LEU B CA 1
ATOM 6323 C C . LEU B 1 359 ? -12.337 31.744 60.823 1.00 20.70 363 LEU B C 1
ATOM 6324 O O . LEU B 1 359 ? -11.704 30.751 60.449 1.00 19.61 363 LEU B O 1
ATOM 6329 N N . SER B 1 360 ? -13.120 32.440 60.001 1.00 20.40 364 SER B N 1
ATOM 6330 C CA . SER B 1 360 ? -13.272 32.089 58.597 1.00 20.63 364 SER B CA 1
ATOM 6331 C C . SER B 1 360 ? -12.137 32.681 57.769 1.00 22.70 364 SER B C 1
ATOM 6332 O O . SER B 1 360 ? -11.324 33.470 58.256 1.00 21.69 364 SER B O 1
ATOM 6335 N N . ASP B 1 361 ? -12.087 32.300 56.488 1.00 20.49 365 ASP B N 1
ATOM 6336 C CA . ASP B 1 361 ? -11.151 32.917 55.555 1.00 24.61 365 ASP B CA 1
ATOM 6337 C C . ASP B 1 361 ? -11.847 33.855 54.571 1.00 22.28 365 ASP B C 1
ATOM 6338 O O . ASP B 1 361 ? -11.274 34.189 53.529 1.00 26.50 365 ASP B O 1
ATOM 6343 N N . SER B 1 362 ? -13.065 34.292 54.886 1.00 17.94 366 SER B N 1
ATOM 6344 C CA . SER B 1 362 ? -13.816 35.225 54.059 1.00 18.77 366 SER B CA 1
ATOM 6345 C C . SER B 1 362 ? -13.615 36.654 54.541 1.00 17.72 366 SER B C 1
ATOM 6346 O O . SER B 1 362 ? -13.340 36.900 55.717 1.00 15.51 366 SER B O 1
ATOM 6349 N N . GLN B 1 363 ? -13.778 37.598 53.615 1.00 13.81 367 GLN B N 1
ATOM 6350 C CA . GLN B 1 363 ? -13.790 39.009 53.973 1.00 14.15 367 GLN B CA 1
ATOM 6351 C C . GLN B 1 363 ? -14.977 39.290 54.889 1.00 15.67 367 GLN B C 1
ATOM 6352 O O . GLN B 1 363 ? -16.007 38.614 54.828 1.00 18.90 367 GLN B O 1
ATOM 6358 N N . ILE B 1 364 ? -14.838 40.299 55.743 1.00 13.85 368 ILE B N 1
ATOM 6359 C CA . ILE B 1 364 ? -15.814 40.559 56.795 1.00 12.06 368 ILE B CA 1
ATOM 6360 C C . ILE B 1 364 ? -16.431 41.930 56.568 1.00 15.31 368 ILE B C 1
ATOM 6361 O O . ILE B 1 364 ? -15.715 42.938 56.520 1.00 13.56 368 ILE B O 1
ATOM 6366 N N . VAL B 1 365 ? -17.762 41.965 56.458 1.00 14.25 369 VAL B N 1
ATOM 6367 C CA . VAL B 1 365 ? -18.532 43.189 56.255 1.00 13.30 369 VAL B CA 1
ATOM 6368 C C . VAL B 1 365 ? -19.580 43.260 57.359 1.00 13.02 369 VAL B C 1
ATOM 6369 O O . VAL B 1 365 ? -20.359 42.317 57.534 1.00 14.46 369 VAL B O 1
ATOM 6373 N N . LEU B 1 366 ? -19.620 44.375 58.086 1.00 13.72 370 LEU B N 1
ATOM 6374 C CA . LEU B 1 366 ? -20.364 44.453 59.338 1.00 14.19 370 LEU B CA 1
ATOM 6375 C C . LEU B 1 366 ? -21.468 45.500 59.271 1.00 14.72 370 LEU B C 1
ATOM 6376 O O . LEU B 1 366 ? -21.224 46.648 58.876 1.00 13.28 370 LEU B O 1
ATOM 6381 N N . VAL B 1 367 ? -22.664 45.106 59.706 1.00 14.13 371 VAL B N 1
ATOM 6382 C CA . VAL B 1 367 ? -23.861 45.949 59.729 1.00 12.82 371 VAL B CA 1
ATOM 6383 C C . VAL B 1 367 ? -24.466 45.873 61.126 1.00 16.83 371 VAL B C 1
ATOM 6384 O O . VAL B 1 367 ? -25.519 45.246 61.307 1.00 15.47 371 VAL B O 1
ATOM 6388 N N . PRO B 1 368 ? -23.845 46.469 62.137 1.00 16.48 372 PRO B N 1
ATOM 6389 C CA . PRO B 1 368 ? -24.346 46.312 63.506 1.00 15.15 372 PRO B CA 1
ATOM 6390 C C . PRO B 1 368 ? -25.615 47.109 63.764 1.00 20.23 372 PRO B C 1
ATOM 6391 O O . PRO B 1 368 ? -25.939 48.079 63.071 1.00 18.55 372 PRO B O 1
ATOM 6395 N N . ARG B 1 369 ? -26.323 46.695 64.815 1.00 18.35 373 ARG B N 1
ATOM 6396 C CA . ARG B 1 369 ? -27.513 47.405 65.266 1.00 16.58 373 ARG B CA 1
ATOM 6397 C C . ARG B 1 369 ? -27.437 47.747 66.753 1.00 17.03 373 ARG B C 1
ATOM 6398 O O . ARG B 1 369 ? -27.604 48.913 67.132 1.00 19.29 373 ARG B O 1
ATOM 6406 N N . LEU B 1 370 ? -27.178 46.751 67.598 1.00 18.33 374 LEU B N 1
ATOM 6407 C CA . LEU B 1 370 ? -27.140 46.959 69.039 1.00 18.80 374 LEU B CA 1
ATOM 6408 C C . LEU B 1 370 ? -25.774 47.475 69.483 1.00 15.41 374 LEU B C 1
ATOM 6409 O O . LEU B 1 370 ? -24.781 47.385 68.759 1.00 15.37 374 LEU B O 1
ATOM 6414 N N . ALA B 1 371 ? -25.740 48.009 70.709 1.00 17.51 375 ALA B N 1
ATOM 6415 C CA . ALA B 1 371 ? -24.520 48.602 71.255 1.00 18.03 375 ALA B CA 1
ATOM 6416 C C . ALA B 1 371 ? -23.342 47.633 71.217 1.00 16.81 375 ALA B C 1
ATOM 6417 O O . ALA B 1 371 ? -22.242 47.995 70.785 1.00 15.28 375 ALA B O 1
ATOM 6419 N N . ASP B 1 372 ? -23.540 46.400 71.690 1.00 18.28 376 ASP B N 1
ATOM 6420 C CA . ASP B 1 372 ? -22.425 45.457 71.691 1.00 18.10 376 ASP B CA 1
ATOM 6421 C C . ASP B 1 372 ? -21.991 45.139 70.267 1.00 17.13 376 ASP B C 1
ATOM 6422 O O . ASP B 1 372 ? -20.794 45.003 69.987 1.00 14.86 376 ASP B O 1
ATOM 6427 N N . GLN B 1 373 ? -22.953 45.051 69.348 1.00 14.83 377 GLN B N 1
ATOM 6428 C CA . GLN B 1 373 ? -22.630 44.802 67.948 1.00 15.14 377 GLN B CA 1
ATOM 6429 C C . GLN B 1 373 ? -21.812 45.945 67.363 1.00 15.35 377 GLN B C 1
ATOM 6430 O O . GLN B 1 373 ? -20.862 45.713 66.608 1.00 12.59 377 GLN B O 1
ATOM 6436 N N . ILE B 1 374 ? -22.158 47.189 67.712 1.00 12.23 378 ILE B N 1
ATOM 6437 C CA . ILE B 1 374 ? -21.397 48.327 67.210 1.00 11.24 378 ILE B CA 1
ATOM 6438 C C . ILE B 1 374 ? -19.979 48.303 67.761 1.00 11.83 378 ILE B C 1
ATOM 6439 O O . ILE B 1 374 ? -19.011 48.531 67.027 1.00 11.74 378 ILE B O 1
ATOM 6444 N N . LEU B 1 375 ? -19.831 48.033 69.061 1.00 11.62 379 LEU B N 1
ATOM 6445 C CA . LEU B 1 375 ? -18.501 48.037 69.661 1.00 14.70 379 LEU B CA 1
ATOM 6446 C C . LEU B 1 375 ? -17.656 46.889 69.126 1.00 13.82 379 LEU B C 1
ATOM 6447 O O . LEU B 1 375 ? -16.453 47.050 68.890 1.00 16.96 379 LEU B O 1
ATOM 6452 N N . ASN B 1 376 ? -18.269 45.717 68.948 1.00 13.83 380 ASN B N 1
ATOM 6453 C CA . ASN B 1 376 ? -17.595 44.617 68.265 1.00 16.96 380 ASN B CA 1
ATOM 6454 C C . ASN B 1 376 ? -17.162 45.036 66.861 1.00 15.66 380 ASN B C 1
ATOM 6455 O O . ASN B 1 376 ? -16.049 44.724 66.418 1.00 12.97 380 ASN B O 1
ATOM 6460 N N . THR B 1 377 ? -18.032 45.757 66.151 1.00 13.53 381 THR B N 1
ATOM 6461 C CA . THR B 1 377 ? -17.709 46.207 64.800 1.00 11.46 381 THR B CA 1
ATOM 6462 C C . THR B 1 377 ? -16.557 47.210 64.809 1.00 11.98 381 THR B C 1
ATOM 6463 O O . THR B 1 377 ? -15.681 47.162 63.939 1.00 10.74 381 THR B O 1
ATOM 6467 N N . ARG B 1 378 ? -16.546 48.134 65.779 1.00 15.24 382 ARG B N 1
ATOM 6468 C CA . ARG B 1 378 ? -15.455 49.106 65.852 1.00 11.22 382 ARG B CA 1
ATOM 6469 C C . ARG B 1 378 ? -14.123 48.419 66.116 1.00 13.02 382 ARG B C 1
ATOM 6470 O O . ARG B 1 378 ? -13.086 48.824 65.576 1.00 15.26 382 ARG B O 1
ATOM 6478 N N . LEU B 1 379 ? -14.131 47.387 66.961 1.00 13.78 383 LEU B N 1
ATOM 6479 C CA . LEU B 1 379 ? -12.914 46.621 67.204 1.00 16.78 383 LEU B CA 1
ATOM 6480 C C . LEU B 1 379 ? -12.396 45.999 65.912 1.00 16.61 383 LEU B C 1
ATOM 6481 O O . LEU B 1 379 ? -11.220 46.154 65.562 1.00 18.73 383 LEU B O 1
ATOM 6486 N N . LEU B 1 380 ? -13.266 45.292 65.186 1.00 15.10 384 LEU B N 1
ATOM 6487 C CA . LEU B 1 380 ? -12.828 44.589 63.983 1.00 13.99 384 LEU B CA 1
ATOM 6488 C C . LEU B 1 380 ? -12.486 45.564 62.860 1.00 15.73 384 LEU B C 1
ATOM 6489 O O . LEU B 1 380 ? -11.448 45.428 62.202 1.00 13.77 384 LEU B O 1
ATOM 6494 N N . ALA B 1 381 ? -13.342 46.560 62.630 1.00 13.42 385 ALA B N 1
ATOM 6495 C CA . ALA B 1 381 ? -13.164 47.432 61.475 1.00 15.38 385 ALA B CA 1
ATOM 6496 C C . ALA B 1 381 ? -12.155 48.552 61.729 1.00 17.20 385 ALA B C 1
ATOM 6497 O O . ALA B 1 381 ? -11.394 48.908 60.825 1.00 19.09 385 ALA B O 1
ATOM 6499 N N . GLU B 1 382 ? -12.129 49.132 62.927 1.00 18.22 386 GLU B N 1
ATOM 6500 C CA . GLU B 1 382 ? -11.277 50.300 63.149 1.00 21.80 386 GLU B CA 1
ATOM 6501 C C . GLU B 1 382 ? -9.987 49.975 63.879 1.00 23.13 386 GLU B C 1
ATOM 6502 O O . GLU B 1 382 ? -8.932 50.508 63.522 1.00 25.93 386 GLU B O 1
ATOM 6508 N N . GLU B 1 383 ? -10.051 49.129 64.905 1.00 22.13 387 GLU B N 1
ATOM 6509 C CA . GLU B 1 383 ? -8.861 48.781 65.672 1.00 23.95 387 GLU B CA 1
ATOM 6510 C C . GLU B 1 383 ? -8.047 47.691 64.984 1.00 22.06 387 GLU B C 1
ATOM 6511 O O . GLU B 1 383 ? -6.882 47.903 64.635 1.00 23.86 387 GLU B O 1
ATOM 6517 N N . LEU B 1 384 ? -8.643 46.514 64.782 1.00 18.00 388 LEU B N 1
ATOM 6518 C CA . LEU B 1 384 ? -7.901 45.410 64.184 1.00 18.93 388 LEU B CA 1
ATOM 6519 C C . LEU B 1 384 ? -7.761 45.543 62.675 1.00 19.56 388 LEU B C 1
ATOM 6520 O O . LEU B 1 384 ? -6.840 44.947 62.100 1.00 17.50 388 LEU B O 1
ATOM 6525 N N . LYS B 1 385 ? -8.656 46.292 62.031 1.00 14.44 389 LYS B N 1
ATOM 6526 C CA . LYS B 1 385 ? -8.667 46.472 60.578 1.00 15.02 389 LYS B CA 1
ATOM 6527 C C . LYS B 1 385 ? -8.673 45.123 59.860 1.00 17.72 389 LYS B C 1
ATOM 6528 O O . LYS B 1 385 ? -7.849 44.835 58.988 1.00 14.74 389 LYS B O 1
ATOM 6534 N N . VAL B 1 386 ? -9.614 44.274 60.268 1.00 15.58 390 VAL B N 1
ATOM 6535 C CA . VAL B 1 386 ? -9.863 42.990 59.632 1.00 13.38 390 VAL B CA 1
ATOM 6536 C C . VAL B 1 386 ? -11.209 42.952 58.940 1.00 13.90 390 VAL B C 1
ATOM 6537 O O . VAL B 1 386 ? -11.589 41.904 58.406 1.00 11.48 390 VAL B O 1
ATOM 6541 N N . ALA B 1 387 ? -11.936 44.065 58.923 1.00 12.22 391 ALA B N 1
ATOM 6542 C CA . ALA B 1 387 ? -13.295 44.123 58.408 1.00 14.25 391 ALA B CA 1
ATOM 6543 C C . ALA B 1 387 ? -13.579 45.551 57.981 1.00 12.97 391 ALA B C 1
ATOM 6544 O O . ALA B 1 387 ? -12.834 46.476 58.311 1.00 14.74 391 ALA B O 1
ATOM 6546 N N . VAL B 1 388 ? -14.678 45.721 57.251 1.00 13.13 392 VAL B N 1
ATOM 6547 C CA . VAL B 1 388 ? -15.211 47.037 56.923 1.00 12.54 392 VAL B CA 1
ATOM 6548 C C . VAL B 1 388 ? -16.613 47.138 57.507 1.00 15.74 392 VAL B C 1
ATOM 6549 O O . VAL B 1 388 ? -17.315 46.134 57.665 1.00 12.19 392 VAL B O 1
ATOM 6553 N N . GLU B 1 389 ? -17.019 48.361 57.831 1.00 13.18 393 GLU B N 1
ATOM 6554 C CA . GLU B 1 389 ? -18.326 48.627 58.414 1.00 16.75 393 GLU B CA 1
ATOM 6555 C C . GLU B 1 389 ? -19.178 49.365 57.395 1.00 17.63 393 GLU B C 1
ATOM 6556 O O . GLU B 1 389 ? -18.685 50.255 56.698 1.00 14.95 393 GLU B O 1
ATOM 6562 N N . VAL B 1 390 ? -20.436 49.009 57.285 1.00 12.16 394 VAL B N 1
ATOM 6563 C CA . VAL B 1 390 ? -21.328 49.696 56.421 1.00 15.48 394 VAL B CA 1
ATOM 6564 C C . VAL B 1 390 ? -21.774 50.992 57.095 1.00 18.17 394 VAL B C 1
ATOM 6565 O O . VAL B 1 390 ? -22.177 50.979 58.194 1.00 17.72 394 VAL B O 1
ATOM 6569 N N . GLU B 1 391 ? -21.687 52.102 56.370 1.00 19.39 395 GLU B N 1
ATOM 6570 C CA . GLU B 1 391 ? -22.117 53.392 56.899 1.00 35.68 395 GLU B CA 1
ATOM 6571 C C . GLU B 1 391 ? -23.632 53.424 57.078 1.00 35.72 395 GLU B C 1
ATOM 6572 O O . GLU B 1 391 ? -24.380 53.070 56.167 1.00 34.57 395 GLU B O 1
ATOM 6578 N N . ARG B 1 392 ? -24.076 53.850 58.257 1.00 45.58 396 ARG B N 1
ATOM 6579 C CA . ARG B 1 392 ? -25.501 53.927 58.556 1.00 42.22 396 ARG B CA 1
ATOM 6580 C C . ARG B 1 392 ? -26.031 55.342 58.353 1.00 45.42 396 ARG B C 1
ATOM 6581 O O . ARG B 1 392 ? -25.503 56.102 57.542 1.00 50.96 396 ARG B O 1
ATOM 6583 N N . GLY B 1 393 ? -27.079 55.688 59.093 1.00 51.51 397 GLY B N 1
ATOM 6584 C CA . GLY B 1 393 ? -27.680 57.004 58.996 1.00 50.14 397 GLY B CA 1
ATOM 6585 C C . GLY B 1 393 ? -28.125 57.541 60.342 1.00 55.06 397 GLY B C 1
ATOM 6586 O O . GLY B 1 393 ? -27.300 57.928 61.170 1.00 54.81 397 GLY B O 1
ATOM 6587 N N . ASP B 1 394 ? -29.435 57.563 60.561 1.00 54.87 398 ASP B N 1
ATOM 6588 C CA . ASP B 1 394 ? -29.994 58.056 61.814 1.00 51.74 398 ASP B CA 1
ATOM 6589 C C . ASP B 1 394 ? -30.052 56.952 62.865 1.00 56.47 398 ASP B C 1
ATOM 6590 O O . ASP B 1 394 ? -29.161 56.836 63.707 1.00 53.16 398 ASP B O 1
ATOM 6592 N N . MET B 1 395 ? -31.106 56.145 62.811 1.00 56.73 399 MET B N 1
ATOM 6593 C CA . MET B 1 395 ? -31.283 55.051 63.759 1.00 48.24 399 MET B CA 1
ATOM 6594 C C . MET B 1 395 ? -30.450 53.837 63.362 1.00 52.81 399 MET B C 1
ATOM 6595 O O . MET B 1 395 ? -30.060 53.036 64.210 1.00 53.11 399 MET B O 1
ATOM 6597 N N . GLY B 1 396 ? -30.181 53.708 62.066 1.00 43.45 400 GLY B N 1
ATOM 6598 C CA . GLY B 1 396 ? -29.398 52.598 61.557 1.00 40.01 400 GLY B CA 1
ATOM 6599 C C . GLY B 1 396 ? -29.841 52.162 60.174 1.00 30.41 400 GLY B C 1
ATOM 6600 O O . GLY B 1 396 ? -29.567 51.040 59.749 1.00 29.13 400 GLY B O 1
ATOM 6601 N N . TRP B 1 397 ? -30.529 53.055 59.470 1.00 26.02 401 TRP B N 1
ATOM 6602 C CA . TRP B 1 397 ? -31.009 52.763 58.133 1.00 24.31 401 TRP B CA 1
ATOM 6603 C C . TRP B 1 397 ? -29.902 52.860 57.126 1.00 23.81 401 TRP B C 1
ATOM 6604 O O . TRP B 1 397 ? -29.429 53.970 56.800 1.00 23.71 401 TRP B O 1
ATOM 6615 N N . PHE B 1 398 ? -29.469 51.711 56.618 1.00 15.71 402 PHE B N 1
ATOM 6616 C CA . PHE B 1 398 ? -28.400 51.666 55.636 1.00 18.53 402 PHE B CA 1
ATOM 6617 C C . PHE B 1 398 ? -28.997 51.558 54.244 1.00 14.42 402 PHE B C 1
ATOM 6618 O O . PHE B 1 398 ? -29.956 50.814 54.023 1.00 14.86 402 PHE B O 1
ATOM 6626 N N . SER B 1 399 ? -28.415 52.305 53.313 1.00 17.37 403 SER B N 1
ATOM 6627 C CA . SER B 1 399 ? -28.883 52.349 51.942 1.00 16.00 403 SER B CA 1
ATOM 6628 C C . SER B 1 399 ? -28.287 51.201 51.134 1.00 16.93 403 SER B C 1
ATOM 6629 O O . SER B 1 399 ? -27.262 50.612 51.492 1.00 14.81 403 SER B O 1
ATOM 6632 N N . LYS B 1 400 ? -28.946 50.887 50.021 1.00 16.16 404 LYS B N 1
ATOM 6633 C CA . LYS B 1 400 ? -28.404 49.869 49.131 1.00 13.49 404 LYS B CA 1
ATOM 6634 C C . LYS B 1 400 ? -27.067 50.304 48.551 1.00 15.74 404 LYS B C 1
ATOM 6635 O O . LYS B 1 400 ? -26.175 49.472 48.360 1.00 12.87 404 LYS B O 1
ATOM 6641 N N . GLU B 1 401 ? -26.891 51.608 48.320 1.00 15.17 405 GLU B N 1
ATOM 6642 C CA . GLU B 1 401 ? -25.635 52.105 47.769 1.00 14.39 405 GLU B CA 1
ATOM 6643 C C . GLU B 1 401 ? -24.480 51.916 48.742 1.00 11.74 405 GLU B C 1
ATOM 6644 O O . GLU B 1 401 ? -23.364 51.582 48.332 1.00 13.05 405 GLU B O 1
ATOM 6650 N N . ASP B 1 402 ? -24.716 52.156 50.031 1.00 13.50 406 ASP B N 1
ATOM 6651 C CA . ASP B 1 402 ? -23.636 52.032 50.999 1.00 13.39 406 ASP B CA 1
ATOM 6652 C C . ASP B 1 402 ? -23.326 50.568 51.297 1.00 13.34 406 ASP B C 1
ATOM 6653 O O . ASP B 1 402 ? -22.162 50.203 51.493 1.00 13.45 406 ASP B O 1
ATOM 6658 N N . LEU B 1 403 ? -24.341 49.708 51.336 1.00 12.23 407 LEU B N 1
ATOM 6659 C CA . LEU B 1 403 ? -24.055 48.282 51.461 1.00 11.60 407 LEU B CA 1
ATOM 6660 C C . LEU B 1 403 ? -23.284 47.781 50.244 1.00 10.44 407 LEU B C 1
ATOM 6661 O O . LEU B 1 403 ? -22.275 47.083 50.382 1.00 13.02 407 LEU B O 1
ATOM 6666 N N . CYS B 1 404 ? -23.724 48.163 49.041 1.00 12.10 408 CYS B N 1
ATOM 6667 C CA . CYS B 1 404 ? -23.014 47.760 47.828 1.00 10.74 408 CYS B CA 1
ATOM 6668 C C . CYS B 1 404 ? -21.557 48.207 47.867 1.00 15.01 408 CYS B C 1
ATOM 6669 O O . CYS B 1 404 ? -20.649 47.423 47.566 1.00 15.26 408 CYS B O 1
ATOM 6672 N N . LYS B 1 405 ? -21.323 49.474 48.235 1.00 16.14 409 LYS B N 1
ATOM 6673 C CA . LYS B 1 405 ? -19.966 50.011 48.317 1.00 14.60 409 LYS B CA 1
ATOM 6674 C C . LYS B 1 405 ? -19.096 49.221 49.288 1.00 12.73 409 LYS B C 1
ATOM 6675 O O . LYS B 1 405 ? -17.945 48.893 48.975 1.00 16.00 409 LYS B O 1
ATOM 6681 N N . ALA B 1 406 ? -19.633 48.880 50.460 1.00 14.20 410 ALA B N 1
ATOM 6682 C CA . ALA B 1 406 ? -18.852 48.112 51.429 1.00 11.96 410 ALA B CA 1
ATOM 6683 C C . ALA B 1 406 ? -18.459 46.742 50.881 1.00 14.85 410 ALA B C 1
ATOM 6684 O O . ALA B 1 406 ? -17.308 46.315 51.024 1.00 14.65 410 ALA B O 1
ATOM 6686 N N . ILE B 1 407 ? -19.393 46.041 50.240 1.00 15.10 411 ILE B N 1
ATOM 6687 C CA . ILE B 1 407 ? -19.086 44.711 49.713 1.00 11.53 411 ILE B CA 1
ATOM 6688 C C . ILE B 1 407 ? -18.024 44.796 48.624 1.00 14.43 411 ILE B C 1
ATOM 6689 O O . ILE B 1 407 ? -17.055 44.026 48.610 1.00 13.93 411 ILE B O 1
ATOM 6694 N N . LYS B 1 408 ? -18.197 45.725 47.682 1.00 14.03 412 LYS B N 1
ATOM 6695 C CA . LYS B 1 408 ? -17.192 45.886 46.638 1.00 16.38 412 LYS B CA 1
ATOM 6696 C C . LYS B 1 408 ? -15.836 46.269 47.216 1.00 18.41 412 LYS B C 1
ATOM 6697 O O . LYS B 1 408 ? -14.801 45.869 46.673 1.00 18.34 412 LYS B O 1
ATOM 6703 N N . SER B 1 409 ? -15.814 47.042 48.308 1.00 15.88 413 SER B N 1
ATOM 6704 C CA . SER B 1 409 ? -14.538 47.453 48.889 1.00 15.44 413 SER B CA 1
ATOM 6705 C C . SER B 1 409 ? -13.711 46.271 49.396 1.00 13.83 413 SER B C 1
ATOM 6706 O O . SER B 1 409 ? -12.490 46.402 49.525 1.00 17.03 413 SER B O 1
ATOM 6709 N N . VAL B 1 410 ? -14.331 45.132 49.715 1.00 14.52 414 VAL B N 1
ATOM 6710 C CA . VAL B 1 410 ? -13.560 43.956 50.119 1.00 14.10 414 VAL B CA 1
ATOM 6711 C C . VAL B 1 410 ? -13.487 42.888 49.029 1.00 13.92 414 VAL B C 1
ATOM 6712 O O . VAL B 1 410 ? -12.644 41.982 49.123 1.00 16.42 414 VAL B O 1
ATOM 6716 N N . MET B 1 411 ? -14.326 42.973 47.999 1.00 13.53 415 MET B N 1
ATOM 6717 C CA . MET B 1 411 ? -14.373 41.975 46.936 1.00 15.04 415 MET B CA 1
ATOM 6718 C C . MET B 1 411 ? -13.655 42.408 45.665 1.00 20.83 415 MET B C 1
ATOM 6719 O O . MET B 1 411 ? -13.129 41.556 44.941 1.00 20.50 415 MET B O 1
ATOM 6724 N N . ASP B 1 412 ? -13.608 43.707 45.385 1.00 21.01 416 ASP B N 1
ATOM 6725 C CA . ASP B 1 412 ? -12.908 44.197 44.206 1.00 24.27 416 ASP B CA 1
ATOM 6726 C C . ASP B 1 412 ? -11.417 43.916 44.319 1.00 24.14 416 ASP B C 1
ATOM 6727 O O . ASP B 1 412 ? -10.803 44.154 45.362 1.00 23.31 416 ASP B O 1
ATOM 6732 N N . GLU B 1 413 ? -10.822 43.448 43.221 1.00 19.80 417 GLU B N 1
ATOM 6733 C CA . GLU B 1 413 ? -9.427 43.026 43.276 1.00 27.33 417 GLU B CA 1
ATOM 6734 C C . GLU B 1 413 ? -8.497 44.212 43.503 1.00 24.95 417 GLU B C 1
ATOM 6735 O O . GLU B 1 413 ? -7.437 44.055 44.117 1.00 26.27 417 GLU B O 1
ATOM 6741 N N . GLU B 1 414 ? -8.863 45.391 42.997 1.00 25.21 418 GLU B N 1
ATOM 6742 C CA . GLU B 1 414 ? -8.037 46.587 43.104 1.00 29.28 418 GLU B CA 1
ATOM 6743 C C . GLU B 1 414 ? -8.300 47.424 44.355 1.00 27.11 418 GLU B C 1
ATOM 6744 O O . GLU B 1 414 ? -7.588 48.410 44.572 1.00 25.21 418 GLU B O 1
ATOM 6750 N N . SER B 1 415 ? -9.312 47.091 45.157 1.00 23.03 419 SER B N 1
ATOM 6751 C CA . SER B 1 415 ? -9.595 47.835 46.386 1.00 19.04 419 SER B CA 1
ATOM 6752 C C . SER B 1 415 ? -8.456 47.700 47.393 1.00 19.68 419 SER B C 1
ATOM 6753 O O . SER B 1 415 ? -8.180 46.599 47.882 1.00 16.50 419 SER B O 1
ATOM 6756 N N . GLU B 1 416 ? -7.788 48.816 47.696 1.00 17.61 420 GLU B N 1
ATOM 6757 C CA . GLU B 1 416 ? -6.690 48.789 48.664 1.00 18.04 420 GLU B CA 1
ATOM 6758 C C . GLU B 1 416 ? -7.148 48.334 50.047 1.00 16.31 420 GLU B C 1
ATOM 6759 O O . GLU B 1 416 ? -6.459 47.546 50.708 1.00 15.65 420 GLU B O 1
ATOM 6765 N N . VAL B 1 417 ? -8.298 48.827 50.511 1.00 15.80 421 VAL B N 1
ATOM 6766 C CA . VAL B 1 417 ? -8.784 48.411 51.823 1.00 14.91 421 VAL B CA 1
ATOM 6767 C C . VAL B 1 417 ? -9.124 46.928 51.814 1.00 15.35 421 VAL B C 1
ATOM 6768 O O . VAL B 1 417 ? -8.948 46.241 52.828 1.00 14.35 421 VAL B O 1
ATOM 6772 N N . GLY B 1 418 ? -9.593 46.403 50.680 1.00 17.46 422 GLY B N 1
ATOM 6773 C CA . GLY B 1 418 ? -9.844 44.972 50.598 1.00 14.38 422 GLY B CA 1
ATOM 6774 C C . GLY B 1 418 ? -8.579 44.158 50.788 1.00 16.34 422 GLY B C 1
ATOM 6775 O O . GLY B 1 418 ? -8.585 43.133 51.477 1.00 16.67 422 GLY B O 1
ATOM 6776 N N . LYS B 1 419 ? -7.470 44.622 50.211 1.00 14.70 423 LYS B N 1
ATOM 6777 C CA . LYS B 1 419 ? -6.201 43.920 50.373 1.00 19.22 423 LYS B CA 1
ATOM 6778 C C . LYS B 1 419 ? -5.733 43.977 51.819 1.00 14.90 423 LYS B C 1
ATOM 6779 O O . LYS B 1 419 ? -5.235 42.982 52.359 1.00 14.25 423 LYS B O 1
ATOM 6785 N N . LEU B 1 420 ? -5.899 45.132 52.460 1.00 15.59 424 LEU B N 1
ATOM 6786 C CA . LEU B 1 420 ? -5.433 45.308 53.830 1.00 12.51 424 LEU B CA 1
ATOM 6787 C C . LEU B 1 420 ? -6.215 44.428 54.801 1.00 14.05 424 LEU B C 1
ATOM 6788 O O . LEU B 1 420 ? -5.627 43.703 55.611 1.00 16.14 424 LEU B O 1
ATOM 6793 N N . VAL B 1 421 ? -7.547 44.488 54.752 1.00 12.46 425 VAL B N 1
ATOM 6794 C CA . VAL B 1 421 ? -8.315 43.717 55.723 1.00 12.16 425 VAL B CA 1
ATOM 6795 C C . VAL B 1 421 ? -8.145 42.225 55.469 1.00 13.03 425 VAL B C 1
ATOM 6796 O O . VAL B 1 421 ? -8.215 41.424 56.405 1.00 14.85 425 VAL B O 1
ATOM 6800 N N . LYS B 1 422 ? -7.911 41.821 54.218 1.00 15.30 426 LYS B N 1
ATOM 6801 C CA . LYS B 1 422 ? -7.698 40.404 53.955 1.00 16.73 426 LYS B CA 1
ATOM 6802 C C . LYS B 1 422 ? -6.405 39.918 54.598 1.00 15.60 426 LYS B C 1
ATOM 6803 O O . LYS B 1 422 ? -6.380 38.862 55.240 1.00 15.82 426 LYS B O 1
ATOM 6809 N N . LYS B 1 423 ? -5.320 40.680 54.448 1.00 15.61 427 LYS B N 1
ATOM 6810 C CA . LYS B 1 423 ? -4.058 40.297 55.075 1.00 14.08 427 LYS B CA 1
ATOM 6811 C C . LYS B 1 423 ? -4.152 40.329 56.600 1.00 15.38 427 LYS B C 1
ATOM 6812 O O . LYS B 1 423 ? -3.696 39.401 57.278 1.00 18.87 427 LYS B O 1
ATOM 6818 N N . ASN B 1 424 ? -4.711 41.407 57.161 1.00 14.77 428 ASN B N 1
ATOM 6819 C CA . ASN B 1 424 ? -4.837 41.491 58.616 1.00 15.93 428 ASN B CA 1
ATOM 6820 C C . ASN B 1 424 ? -5.712 40.372 59.158 1.00 18.03 428 ASN B C 1
ATOM 6821 O O . ASN B 1 424 ? -5.390 39.763 60.185 1.00 16.46 428 ASN B O 1
ATOM 6826 N N . HIS B 1 425 ? -6.827 40.093 58.483 1.00 16.60 429 HIS B N 1
ATOM 6827 C CA . HIS B 1 425 ? -7.705 39.020 58.930 1.00 18.84 429 HIS B CA 1
ATOM 6828 C C . HIS B 1 425 ? -6.957 37.694 58.960 1.00 18.13 429 HIS B C 1
ATOM 6829 O O . HIS B 1 425 ? -7.067 36.933 59.928 1.00 14.65 429 HIS B O 1
ATOM 6836 N N . ALA B 1 426 ? -6.169 37.413 57.919 1.00 18.52 430 ALA B N 1
ATOM 6837 C CA . ALA B 1 426 ? -5.384 36.182 57.889 1.00 20.19 430 ALA B CA 1
ATOM 6838 C C . ALA B 1 426 ? -4.443 36.094 59.087 1.00 21.76 430 ALA B C 1
ATOM 6839 O O . ALA B 1 426 ? -4.347 35.049 59.742 1.00 20.76 430 ALA B O 1
ATOM 6841 N N . LYS B 1 427 ? -3.727 37.184 59.381 1.00 24.58 431 LYS B N 1
ATOM 6842 C CA . LYS B 1 427 ? -2.848 37.208 60.549 1.00 22.62 431 LYS B CA 1
ATOM 6843 C C . LYS B 1 427 ? -3.617 36.894 61.829 1.00 23.75 431 LYS B C 1
ATOM 6844 O O . LYS B 1 427 ? -3.172 36.085 62.652 1.00 26.61 431 LYS B O 1
ATOM 6850 N N . TRP B 1 428 ? -4.774 37.532 62.022 1.00 25.36 432 TRP B N 1
ATOM 6851 C CA . TRP B 1 428 ? -5.519 37.318 63.259 1.00 24.26 432 TRP B CA 1
ATOM 6852 C C . TRP B 1 428 ? -6.092 35.910 63.346 1.00 22.88 432 TRP B C 1
ATOM 6853 O O . TRP B 1 428 ? -6.131 35.327 64.436 1.00 26.09 432 TRP B O 1
ATOM 6864 N N . ARG B 1 429 ? -6.529 35.337 62.221 1.00 22.84 433 ARG B N 1
ATOM 6865 C CA . ARG B 1 429 ? -7.084 33.986 62.266 1.00 23.26 433 ARG B CA 1
ATOM 6866 C C . ARG B 1 429 ? -6.046 32.985 62.744 1.00 28.13 433 ARG B C 1
ATOM 6867 O O . ARG B 1 429 ? -6.335 32.121 63.582 1.00 27.25 433 ARG B O 1
ATOM 6875 N N . GLU B 1 430 ? -4.829 33.079 62.210 1.00 23.91 434 GLU B N 1
ATOM 6876 C CA . GLU B 1 430 ? -3.791 32.155 62.639 1.00 32.08 434 GLU B CA 1
ATOM 6877 C C . GLU B 1 430 ? -3.550 32.253 64.143 1.00 30.52 434 GLU B C 1
ATOM 6878 O O . GLU B 1 430 ? -3.362 31.231 64.815 1.00 29.72 434 GLU B O 1
ATOM 6884 N N . THR B 1 431 ? -3.565 33.468 64.692 1.00 28.74 435 THR B N 1
ATOM 6885 C CA . THR B 1 431 ? -3.486 33.598 66.140 1.00 30.17 435 THR B CA 1
ATOM 6886 C C . THR B 1 431 ? -4.626 32.833 66.799 1.00 31.35 435 THR B C 1
ATOM 6887 O O . THR B 1 431 ? -4.405 32.022 67.704 1.00 29.78 435 THR B O 1
ATOM 6891 N N . LEU B 1 432 ? -5.850 33.039 66.318 1.00 24.79 436 LEU B N 1
ATOM 6892 C CA . LEU B 1 432 ? -7.018 32.476 66.978 1.00 25.02 436 LEU B CA 1
ATOM 6893 C C . LEU B 1 432 ? -7.200 30.982 66.740 1.00 27.34 436 LEU B C 1
ATOM 6894 O O . LEU B 1 432 ? -8.112 30.395 67.332 1.00 22.78 436 LEU B O 1
ATOM 6899 N N . VAL B 1 433 ? -6.356 30.386 65.904 1.00 28.86 437 VAL B N 1
ATOM 6900 C CA . VAL B 1 433 ? -6.461 28.965 65.591 1.00 27.13 437 VAL B CA 1
ATOM 6901 C C . VAL B 1 433 ? -5.275 28.168 66.128 1.00 26.73 437 VAL B C 1
ATOM 6902 O O . VAL B 1 433 ? -5.207 26.952 65.952 1.00 28.10 437 VAL B O 1
ATOM 6906 N N . SER B 1 434 ? -4.313 28.826 66.753 1.00 34.02 438 SER B N 1
ATOM 6907 C CA . SER B 1 434 ? -3.156 28.125 67.282 1.00 32.46 438 SER B CA 1
ATOM 6908 C C . SER B 1 434 ? -3.564 26.938 68.113 1.00 34.13 438 SER B C 1
ATOM 6909 O O . SER B 1 434 ? -4.619 26.909 68.693 1.00 28.89 438 SER B O 1
ATOM 6912 N N . PRO B 1 435 ? -2.674 25.963 68.150 1.00 35.61 439 PRO B N 1
ATOM 6913 C CA . PRO B 1 435 ? -2.969 24.694 68.824 1.00 32.93 439 PRO B CA 1
ATOM 6914 C C . PRO B 1 435 ? -3.339 24.881 70.292 1.00 24.40 439 PRO B C 1
ATOM 6915 O O . PRO B 1 435 ? -2.514 25.333 71.086 1.00 28.59 439 PRO B O 1
ATOM 6919 N N . GLY B 1 436 ? -4.572 24.528 70.640 1.00 25.80 440 GLY B N 1
ATOM 6920 C CA . GLY B 1 436 ? -5.029 24.603 72.015 1.00 25.44 440 GLY B CA 1
ATOM 6921 C C . GLY B 1 436 ? -5.405 26.000 72.467 1.00 22.99 440 GLY B C 1
ATOM 6922 O O . GLY B 1 436 ? -5.545 26.252 73.664 1.00 19.98 440 GLY B O 1
ATOM 6923 N N . TYR B 1 437 ? -5.572 26.913 71.515 1.00 19.37 441 TYR B N 1
ATOM 6924 C CA . TYR B 1 437 ? -5.955 28.281 71.849 1.00 20.09 441 TYR B CA 1
ATOM 6925 C C . TYR B 1 437 ? -7.202 28.312 72.730 1.00 18.01 441 TYR B C 1
ATOM 6926 O O . TYR B 1 437 ? -7.191 28.901 73.817 1.00 16.45 441 TYR B O 1
ATOM 6935 N N . MET B 1 438 ? -8.286 27.675 72.279 1.00 18.81 442 MET B N 1
ATOM 6936 C CA . MET B 1 438 ? -9.533 27.700 73.039 1.00 18.63 442 MET B CA 1
ATOM 6937 C C . MET B 1 438 ? -9.407 26.898 74.326 1.00 20.34 442 MET B C 1
ATOM 6938 O O . MET B 1 438 ? -9.763 27.379 75.408 1.00 17.13 442 MET B O 1
ATOM 6943 N N . ASP B 1 439 ? -8.884 25.673 74.231 1.00 17.69 443 ASP B N 1
ATOM 6944 C CA . ASP B 1 439 ? -8.802 24.816 75.407 1.00 18.51 443 ASP B CA 1
ATOM 6945 C C . ASP B 1 439 ? -7.896 25.410 76.477 1.00 18.15 443 ASP B C 1
ATOM 6946 O O . ASP B 1 439 ? -8.175 25.257 77.669 1.00 19.58 443 ASP B O 1
ATOM 6951 N N . ASN B 1 440 ? -6.826 26.105 76.081 1.00 21.59 444 ASN B N 1
ATOM 6952 C CA . ASN B 1 440 ? -5.942 26.706 77.078 1.00 19.39 444 ASN B CA 1
ATOM 6953 C C . ASN B 1 440 ? -6.664 27.777 77.881 1.00 19.63 444 ASN B C 1
ATOM 6954 O O . ASN B 1 440 ? -6.396 27.952 79.076 1.00 20.83 444 ASN B O 1
ATOM 6959 N N . TYR B 1 441 ? -7.570 28.518 77.242 1.00 18.78 445 TYR B N 1
ATOM 6960 C CA . TYR B 1 441 ? -8.350 29.489 77.997 1.00 16.30 445 TYR B CA 1
ATOM 6961 C C . TYR B 1 441 ? -9.195 28.797 79.059 1.00 16.76 445 TYR B C 1
ATOM 6962 O O . TYR B 1 441 ? -9.261 29.256 80.205 1.00 16.06 445 TYR B O 1
ATOM 6971 N N . LEU B 1 442 ? -9.838 27.698 78.679 1.00 14.29 446 LEU B N 1
ATOM 6972 C CA . LEU B 1 442 ? -10.681 26.946 79.600 1.00 16.29 446 LEU B CA 1
ATOM 6973 C C . LEU B 1 442 ? -9.886 26.463 80.808 1.00 16.60 446 LEU B C 1
ATOM 6974 O O . LEU B 1 442 ? -10.256 26.724 81.953 1.00 14.67 446 LEU B O 1
ATOM 6979 N N . GLU B 1 443 ? -8.791 25.757 80.546 1.00 18.97 447 GLU B N 1
ATOM 6980 C CA . GLU B 1 443 ? -7.942 25.235 81.610 1.00 21.91 447 GLU B CA 1
ATOM 6981 C C . GLU B 1 443 ? -7.498 26.346 82.557 1.00 17.66 447 GLU B C 1
ATOM 6982 O O . GLU B 1 443 ? -7.606 26.215 83.776 1.00 19.60 447 GLU B O 1
ATOM 6988 N N . ASP B 1 444 ? -6.999 27.438 81.987 1.00 16.67 448 ASP B N 1
ATOM 6989 C CA . ASP B 1 444 ? -6.539 28.571 82.777 1.00 19.08 448 ASP B CA 1
ATOM 6990 C C . ASP B 1 444 ? -7.682 29.119 83.611 1.00 19.40 448 ASP B C 1
ATOM 6991 O O . ASP B 1 444 ? -7.487 29.527 84.763 1.00 18.24 448 ASP B O 1
ATOM 6996 N N . PHE B 1 445 ? -8.885 29.133 83.034 1.00 15.06 449 PHE B N 1
ATOM 6997 C CA . PHE B 1 445 ? -10.068 29.592 83.751 1.00 13.73 449 PHE B CA 1
ATOM 6998 C C . PHE B 1 445 ? -10.358 28.699 84.950 1.00 15.26 449 PHE B C 1
ATOM 6999 O O . PHE B 1 445 ? -10.656 29.188 86.045 1.00 15.50 449 PHE B O 1
ATOM 7007 N N . ILE B 1 446 ? -10.247 27.381 84.769 1.00 16.20 450 ILE B N 1
ATOM 7008 C CA . ILE B 1 446 ? -10.494 26.463 85.876 1.00 16.49 450 ILE B CA 1
ATOM 7009 C C . ILE B 1 446 ? -9.460 26.672 86.975 1.00 16.47 450 ILE B C 1
ATOM 7010 O O . ILE B 1 446 ? -9.789 26.677 88.167 1.00 16.29 450 ILE B O 1
ATOM 7015 N N . GLN B 1 447 ? -8.191 26.843 86.595 1.00 15.80 451 GLN B N 1
ATOM 7016 C CA . GLN B 1 447 ? -7.158 27.067 87.601 1.00 20.69 451 GLN B CA 1
ATOM 7017 C C . GLN B 1 447 ? -7.415 28.349 88.383 1.00 18.79 451 GLN B C 1
ATOM 7018 O O . GLN B 1 447 ? -7.165 28.409 89.593 1.00 18.99 451 GLN B O 1
ATOM 7024 N N . GLN B 1 448 ? -7.939 29.379 87.715 1.00 16.68 452 GLN B N 1
ATOM 7025 C CA . GLN B 1 448 ? -8.310 30.600 88.420 1.00 20.97 452 GLN B CA 1
ATOM 7026 C C . GLN B 1 448 ? -9.426 30.340 89.422 1.00 17.41 452 GLN B C 1
ATOM 7027 O O . GLN B 1 448 ? -9.423 30.901 90.526 1.00 16.03 452 GLN B O 1
ATOM 7033 N N . LEU B 1 449 ? -10.389 29.494 89.052 1.00 14.12 453 LEU B N 1
ATOM 7034 C CA . LEU B 1 449 ? -11.473 29.152 89.968 1.00 16.76 453 LEU B CA 1
ATOM 7035 C C . LEU B 1 449 ? -10.936 28.478 91.225 1.00 17.51 453 LEU B C 1
ATOM 7036 O O . LEU B 1 449 ? -11.442 28.708 92.329 1.00 15.87 453 LEU B O 1
ATOM 7041 N N . TYR B 1 450 ? -9.917 27.639 91.078 1.00 15.34 454 TYR B N 1
ATOM 7042 C CA . TYR B 1 450 ? -9.291 27.009 92.234 1.00 19.67 454 TYR B CA 1
ATOM 7043 C C . TYR B 1 450 ? -8.575 28.028 93.111 1.00 23.50 454 TYR B C 1
ATOM 7044 O O . TYR B 1 450 ? -8.410 27.802 94.312 1.00 23.42 454 TYR B O 1
#

Solvent-accessible surface area: 39436 Å² total; per-residue (Å²): 172,111,123,17,42,0,0,0,1,1,9,2,13,56,54,38,0,33,9,0,1,28,0,0,14,44,1,2,117,34,25,4,42,2,2,0,1,1,1,131,91,2,64,97,118,15,21,139,38,29,122,68,87,129,52,1,104,35,54,79,2,90,27,34,183,35,169,43,22,75,111,51,9,28,5,40,89,58,35,94,150,109,2,51,49,16,2,0,66,0,0,40,52,0,62,126,52,0,10,92,43,0,83,64,36,160,5,70,8,0,0,0,6,27,0,38,22,0,22,82,0,12,30,39,32,58,16,132,2,4,2,0,23,13,67,5,0,4,12,20,0,3,0,16,4,70,40,23,143,18,11,73,129,100,114,18,63,66,134,57,5,67,80,43,7,144,51,20,58,24,103,38,5,33,10,134,33,62,31,0,130,46,0,63,71,3,14,55,86,21,13,64,34,19,15,9,25,2,26,38,41,0,5,94,24,1,64,4,0,0,0,22,2,0,130,64,12,5,10,86,12,6,101,19,0,34,79,48,11,136,36,71,24,23,9,1,1,1,12,54,71,145,44,88,164,40,121,17,63,108,143,39,62,124,18,0,89,128,48,129,84,91,26,0,1,0,0,7,5,43,99,159,22,81,22,106,86,94,16,0,45,30,0,0,41,0,0,30,88,6,48,40,20,1,0,0,13,14,46,95,1,94,86,9,113,34,4,110,87,0,18,19,170,31,2,90,132,120,8,43,125,72,12,25,22,63,41,38,191,18,29,40,36,36,0,9,106,19,124,1,1,6,0,0,0,0,16,0,8,28,37,11,2,1,53,0,0,56,12,71,0,8,0,0,0,6,3,112,84,4,38,10,3,0,3,0,4,14,0,17,70,91,23,82,0,3,18,35,1,85,56,44,110,169,39,99,10,28,61,87,43,0,12,112,7,0,68,29,4,41,58,153,146,19,146,80,2,115,78,4,120,149,31,4,40,120,38,61,118,41,2,88,42,127,39,18,56,70,83,9,9,74,77,0,5,91,70,13,61,97,212,106,112,105,16,45,0,0,0,1,2,11,1,12,58,54,38,0,34,11,0,0,32,0,0,12,46,1,3,118,44,22,6,42,2,2,0,1,0,1,134,97,1,66,96,112,15,21,147,35,29,124,73,87,130,49,1,104,36,54,78,1,85,19,44,137,19,165,53,9,63,104,49,6,26,5,40,92,55,38,65,146,122,4,49,49,18,1,0,77,0,0,37,37,0,56,109,57,0,43,96,45,0,98,64,37,137,6,68,9,0,0,0,5,29,0,30,13,0,18,119,0,13,28,62,20,35,15,126,2,4,2,1,23,14,64,5,0,4,12,19,0,3,1,16,4,25,38,22,122,21,10,124,134,100,112,19,68,73,131,55,4,60,80,45,6,144,56,19,58,25,104,43,5,26,9,116,38,125,38,0,165,45,0,57,71,2,13,53,89,21,14,95,63,22,13,11,57,1,26,24,39,0,4,10,19,1,66,3,0,0,0,21,2,0,130,69,13,7,10,81,12,7,100,20,0,36,81,39,5,113,42,67,26,29,11,1,1,1,12,57,71,150,38,94,169,37,125,17,60,114,141,41,65,126,30,0,90,100,34,126,78,89,27,0,0,0,0,7,5,45,112,157,29,64,8,100,87,93,15,0,44,30,0,1,48,0,0,34,78,10,31,42,16,11,0,0,12,14,46,90,2,95,83,11,112,41,6,123,84,0,51,20,110,40,62,151,108,230,15,32,103,71,26,23,21,62,41,39,198,16,33,42,42,39,0,4,121,19,122,1,1,4,0,0,0,0,18,0,7,27,40,11,2,2,52,0,0,57,18,65,1,10,0,0,0,12,25,111,97,4,35,14,7,0,4,0,3,14,0,14,59,89,22,98,0,3,18,39,6,113,67,57,83,108,34,112,11,29,65,84,44,0,10,141,9,0,76,26,7,39,55,158,148,23,130,64,3,105,88,3,112,130,37,6,42,121,58,75,120,56,3,83,47,127,38,18,57,65,84,8,9,74,74,0,7,98,77,19,91

Radius of gyration: 36.2 Å; Cα contacts (8 Å, |Δi|>4): 1673; chains: 2; bounding box: 64×62×127 Å

Sequence (900 aa):
KPKLHITMFPWVAIGHITPFIHLANELAKRGHSISILIPKKAHTQLGHNNLYPDLIKFHIVTVPHVEGLPAGAETASDIDITAKNPLAIAFDAMYEQVETLLYGLKPDIVFYDFADWIPKLAAQIGFKTVCYNVICASCMAIGIVPARHIPKDRPLTEEELMTPPEGYPSSTVVLRGQEARTLSFIGMDYGATKFDVRITAAMQGCDAIGIRTCRELEGPMCDYLSAQYNKPVFLSGPVLPESPKGPLEEKWEKWLNKFEPKSVVYCAFGSQMILQKNQFQELVLGFEMTGLPFFVALSKPHGADSIEEALPEGFLERVGDRGVVHGGWVQQTQILNHQSVGCFVSHCGFGSMWESLLSDSQIVLVPRLADQILNTRLLAEELKVAVEVERGDMGWFSKEDLCKAIKSVMDEESEVGKLVKKNHAKWRETLVSPGYMDNYLEDFIQQLYGEKPKLHITMFPWVAIGHITPFIHLANELAKRGHSISILIPKKAHTQLGHNNLYPDLIKFHIVTVPHVEGLPAGAETASDIDITAKNPLAIAFDAMYEQVETLLYGLKPDIVFYDFADWIPKLAAQIGFKTVCYNVICASCMAIGIVPARHIPKDRPLTEEELMTPPEGYPSSTVVLRGQEARTLSFIGMDYGATKFDVRITAAMQGCDAIGIRTCRELEGPMCDYLSAQYNKPVFLSGPVLPESPKGPLEEKWEKWLNKFEPKSVVYCAFGSQMILQKNQFQELVLGFEMTGLPFFVALSKPHGADSIEEALPEGFLERVGDRGVVHGGWVQQTQILNHQSVGCFVSHCGFGSMWESLLSDSQIVLVPRLADQILNTRLLAEELKVAVEVERGDMGWFSKEDLCKAIKSVMDEESEVGKLVKKNHAKWRETLVSPGYMDNYLEDFIQQLY

Secondary structure (DSSP, 8-state):
-PPPEEEEE--SSHHHHHHHHHHHHHHHHTT-EEEEEE-HHHHHHHGGG-S-TTTEEEEE------TTS-TT--SGGGS-GGGHHHHHHHHHTTHHHHHHHHHHH--SEEEESS-TTHHHHIIIII-EEEEEESS-HHHHHHSSSTTS---SSSPPPHHHHHSPPTT-S-SSS---GGGGGGGGGGGSEETTEEHHHHHHHHHHHSSEEEES--HHHHHHHHHHHHHHHT--EEE----PPPPPPS---HHHHHHHTSS-TT-EEEEE-TTT----HHHHHHHHHHHHHT-S-EEEE-PPPTT-SSHHHHSPTTHHHHHGGGEEEE-S---HHHHHHSTTEEEEEE---HHHHHHHHHSSSEEEE---SHHHHHHHIIIIIII-SSEE----TTS---HHHHHHHHHHHH-TT-HHHHHHHHHHHHHHHHHTSTTHHHHHHHHHHHHHH-/-PPPPEEEEE--SSHHHHHHHHHHHHHHHHTT-EEEEEE-HHHHHHHGGG-S-TTTEEEEE------TTPPTT--SGGG--GGGHHHHHHHHHTTHHHHHHHHHHH--SEEEESS-TTHHHHHHHHT-EEEEEESS-HHHHHHSSSTTS---SSSPPPHHHHHSPPTT-S-SSS---GGGGGGGGGGG-EETTEEHHHHHHHHHHHSSEEEES--HHHHHHHHHHHHHHHT--EEE----PPPPP-S---HHHHHHHTTS-TT-EEEEE-TTT----HHHHHHHHHHHHHTTS-EEEE-PPPTT-SSHHHHPPS--SSSS-S-EEEE-S---HHHHHHSTTEEEEEE---HHHHHHHHHSSSEEEE---SHHHHHHHHIIIIIS-SSEE----SSS---HHHHHHHHHHHHSTT-HHHHHHHHHHHHHHHHHHSTTHHHHHHHHHHHHH-

InterPro domains:
  IPR002213 UDP-glucuronosyl/UDP-glucosyltransferase [PF00201] (333-419)
  IPR002213 UDP-glucuronosyl/UDP-glucosyltransferase [cd03784] (9-419)
  IPR035595 UDP-glycosyltransferase family, conserved site [PS00375] (334-377)
  IPR050481 UDP-glycosyltransferase, plant-type [PTHR48049] (9-451)

Organism: NCBI:txid429701

Nearest PDB structures (foldseek):
  8x8p-assembly1_A  TM=9.945E-01  e=9.909E-82  Callicarpa macrophylla
  8x8p-assembly2_B  TM=9.821E-01  e=1.099E-79  Callicarpa macrophylla
  8hzz-assembly1_A  TM=9.131E-01  e=1.308E-53  Glycyrrhiza uralensis
  8hzz-assembly2_B  TM=8.866E-01  e=5.002E-52  Glycyrrhiza uralensis
  9j9c-assembly7_G  TM=7.790E-01  e=2.295E-26  Nicotiana benthamiana